Protein AF-0000000077099854 (afdb_homodimer)

Foldseek 3Di:
DDAQAPLLLVLVVVLLVDQFADALVNSCVLSVHDSVVSVVSLVVNQVVCVVVQKHWDADPPRHTHIGGPPVVVVVCSSQVDDHLNRDPLSLLLVLLLQQLVADPVRFDFLVVSCVVNVHDSVSSVVSVVVSQCVQQPDPFHKHWDDDVRTIHIDGDPVSSLVSNLVSLQDPSDPCSLPQCSCCVPQHPCQLVLLLVLLVVLCVVLQKDFDSVLSSSLSSSVSSVVVCVVVPNADDPQDLVPDDPPDPLLSSLVSSQVSCCVRVVDHHDPNRSSVSSLSVLLGQIHGPDDLPPPDVDVVLVLLLVLLQVLQVCCCVQQVFHLVPPPQLSSVSSSLLSSVLSCCVVPVDDDAPCLLVCCQQPVVLLLSLLVSQVVVCVRRVDGDASRSSSVNSVSSVVSVVVVLVVVQPLVAEEEEEEQDDPVLSVLQQVVCCVVCVVRYHYDDHDYLPPVVVVVVVVGQEYEYCDDVVSNVVDPHHYDHAHSNQDPVNVVVVVVVVVVVSVVVRFPADPDFLLVQADFQLEAAQDEDADPLVVLVVSVVSCVVVQQFDPCFSVQQVVVCVRPWQDNALQEGETGGSDATTPHWHWHWHAHNDWYDTPPDTHGIYTYTHDHSNCSNHVVVVSVLSSVVRPCNPLVVLLSPDPGSVSNSVSRDRD/DDAQAPLLLVLVVVLLVDQFADALVNSCVLSVHDSVVSVVSLVVVQVVCVVVQKHWDADPPRHTHIGGPPVVVVVCSSPVDDHLNRDPLSLLLVLLLQQLVADPVRFDFLVVSCVVNVHDSVSSVVSVVVSQCVQQPDPFHKHWDDDVRTIHIDGDPVSSLVSNLVSQQDPSDPCSLPQCSCCVPQHPCQLVLLLVLLVVLCVVLQKDFDSVLSSSLSSSVSSVVVCVVVPNADDPQDLVPDDPPHPLLSSLVSSQVSCCVRVVDHHDPNRSSVSSLSSLLGQIHGPDPLPPPPVPVVLVLLLVLLQVLQVCCCVQQVFHLVPPPVLSSVSSSLLSSVLSCCVVPVDDDAPCLLVCCQQPVVLLLSLLVSQVVVCVRRVDGDASRSSSVNSVSSVVSVVVVLVVVQCLPAEEEEEEQDDPVLQVLQQVVCCVVCVVRYHYDDHDYLPPVVVVVVVVGQEYEYCDDVVSNVVDPHHYQHAHSNQDPVNVVVVVVVSVVVSVVVRFPADPDFLLVQADFQLEAAQDEDADPLVVLVVSVVSCVVVQQFDPCFSVQQVVVCVRPWQDNALQEGETGGSDATTPHWHWRWHAHNDWYDTPPDTHGIYTYTHDHSNCSNHVVVVSVLSSVVRPCNPLVVLLSPDPGSVSNSVSRDRD

Organism: Anaerostipes caccae (strain DSM 14662 / CCUG 47493 / JCM 13470 / NCIMB 13811 / L1-92) (NCBI:txid411490)

InterPro domains:
  IPR002178 PTS EIIA type-2 domain [PF00359] (514-645)
  IPR002178 PTS EIIA type-2 domain [PS51094] (513-652)
  IPR002178 PTS EIIA type-2 domain [cd00211] (515-649)
  IPR011608 PRD domain [PF00874] (308-397)
  IPR011608 PRD domain [PS51372] (297-404)
  IPR013196 Helix-turn-helix, type 11 [PF08279] (7-65)
  IPR016152 Phosphotransferase/anion transporter [G3DSA:3.40.930.10] (511-649)
  IPR016152 Phosphotransferase/anion transporter [SSF55804] (510-649)
  IPR036388 Winged helix-like DNA-binding domain superfamily [G3DSA:1.10.10.10] (4-68)
  IPR036390 Winged helix DNA-binding domain superfamily [SSF46785] (6-68)
  IPR036634 PRD domain superfamily [SSF63520] (305-398)
  IPR050661 BglG family transcriptional antiterminators [PTHR30185] (6-649)

Solvent-accessible surface area (backbone atoms only — not comparable to full-atom values): 70140 Å² total; per-residue (Å²): 128,85,67,68,45,37,62,48,40,49,51,48,48,51,33,64,72,40,93,53,66,40,42,50,62,57,53,10,60,74,68,72,49,51,50,68,53,47,52,52,39,51,54,51,46,31,62,58,25,55,79,58,54,28,37,63,46,80,39,98,87,54,18,38,25,68,43,52,89,39,61,66,59,49,51,48,55,68,66,70,48,82,74,55,58,52,42,73,66,42,36,47,40,52,49,48,46,54,40,68,70,11,27,85,92,53,48,38,45,54,67,57,51,31,62,73,68,68,47,54,70,68,56,48,51,52,47,52,49,52,49,41,51,59,34,47,68,40,95,71,42,38,44,74,47,72,61,91,56,34,34,23,35,49,63,53,64,70,52,51,54,50,51,47,45,58,57,69,59,43,82,86,41,85,61,56,81,39,58,76,75,50,23,84,78,72,33,85,59,47,51,56,51,42,39,50,31,48,53,52,37,28,59,74,66,46,40,41,59,39,32,52,56,48,50,51,49,34,50,47,49,51,51,49,51,56,38,43,76,73,65,65,60,68,78,85,58,76,62,80,85,60,61,84,88,33,69,36,45,55,49,31,51,45,33,47,52,38,40,24,71,75,67,72,44,83,74,53,70,30,46,42,46,52,44,18,54,54,47,60,52,48,74,76,45,53,76,66,73,77,69,67,63,71,82,39,83,65,49,54,56,41,49,48,54,52,52,50,40,39,48,48,41,26,71,45,38,60,43,78,58,77,81,41,61,67,44,53,56,49,48,36,52,47,51,55,35,47,55,57,31,42,75,75,47,70,79,73,84,45,95,55,39,67,56,40,42,35,75,34,40,52,43,39,55,59,31,54,62,40,44,62,56,42,25,73,75,70,72,46,79,68,49,49,42,59,34,39,51,48,14,24,42,51,43,29,46,50,46,51,50,55,48,68,66,50,30,74,75,35,34,34,35,35,33,35,57,50,57,67,40,48,39,46,25,34,44,44,47,47,38,61,74,39,41,89,52,27,38,74,42,71,70,33,30,70,78,45,51,69,64,50,60,70,64,61,43,60,32,37,38,23,60,48,56,68,72,77,49,60,87,53,89,49,55,72,43,69,36,57,71,77,57,49,69,69,40,49,50,51,51,48,53,50,52,52,52,53,52,45,56,74,59,38,57,70,64,93,60,62,76,76,69,32,50,46,75,90,39,50,38,56,64,37,86,58,79,41,59,68,55,45,47,43,57,57,36,49,54,36,36,72,69,60,31,28,44,92,56,41,43,60,34,24,50,49,26,42,67,55,41,58,43,53,48,46,79,27,28,27,46,51,36,42,68,56,68,51,23,72,37,62,36,40,31,40,36,30,38,70,53,72,29,68,32,80,97,41,48,29,29,41,34,42,36,46,32,44,19,64,88,48,39,31,33,49,56,61,60,42,49,54,50,45,59,46,45,79,28,65,70,57,48,57,55,49,70,68,32,78,45,61,68,54,32,58,68,64,45,73,84,125,130,86,68,67,44,37,61,48,41,48,51,47,48,51,35,64,73,41,93,52,67,41,42,51,62,56,52,9,60,74,66,70,48,51,53,66,54,47,52,52,40,49,54,51,46,31,62,59,26,55,79,57,55,30,37,64,47,79,40,99,88,55,18,38,27,68,42,52,91,41,60,66,60,48,52,49,55,69,66,68,49,81,72,54,60,52,42,73,65,42,36,48,39,52,49,47,48,56,41,67,70,10,27,87,91,52,49,40,46,54,66,57,49,30,63,75,66,69,46,55,68,68,56,49,51,52,47,51,50,52,48,40,52,58,34,49,69,40,97,71,42,38,42,74,47,72,62,92,56,33,35,23,36,50,64,54,66,68,52,51,55,50,52,47,46,58,58,68,59,44,79,87,42,84,60,57,81,39,60,73,74,49,22,84,77,73,36,85,60,47,51,56,53,42,38,51,31,48,52,50,36,28,59,75,67,45,41,42,60,40,33,52,57,47,50,51,50,34,49,48,49,50,50,50,52,54,37,43,76,72,64,65,59,69,80,85,59,78,65,78,85,58,62,83,89,32,69,35,45,54,48,31,51,45,34,46,52,39,41,25,71,75,67,71,44,83,74,53,69,30,46,43,47,52,44,18,55,55,48,60,52,48,73,79,45,51,79,66,74,77,66,66,63,69,82,40,84,67,50,52,56,42,49,48,54,52,50,50,40,38,48,47,40,26,71,44,37,61,43,79,58,77,82,41,60,68,44,54,54,50,48,37,53,48,50,55,35,47,55,58,32,41,75,74,46,70,78,73,84,46,94,55,38,67,56,39,41,36,77,36,40,51,43,38,57,57,32,53,62,40,44,64,58,43,25,74,74,70,71,47,80,69,50,49,42,58,34,39,49,49,14,24,42,50,43,29,46,50,44,53,51,54,49,67,64,50,32,72,76,36,35,34,35,34,32,34,58,50,56,66,40,49,38,47,26,35,46,44,47,47,39,60,74,38,43,89,52,27,38,74,42,71,69,32,30,69,77,43,53,69,63,49,58,71,63,61,44,61,33,36,40,23,58,48,55,70,73,77,48,62,88,52,89,48,56,73,43,70,36,57,71,77,57,48,70,70,39,49,50,51,52,49,52,51,52,52,52,52,52,46,56,74,57,38,57,72,64,92,59,62,76,75,70,31,50,47,75,89,40,48,37,57,63,37,86,58,78,41,59,66,55,44,47,45,57,58,36,50,52,36,37,75,71,59,32,28,43,92,56,40,42,59,35,22,51,49,25,44,68,54,41,59,45,56,48,44,81,28,28,27,45,53,35,44,68,56,67,51,23,72,38,62,36,39,30,39,38,29,39,70,52,73,28,68,33,79,97,41,47,27,30,42,34,42,35,46,32,43,20,65,88,48,39,31,32,48,56,62,60,42,50,54,50,44,58,46,47,78,28,65,70,59,48,55,55,48,69,66,34,78,44,60,68,55,33,57,69,64,46,74,85,125

pLDDT: mean 83.5, std 12.72, range [32.69, 98.25]

Nearest PDB structures (foldseek):
  1h99-assembly1_A-2  TM=3.894E-01  e=3.315E-04  Bacillus subtilis
  6twr-assembly1_B  TM=6.423E-01  e=1.923E-02  Bacillus subtilis
  3w6j-assembly2_E  TM=3.391E-01  e=1.476E-03  Geobacillus stearothermophilus
  3w6j-assembly1_C  TM=3.525E-01  e=4.525E-03  Geobacillus stearothermophilus
  3w6k-assembly2_E  TM=6.939E-01  e=2.749E-01  Geobacillus stearothermophilus

Radius of gyration: 37.87 Å; Cα contacts (8 Å, |Δi|>4): 1847; chains: 2; bounding box: 78×125×85 Å

Sequence (1304 aa):
MIGLPTRQKKILKKLMSLDGWVKGKELAEEMAVTPRTIRADIAAINVWLKTVGCYIESSRQEGYRLRGERQGELESLLWDGMDVPLTPQERMRALGIRLLQADEEKPEDVDELEEEMFVSRTTLESGIFKIKAMLESRTTPMYVKRNGRKIWTYGEEETRRFLLKELMVDRTDPDYLMIENYDDYFGADIPEKMMNCVLNALADNEISMTAEDILHLVIYLSIKLTRVHMGYEYKNKTKDILTSEDINWTLAETISGKVREEFSTELNEEELVDLAVQLSLFRLIGSEAEVRPAPIPEQSHYEFVVNELLNDIKNKFHLDLTDDQELKAGLVTHIRYTLKRIRMEPESTNPVLMLLKTEYPFVFDMSLFLYERFYDVFGVRLNENELGYVATYLGSAVERMERKKSPKDFTIAVVTGMNYGTSRLLTTRLKAIYGDICNIEGPFSIYAVNEIEKLKPTFLITTESKQVLKNFQVPKIQISPLLNEKDQREINKWLLQMRKELMYDQLPRSIKDYFHRELFFYNLKAETPEKVIRTMSEHLIRLDFAGEDFAEKTLMREQVASTIFGNKIAMPHPIEACAKRTVISVGILNQPILWGSGQAQLIFMLAVKKEDMKYLNSFFDLTVRLVDDEGLVRKLLGSENLAQFKDRLPILMIGLPTRQKKILKKLMSLDGWVKGKELAEEMAVTPRTIRADIAAINVWLKTVGCYIESSRQEGYRLRGERQGELESLLWDGMDVPLTPQERMRALGIRLLQADEEKPEDVDELEEEMFVSRTTLESGIFKIKAMLESRTTPMYVKRNGRKIWTYGEEETRRFLLKELMVDRTDPDYLMIENYDDYFGADIPEKMMNCVLNALADNEISMTAEDILHLVIYLSIKLTRVHMGYEYKNKTKDILTSEDINWTLAETISGKVREEFSTELNEEELVDLAVQLSLFRLIGSEAEVRPAPIPEQSHYEFVVNELLNDIKNKFHLDLTDDQELKAGLVTHIRYTLKRIRMEPESTNPVLMLLKTEYPFVFDMSLFLYERFYDVFGVRLNENELGYVATYLGSAVERMERKKSPKDFTIAVVTGMNYGTSRLLTTRLKAIYGDICNIEGPFSIYAVNEIEKLKPTFLITTESKQVLKNFQVPKIQISPLLNEKDQREINKWLLQMRKELMYDQLPRSIKDYFHRELFFYNLKAETPEKVIRTMSEHLIRLDFAGEDFAEKTLMREQVASTIFGNKIAMPHPIEACAKRTVISVGILNQPILWGSGQAQLIFMLAVKKEDMKYLNSFFDLTVRLVDDEGLVRKLLGSENLAQFKDRLPIL

Structure (mmCIF, N/CA/C/O backbone):
data_AF-0000000077099854-model_v1
#
loop_
_entity.id
_entity.type
_entity.pdbx_description
1 polymer 'HTH domain protein'
#
loop_
_atom_site.group_PDB
_atom_site.id
_atom_site.type_symbol
_atom_site.label_atom_id
_atom_site.label_alt_id
_atom_site.label_comp_id
_atom_site.label_asym_id
_atom_site.label_entity_id
_atom_site.label_seq_id
_atom_site.pdbx_PDB_ins_code
_atom_site.Cartn_x
_atom_site.Cartn_y
_atom_site.Cartn_z
_atom_site.occupancy
_atom_site.B_iso_or_equiv
_atom_site.auth_seq_id
_atom_site.auth_comp_id
_atom_site.auth_asym_id
_atom_site.auth_atom_id
_atom_site.pdbx_PDB_model_num
ATOM 1 N N . MET A 1 1 ? -34.094 -25.797 -22.516 1 32.94 1 MET A N 1
ATOM 2 C CA . MET A 1 1 ? -33.469 -24.5 -22.719 1 32.94 1 MET A CA 1
ATOM 3 C C . MET A 1 1 ? -32.031 -24.672 -23.141 1 32.94 1 MET A C 1
ATOM 5 O O . MET A 1 1 ? -31.297 -25.5 -22.594 1 32.94 1 MET A O 1
ATOM 9 N N . ILE A 1 2 ? -31.641 -24.266 -24.25 1 44.28 2 ILE A N 1
ATOM 10 C CA . ILE A 1 2 ? -30.359 -24.531 -24.906 1 44.28 2 ILE A CA 1
ATOM 11 C C . ILE A 1 2 ? -29.219 -23.984 -24.031 1 44.28 2 ILE A C 1
ATOM 13 O O . ILE A 1 2 ? -29.266 -22.844 -23.578 1 44.28 2 ILE A O 1
ATOM 17 N N . GLY A 1 3 ? -28.453 -24.781 -23.453 1 52.94 3 GLY A N 1
ATOM 18 C CA . GLY A 1 3 ? -27.328 -24.531 -22.562 1 52.94 3 GLY A CA 1
ATOM 19 C C . GLY A 1 3 ? -26.328 -23.531 -23.125 1 52.94 3 GLY A C 1
ATOM 20 O O . GLY A 1 3 ? -26.281 -23.312 -24.344 1 52.94 3 GLY A O 1
ATOM 21 N N . LEU A 1 4 ? -25.812 -22.609 -22.375 1 61.88 4 LEU A N 1
ATOM 22 C CA . LEU A 1 4 ? -24.828 -21.609 -22.797 1 61.88 4 LEU A CA 1
ATOM 23 C C . LEU A 1 4 ? -23.531 -22.297 -23.219 1 61.88 4 LEU A C 1
ATOM 25 O O . LEU A 1 4 ? -23.062 -23.219 -22.562 1 61.88 4 LEU A O 1
ATOM 29 N N . PRO A 1 5 ? -23.109 -21.953 -24.5 1 58.78 5 PRO A N 1
ATOM 30 C CA . PRO A 1 5 ? -21.797 -22.469 -24.922 1 58.78 5 PRO A CA 1
ATOM 31 C C . PRO A 1 5 ? -20.703 -22.203 -23.875 1 58.78 5 PRO A C 1
ATOM 33 O O . PRO A 1 5 ? -20.828 -21.297 -23.062 1 58.78 5 PRO A O 1
ATOM 36 N N . THR A 1 6 ? -19.766 -23.031 -23.906 1 61.41 6 THR A N 1
ATOM 37 C CA . THR A 1 6 ? -18.719 -23.047 -22.891 1 61.41 6 THR A CA 1
ATOM 38 C C . THR A 1 6 ? -18.078 -21.672 -22.75 1 61.41 6 THR A C 1
ATOM 40 O O . THR A 1 6 ? -17.844 -21.203 -21.625 1 61.41 6 THR A O 1
ATOM 43 N N . ARG A 1 7 ? -17.781 -21.062 -23.969 1 66.25 7 ARG A N 1
ATOM 44 C CA . ARG A 1 7 ? -17.172 -19.75 -23.891 1 66.25 7 ARG A CA 1
ATOM 45 C C . ARG A 1 7 ? -18.078 -18.75 -23.172 1 66.25 7 ARG A C 1
ATOM 47 O O . ARG A 1 7 ? -17.625 -17.969 -22.328 1 66.25 7 ARG A O 1
ATOM 54 N N . GLN A 1 8 ? -19.281 -18.906 -23.578 1 73.06 8 GLN A N 1
ATOM 55 C CA . GLN A 1 8 ? -20.25 -18.016 -22.984 1 73.06 8 GLN A CA 1
ATOM 56 C C . GLN A 1 8 ? -20.391 -18.266 -21.484 1 73.06 8 GLN A C 1
ATOM 58 O O . GLN A 1 8 ? -20.516 -17.328 -20.688 1 73.06 8 GLN A O 1
ATOM 63 N N . LYS A 1 9 ? -20.188 -19.484 -21.203 1 71.44 9 LYS A N 1
ATOM 64 C CA . LYS A 1 9 ? -20.234 -19.828 -19.797 1 71.44 9 LYS A CA 1
ATOM 65 C C . LYS A 1 9 ? -19.016 -19.281 -19.062 1 71.44 9 LYS A C 1
ATOM 67 O O . LYS A 1 9 ? -19.141 -18.766 -17.938 1 71.44 9 LYS A O 1
ATOM 72 N N . LYS A 1 10 ? -17.938 -19.453 -19.75 1 72.38 10 LYS A N 1
ATOM 73 C CA . LYS A 1 10 ? -16.703 -18.938 -19.156 1 72.38 10 LYS A CA 1
ATOM 74 C C . LYS A 1 10 ? -16.781 -17.422 -18.969 1 72.38 10 LYS A C 1
ATOM 76 O O . LYS A 1 10 ? -16.328 -16.906 -17.938 1 72.38 10 LYS A O 1
ATOM 81 N N . ILE A 1 11 ? -17.328 -16.781 -19.969 1 77.56 11 ILE A N 1
ATOM 82 C CA . ILE A 1 11 ? -17.5 -15.336 -19.891 1 77.56 11 ILE A CA 1
ATOM 83 C C . ILE A 1 11 ? -18.406 -14.992 -18.719 1 77.56 11 ILE A C 1
ATOM 85 O O . ILE A 1 11 ? -18.078 -14.117 -17.906 1 77.56 11 ILE A O 1
ATOM 89 N N . LEU A 1 12 ? -19.391 -15.789 -18.672 1 76.06 12 LEU A N 1
ATOM 90 C CA . LEU A 1 12 ? -20.359 -15.539 -17.609 1 76.06 12 LEU A CA 1
ATOM 91 C C . LEU A 1 12 ? -19.766 -15.82 -16.25 1 76.06 12 LEU A C 1
ATOM 93 O O . LEU A 1 12 ? -19.969 -15.055 -15.297 1 76.06 12 LEU A O 1
ATOM 97 N N . LYS A 1 13 ? -19.047 -16.875 -16.219 1 72.12 13 LYS A N 1
ATOM 98 C CA . LYS A 1 13 ? -18.406 -17.219 -14.953 1 72.12 13 LYS A CA 1
ATOM 99 C C . LYS A 1 13 ? -17.391 -16.141 -14.547 1 72.12 13 LYS A C 1
ATOM 101 O O . LYS A 1 13 ? -17.297 -15.781 -13.375 1 72.12 13 LYS A O 1
ATOM 106 N N . LYS A 1 14 ? -16.703 -15.727 -15.547 1 75.06 14 LYS A N 1
ATOM 107 C CA . LYS A 1 14 ? -15.727 -14.664 -15.305 1 75.06 14 LYS A CA 1
ATOM 108 C C . LYS A 1 14 ? -16.422 -13.391 -14.812 1 75.06 14 LYS A C 1
ATOM 110 O O . LYS A 1 14 ? -15.945 -12.75 -13.867 1 75.06 14 LYS A O 1
ATOM 115 N N . LEU A 1 15 ? -17.516 -13.133 -15.438 1 78.06 15 LEU A N 1
ATOM 116 C CA . LEU A 1 15 ? -18.234 -11.922 -15.062 1 78.06 15 LEU A CA 1
ATOM 117 C C . LEU A 1 15 ? -18.875 -12.07 -13.68 1 78.06 15 LEU A C 1
ATOM 119 O O . LEU A 1 15 ? -19 -11.094 -12.945 1 78.06 15 LEU A O 1
ATOM 123 N N . MET A 1 16 ? -19.109 -13.281 -13.336 1 70.81 16 MET A N 1
ATOM 124 C CA . MET A 1 16 ? -19.719 -13.562 -12.039 1 70.81 16 MET A CA 1
ATOM 125 C C . MET A 1 16 ? -18.688 -13.469 -10.914 1 70.81 16 MET A C 1
ATOM 127 O O . MET A 1 16 ? -19.016 -13.078 -9.797 1 70.81 16 MET A O 1
ATOM 131 N N . SER A 1 17 ? -17.547 -13.977 -11.289 1 63.47 17 SER A N 1
ATOM 132 C CA . SER A 1 17 ? -16.469 -14.023 -10.297 1 63.47 17 SER A CA 1
ATOM 133 C C . SER A 1 17 ? -15.945 -12.625 -9.992 1 63.47 17 SER A C 1
ATOM 135 O O . SER A 1 17 ? -15.398 -12.383 -8.914 1 63.47 17 SER A O 1
ATOM 137 N N . LEU A 1 18 ? -16.141 -11.766 -10.922 1 60.81 18 LEU A N 1
ATOM 138 C CA . LEU A 1 18 ? -15.617 -10.414 -10.758 1 60.81 18 LEU A CA 1
ATOM 139 C C . LEU A 1 18 ? -16.734 -9.43 -10.453 1 60.81 18 LEU A C 1
ATOM 141 O O . LEU A 1 18 ? -17.781 -9.43 -11.109 1 60.81 18 LEU A O 1
ATOM 145 N N . ASP A 1 19 ? -16.844 -9.047 -9.203 1 59.31 19 ASP A N 1
ATOM 146 C CA . ASP A 1 19 ? -17.844 -8.047 -8.844 1 59.31 19 ASP A CA 1
ATOM 147 C C . ASP A 1 19 ? -17.484 -6.68 -9.438 1 59.31 19 ASP A C 1
ATOM 149 O O . ASP A 1 19 ? -16.672 -5.941 -8.875 1 59.31 19 ASP A O 1
ATOM 153 N N . GLY A 1 20 ? -17.844 -6.43 -10.844 1 65.62 20 GLY A N 1
ATOM 154 C CA . GLY A 1 20 ? -17.578 -5.137 -11.453 1 65.62 20 GLY A CA 1
ATOM 155 C C . GLY A 1 20 ? -17.5 -5.195 -12.961 1 65.62 20 GLY A C 1
ATOM 156 O O . GLY A 1 20 ? -17.891 -6.191 -13.57 1 65.62 20 GLY A O 1
ATOM 157 N N . TRP A 1 21 ? -17.078 -4.043 -13.57 1 74.06 21 TRP A N 1
ATOM 158 C CA . TRP A 1 21 ? -16.953 -3.916 -15.016 1 74.06 21 TRP A CA 1
ATOM 159 C C . TRP A 1 21 ? -15.688 -4.617 -15.508 1 74.06 21 TRP A C 1
ATOM 161 O O . TRP A 1 21 ? -14.633 -4.539 -14.875 1 74.06 21 TRP A O 1
ATOM 171 N N . VAL A 1 22 ? -15.82 -5.426 -16.516 1 77.62 22 VAL A N 1
ATOM 172 C CA . VAL A 1 22 ? -14.695 -6.059 -17.188 1 77.62 22 VAL A CA 1
ATOM 173 C C . VAL A 1 22 ? -14.57 -5.516 -18.609 1 77.62 22 VAL A C 1
ATOM 175 O O . VAL A 1 22 ? -15.531 -5.566 -19.375 1 77.62 22 VAL A O 1
ATOM 178 N N . LYS A 1 23 ? -13.445 -4.996 -18.922 1 75.56 23 LYS A N 1
ATOM 179 C CA . LYS A 1 23 ? -13.258 -4.438 -20.266 1 75.56 23 LYS A CA 1
ATOM 180 C C . LYS A 1 23 ? -13.383 -5.516 -21.344 1 75.56 23 LYS A C 1
ATOM 182 O O . LYS A 1 23 ? -12.883 -6.629 -21.156 1 75.56 23 LYS A O 1
ATOM 187 N N . GLY A 1 24 ? -14.008 -5.164 -22.391 1 77.06 24 GLY A N 1
ATOM 188 C CA . GLY A 1 24 ? -14.203 -6.078 -23.5 1 77.06 24 GLY A CA 1
ATOM 189 C C . GLY A 1 24 ? -12.906 -6.621 -24.062 1 77.06 24 GLY A C 1
ATOM 190 O O . GLY A 1 24 ? -12.805 -7.812 -24.375 1 77.06 24 GLY A O 1
ATOM 191 N N . LYS A 1 25 ? -11.938 -5.77 -23.984 1 75.38 25 LYS A N 1
ATOM 192 C CA . LYS A 1 25 ? -10.641 -6.191 -24.5 1 75.38 25 LYS A CA 1
ATOM 193 C C . LYS A 1 25 ? -9.984 -7.211 -23.562 1 75.38 25 LYS A C 1
ATOM 195 O O . LYS A 1 25 ? -9.352 -8.164 -24.031 1 75.38 25 LYS A O 1
ATOM 200 N N . GLU A 1 26 ? -10.234 -7.027 -22.406 1 75.06 26 GLU A N 1
ATOM 201 C CA . GLU A 1 26 ? -9.703 -7.957 -21.406 1 75.06 26 GLU A CA 1
ATOM 202 C C . GLU A 1 26 ? -10.367 -9.328 -21.531 1 75.06 26 GLU A C 1
ATOM 204 O O . GLU A 1 26 ? -9.695 -10.359 -21.469 1 75.06 26 GLU A O 1
ATOM 209 N N . LEU A 1 27 ? -11.641 -9.32 -21.703 1 77.56 27 LEU A N 1
ATOM 210 C CA . LEU A 1 27 ? -12.391 -10.555 -21.906 1 77.56 27 LEU A CA 1
ATOM 211 C C . LEU A 1 27 ? -11.953 -11.25 -23.188 1 77.56 27 LEU A C 1
ATOM 213 O O . LEU A 1 27 ? -11.805 -12.477 -23.219 1 77.56 27 LEU A O 1
ATOM 217 N N . ALA A 1 28 ? -11.695 -10.43 -24.156 1 75.56 28 ALA A N 1
ATOM 218 C CA . ALA A 1 28 ? -11.273 -10.961 -25.438 1 75.56 28 ALA A CA 1
ATOM 219 C C . ALA A 1 28 ? -9.906 -11.633 -25.344 1 75.56 28 ALA A C 1
ATOM 221 O O . ALA A 1 28 ? -9.703 -12.719 -25.906 1 75.56 28 ALA A O 1
ATOM 222 N N . GLU A 1 29 ? -9.062 -11.016 -24.625 1 69.44 29 GLU A N 1
ATOM 223 C CA . GLU A 1 29 ? -7.723 -11.555 -24.453 1 69.44 29 GLU A CA 1
ATOM 224 C C . GLU A 1 29 ? -7.75 -12.852 -23.641 1 69.44 29 GLU A C 1
ATOM 226 O O . GLU A 1 29 ? -7.082 -13.828 -24 1 69.44 29 GLU A O 1
ATOM 231 N N . GLU A 1 30 ? -8.594 -12.82 -22.703 1 68.69 30 GLU A N 1
ATOM 232 C CA . GLU A 1 30 ? -8.664 -13.977 -21.812 1 68.69 30 GLU A CA 1
ATOM 233 C C . GLU A 1 30 ? -9.305 -15.172 -22.516 1 68.69 30 GLU A C 1
ATOM 235 O O . GLU A 1 30 ? -8.914 -16.312 -22.297 1 68.69 30 GLU A O 1
ATOM 240 N N . MET A 1 31 ? -10.289 -14.883 -23.375 1 67 31 MET A N 1
ATOM 241 C CA . MET A 1 31 ? -11.023 -15.922 -24.078 1 67 31 MET A CA 1
ATOM 242 C C . MET A 1 31 ? -10.359 -16.234 -25.422 1 67 31 MET A C 1
ATOM 244 O O . MET A 1 31 ? -10.828 -17.109 -26.172 1 67 31 MET A O 1
ATOM 248 N N . ALA A 1 32 ? -9.211 -15.5 -25.609 1 60.66 32 ALA A N 1
ATOM 249 C CA . ALA A 1 32 ? -8.453 -15.648 -26.844 1 60.66 32 ALA A CA 1
ATOM 250 C C . ALA A 1 32 ? -9.359 -15.469 -28.062 1 60.66 32 ALA A C 1
ATOM 252 O O . ALA A 1 32 ? -9.297 -16.25 -29.016 1 60.66 32 ALA A O 1
ATOM 253 N N . VAL A 1 33 ? -10.305 -14.5 -28.078 1 69.19 33 VAL A N 1
ATOM 254 C CA . VAL A 1 33 ? -11.172 -14.156 -29.203 1 69.19 33 VAL A CA 1
ATOM 255 C C . VAL A 1 33 ? -11.133 -12.641 -29.438 1 69.19 33 VAL A C 1
ATOM 257 O O . VAL A 1 33 ? -10.477 -11.914 -28.703 1 69.19 33 VAL A O 1
ATOM 260 N N . THR A 1 34 ? -11.664 -12.18 -30.516 1 69.81 34 THR A N 1
ATOM 261 C CA . THR A 1 34 ? -11.719 -10.758 -30.828 1 69.81 34 THR A CA 1
ATOM 262 C C . THR A 1 34 ? -12.789 -10.055 -29.984 1 69.81 34 THR A C 1
ATOM 264 O O . THR A 1 34 ? -13.758 -10.688 -29.562 1 69.81 34 THR A O 1
ATOM 267 N N . PRO A 1 35 ? -12.641 -8.773 -29.812 1 76.12 35 PRO A N 1
ATOM 268 C CA . PRO A 1 35 ? -13.672 -8.031 -29.094 1 76.12 35 PRO A CA 1
ATOM 269 C C . PRO A 1 35 ? -15.039 -8.102 -29.766 1 76.12 35 PRO A C 1
ATOM 271 O O . PRO A 1 35 ? -16.062 -8.031 -29.094 1 76.12 35 PRO A O 1
ATOM 274 N N . ARG A 1 36 ? -15.047 -8.258 -31.031 1 75.5 36 ARG A N 1
ATOM 275 C CA . ARG A 1 36 ? -16.297 -8.406 -31.766 1 75.5 36 ARG A CA 1
ATOM 276 C C . ARG A 1 36 ? -17.016 -9.688 -31.375 1 75.5 36 ARG A C 1
ATOM 278 O O . ARG A 1 36 ? -18.25 -9.695 -31.203 1 75.5 36 ARG A O 1
ATOM 285 N N . THR A 1 37 ? -16.312 -10.641 -31.203 1 75.25 37 THR A N 1
ATOM 286 C CA . THR A 1 37 ? -16.859 -11.93 -30.797 1 75.25 37 THR A CA 1
ATOM 287 C C . THR A 1 37 ? -17.391 -11.859 -29.359 1 75.25 37 THR A C 1
ATOM 289 O O . THR A 1 37 ? -18.438 -12.445 -29.062 1 75.25 37 THR A O 1
ATOM 292 N N . ILE A 1 38 ? -16.703 -11.133 -28.609 1 80.25 38 ILE A N 1
ATOM 293 C CA . ILE A 1 38 ? -17.156 -10.969 -27.234 1 80.25 38 ILE A CA 1
ATOM 294 C C . ILE A 1 38 ? -18.516 -10.258 -27.219 1 80.25 38 ILE A C 1
ATOM 296 O O . ILE A 1 38 ? -19.406 -10.648 -26.469 1 80.25 38 ILE A O 1
ATOM 300 N N . ARG A 1 39 ? -18.656 -9.305 -28.094 1 79.88 39 ARG A N 1
ATOM 301 C CA . ARG A 1 39 ? -19.906 -8.57 -28.172 1 79.88 39 ARG A CA 1
ATOM 302 C C . ARG A 1 39 ? -21.047 -9.484 -28.609 1 79.88 39 ARG A C 1
ATOM 304 O O . ARG A 1 39 ? -22.156 -9.414 -28.062 1 79.88 39 ARG A O 1
ATOM 311 N N . ALA A 1 40 ? -20.703 -10.305 -29.516 1 77.69 40 ALA A N 1
ATOM 312 C CA . ALA A 1 40 ? -21.703 -11.258 -30 1 77.69 40 ALA A CA 1
ATOM 313 C C . ALA A 1 40 ? -22.078 -12.266 -28.922 1 77.69 40 ALA A C 1
ATOM 315 O O . ALA A 1 40 ? -23.25 -12.602 -28.75 1 77.69 40 ALA A O 1
ATOM 316 N N . ASP A 1 41 ? -21.078 -12.664 -28.219 1 79.06 41 ASP A N 1
ATOM 317 C CA . ASP A 1 41 ? -21.297 -13.617 -27.141 1 79.06 41 ASP A CA 1
ATOM 318 C C . ASP A 1 41 ? -22.125 -12.992 -26.016 1 79.06 41 ASP A C 1
ATOM 320 O O . ASP A 1 41 ? -23.047 -13.625 -25.5 1 79.06 41 ASP A O 1
ATOM 324 N N . ILE A 1 42 ? -21.797 -11.836 -25.734 1 81.5 42 ILE A N 1
ATOM 325 C CA . ILE A 1 42 ? -22.5 -11.148 -24.656 1 81.5 42 ILE A CA 1
ATOM 326 C C . ILE A 1 42 ? -23.969 -10.969 -25.031 1 81.5 42 ILE A C 1
ATOM 328 O O . ILE A 1 42 ? -24.859 -11.156 -24.203 1 81.5 42 ILE A O 1
ATOM 332 N N . ALA A 1 43 ? -24.172 -10.664 -26.297 1 79.5 43 ALA A N 1
ATOM 333 C CA . ALA A 1 43 ? -25.531 -10.547 -26.781 1 79.5 43 ALA A CA 1
ATOM 334 C C . ALA A 1 43 ? -26.266 -11.883 -26.672 1 79.5 43 ALA A C 1
ATOM 336 O O . ALA A 1 43 ? -27.422 -11.93 -26.234 1 79.5 43 ALA A O 1
ATOM 337 N N . ALA A 1 44 ? -25.562 -12.898 -26.984 1 76.81 44 ALA A N 1
ATOM 338 C CA . ALA A 1 44 ? -26.141 -14.234 -26.906 1 76.81 44 ALA A CA 1
ATOM 339 C C . ALA A 1 44 ? -26.406 -14.641 -25.453 1 76.81 44 ALA A C 1
ATOM 341 O O . ALA A 1 44 ? -27.438 -15.219 -25.141 1 76.81 44 ALA A O 1
ATOM 342 N N . ILE A 1 45 ? -25.484 -14.359 -24.609 1 78.62 45 ILE A N 1
ATOM 343 C CA . ILE A 1 45 ? -25.609 -14.664 -23.188 1 78.62 45 ILE A CA 1
ATOM 344 C C . ILE A 1 45 ? -26.812 -13.914 -22.609 1 78.62 45 ILE A C 1
ATOM 346 O O . ILE A 1 45 ? -27.578 -14.469 -21.828 1 78.62 45 ILE A O 1
ATOM 350 N N . ASN A 1 46 ? -26.984 -12.727 -23.078 1 80.12 46 ASN A N 1
ATOM 351 C CA . ASN A 1 46 ? -28.062 -11.898 -22.578 1 80.12 46 ASN A CA 1
ATOM 352 C C . ASN A 1 46 ? -29.438 -12.461 -22.953 1 80.12 46 ASN A C 1
ATOM 354 O O . ASN A 1 46 ? -30.391 -12.352 -22.203 1 80.12 46 ASN A O 1
ATOM 358 N N . VAL A 1 47 ? -29.438 -13.055 -24.141 1 74.31 47 VAL A N 1
ATOM 359 C CA . VAL A 1 47 ? -30.672 -13.711 -24.547 1 74.31 47 VAL A CA 1
ATOM 360 C C . VAL A 1 47 ? -30.969 -14.875 -23.609 1 74.31 47 VAL A C 1
ATOM 362 O O . VAL A 1 47 ? -32.125 -15.062 -23.203 1 74.31 47 VAL A O 1
ATOM 365 N N . TRP A 1 48 ? -29.891 -15.508 -23.266 1 73.12 48 TRP A N 1
ATOM 366 C CA . TRP A 1 48 ? -30.031 -16.641 -22.375 1 73.12 48 TRP A CA 1
ATOM 367 C C . TRP A 1 48 ? -30.344 -16.188 -20.953 1 73.12 48 TRP A C 1
ATOM 369 O O . TRP A 1 48 ? -31.156 -16.797 -20.25 1 73.12 48 TRP A O 1
ATOM 379 N N . LEU A 1 49 ? -29.812 -15.156 -20.531 1 74.44 49 LEU A N 1
ATOM 380 C CA . LEU A 1 49 ? -29.938 -14.625 -19.188 1 74.44 49 LEU A CA 1
ATOM 381 C C . LEU A 1 49 ? -31.328 -14.039 -18.953 1 74.44 49 LEU A C 1
ATOM 383 O O . LEU A 1 49 ? -31.766 -13.906 -17.812 1 74.44 49 LEU A O 1
ATOM 387 N N . LYS A 1 50 ? -32 -13.727 -19.969 1 71.94 50 LYS A N 1
ATOM 388 C CA . LYS A 1 50 ? -33.344 -13.188 -19.859 1 71.94 50 LYS A CA 1
ATOM 389 C C . LYS A 1 50 ? -34.25 -14.148 -19.109 1 71.94 50 LYS A C 1
ATOM 391 O O . LYS A 1 50 ? -35.188 -13.727 -18.406 1 71.94 50 LYS A O 1
ATOM 396 N N . THR A 1 51 ? -33.906 -15.383 -19.172 1 65.62 51 THR A N 1
ATOM 397 C CA . THR A 1 51 ? -34.75 -16.406 -18.562 1 65.62 51 THR A CA 1
ATOM 398 C C . THR A 1 51 ? -34.562 -16.406 -17.047 1 65.62 51 THR A C 1
ATOM 400 O O . THR A 1 51 ? -35.469 -16.844 -16.297 1 65.62 51 THR A O 1
ATOM 403 N N . VAL A 1 52 ? -33.531 -15.938 -16.594 1 65.31 52 VAL A N 1
ATOM 404 C CA . VAL A 1 52 ? -33.25 -15.984 -15.156 1 65.31 52 VAL A CA 1
ATOM 405 C C . VAL A 1 52 ? -33.281 -14.57 -14.586 1 65.31 52 VAL A C 1
ATOM 407 O O . VAL A 1 52 ? -33 -14.375 -13.398 1 65.31 52 VAL A O 1
ATOM 410 N N . GLY A 1 53 ? -33.688 -13.688 -15.336 1 67.75 53 GLY A N 1
ATOM 411 C CA . GLY A 1 53 ? -33.844 -12.312 -14.875 1 67.75 53 GLY A CA 1
ATOM 412 C C . GLY A 1 53 ? -32.5 -11.625 -14.641 1 67.75 53 GLY A C 1
ATOM 413 O O . GLY A 1 53 ? -32.375 -10.797 -13.742 1 67.75 53 GLY A O 1
ATOM 414 N N . CYS A 1 54 ? -31.422 -12.141 -15.195 1 75.56 54 CYS A N 1
ATOM 415 C CA . CYS A 1 54 ? -30.125 -11.5 -15.148 1 75.56 54 CYS A CA 1
ATOM 416 C C . CYS A 1 54 ? -29.734 -10.945 -16.516 1 75.56 54 CYS A C 1
ATOM 418 O O . CYS A 1 54 ? -30.328 -11.305 -17.531 1 75.56 54 CYS A O 1
ATOM 420 N N . TYR A 1 55 ? -28.953 -9.961 -16.562 1 81.5 55 TYR A N 1
ATOM 421 C CA . TYR A 1 55 ? -28.453 -9.453 -17.828 1 81.5 55 TYR A CA 1
ATOM 422 C C . TYR A 1 55 ? -27.047 -8.891 -17.672 1 81.5 55 TYR A C 1
ATOM 424 O O . TYR A 1 55 ? -26.641 -8.477 -16.578 1 81.5 55 TYR A O 1
ATOM 432 N N . ILE A 1 56 ? -26.281 -9.008 -18.75 1 81.62 56 ILE A N 1
ATOM 433 C CA . ILE A 1 56 ? -24.953 -8.398 -18.797 1 81.62 56 ILE A CA 1
ATOM 434 C C . ILE A 1 56 ? -25.062 -6.969 -19.328 1 81.62 56 ILE A C 1
ATOM 436 O O . ILE A 1 56 ? -25.5 -6.75 -20.453 1 81.62 56 ILE A O 1
ATOM 440 N N . GLU A 1 57 ? -24.812 -6.039 -18.5 1 80.75 57 GLU A N 1
ATOM 441 C CA . GLU A 1 57 ? -24.797 -4.629 -18.875 1 80.75 57 GLU A CA 1
ATOM 442 C C . GLU A 1 57 ? -23.531 -4.293 -19.656 1 80.75 57 GLU A C 1
ATOM 444 O O . GLU A 1 57 ? -22.438 -4.73 -19.297 1 80.75 57 GLU A O 1
ATOM 449 N N . SER A 1 58 ? -23.766 -3.652 -20.844 1 80.06 58 SER A N 1
ATOM 450 C CA . SER A 1 58 ? -22.641 -3.268 -21.703 1 80.06 58 SER A CA 1
ATOM 451 C C . SER A 1 58 ? -22.438 -1.757 -21.688 1 80.06 58 SER A C 1
ATOM 453 O O . SER A 1 58 ? -23.391 -0.995 -21.844 1 80.06 58 SER A O 1
ATOM 455 N N . SER A 1 59 ? -21.266 -1.256 -21.25 1 76.19 59 SER A N 1
ATOM 456 C CA . SER A 1 59 ? -20.844 0.141 -21.312 1 76.19 59 SER A CA 1
ATOM 457 C C . SER A 1 59 ? -19.625 0.315 -22.219 1 76.19 59 SER A C 1
ATOM 459 O O . SER A 1 59 ? -18.656 -0.434 -22.109 1 76.19 59 SER A O 1
ATOM 461 N N . ARG A 1 60 ? -19.688 1.205 -23.219 1 69.06 60 ARG A N 1
ATOM 462 C CA . ARG A 1 60 ? -18.594 1.46 -24.141 1 69.06 60 ARG A CA 1
ATOM 463 C C . ARG A 1 60 ? -17.328 1.857 -23.391 1 69.06 60 ARG A C 1
ATOM 465 O O . ARG A 1 60 ? -16.219 1.522 -23.797 1 69.06 60 ARG A O 1
ATOM 472 N N . GLN A 1 61 ? -17.453 2.512 -22.219 1 65.88 61 GLN A N 1
ATOM 473 C CA . GLN A 1 61 ? -16.312 3.051 -21.484 1 65.88 61 GLN A CA 1
ATOM 474 C C . GLN A 1 61 ? -15.844 2.074 -20.422 1 65.88 61 GLN A C 1
ATOM 476 O O . GLN A 1 61 ? -14.641 1.884 -20.234 1 65.88 61 GLN A O 1
ATOM 481 N N . GLU A 1 62 ? -16.781 1.312 -19.875 1 72.81 62 GLU A N 1
ATOM 482 C CA . GLU A 1 62 ? -16.438 0.55 -18.672 1 72.81 62 GLU A CA 1
ATOM 483 C C . GLU A 1 62 ? -16.297 -0.937 -19 1 72.81 62 GLU A C 1
ATOM 485 O O . GLU A 1 62 ? -15.609 -1.667 -18.281 1 72.81 62 GLU A O 1
ATOM 490 N N . GLY A 1 63 ? -16.938 -1.447 -19.953 1 79.81 63 GLY A N 1
ATOM 491 C CA . GLY A 1 63 ? -16.906 -2.85 -20.344 1 79.81 63 GLY A CA 1
ATOM 492 C C . GLY A 1 63 ? -18.203 -3.574 -20.031 1 79.81 63 GLY A C 1
ATOM 493 O O . GLY A 1 63 ? -19.297 -3.07 -20.328 1 79.81 63 GLY A O 1
ATOM 494 N N . TYR A 1 64 ? -18.062 -4.832 -19.578 1 84.69 64 TYR A N 1
ATOM 495 C CA . TYR A 1 64 ? -19.234 -5.68 -19.344 1 84.69 64 TYR A CA 1
ATOM 496 C C . TYR A 1 64 ? -19.375 -6.004 -17.859 1 84.69 64 TYR A C 1
ATOM 498 O O . TYR A 1 64 ? -18.391 -6.156 -17.141 1 84.69 64 TYR A O 1
ATOM 506 N N . ARG A 1 65 ? -20.594 -5.957 -17.453 1 82 65 ARG A N 1
ATOM 507 C CA . ARG A 1 65 ? -20.875 -6.328 -16.062 1 82 65 ARG A CA 1
ATOM 508 C C . ARG A 1 65 ? -22.188 -7.102 -15.969 1 82 65 ARG A C 1
ATOM 510 O O . ARG A 1 65 ? -23.172 -6.762 -16.641 1 82 65 ARG A O 1
ATOM 517 N N . LEU A 1 66 ? -22.156 -8.148 -15.055 1 79 66 LEU A N 1
ATOM 518 C CA . LEU A 1 66 ? -23.359 -8.953 -14.859 1 79 66 LEU A CA 1
ATOM 519 C C . LEU A 1 66 ? -24.281 -8.305 -13.828 1 79 66 LEU A C 1
ATOM 521 O O . LEU A 1 66 ? -23.828 -7.91 -12.75 1 79 66 LEU A O 1
ATOM 525 N N . ARG A 1 67 ? -25.469 -8.039 -14.289 1 73.69 67 ARG A N 1
ATOM 526 C CA . ARG A 1 67 ? -26.484 -7.477 -13.406 1 73.69 67 ARG A CA 1
ATOM 527 C C . ARG A 1 67 ? -27.703 -8.375 -13.328 1 73.69 67 ARG A C 1
ATOM 529 O O . ARG A 1 67 ? -28 -9.117 -14.273 1 73.69 67 ARG A O 1
ATOM 536 N N . GLY A 1 68 ? -28.359 -8.469 -12.156 1 65.12 68 GLY A N 1
ATOM 537 C CA . GLY A 1 68 ? -29.609 -9.203 -12.008 1 65.12 68 GLY A CA 1
ATOM 538 C C . GLY A 1 68 ? -29.922 -9.578 -10.57 1 65.12 68 GLY A C 1
ATOM 539 O O . GLY A 1 68 ? -29.031 -9.602 -9.727 1 65.12 68 GLY A O 1
ATOM 540 N N . GLU A 1 69 ? -31.141 -9.625 -10.133 1 58.28 69 GLU A N 1
ATOM 541 C CA . GLU A 1 69 ? -31.672 -9.914 -8.805 1 58.28 69 GLU A CA 1
ATOM 542 C C . GLU A 1 69 ? -31.391 -11.352 -8.391 1 58.28 69 GLU A C 1
ATOM 544 O O . GLU A 1 69 ? -31.312 -11.664 -7.203 1 58.28 69 GLU A O 1
ATOM 549 N N . ARG A 1 70 ? -31.172 -12.383 -9.305 1 55.31 70 ARG A N 1
ATOM 550 C CA . ARG A 1 70 ? -31.141 -13.805 -8.977 1 55.31 70 ARG A CA 1
ATOM 551 C C . ARG A 1 70 ? -29.797 -14.422 -9.344 1 55.31 70 ARG A C 1
ATOM 553 O O . ARG A 1 70 ? -29.734 -15.445 -10.031 1 55.31 70 ARG A O 1
ATOM 560 N N . GLN A 1 71 ? -28.766 -13.75 -8.945 1 59.06 71 GLN A N 1
ATOM 561 C CA . GLN A 1 71 ? -27.438 -14.227 -9.297 1 59.06 71 GLN A CA 1
ATOM 562 C C . GLN A 1 71 ? -27.156 -15.594 -8.68 1 59.06 71 GLN A C 1
ATOM 564 O O . GLN A 1 71 ? -26.391 -16.391 -9.234 1 59.06 71 GLN A O 1
ATOM 569 N N . GLY A 1 72 ? -27.859 -15.836 -7.734 1 58.53 72 GLY A N 1
ATOM 570 C CA . GLY A 1 72 ? -27.766 -17.141 -7.109 1 58.53 72 GLY A CA 1
ATOM 571 C C . GLY A 1 72 ? -28.297 -18.266 -7.98 1 58.53 72 GLY A C 1
ATOM 572 O O . GLY A 1 72 ? -27.672 -19.328 -8.078 1 58.53 72 GLY A O 1
ATOM 573 N N . GLU A 1 73 ? -29.391 -18.094 -8.531 1 59.72 73 GLU A N 1
ATOM 574 C CA . GLU A 1 73 ? -29.969 -19.094 -9.422 1 59.72 73 GLU A CA 1
ATOM 575 C C . GLU A 1 73 ? -29.094 -19.312 -10.656 1 59.72 73 GLU A C 1
ATOM 577 O O . GLU A 1 73 ? -29 -20.422 -11.172 1 59.72 73 GLU A O 1
ATOM 582 N N . LEU A 1 74 ? -28.484 -18.297 -11.023 1 61.81 74 LEU A N 1
ATOM 583 C CA . LEU A 1 74 ? -27.578 -18.375 -12.164 1 61.81 74 LEU A CA 1
ATOM 584 C C . LEU A 1 74 ? -26.375 -19.266 -11.852 1 61.81 74 LEU A C 1
ATOM 586 O O . LEU A 1 74 ? -25.938 -20.047 -12.703 1 61.81 74 LEU A O 1
ATOM 590 N N . GLU A 1 75 ? -25.984 -19.156 -10.758 1 59.25 75 GLU A N 1
ATOM 591 C CA . GLU A 1 75 ? -24.875 -20 -10.32 1 59.25 75 GLU A CA 1
ATOM 592 C C . GLU A 1 75 ? -25.234 -21.484 -10.383 1 59.25 75 GLU A C 1
ATOM 594 O O . GLU A 1 75 ? -24.438 -22.297 -10.836 1 59.25 75 GLU A O 1
ATOM 599 N N . SER A 1 76 ? -26.438 -21.797 -9.984 1 56.56 76 SER A N 1
ATOM 600 C CA . SER A 1 76 ? -26.922 -23.172 -10.023 1 56.56 76 SER A CA 1
ATOM 601 C C . SER A 1 76 ? -27.094 -23.641 -11.461 1 56.56 76 SER A C 1
ATOM 603 O O . SER A 1 76 ? -26.766 -24.797 -11.781 1 56.56 76 SER A O 1
ATOM 605 N N . LEU A 1 77 ? -27.625 -22.875 -12.203 1 55.78 77 LEU A N 1
ATOM 606 C CA . LEU A 1 77 ? -27.875 -23.234 -13.594 1 55.78 77 LEU A CA 1
ATOM 607 C C . LEU A 1 77 ? -26.562 -23.406 -14.359 1 55.78 77 LEU A C 1
ATOM 609 O O . LEU A 1 77 ? -26.469 -24.266 -15.242 1 55.78 77 LEU A O 1
ATOM 613 N N . LEU A 1 78 ? -25.672 -22.547 -14.047 1 56.5 78 LEU A N 1
ATOM 614 C CA . LEU A 1 78 ? -24.375 -22.594 -14.727 1 56.5 78 LEU A CA 1
ATOM 615 C C . LEU A 1 78 ? -23.578 -23.828 -14.297 1 56.5 78 LEU A C 1
ATOM 617 O O . LEU A 1 78 ? -22.828 -24.391 -15.086 1 56.5 78 LEU A O 1
ATOM 621 N N . TRP A 1 79 ? -23.781 -24.172 -13.125 1 50.22 79 TRP A N 1
ATOM 622 C CA . TRP A 1 79 ? -22.984 -25.266 -12.578 1 50.22 79 TRP A CA 1
ATOM 623 C C . TRP A 1 79 ? -23.703 -26.609 -12.758 1 50.22 79 TRP A C 1
ATOM 625 O O . TRP A 1 79 ? -23.062 -27.656 -12.859 1 50.22 79 TRP A O 1
ATOM 635 N N . ASP A 1 80 ? -24.984 -26.703 -12.672 1 44.12 80 ASP A N 1
ATOM 636 C CA . ASP A 1 80 ? -25.75 -27.953 -12.742 1 44.12 80 ASP A CA 1
ATOM 637 C C . ASP A 1 80 ? -25.891 -28.438 -14.188 1 44.12 80 ASP A C 1
ATOM 639 O O . ASP A 1 80 ? -26.297 -29.562 -14.43 1 44.12 80 ASP A O 1
ATOM 643 N N . GLY A 1 81 ? -25.812 -27.625 -15.172 1 42.69 81 GLY A N 1
ATOM 644 C CA . GLY A 1 81 ? -26.281 -28.109 -16.469 1 42.69 81 GLY A CA 1
ATOM 645 C C . GLY A 1 81 ? -25.188 -28.812 -17.266 1 42.69 81 GLY A C 1
ATOM 646 O O . GLY A 1 81 ? -24.016 -28.703 -16.938 1 42.69 81 GLY A O 1
ATOM 647 N N . MET A 1 82 ? -25.562 -29.844 -18.125 1 41.38 82 MET A N 1
ATOM 648 C CA . MET A 1 82 ? -24.781 -30.609 -19.109 1 41.38 82 MET A CA 1
ATOM 649 C C . MET A 1 82 ? -23.922 -29.672 -19.953 1 41.38 82 MET A C 1
ATOM 651 O O . MET A 1 82 ? -24.438 -28.812 -20.656 1 41.38 82 MET A O 1
ATOM 655 N N . ASP A 1 83 ? -22.797 -29.391 -19.547 1 44 83 ASP A N 1
ATOM 656 C CA . ASP A 1 83 ? -21.828 -28.547 -20.234 1 44 83 ASP A CA 1
ATOM 657 C C . ASP A 1 83 ? -21.516 -29.062 -21.625 1 44 83 ASP A C 1
ATOM 659 O O . ASP A 1 83 ? -21.078 -30.203 -21.797 1 44 83 ASP A O 1
ATOM 663 N N . VAL A 1 84 ? -22.234 -28.859 -22.641 1 44.19 84 VAL A N 1
ATOM 664 C CA . VAL A 1 84 ? -21.828 -29.109 -24.031 1 44.19 84 VAL A CA 1
ATOM 665 C C . VAL A 1 84 ? -20.484 -28.453 -24.297 1 44.19 84 VAL A C 1
ATOM 667 O O . VAL A 1 84 ? -20.312 -27.25 -24.047 1 44.19 84 VAL A O 1
ATOM 670 N N . PRO A 1 85 ? -19.469 -29.344 -24.406 1 50.97 85 PRO A N 1
ATOM 671 C CA . PRO A 1 85 ? -18.141 -28.797 -24.719 1 50.97 85 PRO A CA 1
ATOM 672 C C . PRO A 1 85 ? -18.172 -27.75 -25.828 1 50.97 85 PRO A C 1
ATOM 674 O O . PRO A 1 85 ? -18.703 -28.016 -26.906 1 50.97 85 PRO A O 1
ATOM 677 N N . LEU A 1 86 ? -18.094 -26.453 -25.656 1 49.88 86 LEU A N 1
ATOM 678 C CA . LEU A 1 86 ? -18.391 -25.406 -26.625 1 49.88 86 LEU A CA 1
ATOM 679 C C . LEU A 1 86 ? -17.125 -24.984 -27.375 1 49.88 86 LEU A C 1
ATOM 681 O O . LEU A 1 86 ? -17.172 -24.656 -28.562 1 49.88 86 LEU A O 1
ATOM 685 N N . THR A 1 87 ? -15.852 -25.156 -26.734 1 57.59 87 THR A N 1
ATOM 686 C CA . THR A 1 87 ? -14.664 -24.734 -27.469 1 57.59 87 THR A CA 1
ATOM 687 C C . THR A 1 87 ? -14.086 -25.922 -28.25 1 57.59 87 THR A C 1
ATOM 689 O O . THR A 1 87 ? -14.312 -27.078 -27.891 1 57.59 87 THR A O 1
ATOM 692 N N . PRO A 1 88 ? -13.617 -25.578 -29.375 1 62.31 88 PRO A N 1
ATOM 693 C CA . PRO A 1 88 ? -12.977 -26.656 -30.125 1 62.31 88 PRO A CA 1
ATOM 694 C C . PRO A 1 88 ? -12.047 -27.5 -29.266 1 62.31 88 PRO A C 1
ATOM 696 O O . PRO A 1 88 ? -12 -28.719 -29.438 1 62.31 88 PRO A O 1
ATOM 699 N N . GLN A 1 89 ? -11.492 -26.859 -28.328 1 67.38 89 GLN A N 1
ATOM 700 C CA . GLN A 1 89 ? -10.562 -27.594 -27.469 1 67.38 89 GLN A CA 1
ATOM 701 C C . GLN A 1 89 ? -11.32 -28.516 -26.516 1 67.38 89 GLN A C 1
ATOM 703 O O . GLN A 1 89 ? -10.906 -29.656 -26.297 1 67.38 89 GLN A O 1
ATOM 708 N N . GLU A 1 90 ? -12.375 -28.016 -26.062 1 70.94 90 GLU A N 1
ATOM 709 C CA . GLU A 1 90 ? -13.188 -28.812 -25.156 1 70.94 90 GLU A CA 1
ATOM 710 C C . GLU A 1 90 ? -13.828 -30 -25.875 1 70.94 90 GLU A C 1
ATOM 712 O O . GLU A 1 90 ? -13.906 -31.094 -25.328 1 70.94 90 GLU A O 1
ATOM 717 N N . ARG A 1 91 ? -14.234 -29.672 -27.062 1 72.44 91 ARG A N 1
ATOM 718 C CA . ARG A 1 91 ? -14.836 -30.734 -27.875 1 72.44 91 ARG A CA 1
ATOM 719 C C . ARG A 1 91 ? -13.82 -31.828 -28.172 1 72.44 91 ARG A C 1
ATOM 721 O O . ARG A 1 91 ? -14.148 -33.031 -28.109 1 72.44 91 ARG A O 1
ATOM 728 N N . MET A 1 92 ? -12.703 -31.344 -28.531 1 77.88 92 MET A N 1
ATOM 729 C CA . MET A 1 92 ? -11.641 -32.312 -28.812 1 77.88 92 MET A CA 1
ATOM 730 C C . MET A 1 92 ? -11.336 -33.156 -27.578 1 77.88 92 MET A C 1
ATOM 732 O O . MET A 1 92 ? -11.117 -34.344 -27.703 1 77.88 92 MET A O 1
ATOM 736 N N . ARG A 1 93 ? -11.336 -32.531 -26.516 1 80.12 93 ARG A N 1
ATOM 737 C CA . ARG A 1 93 ? -11.07 -33.219 -25.266 1 80.12 93 ARG A CA 1
ATOM 738 C C . ARG A 1 93 ? -12.172 -34.25 -24.969 1 80.12 93 ARG A C 1
ATOM 740 O O . ARG A 1 93 ? -11.883 -35.406 -24.625 1 80.12 93 ARG A O 1
ATOM 747 N N . ALA A 1 94 ? -13.398 -33.812 -25.109 1 81.81 94 ALA A N 1
ATOM 748 C CA . ALA A 1 94 ? -14.539 -34.719 -24.875 1 81.81 94 ALA A CA 1
ATOM 749 C C . ALA A 1 94 ? -14.516 -35.906 -25.828 1 81.81 94 ALA A C 1
ATOM 751 O O . ALA A 1 94 ? -14.781 -37.031 -25.422 1 81.81 94 ALA A O 1
ATOM 752 N N . LEU A 1 95 ? -14.227 -35.562 -27.016 1 85.5 95 LEU A N 1
ATOM 753 C CA . LEU A 1 95 ? -14.133 -36.625 -28.031 1 85.5 95 LEU A CA 1
ATOM 754 C C . LEU A 1 95 ? -13.023 -37.594 -27.688 1 85.5 95 LEU A C 1
ATOM 756 O O . LEU A 1 95 ? -13.203 -38.812 -27.812 1 85.5 95 LEU A O 1
ATOM 760 N N . GLY A 1 96 ? -11.883 -37.062 -27.297 1 86.94 96 GLY A N 1
ATOM 761 C CA . GLY A 1 96 ? -10.766 -37.906 -26.906 1 86.94 96 GLY A CA 1
ATOM 762 C C . GLY A 1 96 ? -11.109 -38.844 -25.75 1 86.94 96 GLY A C 1
ATOM 763 O O . GLY A 1 96 ? -10.766 -40.031 -25.797 1 86.94 96 GLY A O 1
ATOM 764 N N . ILE A 1 97 ? -11.797 -38.344 -24.812 1 88 97 ILE A N 1
ATOM 765 C CA . ILE A 1 97 ? -12.188 -39.156 -23.656 1 88 97 ILE A CA 1
ATOM 766 C C . ILE A 1 97 ? -13.148 -40.25 -24.062 1 88 97 ILE A C 1
ATOM 768 O O . ILE A 1 97 ? -12.984 -41.406 -23.672 1 88 97 ILE A O 1
ATOM 772 N N . ARG A 1 98 ? -14.086 -39.938 -24.875 1 87 98 ARG A N 1
ATOM 773 C CA . ARG A 1 98 ? -15.086 -40.906 -25.328 1 87 98 ARG A CA 1
ATOM 774 C C . ARG A 1 98 ? -14.43 -42.031 -26.156 1 87 98 ARG A C 1
ATOM 776 O O . ARG A 1 98 ? -14.805 -43.188 -26.031 1 87 98 ARG A O 1
ATOM 783 N N . LEU A 1 99 ? -13.539 -41.562 -26.938 1 88.38 99 LEU A N 1
ATOM 784 C CA . LEU A 1 99 ? -12.859 -42.562 -27.781 1 88.38 99 LEU A CA 1
ATOM 785 C C . LEU A 1 99 ? -11.992 -43.5 -26.938 1 88.38 99 LEU A C 1
ATOM 787 O O . LEU A 1 99 ? -11.953 -44.688 -27.172 1 88.38 99 LEU A O 1
ATOM 791 N N . LEU A 1 100 ? -11.352 -42.906 -25.969 1 89.81 100 LEU A N 1
ATOM 792 C CA . LEU A 1 100 ? -10.453 -43.688 -25.125 1 89.81 100 LEU A CA 1
ATOM 793 C C . LEU A 1 100 ? -11.234 -44.656 -24.234 1 89.81 100 LEU A C 1
ATOM 795 O O . LEU A 1 100 ? -10.711 -45.688 -23.781 1 89.81 100 LEU A O 1
ATOM 799 N N . GLN A 1 101 ? -12.43 -44.281 -23.984 1 87.31 101 GLN A N 1
ATOM 800 C CA . GLN A 1 101 ? -13.273 -45.125 -23.156 1 87.31 101 GLN A CA 1
ATOM 801 C C . GLN A 1 101 ? -13.875 -46.281 -23.984 1 87.31 101 GLN A C 1
ATOM 803 O O . GLN A 1 101 ? -14.344 -47.281 -23.438 1 87.31 101 GLN A O 1
ATOM 808 N N . ALA A 1 102 ? -13.828 -46.094 -25.297 1 88.25 102 ALA A N 1
ATOM 809 C CA . ALA A 1 102 ? -14.406 -47.094 -26.203 1 88.25 102 ALA A CA 1
ATOM 810 C C . ALA A 1 102 ? -13.406 -48.219 -26.516 1 88.25 102 ALA A C 1
ATOM 812 O O . ALA A 1 102 ? -12.25 -47.938 -26.828 1 88.25 102 ALA A O 1
ATOM 813 N N . ASP A 1 103 ? -13.836 -49.438 -26.281 1 86.38 103 ASP A N 1
ATOM 814 C CA . ASP A 1 103 ? -13.016 -50.594 -26.641 1 86.38 103 ASP A CA 1
ATOM 815 C C . ASP A 1 103 ? -13.742 -51.469 -27.641 1 86.38 103 ASP A C 1
ATOM 817 O O . ASP A 1 103 ? -14.828 -51.125 -28.125 1 86.38 103 ASP A O 1
ATOM 821 N N . GLU A 1 104 ? -13.07 -52.562 -27.984 1 84.38 104 GLU A N 1
ATOM 822 C CA . GLU A 1 104 ? -13.609 -53.438 -29.016 1 84.38 104 GLU A CA 1
ATOM 823 C C . GLU A 1 104 ? -14.945 -54.062 -28.578 1 84.38 104 GLU A C 1
ATOM 825 O O . GLU A 1 104 ? -15.82 -54.281 -29.422 1 84.38 104 GLU A O 1
ATOM 830 N N . GLU A 1 105 ? -15.102 -54.281 -27.297 1 83.75 105 GLU A N 1
ATOM 831 C CA . GLU A 1 105 ? -16.328 -54.875 -26.781 1 83.75 105 GLU A CA 1
ATOM 832 C C . GLU A 1 105 ? -17.469 -53.844 -26.734 1 83.75 105 GLU A C 1
ATOM 834 O O . GLU A 1 105 ? -18.625 -54.188 -26.922 1 83.75 105 GLU A O 1
ATOM 839 N N . LYS A 1 106 ? -17.047 -52.594 -26.516 1 87.88 106 LYS A N 1
ATOM 840 C CA . LYS A 1 106 ? -18.031 -51.531 -26.469 1 87.88 106 LYS A CA 1
ATOM 841 C C . LYS A 1 106 ? -17.578 -50.344 -27.312 1 87.88 106 LYS A C 1
ATOM 843 O O . LYS A 1 106 ? -17.219 -49.281 -26.781 1 87.88 106 LYS A O 1
ATOM 848 N N . PRO A 1 107 ? -17.703 -50.469 -28.609 1 91.38 107 PRO A N 1
ATOM 849 C CA . PRO A 1 107 ? -17.281 -49.375 -29.484 1 91.38 107 PRO A CA 1
ATOM 850 C C . PRO A 1 107 ? -18.25 -48.188 -29.484 1 91.38 107 PRO A C 1
ATOM 852 O O . PRO A 1 107 ? -19.375 -48.312 -29.031 1 91.38 107 PRO A O 1
ATOM 855 N N . GLU A 1 108 ? -17.75 -47.125 -29.859 1 90.38 108 GLU A N 1
ATOM 856 C CA . GLU A 1 108 ? -18.578 -45.938 -30.031 1 90.38 108 GLU A CA 1
ATOM 857 C C . GLU A 1 108 ? -19.141 -45.844 -31.453 1 90.38 108 GLU A C 1
ATOM 859 O O . GLU A 1 108 ? -18.484 -46.25 -32.406 1 90.38 108 GLU A O 1
ATOM 864 N N . ASP A 1 109 ? -20.375 -45.375 -31.484 1 91.5 109 ASP A N 1
ATOM 865 C CA . ASP A 1 109 ? -21.016 -45.188 -32.781 1 91.5 109 ASP A CA 1
ATOM 866 C C . ASP A 1 109 ? -20.828 -43.75 -33.281 1 91.5 109 ASP A C 1
ATOM 868 O O . ASP A 1 109 ? -21.141 -42.781 -32.562 1 91.5 109 ASP A O 1
ATOM 872 N N . VAL A 1 110 ? -20.344 -43.656 -34.438 1 89.75 110 VAL A N 1
ATOM 873 C CA . VAL A 1 110 ? -20 -42.344 -35 1 89.75 110 VAL A CA 1
ATOM 874 C C . VAL A 1 110 ? -21.25 -41.5 -35.125 1 89.75 110 VAL A C 1
ATOM 876 O O . VAL A 1 110 ? -21.203 -40.281 -34.938 1 89.75 110 VAL A O 1
ATOM 879 N N . ASP A 1 111 ? -22.375 -42.031 -35.438 1 85.69 111 ASP A N 1
ATOM 880 C CA . ASP A 1 111 ? -23.625 -41.312 -35.562 1 85.69 111 ASP A CA 1
ATOM 881 C C . ASP A 1 111 ? -24.094 -40.781 -34.219 1 85.69 111 ASP A C 1
ATOM 883 O O . ASP A 1 111 ? -24.609 -39.656 -34.094 1 85.69 111 ASP A O 1
ATOM 887 N N . GLU A 1 112 ? -23.906 -41.625 -33.281 1 86.12 112 GLU A N 1
ATOM 888 C CA . GLU A 1 112 ? -24.297 -41.219 -31.938 1 86.12 112 GLU A CA 1
ATOM 889 C C . GLU A 1 112 ? -23.406 -40.062 -31.438 1 86.12 112 GLU A C 1
ATOM 891 O O . GLU A 1 112 ? -23.891 -39.156 -30.75 1 86.12 112 GLU A O 1
ATOM 896 N N . LEU A 1 113 ? -22.141 -40.219 -31.703 1 86.38 113 LEU A N 1
ATOM 897 C CA . LEU A 1 113 ? -21.203 -39.188 -31.312 1 86.38 113 LEU A CA 1
ATOM 898 C C . LEU A 1 113 ? -21.578 -37.844 -31.984 1 86.38 113 LEU A C 1
ATOM 900 O O . LEU A 1 113 ? -21.484 -36.781 -31.344 1 86.38 113 LEU A O 1
ATOM 904 N N . GLU A 1 114 ? -21.906 -37.906 -33.219 1 81.12 114 GLU A N 1
ATOM 905 C CA . GLU A 1 114 ? -22.312 -36.719 -33.969 1 81.12 114 GLU A CA 1
ATOM 906 C C . GLU A 1 114 ? -23.516 -36.031 -33.312 1 81.12 114 GLU A C 1
ATOM 908 O O . GLU A 1 114 ? -23.547 -34.812 -33.188 1 81.12 114 GLU A O 1
ATOM 913 N N . GLU A 1 115 ? -24.453 -36.781 -32.969 1 75.81 115 GLU A N 1
ATOM 914 C CA . GLU A 1 115 ? -25.672 -36.281 -32.375 1 75.81 115 GLU A CA 1
ATOM 915 C C . GLU A 1 115 ? -25.406 -35.688 -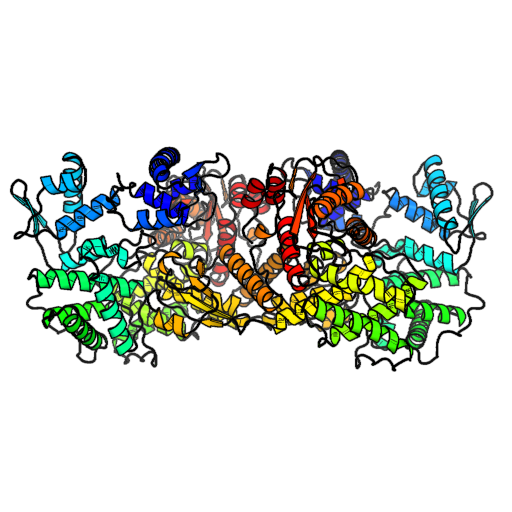30.984 1 75.81 115 GLU A C 1
ATOM 917 O O . GLU A 1 115 ? -25.906 -34.625 -30.641 1 75.81 115 GLU A O 1
ATOM 922 N N . GLU A 1 116 ? -24.656 -36.406 -30.234 1 75.62 116 GLU A N 1
ATOM 923 C CA . GLU A 1 116 ? -24.406 -36 -28.844 1 75.62 116 GLU A CA 1
ATOM 924 C C . GLU A 1 116 ? -23.547 -34.75 -28.766 1 75.62 116 GLU A C 1
ATOM 926 O O . GLU A 1 116 ? -23.719 -33.938 -27.875 1 75.62 116 GLU A O 1
ATOM 931 N N . MET A 1 117 ? -22.594 -34.719 -29.672 1 76.62 117 MET A N 1
ATOM 932 C CA . MET A 1 117 ? -21.656 -33.594 -29.641 1 76.62 117 MET A CA 1
ATOM 933 C C . MET A 1 117 ? -22.188 -32.406 -30.469 1 76.62 117 MET A C 1
ATOM 935 O O . MET A 1 117 ? -21.625 -31.312 -30.422 1 76.62 117 MET A O 1
ATOM 939 N N . PHE A 1 118 ? -23.219 -32.656 -31.25 1 70.44 118 PHE A N 1
ATOM 940 C CA . PHE A 1 118 ? -23.875 -31.625 -32.031 1 70.44 118 PHE A CA 1
ATOM 941 C C . PHE A 1 118 ? -22.906 -31 -33.031 1 70.44 118 PHE A C 1
ATOM 943 O O . PHE A 1 118 ? -22.781 -29.781 -33.094 1 70.44 118 PHE A O 1
ATOM 950 N N . VAL A 1 119 ? -22.172 -31.812 -33.656 1 75.31 119 VAL A N 1
ATOM 951 C CA . VAL A 1 119 ? -21.234 -31.344 -34.688 1 75.31 119 VAL A CA 1
ATOM 952 C C . VAL A 1 119 ? -21.5 -32.062 -36 1 75.31 119 VAL A C 1
ATOM 954 O O . VAL A 1 119 ? -22.156 -33.125 -36.031 1 75.31 119 VAL A O 1
ATOM 957 N N . SER A 1 120 ? -21.094 -31.406 -37.094 1 75.94 120 SER A N 1
ATOM 958 C CA . SER A 1 120 ? -21.219 -32.031 -38.438 1 75.94 120 SER A CA 1
ATOM 959 C C . SER A 1 120 ? -20.297 -33.219 -38.562 1 75.94 120 SER A C 1
ATOM 961 O O . SER A 1 120 ? -19.328 -33.375 -37.812 1 75.94 120 SER A O 1
ATOM 963 N N . ARG A 1 121 ? -20.625 -34.062 -39.469 1 82.75 121 ARG A N 1
ATOM 964 C CA . ARG A 1 121 ? -19.828 -35.25 -39.719 1 82.75 121 ARG A CA 1
ATOM 965 C C . ARG A 1 121 ? -18.406 -34.875 -40.125 1 82.75 121 ARG A C 1
ATOM 967 O O . ARG A 1 121 ? -17.438 -35.531 -39.719 1 82.75 121 ARG A O 1
ATOM 974 N N . THR A 1 122 ? -18.297 -33.812 -40.812 1 80.38 122 THR A N 1
ATOM 975 C CA . THR A 1 122 ? -16.984 -33.344 -41.281 1 80.38 122 THR A CA 1
ATOM 976 C C . THR A 1 122 ? -16.125 -32.906 -40.094 1 80.38 122 THR A C 1
ATOM 978 O O . THR A 1 122 ? -14.945 -33.25 -40.031 1 80.38 122 THR A O 1
ATOM 981 N N . THR A 1 123 ? -16.75 -32.25 -39.188 1 79.56 123 THR A N 1
ATOM 982 C CA . THR A 1 123 ? -16.047 -31.766 -38 1 79.56 123 THR A CA 1
ATOM 983 C C . THR A 1 123 ? -15.656 -32.938 -37.094 1 79.56 123 THR A C 1
ATOM 985 O O . THR A 1 123 ? -14.555 -32.938 -36.562 1 79.56 123 THR A O 1
ATOM 988 N N . LEU A 1 124 ? -16.562 -33.781 -37.031 1 85.94 124 LEU A N 1
ATOM 989 C CA . LEU A 1 124 ? -16.312 -34.938 -36.188 1 85.94 124 LEU A CA 1
ATOM 990 C C . LEU A 1 124 ? -15.148 -35.781 -36.75 1 85.94 124 LEU A C 1
ATOM 992 O O . LEU A 1 124 ? -14.258 -36.188 -36 1 85.94 124 LEU A O 1
ATOM 996 N N . GLU A 1 125 ? -15.203 -35.938 -38.062 1 87.12 125 GLU A N 1
ATOM 997 C CA . GLU A 1 125 ? -14.156 -36.75 -38.688 1 87.12 125 GLU A CA 1
ATOM 998 C C . GLU A 1 125 ? -12.797 -36.031 -38.594 1 87.12 125 GLU A C 1
ATOM 1000 O O . GLU A 1 125 ? -11.773 -36.688 -38.438 1 87.12 125 GLU A O 1
ATOM 1005 N N . SER A 1 126 ? -12.828 -34.844 -38.719 1 84 126 SER A N 1
ATOM 1006 C CA . SER A 1 126 ? -11.602 -34.062 -38.562 1 84 126 SER A CA 1
ATOM 1007 C C . SER A 1 126 ? -11.055 -34.188 -37.156 1 84 126 SER A C 1
ATOM 1009 O O . SER A 1 126 ? -9.844 -34.281 -36.938 1 84 126 SER A O 1
ATOM 1011 N N . GLY A 1 127 ? -11.945 -34.156 -36.156 1 84.5 127 GLY A N 1
ATOM 1012 C CA . GLY A 1 127 ? -11.562 -34.312 -34.781 1 84.5 127 GLY A CA 1
ATOM 1013 C C . GLY A 1 127 ? -10.977 -35.688 -34.5 1 84.5 127 GLY A C 1
ATOM 1014 O O . GLY A 1 127 ? -9.953 -35.812 -33.812 1 84.5 127 GLY A O 1
ATOM 1015 N N . ILE A 1 128 ? -11.617 -36.688 -35.094 1 87.69 128 ILE A N 1
ATOM 1016 C CA . ILE A 1 128 ? -11.156 -38.062 -34.906 1 87.69 128 ILE A CA 1
ATOM 1017 C C . ILE A 1 128 ? -9.766 -38.219 -35.5 1 87.69 128 ILE A C 1
ATOM 1019 O O . ILE A 1 128 ? -8.906 -38.875 -34.938 1 87.69 128 ILE A O 1
ATOM 1023 N N . PHE A 1 129 ? -9.602 -37.531 -36.594 1 86.94 129 PHE A N 1
ATOM 1024 C CA . PHE A 1 129 ? -8.312 -37.594 -37.25 1 86.94 129 PHE A CA 1
ATOM 1025 C C . PHE A 1 129 ? -7.219 -36.969 -36.406 1 86.94 129 PHE A C 1
ATOM 1027 O O . PHE A 1 129 ? -6.121 -37.531 -36.281 1 86.94 129 PHE A O 1
ATOM 1034 N N . LYS A 1 130 ? -7.531 -35.938 -35.812 1 85 130 LYS A N 1
ATOM 1035 C CA . LYS A 1 130 ? -6.57 -35.219 -34.969 1 85 130 LYS A CA 1
ATOM 1036 C C . LYS A 1 130 ? -6.242 -36.031 -33.719 1 85 130 LYS A C 1
ATOM 1038 O O . LYS A 1 130 ? -5.078 -36.125 -33.312 1 85 130 LYS A O 1
ATOM 1043 N N . ILE A 1 131 ? -7.215 -36.594 -33.188 1 85.62 131 ILE A N 1
ATOM 1044 C CA . ILE A 1 131 ? -7.027 -37.406 -31.969 1 85.62 131 ILE A CA 1
ATOM 1045 C C . ILE A 1 131 ? -6.219 -38.656 -32.312 1 85.62 131 ILE A C 1
ATOM 1047 O O . ILE A 1 131 ? -5.355 -39.062 -31.531 1 85.62 131 ILE A O 1
ATOM 1051 N N . LYS A 1 132 ? -6.535 -39.156 -33.438 1 87.62 132 LYS A N 1
ATOM 1052 C CA . LYS A 1 132 ? -5.785 -40.344 -33.875 1 87.62 132 LYS A CA 1
ATOM 1053 C C . LYS A 1 132 ? -4.297 -40 -34.031 1 87.62 132 LYS A C 1
ATOM 1055 O O . LYS A 1 132 ? -3.451 -40.781 -33.531 1 87.62 132 LYS A O 1
ATOM 1060 N N . ALA A 1 133 ? -4.059 -38.938 -34.562 1 84.25 133 ALA A N 1
ATOM 1061 C CA . ALA A 1 133 ? -2.676 -38.5 -34.75 1 84.25 133 ALA A CA 1
ATOM 1062 C C . ALA A 1 133 ? -1.986 -38.312 -33.406 1 84.25 133 ALA A C 1
ATOM 1064 O O . ALA A 1 133 ? -0.829 -38.688 -33.219 1 84.25 133 ALA A O 1
ATOM 1065 N N . MET A 1 134 ? -2.658 -37.781 -32.531 1 80.62 134 MET A N 1
ATOM 1066 C CA . MET A 1 134 ? -2.117 -37.5 -31.203 1 80.62 134 MET A CA 1
ATOM 1067 C C . MET A 1 134 ? -1.854 -38.812 -30.438 1 80.62 134 MET A C 1
ATOM 1069 O O . MET A 1 134 ? -0.838 -38.938 -29.75 1 80.62 134 MET A O 1
ATOM 1073 N N . LEU A 1 135 ? -2.68 -39.75 -30.562 1 84.12 135 LEU A N 1
ATOM 1074 C CA . LEU A 1 135 ? -2.584 -41 -29.828 1 84.12 135 LEU A CA 1
ATOM 1075 C C . LEU A 1 135 ? -1.492 -41.906 -30.406 1 84.12 135 LEU A C 1
ATOM 1077 O O . LEU A 1 135 ? -0.763 -42.562 -29.656 1 84.12 135 LEU A O 1
ATOM 1081 N N . GLU A 1 136 ? -1.346 -41.75 -31.656 1 83.81 136 GLU A N 1
ATOM 1082 C CA . GLU A 1 136 ? -0.428 -42.656 -32.312 1 83.81 136 GLU A CA 1
ATOM 1083 C C . GLU A 1 136 ? 0.998 -42.125 -32.312 1 83.81 136 GLU A C 1
ATOM 1085 O O . GLU A 1 136 ? 1.956 -42.875 -32.5 1 83.81 136 GLU A O 1
ATOM 1090 N N . SER A 1 137 ? 1.133 -40.875 -32.094 1 78.31 137 SER A N 1
ATOM 1091 C CA . SER A 1 137 ? 2.445 -40.25 -32.125 1 78.31 137 SER A CA 1
ATOM 1092 C C . SER A 1 137 ? 3.166 -40.406 -30.797 1 78.31 137 SER A C 1
ATOM 1094 O O . SER A 1 137 ? 4.352 -40.062 -30.688 1 78.31 137 SER A O 1
ATOM 1096 N N . ARG A 1 138 ? 2.582 -41 -29.875 1 76.62 138 ARG A N 1
ATOM 1097 C CA . ARG A 1 138 ? 3.174 -41.125 -28.547 1 76.62 138 ARG A CA 1
ATOM 1098 C C . ARG A 1 138 ? 4.184 -42.281 -28.516 1 76.62 138 ARG A C 1
ATOM 1100 O O . ARG A 1 138 ? 4.223 -43.094 -29.422 1 76.62 138 ARG A O 1
ATOM 1107 N N . THR A 1 139 ? 5.102 -42.281 -27.547 1 72.75 139 THR A N 1
ATOM 1108 C CA . THR A 1 139 ? 6.082 -43.344 -27.375 1 72.75 139 THR A CA 1
ATOM 1109 C C . THR A 1 139 ? 5.395 -44.719 -27.25 1 72.75 139 THR A C 1
ATOM 1111 O O . THR A 1 139 ? 5.82 -45.688 -27.859 1 72.75 139 THR A O 1
ATOM 1114 N N . THR A 1 140 ? 4.359 -44.781 -26.344 1 80.31 140 THR A N 1
ATOM 1115 C CA . THR A 1 140 ? 3.473 -45.938 -26.297 1 80.31 140 THR A CA 1
ATOM 1116 C C . THR A 1 140 ? 2.135 -45.594 -26.969 1 80.31 140 THR A C 1
ATOM 1118 O O . THR A 1 140 ? 1.242 -45.031 -26.328 1 80.31 140 THR A O 1
ATOM 1121 N N . PRO A 1 141 ? 2.037 -45.969 -28.141 1 83.19 141 PRO A N 1
ATOM 1122 C CA . PRO A 1 141 ? 0.916 -45.469 -28.953 1 83.19 141 PRO A CA 1
ATOM 1123 C C . PRO A 1 141 ? -0.404 -46.156 -28.594 1 83.19 141 PRO A C 1
ATOM 1125 O O . PRO A 1 141 ? -0.404 -47.281 -28.078 1 83.19 141 PRO A O 1
ATOM 1128 N N . MET A 1 142 ? -1.502 -45.5 -28.781 1 88.62 142 MET A N 1
ATOM 1129 C CA . MET A 1 142 ? -2.873 -46 -28.859 1 88.62 142 MET A CA 1
ATOM 1130 C C . MET A 1 142 ? -3.402 -45.906 -30.297 1 88.62 142 MET A C 1
ATOM 1132 O O . MET A 1 142 ? -3.152 -44.938 -31 1 88.62 142 MET A O 1
ATOM 1136 N N . TYR A 1 143 ? -4.066 -46.906 -30.688 1 91.75 143 TYR A N 1
ATOM 1137 C CA . TYR A 1 143 ? -4.535 -46.969 -32.062 1 91.75 143 TYR A CA 1
ATOM 1138 C C . TYR A 1 143 ? -6.055 -46.844 -32.125 1 91.75 143 TYR A C 1
ATOM 1140 O O . TYR A 1 143 ? -6.758 -47.375 -31.266 1 91.75 143 TYR A O 1
ATOM 1148 N N . VAL A 1 144 ? -6.488 -46.156 -33.094 1 91.56 144 VAL A N 1
ATOM 1149 C CA . VAL A 1 144 ? -7.922 -46.031 -33.344 1 91.56 144 VAL A CA 1
ATOM 1150 C C . VAL A 1 144 ? -8.344 -46.969 -34.469 1 91.56 144 VAL A C 1
ATOM 1152 O O . VAL A 1 144 ? -7.789 -46.938 -35.562 1 91.56 144 VAL A O 1
ATOM 1155 N N . LYS A 1 145 ? -9.273 -47.812 -34.188 1 91.62 145 LYS A N 1
ATOM 1156 C CA . LYS A 1 145 ? -9.805 -48.75 -35.156 1 91.62 145 LYS A CA 1
ATOM 1157 C C . LYS A 1 145 ? -11.266 -48.438 -35.469 1 91.62 145 LYS A C 1
ATOM 1159 O O . LYS A 1 145 ? -11.992 -47.938 -34.625 1 91.62 145 LYS A O 1
ATOM 1164 N N . ARG A 1 146 ? -11.547 -48.688 -36.688 1 90.56 146 ARG A N 1
ATOM 1165 C CA . ARG A 1 146 ? -12.898 -48.406 -37.125 1 90.56 146 ARG A CA 1
ATOM 1166 C C . ARG A 1 146 ? -13.445 -49.531 -38 1 90.56 146 ARG A C 1
ATOM 1168 O O . ARG A 1 146 ? -12.727 -50.094 -38.844 1 90.56 146 ARG A O 1
ATOM 1175 N N . ASN A 1 147 ? -14.617 -50.031 -37.781 1 91.5 147 ASN A N 1
ATOM 1176 C CA . ASN A 1 147 ? -15.391 -50.938 -38.594 1 91.5 147 ASN A CA 1
ATOM 1177 C C . ASN A 1 147 ? -16.766 -50.375 -38.938 1 91.5 147 ASN A C 1
ATOM 1179 O O . ASN A 1 147 ? -17.688 -50.469 -38.125 1 91.5 147 ASN A O 1
ATOM 1183 N N . GLY A 1 148 ? -16.875 -49.781 -40.125 1 87.62 148 GLY A N 1
ATOM 1184 C CA . GLY A 1 148 ? -18.125 -49.125 -40.5 1 87.62 148 GLY A CA 1
ATOM 1185 C C . GLY A 1 148 ? -18.422 -47.875 -39.688 1 87.62 148 GLY A C 1
ATOM 1186 O O . GLY A 1 148 ? -17.641 -46.938 -39.656 1 87.62 148 GLY A O 1
ATOM 1187 N N . ARG A 1 149 ? -19.422 -48.031 -38.844 1 89.62 149 ARG A N 1
ATOM 1188 C CA . ARG A 1 149 ? -19.828 -46.875 -38.031 1 89.62 149 ARG A CA 1
ATOM 1189 C C . ARG A 1 149 ? -19.328 -47 -36.625 1 89.62 149 ARG A C 1
ATOM 1191 O O . ARG A 1 149 ? -19.5 -46.094 -35.812 1 89.62 149 ARG A O 1
ATOM 1198 N N . LYS A 1 150 ? -18.672 -48.094 -36.344 1 93.06 150 LYS A N 1
ATOM 1199 C CA . LYS A 1 150 ? -18.188 -48.344 -35 1 93.06 150 LYS A CA 1
ATOM 1200 C C . LYS A 1 150 ? -16.703 -48 -34.875 1 93.06 150 LYS A C 1
ATOM 1202 O O . LYS A 1 150 ? -15.898 -48.375 -35.75 1 93.06 150 LYS A O 1
ATOM 1207 N N . ILE A 1 151 ? -16.375 -47.219 -33.938 1 93.31 151 ILE A N 1
ATOM 1208 C CA . ILE A 1 151 ? -15.008 -46.781 -33.719 1 93.31 151 ILE A CA 1
ATOM 1209 C C . ILE A 1 151 ? -14.57 -47.094 -32.281 1 93.31 151 ILE A C 1
ATOM 1211 O O . ILE A 1 151 ? -15.359 -46.969 -31.344 1 93.31 151 ILE A O 1
ATOM 1215 N N . TRP A 1 152 ? -13.391 -47.625 -32.062 1 92.31 152 TRP A N 1
ATOM 1216 C CA . TRP A 1 152 ? -12.859 -47.906 -30.734 1 92.31 152 TRP A CA 1
ATOM 1217 C C . TRP A 1 152 ? -11.336 -47.75 -30.719 1 92.31 152 TRP A C 1
ATOM 1219 O O . TRP A 1 152 ? -10.719 -47.562 -31.766 1 92.31 152 TRP A O 1
ATOM 1229 N N . THR A 1 153 ? -10.75 -47.75 -29.547 1 92.69 153 THR A N 1
ATOM 1230 C CA . THR A 1 153 ? -9.305 -47.625 -29.406 1 92.69 153 THR A CA 1
ATOM 1231 C C . THR A 1 153 ? -8.695 -48.938 -28.859 1 92.69 153 THR A C 1
ATOM 1233 O O . THR A 1 153 ? -9.383 -49.719 -28.219 1 92.69 153 THR A O 1
ATOM 1236 N N . TYR A 1 154 ? -7.535 -49.188 -29.328 1 91.19 154 TYR A N 1
ATOM 1237 C CA . TYR A 1 154 ? -6.805 -50.344 -28.859 1 91.19 154 TYR A CA 1
ATOM 1238 C C . TYR A 1 154 ? -5.359 -50 -28.531 1 91.19 154 TYR A C 1
ATOM 1240 O O . TYR A 1 154 ? -4.758 -49.156 -29.188 1 91.19 154 TYR A O 1
ATOM 1248 N N . GLY A 1 155 ? -4.82 -50.531 -27.438 1 88.75 155 GLY A N 1
ATOM 1249 C CA . GLY A 1 155 ? -3.465 -50.281 -26.969 1 88.75 155 GLY A CA 1
ATOM 1250 C C . GLY A 1 155 ? -3.223 -50.75 -25.547 1 88.75 155 GLY A C 1
ATOM 1251 O O . GLY A 1 155 ? -4.023 -51.5 -25 1 88.75 155 GLY A O 1
ATOM 1252 N N . GLU A 1 156 ? -2.084 -50.344 -25 1 87.88 156 GLU A N 1
ATOM 1253 C CA . GLU A 1 156 ? -1.745 -50.75 -23.641 1 87.88 156 GLU A CA 1
ATOM 1254 C C . GLU A 1 156 ? -2.66 -50.062 -22.625 1 87.88 156 GLU A C 1
ATOM 1256 O O . GLU A 1 156 ? -2.975 -48.875 -22.75 1 87.88 156 GLU A O 1
ATOM 1261 N N . GLU A 1 157 ? -3.109 -50.844 -21.703 1 89.31 157 GLU A N 1
ATOM 1262 C CA . GLU A 1 157 ? -4.027 -50.312 -20.688 1 89.31 157 GLU A CA 1
ATOM 1263 C C . GLU A 1 157 ? -3.391 -49.188 -19.891 1 89.31 157 GLU A C 1
ATOM 1265 O O . GLU A 1 157 ? -4.066 -48.219 -19.516 1 89.31 157 GLU A O 1
ATOM 1270 N N . GLU A 1 158 ? -2.115 -49.312 -19.625 1 86.44 158 GLU A N 1
ATOM 1271 C CA . GLU A 1 158 ? -1.41 -48.281 -18.875 1 86.44 158 GLU A CA 1
ATOM 1272 C C . GLU A 1 158 ? -1.453 -46.938 -19.609 1 86.44 158 GLU A C 1
ATOM 1274 O O . GLU A 1 158 ? -1.647 -45.906 -18.984 1 86.44 158 GLU A O 1
ATOM 1279 N N . THR A 1 159 ? -1.236 -46.969 -20.875 1 86.5 159 THR A N 1
ATOM 1280 C CA . THR A 1 159 ? -1.271 -45.781 -21.688 1 86.5 159 THR A CA 1
ATOM 1281 C C . THR A 1 159 ? -2.68 -45.188 -21.734 1 86.5 159 THR A C 1
ATOM 1283 O O . THR A 1 159 ? -2.854 -43.969 -21.672 1 86.5 159 THR A O 1
ATOM 1286 N N . ARG A 1 160 ? -3.648 -46.094 -21.859 1 89.69 160 ARG A N 1
ATOM 1287 C CA . ARG A 1 160 ? -5.043 -45.656 -21.875 1 89.69 160 ARG A CA 1
ATOM 1288 C C . ARG A 1 160 ? -5.398 -44.906 -20.594 1 89.69 160 ARG A C 1
ATOM 1290 O O . ARG A 1 160 ? -5.957 -43.812 -20.656 1 89.69 160 ARG A O 1
ATOM 1297 N N . ARG A 1 161 ? -5.043 -45.438 -19.453 1 89.62 161 ARG A N 1
ATOM 1298 C CA . ARG A 1 161 ? -5.355 -44.812 -18.172 1 89.62 161 ARG A CA 1
ATOM 1299 C C . ARG A 1 161 ? -4.648 -43.469 -18.016 1 89.62 161 ARG A C 1
ATOM 1301 O O . ARG A 1 161 ? -5.227 -42.531 -17.5 1 89.62 161 ARG A O 1
ATOM 1308 N N . PHE A 1 162 ? -3.498 -43.469 -18.469 1 85.19 162 PHE A N 1
ATOM 1309 C CA . PHE A 1 162 ? -2.707 -42.25 -18.391 1 85.19 162 PHE A CA 1
ATOM 1310 C C . PHE A 1 162 ? -3.346 -41.125 -19.219 1 85.19 162 PHE A C 1
ATOM 1312 O O . PHE A 1 162 ? -3.488 -40 -18.75 1 85.19 162 PHE A O 1
ATOM 1319 N N . LEU A 1 163 ? -3.662 -41.438 -20.422 1 86.06 163 LEU A N 1
ATOM 1320 C CA . LEU A 1 163 ? -4.219 -40.438 -21.344 1 86.06 163 LEU A CA 1
ATOM 1321 C C . LEU A 1 163 ? -5.582 -39.969 -20.859 1 86.06 163 LEU A C 1
ATOM 1323 O O . LEU A 1 163 ? -5.914 -38.781 -21 1 86.06 163 LEU A O 1
ATOM 1327 N N . LEU A 1 164 ? -6.352 -40.875 -20.328 1 89.38 164 LEU A N 1
ATOM 1328 C CA . LEU A 1 164 ? -7.645 -40.5 -19.766 1 89.38 164 LEU A CA 1
ATOM 1329 C C . LEU A 1 164 ? -7.473 -39.469 -18.641 1 89.38 164 LEU A C 1
ATOM 1331 O O . LEU A 1 164 ? -8.195 -38.5 -18.578 1 89.38 164 LEU A O 1
ATOM 1335 N N . LYS A 1 165 ? -6.59 -39.75 -17.781 1 88.19 165 LYS A N 1
ATOM 1336 C CA . LYS A 1 165 ? -6.328 -38.844 -16.672 1 88.19 165 LYS A CA 1
ATOM 1337 C C . LYS A 1 165 ? -5.906 -37.469 -17.172 1 88.19 165 LYS A C 1
ATOM 1339 O O . LYS A 1 165 ? -6.402 -36.438 -16.703 1 88.19 165 LYS A O 1
ATOM 1344 N N . GLU A 1 166 ? -5.043 -37.406 -18.125 1 80.62 166 GLU A N 1
ATOM 1345 C CA . GLU A 1 166 ? -4.52 -36.156 -18.672 1 80.62 166 GLU A CA 1
ATOM 1346 C C . GLU A 1 166 ? -5.621 -35.344 -19.328 1 80.62 166 GLU A C 1
ATOM 1348 O O . GLU A 1 166 ? -5.59 -34.094 -19.312 1 80.62 166 GLU A O 1
ATOM 1353 N N . LEU A 1 167 ? -6.473 -36 -19.969 1 83.88 167 LEU A N 1
ATOM 1354 C CA . LEU A 1 167 ? -7.543 -35.312 -20.688 1 83.88 167 LEU A CA 1
ATOM 1355 C C . LEU A 1 167 ? -8.633 -34.844 -19.734 1 83.88 167 LEU A C 1
ATOM 1357 O O . LEU A 1 167 ? -9.242 -33.812 -19.953 1 83.88 167 LEU A O 1
ATOM 1361 N N . MET A 1 168 ? -8.836 -35.594 -18.719 1 86.19 168 MET A N 1
ATOM 1362 C CA . MET A 1 168 ? -9.914 -35.25 -17.781 1 86.19 168 MET A CA 1
ATOM 1363 C C . MET A 1 168 ? -9.539 -34.062 -16.922 1 86.19 168 MET A C 1
ATOM 1365 O O . MET A 1 168 ? -10.383 -33.219 -16.625 1 86.19 168 MET A O 1
ATOM 1369 N N . VAL A 1 169 ? -8.273 -34.094 -16.516 1 84.19 169 VAL A N 1
ATOM 1370 C CA . VAL A 1 169 ? -7.82 -33 -15.641 1 84.19 169 VAL A CA 1
ATOM 1371 C C . VAL A 1 169 ? -7.363 -31.812 -16.484 1 84.19 169 VAL A C 1
ATOM 1373 O O . VAL A 1 169 ? -6.234 -31.797 -16.969 1 84.19 169 VAL A O 1
ATOM 1376 N N . ASP A 1 170 ? -8.227 -30.828 -16.609 1 74.75 170 ASP A N 1
ATOM 1377 C CA . ASP A 1 170 ? -7.922 -29.625 -17.375 1 74.75 170 ASP A CA 1
ATOM 1378 C C . ASP A 1 170 ? -7.469 -28.5 -16.438 1 74.75 170 ASP A C 1
ATOM 1380 O O . ASP A 1 170 ? -8.297 -27.766 -15.883 1 74.75 170 ASP A O 1
ATOM 1384 N N . ARG A 1 171 ? -6.262 -28.219 -16.391 1 70.12 171 ARG A N 1
ATOM 1385 C CA . ARG A 1 171 ? -5.688 -27.219 -15.492 1 70.12 171 ARG A CA 1
ATOM 1386 C C . ARG A 1 171 ? -6.039 -25.812 -15.945 1 70.12 171 ARG A C 1
ATOM 1388 O O . ARG A 1 171 ? -5.879 -24.844 -15.188 1 70.12 171 ARG A O 1
ATOM 1395 N N . THR A 1 172 ? -6.48 -25.719 -17.203 1 65 172 THR A N 1
ATOM 1396 C CA . THR A 1 172 ? -6.832 -24.391 -17.703 1 65 172 THR A CA 1
ATOM 1397 C C . THR A 1 172 ? -8.18 -23.938 -17.141 1 65 172 THR A C 1
ATOM 1399 O O . THR A 1 172 ? -8.508 -22.75 -17.188 1 65 172 THR A O 1
ATOM 1402 N N . ASP A 1 173 ? -8.852 -24.922 -16.594 1 67.31 173 ASP A N 1
ATOM 1403 C CA . ASP A 1 173 ? -10.109 -24.625 -15.914 1 67.31 173 ASP A CA 1
ATOM 1404 C C . ASP A 1 173 ? -9.859 -24.062 -14.516 1 67.31 173 ASP A C 1
ATOM 1406 O O . ASP A 1 173 ? -9.203 -24.703 -13.695 1 67.31 173 ASP A O 1
ATOM 1410 N N . PRO A 1 174 ? -10.398 -22.875 -14.25 1 66.06 174 PRO A N 1
ATOM 1411 C CA . PRO A 1 174 ? -10.18 -22.297 -12.922 1 66.06 174 PRO A CA 1
ATOM 1412 C C . PRO A 1 174 ? -10.773 -23.141 -11.797 1 66.06 174 PRO A C 1
ATOM 1414 O O . PRO A 1 174 ? -10.328 -23.047 -10.656 1 66.06 174 PRO A O 1
ATOM 1417 N N . ASP A 1 175 ? -11.727 -23.969 -12.156 1 71.88 175 ASP A N 1
ATOM 1418 C CA . ASP A 1 175 ? -12.391 -24.75 -11.133 1 71.88 175 ASP A CA 1
ATOM 1419 C C . ASP A 1 175 ? -12.016 -26.234 -11.242 1 71.88 175 ASP A C 1
ATOM 1421 O O . ASP A 1 175 ? -12.797 -27.109 -10.875 1 71.88 175 ASP A O 1
ATOM 1425 N N . TYR A 1 176 ? -10.883 -26.469 -11.781 1 77.31 176 TYR A N 1
ATOM 1426 C CA . TYR A 1 176 ? -10.523 -27.859 -12.055 1 77.31 176 TYR A CA 1
ATOM 1427 C C . TYR A 1 176 ? -10.32 -28.641 -10.75 1 77.31 176 TYR A C 1
ATOM 1429 O O . TYR A 1 176 ? -10.367 -29.859 -10.742 1 77.31 176 TYR A O 1
ATOM 1437 N N . LEU A 1 177 ? -10.258 -27.922 -9.68 1 81.06 177 LEU A N 1
ATOM 1438 C CA . LEU A 1 177 ? -10.031 -28.594 -8.406 1 81.06 177 LEU A CA 1
ATOM 1439 C C . LEU A 1 177 ? -11.344 -29.016 -7.762 1 81.06 177 LEU A C 1
ATOM 1441 O O . LEU A 1 177 ? -11.352 -29.766 -6.781 1 81.06 177 LEU A O 1
ATOM 1445 N N . MET A 1 178 ? -12.406 -28.594 -8.359 1 81 178 MET A N 1
ATOM 1446 C CA . MET A 1 178 ? -13.719 -29 -7.855 1 81 178 MET A CA 1
ATOM 1447 C C . MET A 1 178 ? -14.039 -30.438 -8.25 1 81 178 MET A C 1
ATOM 1449 O O . MET A 1 178 ? -14.258 -30.719 -9.422 1 81 178 MET A O 1
ATOM 1453 N N . ILE A 1 179 ? -14.211 -31.203 -7.324 1 83.94 179 ILE A N 1
ATOM 1454 C CA . ILE A 1 179 ? -14.359 -32.625 -7.551 1 83.94 179 ILE A CA 1
ATOM 1455 C C . ILE A 1 179 ? -15.672 -32.906 -8.289 1 83.94 179 ILE A C 1
ATOM 1457 O O . ILE A 1 179 ? -15.766 -33.844 -9.07 1 83.94 179 ILE A O 1
ATOM 1461 N N . GLU A 1 180 ? -16.609 -32.031 -8.039 1 79.25 180 GLU A N 1
ATOM 1462 C CA . GLU A 1 180 ? -17.922 -32.188 -8.641 1 79.25 180 GLU A CA 1
ATOM 1463 C C . GLU A 1 180 ? -17.859 -32.062 -10.164 1 79.25 180 GLU A C 1
ATOM 1465 O O . GLU A 1 180 ? -18.703 -32.625 -10.867 1 79.25 180 GLU A O 1
ATOM 1470 N N . ASN A 1 181 ? -16.828 -31.438 -10.656 1 78.69 181 ASN A N 1
ATOM 1471 C CA . ASN A 1 181 ? -16.656 -31.25 -12.086 1 78.69 181 ASN A CA 1
ATOM 1472 C C . ASN A 1 181 ? -16.391 -32.562 -12.812 1 78.69 181 ASN A C 1
ATOM 1474 O O . ASN A 1 181 ? -16.531 -32.656 -14.031 1 78.69 181 ASN A O 1
ATOM 1478 N N . TYR A 1 182 ? -16.062 -33.594 -12.039 1 86.69 182 TYR A N 1
ATOM 1479 C CA . TYR A 1 182 ? -15.648 -34.844 -12.656 1 86.69 182 TYR A CA 1
ATOM 1480 C C . TYR A 1 182 ? -16.734 -35.875 -12.562 1 86.69 182 TYR A C 1
ATOM 1482 O O . TYR A 1 182 ? -16.562 -37.031 -12.992 1 86.69 182 TYR A O 1
ATOM 1490 N N . ASP A 1 183 ? -17.875 -35.531 -12.078 1 82.94 183 ASP A N 1
ATOM 1491 C CA . ASP A 1 183 ? -19.016 -36.438 -11.922 1 82.94 183 ASP A CA 1
ATOM 1492 C C . ASP A 1 183 ? -19.484 -36.969 -13.273 1 82.94 183 ASP A C 1
ATOM 1494 O O . ASP A 1 183 ? -19.891 -38.125 -13.391 1 82.94 183 ASP A O 1
ATOM 1498 N N . ASP A 1 184 ? -19.359 -36.156 -14.211 1 77.19 184 ASP A N 1
ATOM 1499 C CA . ASP A 1 184 ? -19.875 -36.469 -15.539 1 77.19 184 ASP A CA 1
ATOM 1500 C C . ASP A 1 184 ? -19.062 -37.625 -16.156 1 77.19 184 ASP A C 1
ATOM 1502 O O . ASP A 1 184 ? -19.562 -38.344 -17.031 1 77.19 184 ASP A O 1
ATOM 1506 N N . TYR A 1 185 ? -17.906 -37.75 -15.719 1 82.25 185 TYR A N 1
ATOM 1507 C CA . TYR A 1 185 ? -17.047 -38.781 -16.312 1 82.25 185 TYR A CA 1
ATOM 1508 C C . TYR A 1 185 ? -17.25 -40.125 -15.648 1 82.25 185 TYR A C 1
ATOM 1510 O O . TYR A 1 185 ? -17.047 -41.188 -16.266 1 82.25 185 TYR A O 1
ATOM 1518 N N . PHE A 1 186 ? -17.516 -40.188 -14.422 1 86.06 186 PHE A N 1
ATOM 1519 C CA . PHE A 1 186 ? -17.484 -41.438 -13.68 1 86.06 186 PHE A CA 1
ATOM 1520 C C . PHE A 1 186 ? -18.875 -41.75 -13.102 1 86.06 186 PHE A C 1
ATOM 1522 O O . PHE A 1 186 ? -19.156 -42.906 -12.75 1 86.06 186 PHE A O 1
ATOM 1529 N N . GLY A 1 187 ? -19.75 -40.906 -13.055 1 77.81 187 GLY A N 1
ATOM 1530 C CA . GLY A 1 187 ? -21.016 -41.031 -12.367 1 77.81 187 GLY A CA 1
ATOM 1531 C C . GLY A 1 187 ? -21.109 -40.188 -11.102 1 77.81 187 GLY A C 1
ATOM 1532 O O . GLY A 1 187 ? -20.094 -39.844 -10.516 1 77.81 187 GLY A O 1
ATOM 1533 N N . ALA A 1 188 ? -22.344 -40.094 -10.734 1 77 188 ALA A N 1
ATOM 1534 C CA . ALA A 1 188 ? -22.594 -39.219 -9.586 1 77 188 ALA A CA 1
ATOM 1535 C C . ALA A 1 188 ? -22.031 -39.844 -8.305 1 77 188 ALA A C 1
ATOM 1537 O O . ALA A 1 188 ? -22.094 -41.062 -8.109 1 77 188 ALA A O 1
ATOM 1538 N N . ASP A 1 189 ? -21.141 -39.188 -7.465 1 84.38 189 ASP A N 1
ATOM 1539 C CA . ASP A 1 189 ? -20.719 -39.469 -6.094 1 84.38 189 ASP A CA 1
ATOM 1540 C C . ASP A 1 189 ? -19.391 -40.219 -6.074 1 84.38 189 ASP A C 1
ATOM 1542 O O . ASP A 1 189 ? -18.766 -40.375 -5.02 1 84.38 189 ASP A O 1
ATOM 1546 N N . ILE A 1 190 ? -19 -40.812 -7.352 1 90.94 190 ILE A N 1
ATOM 1547 C CA . ILE A 1 190 ? -17.797 -41.656 -7.34 1 90.94 190 ILE A CA 1
ATOM 1548 C C . ILE A 1 190 ? -16.578 -40.781 -6.988 1 90.94 190 ILE A C 1
ATOM 1550 O O . ILE A 1 190 ? -15.82 -41.125 -6.078 1 90.94 190 ILE A O 1
ATOM 1554 N N . PRO A 1 191 ? -16.438 -39.719 -7.703 1 92.25 191 PRO A N 1
ATOM 1555 C CA . PRO A 1 191 ? -15.266 -38.906 -7.371 1 92.25 191 PRO A CA 1
ATOM 1556 C C . PRO A 1 191 ? -15.273 -38.438 -5.922 1 92.25 191 PRO A C 1
ATOM 1558 O O . PRO A 1 191 ? -14.227 -38.406 -5.262 1 92.25 191 PRO A O 1
ATOM 1561 N N . GLU A 1 192 ? -16.406 -38.062 -5.461 1 90.44 192 GLU A N 1
ATOM 1562 C CA . GLU A 1 192 ? -16.516 -37.594 -4.09 1 90.44 192 GLU A CA 1
ATOM 1563 C C . GLU A 1 192 ? -16.203 -38.688 -3.088 1 90.44 192 GLU A C 1
ATOM 1565 O O . GLU A 1 192 ? -15.477 -38.469 -2.109 1 90.44 192 GLU A O 1
ATOM 1570 N N . LYS A 1 193 ? -16.766 -39.844 -3.312 1 94.12 193 LYS A N 1
ATOM 1571 C CA . LYS A 1 193 ? -16.516 -41 -2.449 1 94.12 193 LYS A CA 1
ATOM 1572 C C . LYS A 1 193 ? -15.039 -41.375 -2.488 1 94.12 193 LYS A C 1
ATOM 1574 O O . LYS A 1 193 ? -14.453 -41.719 -1.456 1 94.12 193 LYS A O 1
ATOM 1579 N N . MET A 1 194 ? -14.508 -41.375 -3.668 1 95.19 194 MET A N 1
ATOM 1580 C CA . MET A 1 194 ? -13.094 -41.688 -3.824 1 95.19 194 MET A CA 1
ATOM 1581 C C . MET A 1 194 ? -12.219 -40.688 -3.076 1 95.19 194 MET A C 1
ATOM 1583 O O . MET A 1 194 ? -11.219 -41.094 -2.465 1 95.19 194 MET A O 1
ATOM 1587 N N . MET A 1 195 ? -12.609 -39.5 -3.17 1 93.06 195 MET A N 1
ATOM 1588 C CA . MET A 1 195 ? -11.898 -38.438 -2.451 1 93.06 195 MET A CA 1
ATOM 1589 C C . MET A 1 195 ? -11.883 -38.719 -0.951 1 93.06 195 MET A C 1
ATOM 1591 O O . MET A 1 195 ? -10.844 -38.594 -0.303 1 93.06 195 MET A O 1
ATOM 1595 N N . ASN A 1 196 ? -12.961 -39.062 -0.482 1 91.81 196 ASN A N 1
ATOM 1596 C CA . ASN A 1 196 ? -13.062 -39.375 0.939 1 91.81 196 ASN A CA 1
ATOM 1597 C C . ASN A 1 196 ? -12.172 -40.562 1.314 1 91.81 196 ASN A C 1
ATOM 1599 O O . ASN A 1 196 ? -11.555 -40.562 2.381 1 91.81 196 ASN A O 1
ATOM 1603 N N . CYS A 1 197 ? -12.109 -41.531 0.421 1 95 197 CYS A N 1
ATOM 1604 C CA . CYS A 1 197 ? -11.234 -42.688 0.653 1 95 197 CYS A CA 1
ATOM 1605 C C . CYS A 1 197 ? -9.781 -42.25 0.745 1 95 197 CYS A C 1
ATOM 1607 O O . CYS A 1 197 ? -9.062 -42.656 1.658 1 95 197 CYS A O 1
ATOM 1609 N N . VAL A 1 198 ? -9.398 -41.375 -0.162 1 94.69 198 VAL A N 1
ATOM 1610 C CA . VAL A 1 198 ? -8.016 -40.906 -0.242 1 94.69 198 VAL A CA 1
ATOM 1611 C C . VAL A 1 198 ? -7.688 -40.062 0.979 1 94.69 198 VAL A C 1
ATOM 1613 O O . VAL A 1 198 ? -6.656 -40.25 1.627 1 94.69 198 VAL A O 1
ATOM 1616 N N . LEU A 1 199 ? -8.57 -39.156 1.307 1 91.75 199 LEU A N 1
ATOM 1617 C CA . LEU A 1 199 ? -8.328 -38.25 2.42 1 91.75 199 LEU A CA 1
ATOM 1618 C C . LEU A 1 199 ? -8.227 -39 3.736 1 91.75 199 LEU A C 1
ATOM 1620 O O . LEU A 1 199 ? -7.371 -38.688 4.57 1 91.75 199 LEU A O 1
ATOM 1624 N N . ASN A 1 200 ? -9.086 -39.938 3.924 1 92.94 200 ASN A N 1
ATOM 1625 C CA . ASN A 1 200 ? -9.055 -40.75 5.137 1 92.94 200 ASN A CA 1
ATOM 1626 C C . ASN A 1 200 ? -7.781 -41.562 5.219 1 92.94 200 ASN A C 1
ATOM 1628 O O . ASN A 1 200 ? -7.211 -41.75 6.297 1 92.94 200 ASN A O 1
ATOM 1632 N N . ALA A 1 201 ? -7.387 -42.125 4.109 1 94.25 201 ALA A N 1
ATOM 1633 C CA . ALA A 1 201 ? -6.156 -42.906 4.074 1 94.25 201 ALA A CA 1
ATOM 1634 C C . ALA A 1 201 ? -4.945 -42.031 4.41 1 94.25 201 ALA A C 1
ATOM 1636 O O . ALA A 1 201 ? -4.039 -42.469 5.121 1 94.25 201 ALA A O 1
ATOM 1637 N N . LEU A 1 202 ? -4.91 -40.812 3.879 1 90.94 202 LEU A N 1
ATOM 1638 C CA . LEU A 1 202 ? -3.828 -39.906 4.168 1 90.94 202 LEU A CA 1
ATOM 1639 C C . LEU A 1 202 ? -3.809 -39.531 5.648 1 90.94 202 LEU A C 1
ATOM 1641 O O . LEU A 1 202 ? -2.742 -39.469 6.27 1 90.94 202 LEU A O 1
ATOM 1645 N N . ALA A 1 203 ? -4.961 -39.281 6.16 1 87.88 203 ALA A N 1
ATOM 1646 C CA . ALA A 1 203 ? -5.074 -38.906 7.574 1 87.88 203 ALA A CA 1
ATOM 1647 C C . ALA A 1 203 ? -4.594 -40.062 8.461 1 87.88 203 ALA A C 1
ATOM 1649 O O . ALA A 1 203 ? -3.883 -39.844 9.445 1 87.88 203 ALA A O 1
ATOM 1650 N N . ASP A 1 204 ? -4.957 -41.25 8.086 1 90.69 204 ASP A N 1
ATOM 1651 C CA . ASP A 1 204 ? -4.594 -42.438 8.852 1 90.69 204 ASP A CA 1
ATOM 1652 C C . ASP A 1 204 ? -3.078 -42.625 8.883 1 90.69 204 ASP A C 1
ATOM 1654 O O . ASP A 1 204 ? -2.533 -43.156 9.859 1 90.69 204 ASP A O 1
ATOM 1658 N N . ASN A 1 205 ? -2.447 -42.219 7.848 1 89.56 205 ASN A N 1
ATOM 1659 C CA . ASN A 1 205 ? -1.006 -42.406 7.746 1 89.56 205 ASN A CA 1
ATOM 1660 C C . ASN A 1 205 ? -0.242 -41.125 8.039 1 89.56 205 ASN A C 1
ATOM 1662 O O . ASN A 1 205 ? 0.974 -41.062 7.848 1 89.56 205 ASN A O 1
ATOM 1666 N N . GLU A 1 206 ? -0.949 -40.031 8.414 1 86.69 206 GLU A N 1
ATOM 1667 C CA . GLU A 1 206 ? -0.378 -38.75 8.758 1 86.69 206 GLU A CA 1
ATOM 1668 C C . GLU A 1 206 ? 0.471 -38.188 7.617 1 86.69 206 GLU A C 1
ATOM 1670 O O . GLU A 1 206 ? 1.614 -37.781 7.832 1 86.69 206 GLU A O 1
ATOM 1675 N N . ILE A 1 207 ? -0.022 -38.375 6.461 1 85.75 207 ILE A N 1
ATOM 1676 C CA . ILE A 1 207 ? 0.626 -37.875 5.25 1 85.75 207 ILE A CA 1
ATOM 1677 C C . ILE A 1 207 ? -0.171 -36.719 4.684 1 85.75 207 ILE A C 1
ATOM 1679 O O . ILE A 1 207 ? -1.4 -36.688 4.785 1 85.75 207 ILE A O 1
ATOM 1683 N N . SER A 1 208 ? 0.551 -35.75 4.23 1 82.25 208 SER A N 1
ATOM 1684 C CA . SER A 1 208 ? -0.099 -34.625 3.562 1 82.25 208 SER A CA 1
ATOM 1685 C C . SER A 1 208 ? 0.327 -34.531 2.102 1 82.25 208 SER A C 1
ATOM 1687 O O . SER A 1 208 ? 1.438 -34.938 1.746 1 82.25 208 SER A O 1
ATOM 1689 N N . MET A 1 209 ? -0.643 -34.156 1.273 1 85.38 209 MET A N 1
ATOM 1690 C CA . MET A 1 209 ? -0.399 -33.938 -0.149 1 85.38 209 MET A CA 1
ATOM 1691 C C . MET A 1 209 ? -0.994 -32.594 -0.602 1 85.38 209 MET A C 1
ATOM 1693 O O . MET A 1 209 ? -1.851 -32.031 0.08 1 85.38 209 MET A O 1
ATOM 1697 N N . THR A 1 210 ? -0.501 -32.188 -1.709 1 81.94 210 THR A N 1
ATOM 1698 C CA . THR A 1 210 ? -1.09 -30.984 -2.277 1 81.94 210 THR A CA 1
ATOM 1699 C C . THR A 1 210 ? -2.473 -31.266 -2.854 1 81.94 210 THR A C 1
ATOM 1701 O O . THR A 1 210 ? -2.797 -32.438 -3.15 1 81.94 210 THR A O 1
ATOM 1704 N N . ALA A 1 211 ? -3.215 -30.266 -3.023 1 85 211 ALA A N 1
ATOM 1705 C CA . ALA A 1 211 ? -4.551 -30.422 -3.59 1 85 211 ALA A CA 1
ATOM 1706 C C . ALA A 1 211 ? -4.484 -31.016 -4.992 1 85 211 ALA A C 1
ATOM 1708 O O . ALA A 1 211 ? -5.297 -31.875 -5.352 1 85 211 ALA A O 1
ATOM 1709 N N . GLU A 1 212 ? -3.539 -30.594 -5.684 1 82.5 212 GLU A N 1
ATOM 1710 C CA . GLU A 1 212 ? -3.391 -31.094 -7.047 1 82.5 212 GLU A CA 1
ATOM 1711 C C . GLU A 1 212 ? -3.049 -32.562 -7.055 1 82.5 212 GLU A C 1
ATOM 1713 O O . GLU A 1 212 ? -3.57 -33.344 -7.875 1 82.5 212 GLU A O 1
ATOM 1718 N N . ASP A 1 213 ? -2.176 -32.906 -6.203 1 86.12 213 ASP A N 1
ATOM 1719 C CA . ASP A 1 213 ? -1.789 -34.312 -6.125 1 86.12 213 ASP A CA 1
ATOM 1720 C C . ASP A 1 213 ? -2.967 -35.188 -5.691 1 86.12 213 ASP A C 1
ATOM 1722 O O . ASP A 1 213 ? -3.143 -36.281 -6.195 1 86.12 213 ASP A O 1
ATOM 1726 N N . ILE A 1 214 ? -3.68 -34.656 -4.797 1 90.38 214 ILE A N 1
ATOM 1727 C CA . ILE A 1 214 ? -4.848 -35.406 -4.32 1 90.38 214 ILE A CA 1
ATOM 1728 C C . ILE A 1 214 ? -5.84 -35.594 -5.469 1 90.38 214 ILE A C 1
ATOM 1730 O O . ILE A 1 214 ? -6.359 -36.688 -5.672 1 90.38 214 ILE A O 1
ATOM 1734 N N . LEU A 1 215 ? -6.07 -34.531 -6.121 1 89.94 215 LEU A N 1
ATOM 1735 C CA . LEU A 1 215 ? -6.992 -34.625 -7.25 1 89.94 215 LEU A CA 1
ATOM 1736 C C . LEU A 1 215 ? -6.508 -35.625 -8.273 1 89.94 215 LEU A C 1
ATOM 1738 O O . LEU A 1 215 ? -7.293 -36.469 -8.742 1 89.94 215 LEU A O 1
ATOM 1742 N N . HIS A 1 216 ? -5.254 -35.562 -8.609 1 88.12 216 HIS A N 1
ATOM 1743 C CA . HIS A 1 216 ? -4.688 -36.5 -9.57 1 88.12 216 HIS A CA 1
ATOM 1744 C C . HIS A 1 216 ? -4.859 -37.938 -9.094 1 88.12 216 HIS A C 1
ATOM 1746 O O . HIS A 1 216 ? -5.188 -38.812 -9.891 1 88.12 216 HIS A O 1
ATOM 1752 N N . LEU A 1 217 ? -4.617 -38.094 -7.875 1 92.19 217 LEU A N 1
ATOM 1753 C CA . LEU A 1 217 ? -4.746 -39.438 -7.312 1 92.19 217 LEU A CA 1
ATOM 1754 C C . LEU A 1 217 ? -6.195 -39.906 -7.352 1 92.19 217 LEU A C 1
ATOM 1756 O O . LEU A 1 217 ? -6.469 -41.062 -7.68 1 92.19 217 LEU A O 1
ATOM 1760 N N . VAL A 1 218 ? -7.109 -39.062 -7.039 1 94.56 218 VAL A N 1
ATOM 1761 C CA . VAL A 1 218 ? -8.531 -39.375 -7.023 1 94.56 218 VAL A CA 1
ATOM 1762 C C . VAL A 1 218 ? -9 -39.75 -8.43 1 94.56 218 VAL A C 1
ATOM 1764 O O . VAL A 1 218 ? -9.719 -40.719 -8.609 1 94.56 218 VAL A O 1
ATOM 1767 N N . ILE A 1 219 ? -8.562 -38.938 -9.375 1 93.38 219 ILE A N 1
ATOM 1768 C CA . ILE A 1 219 ? -8.953 -39.219 -10.758 1 93.38 219 ILE A CA 1
ATOM 1769 C C . ILE A 1 219 ? -8.32 -40.5 -11.242 1 93.38 219 ILE A C 1
ATOM 1771 O O . ILE A 1 219 ? -8.969 -41.312 -11.906 1 93.38 219 ILE A O 1
ATOM 1775 N N . TYR A 1 220 ? -7.086 -40.688 -10.898 1 93.31 220 TYR A N 1
ATOM 1776 C CA . TYR A 1 220 ? -6.387 -41.938 -11.234 1 93.31 220 TYR A CA 1
ATOM 1777 C C . TYR A 1 220 ? -7.121 -43.125 -10.68 1 93.31 220 TYR A C 1
ATOM 1779 O O . TYR A 1 220 ? -7.355 -44.125 -11.398 1 93.31 220 TYR A O 1
ATOM 1787 N N . LEU A 1 221 ? -7.488 -43.062 -9.492 1 95.44 221 LEU A N 1
ATOM 1788 C CA . LEU A 1 221 ? -8.156 -44.188 -8.82 1 95.44 221 LEU A CA 1
ATOM 1789 C C . LEU A 1 221 ? -9.562 -44.375 -9.383 1 95.44 221 LEU A C 1
ATOM 1791 O O . LEU A 1 221 ? -10.039 -45.5 -9.469 1 95.44 221 LEU A O 1
ATOM 1795 N N . SER A 1 222 ? -10.234 -43.281 -9.695 1 94.81 222 SER A N 1
ATOM 1796 C CA . SER A 1 222 ? -11.555 -43.406 -10.297 1 94.81 222 SER A CA 1
ATOM 1797 C C . SER A 1 222 ? -11.5 -44.094 -11.648 1 94.81 222 SER A C 1
ATOM 1799 O O . SER A 1 222 ? -12.359 -44.906 -11.961 1 94.81 222 SER A O 1
ATOM 1801 N N . ILE A 1 223 ? -10.508 -43.719 -12.43 1 93.56 223 ILE A N 1
ATOM 1802 C CA . ILE A 1 223 ? -10.305 -44.375 -13.711 1 93.56 223 ILE A CA 1
ATOM 1803 C C . ILE A 1 223 ? -9.992 -45.844 -13.484 1 93.56 223 ILE A C 1
ATOM 1805 O O . ILE A 1 223 ? -10.57 -46.719 -14.148 1 93.56 223 ILE A O 1
ATOM 1809 N N . LYS A 1 224 ? -9.055 -46.125 -12.578 1 93.5 224 LYS A N 1
ATOM 1810 C CA . LYS A 1 224 ? -8.68 -47.469 -12.234 1 93.5 224 LYS A CA 1
ATOM 1811 C C . LYS A 1 224 ? -9.906 -48.312 -11.836 1 93.5 224 LYS A C 1
ATOM 1813 O O . LYS A 1 224 ? -10.086 -49.438 -12.312 1 93.5 224 LYS A O 1
ATOM 1818 N N . LEU A 1 225 ? -10.742 -47.781 -10.969 1 93.56 225 LEU A N 1
ATOM 1819 C CA . LEU A 1 225 ? -11.945 -48.469 -10.492 1 93.56 225 LEU A CA 1
ATOM 1820 C C . LEU A 1 225 ? -12.875 -48.781 -11.656 1 93.56 225 LEU A C 1
ATOM 1822 O O . LEU A 1 225 ? -13.375 -49.906 -11.758 1 93.56 225 LEU A O 1
ATOM 1826 N N . THR A 1 226 ? -13.094 -47.781 -12.508 1 90.19 226 THR A N 1
ATOM 1827 C CA . THR A 1 226 ? -13.984 -47.969 -13.648 1 90.19 226 THR A CA 1
ATOM 1828 C C . THR A 1 226 ? -13.438 -49.031 -14.594 1 90.19 226 THR A C 1
ATOM 1830 O O . THR A 1 226 ? -14.195 -49.875 -15.07 1 90.19 226 THR A O 1
ATOM 1833 N N . ARG A 1 227 ? -12.148 -49.062 -14.844 1 90.06 227 ARG A N 1
ATOM 1834 C CA . ARG A 1 227 ? -11.516 -50 -15.758 1 90.06 227 ARG A CA 1
ATOM 1835 C C . ARG A 1 227 ? -11.523 -51.406 -15.18 1 90.06 227 ARG A C 1
ATOM 1837 O O . ARG A 1 227 ? -11.75 -52.406 -15.906 1 90.06 227 ARG A O 1
ATOM 1844 N N . VAL A 1 228 ? -11.273 -51.531 -13.938 1 91.38 228 VAL A N 1
ATOM 1845 C CA . VAL A 1 228 ? -11.312 -52.844 -13.273 1 91.38 228 VAL A CA 1
ATOM 1846 C C . VAL A 1 228 ? -12.727 -53.406 -13.352 1 91.38 228 VAL A C 1
ATOM 1848 O O . VAL A 1 228 ? -12.906 -54.625 -13.602 1 91.38 228 VAL A O 1
ATOM 1851 N N . HIS A 1 229 ? -13.75 -52.562 -13.164 1 88.88 229 HIS A N 1
ATOM 1852 C CA . HIS A 1 229 ? -15.141 -53 -13.234 1 88.88 229 HIS A CA 1
ATOM 1853 C C . HIS A 1 229 ? -15.508 -53.438 -14.641 1 88.88 229 HIS A C 1
ATOM 1855 O O . HIS A 1 229 ? -16.375 -54.312 -14.812 1 88.88 229 HIS A O 1
ATOM 1861 N N . MET A 1 230 ? -14.773 -52.906 -15.609 1 86.62 230 MET A N 1
ATOM 1862 C CA . MET A 1 230 ? -15.008 -53.281 -17 1 86.62 230 MET A CA 1
ATOM 1863 C C . MET A 1 230 ? -14.211 -54.531 -17.359 1 86.62 230 MET A C 1
ATOM 1865 O O . MET A 1 230 ? -14.336 -55.031 -18.484 1 86.62 230 MET A O 1
ATOM 1869 N N . GLY A 1 231 ? -13.32 -54.969 -16.453 1 86.56 231 GLY A N 1
ATOM 1870 C CA . GLY A 1 231 ? -12.602 -56.219 -16.641 1 86.56 231 GLY A CA 1
ATOM 1871 C C . GLY A 1 231 ? -11.18 -56 -17.125 1 86.56 231 GLY A C 1
ATOM 1872 O O . GLY A 1 231 ? -10.5 -56.969 -17.484 1 86.56 231 GLY A O 1
ATOM 1873 N N . TYR A 1 232 ? -10.68 -54.812 -17.141 1 87.75 232 TYR A N 1
ATOM 1874 C CA . TYR A 1 232 ? -9.336 -54.531 -17.641 1 87.75 232 TYR A CA 1
ATOM 1875 C C . TYR A 1 232 ? -8.336 -54.438 -16.484 1 87.75 232 TYR A C 1
ATOM 1877 O O . TYR A 1 232 ? -7.637 -53.438 -16.344 1 87.75 232 TYR A O 1
ATOM 1885 N N . GLU A 1 233 ? -8.148 -55.406 -15.703 1 89 233 GLU A N 1
ATOM 1886 C CA . GLU A 1 233 ? -7.203 -55.469 -14.594 1 89 233 GLU A CA 1
ATOM 1887 C C . GLU A 1 233 ? -5.793 -55.781 -15.086 1 89 233 GLU A C 1
ATOM 1889 O O . GLU A 1 233 ? -5.621 -56.469 -16.078 1 89 233 GLU A O 1
ATOM 1894 N N . TYR A 1 234 ? -4.848 -55.156 -14.508 1 87.81 234 TYR A N 1
ATOM 1895 C CA . TYR A 1 234 ? -3.459 -55.438 -14.844 1 87.81 234 TYR A CA 1
ATOM 1896 C C . TYR A 1 234 ? -3.121 -56.906 -14.516 1 87.81 234 TYR A C 1
ATOM 1898 O O . TYR A 1 234 ? -3.562 -57.438 -13.5 1 87.81 234 TYR A O 1
ATOM 1906 N N . LYS A 1 235 ? -2.41 -57.406 -15.68 1 79.5 235 LYS A N 1
ATOM 1907 C CA . LYS A 1 235 ? -1.939 -58.781 -15.5 1 79.5 235 LYS A CA 1
ATOM 1908 C C . LYS A 1 235 ? -0.42 -58.844 -15.609 1 79.5 235 LYS A C 1
ATOM 1910 O O . LYS A 1 235 ? 0.181 -58.188 -16.453 1 79.5 235 LYS A O 1
ATOM 1915 N N . ASN A 1 236 ? 0.445 -59.094 -14.664 1 67.25 236 ASN A N 1
ATOM 1916 C CA . ASN A 1 236 ? 1.865 -59.438 -14.734 1 67.25 236 ASN A CA 1
ATOM 1917 C C . ASN A 1 236 ? 2.736 -58.25 -14.328 1 67.25 236 ASN A C 1
ATOM 1919 O O . ASN A 1 236 ? 3.795 -58.031 -14.914 1 67.25 236 ASN A O 1
ATOM 1923 N N . LYS A 1 237 ? 2.162 -57.406 -13.555 1 73.5 237 LYS A N 1
ATOM 1924 C CA . LYS A 1 237 ? 3.031 -56.344 -13.031 1 73.5 237 LYS A CA 1
ATOM 1925 C C . LYS A 1 237 ? 3.814 -56.844 -11.812 1 73.5 237 LYS A C 1
ATOM 1927 O O . LYS A 1 237 ? 3.26 -57.531 -10.945 1 73.5 237 LYS A O 1
ATOM 1932 N N . THR A 1 238 ? 5.258 -57 -11.938 1 65.81 238 THR A N 1
ATOM 1933 C CA . THR A 1 238 ? 6.098 -57.531 -10.867 1 65.81 238 THR A CA 1
ATOM 1934 C C . THR A 1 238 ? 6.465 -56.438 -9.883 1 65.81 238 THR A C 1
ATOM 1936 O O . THR A 1 238 ? 6.57 -55.25 -10.258 1 65.81 238 THR A O 1
ATOM 1939 N N . LYS A 1 239 ? 6.449 -56.75 -8.492 1 63.56 239 LYS A N 1
ATOM 1940 C CA . LYS A 1 239 ? 6.754 -55.938 -7.332 1 63.56 239 LYS A CA 1
ATOM 1941 C C . LYS A 1 239 ? 8.227 -55.531 -7.312 1 63.56 239 LYS A C 1
ATOM 1943 O O . LYS A 1 239 ? 8.695 -54.938 -6.344 1 63.56 239 LYS A O 1
ATOM 1948 N N . ASP A 1 240 ? 8.945 -55.719 -8.281 1 55.53 240 ASP A N 1
ATOM 1949 C CA . ASP A 1 240 ? 10.398 -55.625 -8.125 1 55.53 240 ASP A CA 1
ATOM 1950 C C . ASP A 1 240 ? 10.812 -54.281 -7.59 1 55.53 240 ASP A C 1
ATOM 1952 O O . ASP A 1 240 ? 11.82 -54.156 -6.887 1 55.53 240 ASP A O 1
ATOM 1956 N N . ILE A 1 241 ? 10.188 -53.281 -7.902 1 54.97 241 ILE A N 1
ATOM 1957 C CA . ILE A 1 241 ? 10.805 -51.969 -7.664 1 54.97 241 ILE A CA 1
ATOM 1958 C C . ILE A 1 241 ? 10.414 -51.469 -6.277 1 54.97 241 ILE A C 1
ATOM 1960 O O . ILE A 1 241 ? 11.008 -50.531 -5.77 1 54.97 241 ILE A O 1
ATOM 1964 N N . LEU A 1 242 ? 9.539 -52.125 -5.535 1 57.41 242 LEU A N 1
ATOM 1965 C CA . LEU A 1 242 ? 9.086 -51.469 -4.316 1 57.41 242 LEU A CA 1
ATOM 1966 C C . LEU A 1 242 ? 9.383 -52.344 -3.092 1 57.41 242 LEU A C 1
ATOM 1968 O O . LEU A 1 242 ? 9.172 -53.531 -3.115 1 57.41 242 LEU A O 1
ATOM 1972 N N . THR A 1 243 ? 10.32 -51.969 -2.262 1 51.12 243 THR A N 1
ATOM 1973 C CA . THR A 1 243 ? 10.516 -52.656 -0.997 1 51.12 243 THR A CA 1
ATOM 1974 C C . THR A 1 243 ? 9.32 -52.469 -0.075 1 51.12 243 THR A C 1
ATOM 1976 O O . THR A 1 243 ? 8.625 -51.438 -0.163 1 51.12 243 THR A O 1
ATOM 1979 N N . SER A 1 244 ? 8.789 -53.469 0.655 1 48.44 244 SER A N 1
ATOM 1980 C CA . SER A 1 244 ? 7.648 -53.531 1.562 1 48.44 244 SER A CA 1
ATOM 1981 C C . SER A 1 244 ? 7.688 -52.375 2.561 1 48.44 244 SER A C 1
ATOM 1983 O O . SER A 1 244 ? 6.648 -51.969 3.07 1 48.44 244 SER A O 1
ATOM 1985 N N . GLU A 1 245 ? 8.805 -51.844 2.93 1 56.12 245 GLU A N 1
ATOM 1986 C CA . GLU A 1 245 ? 8.938 -50.812 3.941 1 56.12 245 GLU A CA 1
ATOM 1987 C C . GLU A 1 245 ? 8.789 -49.406 3.324 1 56.12 245 GLU A C 1
ATOM 1989 O O . GLU A 1 245 ? 9.008 -48.406 3.998 1 56.12 245 GLU A O 1
ATOM 1994 N N . ASP A 1 246 ? 8.125 -49.469 2.18 1 74.12 246 ASP A N 1
ATOM 1995 C CA . ASP A 1 246 ? 7.98 -48.219 1.422 1 74.12 246 ASP A CA 1
ATOM 1996 C C . ASP A 1 246 ? 6.672 -47.531 1.764 1 74.12 246 ASP A C 1
ATOM 1998 O O . ASP A 1 246 ? 5.617 -48.156 1.823 1 74.12 246 ASP A O 1
ATOM 2002 N N . ILE A 1 247 ? 6.695 -46.375 2.291 1 81.19 247 ILE A N 1
ATOM 2003 C CA . ILE A 1 247 ? 5.547 -45.562 2.664 1 81.19 247 ILE A CA 1
ATOM 2004 C C . ILE A 1 247 ? 4.508 -45.594 1.544 1 81.19 247 ILE A C 1
ATOM 2006 O O . ILE A 1 247 ? 3.305 -45.594 1.807 1 81.19 247 ILE A O 1
ATOM 2010 N N . ASN A 1 248 ? 4.922 -45.844 0.34 1 86.75 248 ASN A N 1
ATOM 2011 C CA . ASN A 1 248 ? 4.008 -45.875 -0.797 1 86.75 248 ASN A CA 1
ATOM 2012 C C . ASN A 1 248 ? 3.174 -47.125 -0.812 1 86.75 248 ASN A C 1
ATOM 2014 O O . ASN A 1 248 ? 1.99 -47.094 -1.155 1 86.75 248 ASN A O 1
ATOM 2018 N N . TRP A 1 249 ? 3.859 -48.219 -0.403 1 86.81 249 TRP A N 1
ATOM 2019 C CA . TRP A 1 249 ? 3.137 -49.5 -0.365 1 86.81 249 TRP A CA 1
ATOM 2020 C C . TRP A 1 249 ? 2.086 -49.5 0.74 1 86.81 249 TRP A C 1
ATOM 2022 O O . TRP A 1 249 ? 0.949 -49.906 0.525 1 86.81 249 TRP A O 1
ATOM 2032 N N . THR A 1 250 ? 2.543 -48.969 1.918 1 89.31 250 THR A N 1
ATOM 2033 C CA . THR A 1 250 ? 1.627 -48.906 3.051 1 89.31 250 THR A CA 1
ATOM 2034 C C . THR A 1 250 ? 0.416 -48.031 2.709 1 89.31 250 THR A C 1
ATOM 2036 O O . THR A 1 250 ? -0.719 -48.406 3.025 1 89.31 250 THR A O 1
ATOM 2039 N N . LEU A 1 251 ? 0.656 -46.969 2.102 1 91.94 251 LEU A N 1
ATOM 2040 C CA . LEU A 1 251 ? -0.426 -46.094 1.72 1 91.94 251 LEU A CA 1
ATOM 2041 C C . LEU A 1 251 ? -1.321 -46.719 0.665 1 91.94 251 LEU A C 1
ATOM 2043 O O . LEU A 1 251 ? -2.543 -46.562 0.702 1 91.94 251 LEU A O 1
ATOM 2047 N N . ALA A 1 252 ? -0.72 -47.438 -0.29 1 93 252 ALA A N 1
ATOM 2048 C CA . ALA A 1 252 ? -1.483 -48.125 -1.327 1 93 252 ALA A CA 1
ATOM 2049 C C . ALA A 1 252 ? -2.424 -49.156 -0.718 1 93 252 ALA A C 1
ATOM 2051 O O . ALA A 1 252 ? -3.578 -49.281 -1.139 1 93 252 ALA A O 1
ATOM 2052 N N . GLU A 1 253 ? -1.903 -49.844 0.251 1 93.31 253 GLU A N 1
ATOM 2053 C CA . GLU A 1 253 ? -2.715 -50.844 0.929 1 93.31 253 GLU A CA 1
ATOM 2054 C C . GLU A 1 253 ? -3.881 -50.188 1.674 1 93.31 253 GLU A C 1
ATOM 2056 O O . GLU A 1 253 ? -5 -50.719 1.649 1 93.31 253 GLU A O 1
ATOM 2061 N N . THR A 1 254 ? -3.545 -49.125 2.344 1 95.38 254 THR A N 1
ATOM 2062 C CA . THR A 1 254 ? -4.578 -48.438 3.1 1 95.38 254 THR A CA 1
ATOM 2063 C C . THR A 1 254 ? -5.672 -47.906 2.168 1 95.38 254 THR A C 1
ATOM 2065 O O . THR A 1 254 ? -6.859 -48.062 2.459 1 95.38 254 THR A O 1
ATOM 2068 N N . ILE A 1 255 ? -5.309 -47.344 1.065 1 96.06 255 ILE A N 1
ATOM 2069 C CA . ILE A 1 255 ? -6.266 -46.812 0.101 1 96.06 255 ILE A CA 1
ATOM 2070 C C . ILE A 1 255 ? -7.105 -47.938 -0.474 1 96.06 255 ILE A C 1
ATOM 2072 O O . ILE A 1 255 ? -8.328 -47.812 -0.597 1 96.06 255 ILE A O 1
ATOM 2076 N N . SER A 1 256 ? -6.426 -49.031 -0.83 1 95.56 256 SER A N 1
ATOM 2077 C CA . SER A 1 256 ? -7.113 -50.188 -1.384 1 95.56 256 SER A CA 1
ATOM 2078 C C . SER A 1 256 ? -8.156 -50.719 -0.411 1 95.56 256 SER A C 1
ATOM 2080 O O . SER A 1 256 ? -9.242 -51.156 -0.824 1 95.56 256 SER A O 1
ATOM 2082 N N . GLY A 1 257 ? -7.762 -50.75 0.862 1 95.56 257 GLY A N 1
ATOM 2083 C CA . GLY A 1 257 ? -8.711 -51.188 1.879 1 95.56 257 GLY A CA 1
ATOM 2084 C C . GLY A 1 257 ? -9.945 -50.312 1.945 1 95.56 257 GLY A C 1
ATOM 2085 O O . GLY A 1 257 ? -11.07 -50.812 2.049 1 95.56 257 GLY A O 1
ATOM 2086 N N . LYS A 1 258 ? -9.781 -49.031 1.867 1 96.31 258 LYS A N 1
ATOM 2087 C CA . LYS A 1 258 ? -10.898 -48.094 1.914 1 96.31 258 LYS A CA 1
ATOM 2088 C C . LYS A 1 258 ? -11.758 -48.219 0.658 1 96.31 258 LYS A C 1
ATOM 2090 O O . LYS A 1 258 ? -12.977 -48.062 0.722 1 96.31 258 LYS A O 1
ATOM 2095 N N . VAL A 1 259 ? -11.117 -48.375 -0.433 1 95.38 259 VAL A N 1
ATOM 2096 C CA . VAL A 1 259 ? -11.82 -48.531 -1.699 1 95.38 259 VAL A CA 1
ATOM 2097 C C . VAL A 1 259 ? -12.672 -49.781 -1.663 1 95.38 259 VAL A C 1
ATOM 2099 O O . VAL A 1 259 ? -13.797 -49.812 -2.166 1 95.38 259 VAL A O 1
ATOM 2102 N N . ARG A 1 260 ? -12.102 -50.812 -1.092 1 95.25 260 ARG A N 1
ATOM 2103 C CA . ARG A 1 260 ? -12.836 -52.062 -0.951 1 95.25 260 ARG A CA 1
ATOM 2104 C C . ARG A 1 260 ? -14.102 -51.875 -0.12 1 95.25 260 ARG A C 1
ATOM 2106 O O . ARG A 1 260 ? -15.172 -52.375 -0.48 1 95.25 260 ARG A O 1
ATOM 2113 N N . GLU A 1 261 ? -14 -51.188 0.905 1 95.19 261 GLU A N 1
ATOM 2114 C CA . GLU A 1 261 ? -15.117 -50.938 1.811 1 95.19 261 GLU A CA 1
ATOM 2115 C C . GLU A 1 261 ? -16.172 -50.062 1.154 1 95.19 261 GLU A C 1
ATOM 2117 O O . GLU A 1 261 ? -17.375 -50.344 1.273 1 95.19 261 GLU A O 1
ATOM 2122 N N . GLU A 1 262 ? -15.758 -49.031 0.468 1 94.75 262 GLU A N 1
ATOM 2123 C CA . GLU A 1 262 ? -16.672 -48.031 -0.06 1 94.75 262 GLU A CA 1
ATOM 2124 C C . GLU A 1 262 ? -17.312 -48.5 -1.364 1 94.75 262 GLU A C 1
ATOM 2126 O O . GLU A 1 262 ? -18.5 -48.25 -1.613 1 94.75 262 GLU A O 1
ATOM 2131 N N . PHE A 1 263 ? -16.531 -49.188 -2.197 1 94.31 263 PHE A N 1
ATOM 2132 C CA . PHE A 1 263 ? -17.016 -49.5 -3.537 1 94.31 263 PHE A CA 1
ATOM 2133 C C . PHE A 1 263 ? -17.172 -51 -3.709 1 94.31 263 PHE A C 1
ATOM 2135 O O . PHE A 1 263 ? -17.578 -51.469 -4.777 1 94.31 263 PHE A O 1
ATOM 2142 N N . SER A 1 264 ? -16.828 -51.812 -2.75 1 92.19 264 SER A N 1
ATOM 2143 C CA . SER A 1 264 ? -16.922 -53.281 -2.785 1 92.19 264 SER A CA 1
ATOM 2144 C C . SER A 1 264 ? -16.094 -53.844 -3.918 1 92.19 264 SER A C 1
ATOM 2146 O O . SER A 1 264 ? -16.531 -54.75 -4.629 1 92.19 264 SER A O 1
ATOM 2148 N N . THR A 1 265 ? -15.023 -53.188 -4.152 1 92.12 265 THR A N 1
ATOM 2149 C CA . THR A 1 265 ? -14.109 -53.656 -5.191 1 92.12 265 THR A CA 1
ATOM 2150 C C . THR A 1 265 ? -12.742 -54 -4.602 1 92.12 265 THR A C 1
ATOM 2152 O O . THR A 1 265 ? -12.141 -53.188 -3.898 1 92.12 265 THR A O 1
ATOM 2155 N N . GLU A 1 266 ? -12.266 -55.188 -4.898 1 91.5 266 GLU A N 1
ATOM 2156 C CA . GLU A 1 266 ? -10.945 -55.625 -4.441 1 91.5 266 GLU A CA 1
ATOM 2157 C C . GLU A 1 266 ? -9.906 -55.469 -5.547 1 91.5 266 GLU A C 1
ATOM 2159 O O . GLU A 1 266 ? -10.078 -56 -6.641 1 91.5 266 GLU A O 1
ATOM 2164 N N . LEU A 1 267 ? -8.867 -54.75 -5.301 1 91.62 267 LEU A N 1
ATOM 2165 C CA . LEU A 1 267 ? -7.766 -54.594 -6.246 1 91.62 267 LEU A CA 1
ATOM 2166 C C . LEU A 1 267 ? -6.773 -55.75 -6.117 1 91.62 267 LEU A C 1
ATOM 2168 O O . LEU A 1 267 ? -6.391 -56.125 -5.004 1 91.62 267 LEU A O 1
ATOM 2172 N N . ASN A 1 268 ? -6.461 -56.375 -7.215 1 90.75 268 ASN A N 1
ATOM 2173 C CA . ASN A 1 268 ? -5.48 -57.438 -7.172 1 90.75 268 ASN A CA 1
ATOM 2174 C C . ASN A 1 268 ? -4.074 -56.906 -6.906 1 90.75 268 ASN A C 1
ATOM 2176 O O . ASN A 1 268 ? -3.871 -55.719 -6.812 1 90.75 268 ASN A O 1
ATOM 2180 N N . GLU A 1 269 ? -3.1 -57.719 -6.742 1 88.62 269 GLU A N 1
ATOM 2181 C CA . GLU A 1 269 ? -1.743 -57.344 -6.355 1 88.62 269 GLU A CA 1
ATOM 2182 C C . GLU A 1 269 ? -1.088 -56.469 -7.422 1 88.62 269 GLU A C 1
ATOM 2184 O O . GLU A 1 269 ? -0.327 -55.531 -7.102 1 88.62 269 GLU A O 1
ATOM 2189 N N . GLU A 1 270 ? -1.362 -56.781 -8.648 1 90.38 270 GLU A N 1
ATOM 2190 C CA . GLU A 1 270 ? -0.789 -56 -9.742 1 90.38 270 GLU A CA 1
ATOM 2191 C C . GLU A 1 270 ? -1.307 -54.562 -9.734 1 90.38 270 GLU A C 1
ATOM 2193 O O . GLU A 1 270 ? -0.553 -53.625 -10 1 90.38 270 GLU A O 1
ATOM 2198 N N . GLU A 1 271 ? -2.578 -54.469 -9.445 1 92.69 271 GLU A N 1
ATOM 2199 C CA . GLU A 1 271 ? -3.172 -53.156 -9.344 1 92.69 271 GLU A CA 1
ATOM 2200 C C . GLU A 1 271 ? -2.584 -52.375 -8.164 1 92.69 271 GLU A C 1
ATOM 2202 O O . GLU A 1 271 ? -2.434 -51.156 -8.227 1 92.69 271 GLU A O 1
ATOM 2207 N N . LEU A 1 272 ? -2.297 -53.062 -7.09 1 91.25 272 LEU A N 1
ATOM 2208 C CA . LEU A 1 272 ? -1.697 -52.438 -5.918 1 91.25 272 LEU A CA 1
ATOM 2209 C C . LEU A 1 272 ? -0.283 -51.938 -6.223 1 91.25 272 LEU A C 1
ATOM 2211 O O . LEU A 1 272 ? 0.131 -50.875 -5.75 1 91.25 272 LEU A O 1
ATOM 2215 N N . VAL A 1 273 ? 0.434 -52.781 -6.957 1 89.25 273 VAL A N 1
ATOM 2216 C CA . VAL A 1 273 ? 1.779 -52.375 -7.367 1 89.25 273 VAL A CA 1
ATOM 2217 C C . VAL A 1 273 ? 1.717 -51.125 -8.211 1 89.25 273 VAL A C 1
ATOM 2219 O O . VAL A 1 273 ? 2.516 -50.188 -8.023 1 89.25 273 VAL A O 1
ATOM 2222 N N . ASP A 1 274 ? 0.779 -51.094 -9.094 1 90 274 ASP A N 1
ATOM 2223 C CA . ASP A 1 274 ? 0.608 -49.906 -9.953 1 90 274 ASP A CA 1
ATOM 2224 C C . ASP A 1 274 ? 0.279 -48.688 -9.125 1 90 274 ASP A C 1
ATOM 2226 O O . ASP A 1 274 ? 0.77 -47.594 -9.422 1 90 274 ASP A O 1
ATOM 2230 N N . LEU A 1 275 ? -0.565 -48.875 -8.141 1 91.56 275 LEU A N 1
ATOM 2231 C CA . LEU A 1 275 ? -0.927 -47.781 -7.266 1 91.56 275 LEU A CA 1
ATOM 2232 C C . LEU A 1 275 ? 0.283 -47.281 -6.473 1 91.56 275 LEU A C 1
ATOM 2234 O O . LEU A 1 275 ? 0.489 -46.094 -6.32 1 91.56 275 LEU A O 1
ATOM 2238 N N . ALA A 1 276 ? 1.038 -48.125 -5.957 1 88.94 276 ALA A N 1
ATOM 2239 C CA . ALA A 1 276 ? 2.234 -47.781 -5.199 1 88.94 276 ALA A CA 1
ATOM 2240 C C . ALA A 1 276 ? 3.227 -47 -6.066 1 88.94 276 ALA A C 1
ATOM 2242 O O . ALA A 1 276 ? 3.881 -46.094 -5.598 1 88.94 276 ALA A O 1
ATOM 2243 N N . VAL A 1 277 ? 3.34 -47.469 -7.262 1 83.5 277 VAL A N 1
ATOM 2244 C CA . VAL A 1 277 ? 4.215 -46.781 -8.203 1 83.5 277 VAL A CA 1
ATOM 2245 C C . VAL A 1 277 ? 3.695 -45.375 -8.445 1 83.5 277 VAL A C 1
ATOM 2247 O O . VAL A 1 277 ? 4.473 -44.406 -8.461 1 83.5 277 VAL A O 1
ATOM 2250 N N . GLN A 1 278 ? 2.439 -45.219 -8.641 1 85.38 278 GLN A N 1
ATOM 2251 C CA . GLN A 1 278 ? 1.847 -43.906 -8.844 1 85.38 278 GLN A CA 1
ATOM 2252 C C . GLN A 1 278 ? 2.076 -43 -7.637 1 85.38 278 GLN A C 1
ATOM 2254 O O . GLN A 1 278 ? 2.352 -41.812 -7.785 1 85.38 278 GLN A O 1
ATOM 2259 N N . LEU A 1 279 ? 1.902 -43.562 -6.508 1 88.06 279 LEU A N 1
ATOM 2260 C CA . LEU A 1 279 ? 2.09 -42.812 -5.273 1 88.06 279 LEU A CA 1
ATOM 2261 C C . LEU A 1 279 ? 3.531 -42.344 -5.141 1 88.06 279 LEU A C 1
ATOM 2263 O O . LEU A 1 279 ? 3.789 -41.281 -4.559 1 88.06 279 LEU A O 1
ATOM 2267 N N . SER A 1 280 ? 4.438 -43.094 -5.66 1 80.31 280 SER A N 1
ATOM 2268 C CA . SER A 1 280 ? 5.852 -42.75 -5.582 1 80.31 280 SER A CA 1
ATOM 2269 C C . SER A 1 280 ? 6.16 -41.531 -6.434 1 80.31 280 SER A C 1
ATOM 2271 O O . SER A 1 280 ? 7.199 -40.875 -6.258 1 80.31 280 SER A O 1
ATOM 2273 N N . LEU A 1 281 ? 5.227 -41.188 -7.273 1 77.12 281 LEU A N 1
ATOM 2274 C CA . LEU A 1 281 ? 5.414 -40.031 -8.148 1 77.12 281 LEU A CA 1
ATOM 2275 C C . LEU A 1 281 ? 4.969 -38.75 -7.465 1 77.12 281 LEU A C 1
ATOM 2277 O O . LEU A 1 281 ? 5.281 -37.625 -7.93 1 77.12 281 LEU A O 1
ATOM 2281 N N . PHE A 1 282 ? 4.266 -38.969 -6.395 1 80.69 282 PHE A N 1
ATOM 2282 C CA . PHE A 1 282 ? 3.777 -37.812 -5.664 1 80.69 282 PHE A CA 1
ATOM 2283 C C . PHE A 1 282 ? 4.699 -37.469 -4.496 1 80.69 282 PHE A C 1
ATOM 2285 O O . PHE A 1 282 ? 5.398 -38.344 -3.982 1 80.69 282 PHE A O 1
ATOM 2292 N N . ARG A 1 283 ? 4.633 -36.188 -4.156 1 75.38 283 ARG A N 1
ATOM 2293 C CA . ARG A 1 283 ? 5.344 -35.75 -2.955 1 75.38 283 ARG A CA 1
ATOM 2294 C C . ARG A 1 283 ? 4.496 -36 -1.707 1 75.38 283 ARG A C 1
ATOM 2296 O O . ARG A 1 283 ? 3.467 -35.344 -1.526 1 75.38 283 ARG A O 1
ATOM 2303 N N . LEU A 1 284 ? 4.875 -36.969 -0.923 1 75 284 LEU A N 1
ATOM 2304 C CA . LEU A 1 284 ? 4.18 -37.25 0.331 1 75 284 LEU A CA 1
ATOM 2305 C C . LEU A 1 284 ? 4.824 -36.469 1.484 1 75 284 LEU A C 1
ATOM 2307 O O . LEU A 1 284 ? 6.043 -36.531 1.67 1 75 284 LEU A O 1
ATOM 2311 N N . ILE A 1 285 ? 4.012 -35.438 2.088 1 68.5 285 ILE A N 1
ATOM 2312 C CA . ILE A 1 285 ? 4.52 -34.656 3.199 1 68.5 285 ILE A CA 1
ATOM 2313 C C . ILE A 1 285 ? 4.043 -35.25 4.523 1 68.5 285 ILE A C 1
ATOM 2315 O O . ILE A 1 285 ? 2.844 -35.469 4.719 1 68.5 285 ILE A O 1
ATOM 2319 N N . GLY A 1 286 ? 4.629 -35.75 5.418 1 60 286 GLY A N 1
ATOM 2320 C CA . GLY A 1 286 ? 4.211 -36.344 6.684 1 60 286 GLY A CA 1
ATOM 2321 C C . GLY A 1 286 ? 4.723 -35.594 7.891 1 60 286 GLY A C 1
ATOM 2322 O O . GLY A 1 286 ? 5.578 -34.719 7.762 1 60 286 GLY A O 1
ATOM 2323 N N . SER A 1 287 ? 3.758 -35.344 9.133 1 47.66 287 SER A N 1
ATOM 2324 C CA . SER A 1 287 ? 4.105 -34.75 10.414 1 47.66 287 SER A CA 1
ATOM 2325 C C . SER A 1 287 ? 5.52 -35.125 10.836 1 47.66 287 SER A C 1
ATOM 2327 O O . SER A 1 287 ? 6.035 -34.594 11.82 1 47.66 287 SER A O 1
ATOM 2329 N N . GLU A 1 288 ? 5.656 -36.375 11.227 1 40.19 288 GLU A N 1
ATOM 2330 C CA . GLU A 1 288 ? 6.902 -36.5 11.969 1 40.19 288 GLU A CA 1
ATOM 2331 C C . GLU A 1 288 ? 7.988 -35.594 11.414 1 40.19 288 GLU A C 1
ATOM 2333 O O . GLU A 1 288 ? 7.887 -35.125 10.281 1 40.19 288 GLU A O 1
ATOM 2338 N N . ALA A 1 289 ? 9.359 -35.781 12.117 1 36.53 289 ALA A N 1
ATOM 2339 C CA . ALA A 1 289 ? 10.758 -35.531 11.805 1 36.53 289 ALA A CA 1
ATOM 2340 C C . ALA A 1 289 ? 11.023 -35.719 10.305 1 36.53 289 ALA A C 1
ATOM 2342 O O . ALA A 1 289 ? 10.57 -36.656 9.695 1 36.53 289 ALA A O 1
ATOM 2343 N N . GLU A 1 290 ? 11.023 -34.469 9.445 1 39.56 290 GLU A N 1
ATOM 2344 C CA . GLU A 1 290 ? 11.711 -34.562 8.156 1 39.56 290 GLU A CA 1
ATOM 2345 C C . GLU A 1 290 ? 12.312 -35.969 7.949 1 39.56 290 GLU A C 1
ATOM 2347 O O . GLU A 1 290 ? 13.297 -36.312 8.602 1 39.56 290 GLU A O 1
ATOM 2352 N N . VAL A 1 291 ? 11.609 -36.844 7.863 1 37.56 291 VAL A N 1
ATOM 2353 C CA . VAL A 1 291 ? 12.164 -38.188 7.617 1 37.56 291 VAL A CA 1
ATOM 2354 C C . VAL A 1 291 ? 13.477 -38.062 6.855 1 37.56 291 VAL A C 1
ATOM 2356 O O . VAL A 1 291 ? 13.508 -37.531 5.738 1 37.56 291 VAL A O 1
ATOM 2359 N N . ARG A 1 292 ? 14.461 -37.844 7.691 1 38.84 292 ARG A N 1
ATOM 2360 C CA . ARG A 1 292 ? 15.766 -38.125 7.102 1 38.84 292 ARG A CA 1
ATOM 2361 C C . ARG A 1 292 ? 15.711 -39.344 6.168 1 38.84 292 ARG A C 1
ATOM 2363 O O . ARG A 1 292 ? 15.539 -40.469 6.621 1 38.84 292 ARG A O 1
ATOM 2370 N N . PRO A 1 293 ? 15.219 -39.125 5.145 1 38.19 293 PRO A N 1
ATOM 2371 C CA . PRO A 1 293 ? 15.422 -40.375 4.383 1 38.19 293 PRO A CA 1
ATOM 2372 C C . PRO A 1 293 ? 16.734 -41.062 4.742 1 38.19 293 PRO A C 1
ATOM 2374 O O . PRO A 1 293 ? 17.688 -40.438 5.152 1 38.19 293 PRO A O 1
ATOM 2377 N N . ALA A 1 294 ? 16.656 -42.312 5.047 1 35.19 294 ALA A N 1
ATOM 2378 C CA . ALA A 1 294 ? 17.891 -43.094 5.094 1 35.19 294 ALA A CA 1
ATOM 2379 C C . ALA A 1 294 ? 18.859 -42.656 3.988 1 35.19 294 ALA A C 1
ATOM 2381 O O . ALA A 1 294 ? 18.438 -42.344 2.873 1 35.19 294 ALA A O 1
ATOM 2382 N N . PRO A 1 295 ? 20.016 -42.219 4.398 1 39.75 295 PRO A N 1
ATOM 2383 C CA . PRO A 1 295 ? 21 -41.938 3.348 1 39.75 295 PRO A CA 1
ATOM 2384 C C . PRO A 1 295 ? 20.984 -43 2.25 1 39.75 295 PRO A C 1
ATOM 2386 O O . PRO A 1 295 ? 21.312 -44.156 2.508 1 39.75 295 PRO A O 1
ATOM 2389 N N . ILE A 1 296 ? 20.016 -43.125 1.529 1 44.59 296 ILE A N 1
ATOM 2390 C CA . ILE A 1 296 ? 20.219 -44.031 0.394 1 44.59 296 ILE A CA 1
ATOM 2391 C C . ILE A 1 296 ? 21.391 -43.562 -0.445 1 44.59 296 ILE A C 1
ATOM 2393 O O . ILE A 1 296 ? 21.562 -42.344 -0.665 1 44.59 296 ILE A O 1
ATOM 2397 N N . PRO A 1 297 ? 22.25 -44.469 -0.724 1 48.22 297 PRO A N 1
ATOM 2398 C CA . PRO A 1 297 ? 23.391 -44.125 -1.581 1 48.22 297 PRO A CA 1
ATOM 2399 C C . PRO A 1 297 ? 23.031 -43.062 -2.627 1 48.22 297 PRO A C 1
ATOM 2401 O O . PRO A 1 297 ? 23.875 -42.219 -2.951 1 48.22 297 PRO A O 1
ATOM 2404 N N . GLU A 1 298 ? 21.797 -43.031 -3.09 1 50.62 298 GLU A N 1
ATOM 2405 C CA . GLU A 1 298 ? 21.297 -42.125 -4.117 1 50.62 298 GLU A CA 1
ATOM 2406 C C . GLU A 1 298 ? 21.047 -40.719 -3.547 1 50.62 298 GLU A C 1
ATOM 2408 O O . GLU A 1 298 ? 21.109 -39.719 -4.273 1 50.62 298 GLU A O 1
ATOM 2413 N N . GLN A 1 299 ? 20.781 -40.625 -2.26 1 56.69 299 GLN A N 1
ATOM 2414 C CA . GLN A 1 299 ? 20.578 -39.344 -1.603 1 56.69 299 GLN A CA 1
ATOM 2415 C C . GLN A 1 299 ? 21.828 -38.469 -1.729 1 56.69 299 GLN A C 1
ATOM 2417 O O . GLN A 1 299 ? 21.703 -37.25 -1.829 1 56.69 299 GLN A O 1
ATOM 2422 N N . SER A 1 300 ? 22.844 -39.188 -2.01 1 74.31 300 SER A N 1
ATOM 2423 C CA . SER A 1 300 ? 24.125 -38.531 -2.043 1 74.31 300 SER A CA 1
ATOM 2424 C C . SER A 1 300 ? 24.266 -37.656 -3.299 1 74.31 300 SER A C 1
ATOM 2426 O O . SER A 1 300 ? 24.766 -36.531 -3.24 1 74.31 300 SER A O 1
ATOM 2428 N N . HIS A 1 301 ? 23.531 -38.125 -4.398 1 87.12 301 HIS A N 1
ATOM 2429 C CA . HIS A 1 301 ? 23.641 -37.375 -5.641 1 87.12 301 HIS A CA 1
ATOM 2430 C C . HIS A 1 301 ? 22.734 -36.125 -5.637 1 87.12 301 HIS A C 1
ATOM 2432 O O . HIS A 1 301 ? 23.125 -35.094 -6.137 1 87.12 301 HIS A O 1
ATOM 2438 N N . TYR A 1 302 ? 21.625 -36.375 -4.93 1 89.62 302 TYR A N 1
ATOM 2439 C CA . TYR A 1 302 ? 20.703 -35.25 -4.855 1 89.62 302 TYR A CA 1
ATOM 2440 C C . TYR A 1 302 ? 21.266 -34.125 -4.008 1 89.62 302 TYR A C 1
ATOM 2442 O O . TYR A 1 302 ? 21.203 -32.938 -4.395 1 89.62 302 TYR A O 1
ATOM 2450 N N . GLU A 1 303 ? 21.797 -34.531 -2.863 1 90.81 303 GLU A N 1
ATOM 2451 C CA . GLU A 1 303 ? 22.406 -33.531 -1.973 1 90.81 303 GLU A CA 1
ATOM 2452 C C . GLU A 1 303 ? 23.578 -32.844 -2.643 1 90.81 303 GLU A C 1
ATOM 2454 O O . GLU A 1 303 ? 23.797 -31.641 -2.443 1 90.81 303 GLU A O 1
ATOM 2459 N N . PHE A 1 304 ? 24.297 -33.656 -3.381 1 92.38 304 PHE A N 1
ATOM 2460 C CA . PHE A 1 304 ? 25.438 -33.125 -4.094 1 92.38 304 PHE A CA 1
ATOM 2461 C C . PHE A 1 304 ? 25 -32.031 -5.059 1 92.38 304 PHE A C 1
ATOM 2463 O O . PHE A 1 304 ? 25.594 -30.938 -5.07 1 92.38 304 PHE A O 1
ATOM 2470 N N . VAL A 1 305 ? 23.984 -32.25 -5.824 1 93.25 305 VAL A N 1
ATOM 2471 C CA . VAL A 1 305 ? 23.5 -31.312 -6.836 1 93.25 305 VAL A CA 1
ATOM 2472 C C . VAL A 1 305 ? 22.984 -30.047 -6.156 1 93.25 305 VAL A C 1
ATOM 2474 O O . VAL A 1 305 ? 23.25 -28.938 -6.621 1 93.25 305 VAL A O 1
ATOM 2477 N N . VAL A 1 306 ? 22.281 -30.188 -5.043 1 94.94 306 VAL A N 1
ATOM 2478 C CA . VAL A 1 306 ? 21.719 -29.047 -4.32 1 94.94 306 VAL A CA 1
ATOM 2479 C C . VAL A 1 306 ? 22.844 -28.219 -3.709 1 94.94 306 VAL A C 1
ATOM 2481 O O . VAL A 1 306 ? 22.844 -26.984 -3.812 1 94.94 306 VAL A O 1
ATOM 2484 N N . ASN A 1 307 ? 23.781 -28.859 -3.105 1 94.38 307 ASN A N 1
ATOM 2485 C CA . ASN A 1 307 ? 24.906 -28.156 -2.492 1 94.38 307 ASN A CA 1
ATOM 2486 C C . ASN A 1 307 ? 25.719 -27.391 -3.531 1 94.38 307 ASN A C 1
ATOM 2488 O O . ASN A 1 307 ? 26.188 -26.281 -3.268 1 94.38 307 ASN A O 1
ATOM 2492 N N . GLU A 1 308 ? 25.922 -28.016 -4.645 1 93.88 308 GLU A N 1
ATOM 2493 C CA . GLU A 1 308 ? 26.656 -27.344 -5.711 1 93.88 308 GLU A CA 1
ATOM 2494 C C . GLU A 1 308 ? 25.906 -26.109 -6.203 1 93.88 308 GLU A C 1
ATOM 2496 O O . GLU A 1 308 ? 26.531 -25.094 -6.508 1 93.88 308 GLU A O 1
ATOM 2501 N N . LEU A 1 309 ? 24.609 -26.25 -6.34 1 94.69 309 LEU A N 1
ATOM 2502 C CA . LEU A 1 309 ? 23.797 -25.109 -6.73 1 94.69 309 LEU A CA 1
ATOM 2503 C C . LEU A 1 309 ? 23.953 -23.969 -5.73 1 94.69 309 LEU A C 1
ATOM 2505 O O . LEU A 1 309 ? 24.188 -22.828 -6.121 1 94.69 309 LEU A O 1
ATOM 2509 N N . LEU A 1 310 ? 23.828 -24.281 -4.461 1 96.19 310 LEU A N 1
ATOM 2510 C CA . LEU A 1 310 ? 23.875 -23.266 -3.412 1 96.19 310 LEU A CA 1
ATOM 2511 C C . LEU A 1 310 ? 25.266 -22.641 -3.34 1 96.19 310 LEU A C 1
ATOM 2513 O O . LEU A 1 310 ? 25.406 -21.438 -3.084 1 96.19 310 LEU A O 1
ATOM 2517 N N . ASN A 1 311 ? 26.281 -23.453 -3.588 1 95.25 311 ASN A N 1
ATOM 2518 C CA . ASN A 1 311 ? 27.641 -22.938 -3.625 1 95.25 311 ASN A CA 1
ATOM 2519 C C . ASN A 1 311 ? 27.844 -21.984 -4.805 1 95.25 311 ASN A C 1
ATOM 2521 O O . ASN A 1 311 ? 28.531 -20.969 -4.684 1 95.25 311 ASN A O 1
ATOM 2525 N N . ASP A 1 312 ? 27.328 -22.359 -5.902 1 93.94 312 ASP A N 1
ATOM 2526 C CA . ASP A 1 312 ? 27.406 -21.484 -7.07 1 93.94 312 ASP A CA 1
ATOM 2527 C C . ASP A 1 312 ? 26.75 -20.141 -6.789 1 93.94 312 ASP A C 1
ATOM 2529 O O . ASP A 1 312 ? 27.297 -19.094 -7.133 1 93.94 312 ASP A O 1
ATOM 2533 N N . ILE A 1 313 ? 25.578 -20.188 -6.211 1 94.5 313 ILE A N 1
ATOM 2534 C CA . ILE A 1 313 ? 24.844 -18.969 -5.883 1 94.5 313 ILE A CA 1
ATOM 2535 C C . ILE A 1 313 ? 25.672 -18.109 -4.926 1 94.5 313 ILE A C 1
ATOM 2537 O O . ILE A 1 313 ? 25.781 -16.906 -5.117 1 94.5 313 ILE A O 1
ATOM 2541 N N . LYS A 1 314 ? 26.25 -18.734 -3.953 1 95.06 314 LYS A N 1
ATOM 2542 C CA . LYS A 1 314 ? 27.078 -18.031 -2.969 1 95.06 314 LYS A CA 1
ATOM 2543 C C . LYS A 1 314 ? 28.297 -17.391 -3.621 1 95.06 314 LYS A C 1
ATOM 2545 O O . LYS A 1 314 ? 28.594 -16.219 -3.389 1 95.06 314 LYS A O 1
ATOM 2550 N N . ASN A 1 315 ? 28.938 -18.078 -4.461 1 93.56 315 ASN A N 1
ATOM 2551 C CA . ASN A 1 315 ? 30.203 -17.641 -5.043 1 93.56 315 ASN A CA 1
ATOM 2552 C C . ASN A 1 315 ? 29.969 -16.594 -6.137 1 93.56 315 ASN A C 1
ATOM 2554 O O . ASN A 1 315 ? 30.734 -15.641 -6.25 1 93.56 315 ASN A O 1
ATOM 2558 N N . LYS A 1 316 ? 28.969 -16.812 -6.91 1 92.38 316 LYS A N 1
ATOM 2559 C CA . LYS A 1 316 ? 28.766 -15.945 -8.07 1 92.38 316 LYS A CA 1
ATOM 2560 C C . LYS A 1 316 ? 27.969 -14.703 -7.699 1 92.38 316 LYS A C 1
ATOM 2562 O O . LYS A 1 316 ? 28.25 -13.609 -8.195 1 92.38 316 LYS A O 1
ATOM 2567 N N . PHE A 1 317 ? 26.984 -14.875 -6.859 1 92.81 317 PHE A N 1
ATOM 2568 C CA . PHE A 1 317 ? 26.062 -13.773 -6.574 1 92.81 317 PHE A CA 1
ATOM 2569 C C . PHE A 1 317 ? 26.281 -13.242 -5.164 1 92.81 317 PHE A C 1
ATOM 2571 O O . PHE A 1 317 ? 25.656 -12.258 -4.762 1 92.81 317 PHE A O 1
ATOM 2578 N N . HIS A 1 318 ? 27.078 -13.859 -4.316 1 92 318 HIS A N 1
ATOM 2579 C CA . HIS A 1 318 ? 27.359 -13.5 -2.932 1 92 318 HIS A CA 1
ATOM 2580 C C . HIS A 1 318 ? 26.109 -13.578 -2.072 1 92 318 HIS A C 1
ATOM 2582 O O . HIS A 1 318 ? 25.891 -12.734 -1.196 1 92 318 HIS A O 1
ATOM 2588 N N . LEU A 1 319 ? 25.234 -14.398 -2.436 1 92.06 319 LEU A N 1
ATOM 2589 C CA . LEU A 1 319 ? 24.047 -14.695 -1.659 1 92.06 319 LEU A CA 1
ATOM 2590 C C . LEU A 1 319 ? 24.156 -16.062 -0.985 1 92.06 319 LEU A C 1
ATOM 2592 O O . LEU A 1 319 ? 24.062 -17.094 -1.646 1 92.06 319 LEU A O 1
ATOM 2596 N N . ASP A 1 320 ? 24.359 -16.062 0.27 1 93.44 320 ASP A N 1
ATOM 2597 C CA . ASP A 1 320 ? 24.641 -17.297 0.983 1 93.44 320 ASP A CA 1
ATOM 2598 C C . ASP A 1 320 ? 23.359 -17.922 1.521 1 93.44 320 ASP A C 1
ATOM 2600 O O . ASP A 1 320 ? 22.875 -17.547 2.592 1 93.44 320 ASP A O 1
ATOM 2604 N N . LEU A 1 321 ? 22.859 -18.938 0.91 1 94.25 321 LEU A N 1
ATOM 2605 C CA . LEU A 1 321 ? 21.641 -19.641 1.314 1 94.25 321 LEU A CA 1
ATOM 2606 C C . LEU A 1 321 ? 21.984 -21.016 1.888 1 94.25 321 LEU A C 1
ATOM 2608 O O . LEU A 1 321 ? 21.094 -21.844 2.096 1 94.25 321 LEU A O 1
ATOM 2612 N N . THR A 1 322 ? 23.234 -21.25 2.123 1 93.88 322 THR A N 1
ATOM 2613 C CA . THR A 1 322 ? 23.703 -22.578 2.484 1 93.88 322 THR A CA 1
ATOM 2614 C C . THR A 1 322 ? 23.234 -22.953 3.889 1 93.88 322 THR A C 1
ATOM 2616 O O . THR A 1 322 ? 23.156 -24.141 4.227 1 93.88 322 THR A O 1
ATOM 2619 N N . ASP A 1 323 ? 22.844 -22 4.672 1 91.5 323 ASP A N 1
ATOM 2620 C CA . ASP A 1 323 ? 22.453 -22.25 6.055 1 91.5 323 ASP A CA 1
ATOM 2621 C C . ASP A 1 323 ? 20.953 -22.531 6.148 1 91.5 323 ASP A C 1
ATOM 2623 O O . ASP A 1 323 ? 20.438 -22.859 7.223 1 91.5 323 ASP A O 1
ATOM 2627 N N . ASP A 1 324 ? 20.25 -22.438 5.098 1 93.44 324 ASP A N 1
ATOM 2628 C CA . ASP A 1 324 ? 18.812 -22.672 5.105 1 93.44 324 ASP A CA 1
ATOM 2629 C C . ASP A 1 324 ? 18.484 -24.156 4.973 1 93.44 324 ASP A C 1
ATOM 2631 O O . ASP A 1 324 ? 18.359 -24.672 3.863 1 93.44 324 ASP A O 1
ATOM 2635 N N . GLN A 1 325 ? 18.172 -24.828 6 1 91.56 325 GLN A N 1
ATOM 2636 C CA . GLN A 1 325 ? 17.922 -26.266 6.027 1 91.56 325 GLN A CA 1
ATOM 2637 C C . GLN A 1 325 ? 16.609 -26.609 5.344 1 91.56 325 GLN A C 1
ATOM 2639 O O . GLN A 1 325 ? 16.469 -27.672 4.727 1 91.56 325 GLN A O 1
ATOM 2644 N N . GLU A 1 326 ? 15.703 -25.781 5.52 1 89.56 326 GLU A N 1
ATOM 2645 C CA . GLU A 1 326 ? 14.422 -26 4.863 1 89.56 326 GLU A CA 1
ATOM 2646 C C . GLU A 1 326 ? 14.57 -26 3.346 1 89.56 326 GLU A C 1
ATOM 2648 O O . GLU A 1 326 ? 13.945 -26.812 2.66 1 89.56 326 GLU A O 1
ATOM 2653 N N . LEU A 1 327 ? 15.375 -25.094 2.867 1 94.25 327 LEU A N 1
ATOM 2654 C CA . LEU A 1 327 ? 15.641 -25.047 1.435 1 94.25 327 LEU A CA 1
ATOM 2655 C C . LEU A 1 327 ? 16.312 -26.328 0.956 1 94.25 327 LEU A C 1
ATOM 2657 O O . LEU A 1 327 ? 15.891 -26.922 -0.036 1 94.25 327 LEU A O 1
ATOM 2661 N N . LYS A 1 328 ? 17.344 -26.734 1.638 1 93.44 328 LYS A N 1
ATOM 2662 C CA . LYS A 1 328 ? 18.109 -27.922 1.247 1 93.44 328 LYS A CA 1
ATOM 2663 C C . LYS A 1 328 ? 17.219 -29.156 1.231 1 93.44 328 LYS A C 1
ATOM 2665 O O . LYS A 1 328 ? 17.188 -29.891 0.241 1 93.44 328 LYS A O 1
ATOM 2670 N N . ALA A 1 329 ? 16.484 -29.344 2.307 1 87.5 329 ALA A N 1
ATOM 2671 C CA . ALA A 1 329 ? 15.594 -30.516 2.408 1 87.5 329 ALA A CA 1
ATOM 2672 C C . ALA A 1 329 ? 14.5 -30.453 1.344 1 87.5 329 ALA A C 1
ATOM 2674 O O . ALA A 1 329 ? 14.18 -31.484 0.728 1 87.5 329 ALA A O 1
ATOM 2675 N N . GLY A 1 330 ? 13.984 -29.297 1.137 1 87.69 330 GLY A N 1
ATOM 2676 C CA . GLY A 1 330 ? 12.93 -29.125 0.151 1 87.69 330 GLY A CA 1
ATOM 2677 C C . GLY A 1 330 ? 13.391 -29.391 -1.269 1 87.69 330 GLY A C 1
ATOM 2678 O O . GLY A 1 330 ? 12.703 -30.094 -2.025 1 87.69 330 GLY A O 1
ATOM 2679 N N . LEU A 1 331 ? 14.531 -28.922 -1.625 1 91.94 331 LEU A N 1
ATOM 2680 C CA . LEU A 1 331 ? 15.055 -29.094 -2.977 1 91.94 331 LEU A CA 1
ATOM 2681 C C . LEU A 1 331 ? 15.445 -30.547 -3.232 1 91.94 331 LEU A C 1
ATOM 2683 O O . LEU A 1 331 ? 15.234 -31.062 -4.328 1 91.94 331 LEU A O 1
ATOM 2687 N N . VAL A 1 332 ? 16.094 -31.109 -2.234 1 89.38 332 VAL A N 1
ATOM 2688 C CA . VAL A 1 332 ? 16.484 -32.5 -2.379 1 89.38 332 VAL A CA 1
ATOM 2689 C C . VAL A 1 332 ? 15.266 -33.375 -2.658 1 89.38 332 VAL A C 1
ATOM 2691 O O . VAL A 1 332 ? 15.273 -34.188 -3.574 1 89.38 332 VAL A O 1
ATOM 2694 N N . THR A 1 333 ? 14.258 -33.125 -1.888 1 84.12 333 THR A N 1
ATOM 2695 C CA . THR A 1 333 ? 13.016 -33.875 -2.061 1 84.12 333 THR A CA 1
ATOM 2696 C C . THR A 1 333 ? 12.383 -33.594 -3.414 1 84.12 333 THR A C 1
ATOM 2698 O O . THR A 1 333 ? 11.922 -34.5 -4.109 1 84.12 333 THR A O 1
ATOM 2701 N N . HIS A 1 334 ? 12.367 -32.375 -3.787 1 87.69 334 HIS A N 1
ATOM 2702 C CA . HIS A 1 334 ? 11.773 -31.953 -5.055 1 87.69 334 HIS A CA 1
ATOM 2703 C C . HIS A 1 334 ? 12.508 -32.594 -6.234 1 87.69 334 HIS A C 1
ATOM 2705 O O . HIS A 1 334 ? 11.867 -33.062 -7.176 1 87.69 334 HIS A O 1
ATOM 2711 N N . ILE A 1 335 ? 13.812 -32.562 -6.191 1 88.62 335 ILE A N 1
ATOM 2712 C CA . ILE A 1 335 ? 14.617 -33.094 -7.281 1 88.62 335 ILE A CA 1
ATOM 2713 C C . ILE A 1 335 ? 14.391 -34.625 -7.406 1 88.62 335 ILE A C 1
ATOM 2715 O O . ILE A 1 335 ? 14.289 -35.156 -8.516 1 88.62 335 ILE A O 1
ATOM 2719 N N . ARG A 1 336 ? 14.281 -35.219 -6.27 1 82.75 336 ARG A N 1
ATOM 2720 C CA . ARG A 1 336 ? 14.023 -36.656 -6.262 1 82.75 336 ARG A CA 1
ATOM 2721 C C . ARG A 1 336 ? 12.711 -36.969 -6.969 1 82.75 336 ARG A C 1
ATOM 2723 O O . ARG A 1 336 ? 12.664 -37.844 -7.836 1 82.75 336 ARG A O 1
ATOM 2730 N N . TYR A 1 337 ? 11.742 -36.25 -6.664 1 78.81 337 TYR A N 1
ATOM 2731 C CA . TYR A 1 337 ? 10.422 -36.469 -7.242 1 78.81 337 TYR A CA 1
ATOM 2732 C C . TYR A 1 337 ? 10.383 -36.062 -8.703 1 78.81 337 TYR A C 1
ATOM 2734 O O . TYR A 1 337 ? 9.758 -36.719 -9.531 1 78.81 337 TYR A O 1
ATOM 2742 N N . THR A 1 338 ? 11.023 -35 -9.031 1 84.94 338 THR A N 1
ATOM 2743 C CA . THR A 1 338 ? 11.055 -34.5 -10.398 1 84.94 338 THR A CA 1
ATOM 2744 C C . THR A 1 338 ? 11.734 -35.5 -11.328 1 84.94 338 THR A C 1
ATOM 2746 O O . THR A 1 338 ? 11.273 -35.719 -12.453 1 84.94 338 THR A O 1
ATOM 2749 N N . LEU A 1 339 ? 12.82 -36.062 -10.82 1 83.88 339 LEU A N 1
ATOM 2750 C CA . LEU A 1 339 ? 13.555 -37 -11.633 1 83.88 339 LEU A CA 1
ATOM 2751 C C . LEU A 1 339 ? 12.688 -38.219 -11.961 1 83.88 339 LEU A C 1
ATOM 2753 O O . LEU A 1 339 ? 12.656 -38.688 -13.102 1 83.88 339 LEU A O 1
ATOM 2757 N N . LYS A 1 340 ? 12.008 -38.688 -10.961 1 76.38 340 LYS A N 1
ATOM 2758 C CA . LYS A 1 340 ? 11.125 -39.812 -11.164 1 76.38 340 LYS A CA 1
ATOM 2759 C C . LYS A 1 340 ? 9.984 -39.469 -12.117 1 76.38 340 LYS A C 1
ATOM 2761 O O . LYS A 1 340 ? 9.617 -40.281 -12.977 1 76.38 340 LYS A O 1
ATOM 2766 N N . ARG A 1 341 ? 9.516 -38.375 -11.969 1 77 341 ARG A N 1
ATOM 2767 C CA . ARG A 1 341 ? 8.391 -37.906 -12.773 1 77 341 ARG A CA 1
ATOM 2768 C C . ARG A 1 341 ? 8.805 -37.719 -14.227 1 77 341 ARG A C 1
ATOM 2770 O O . ARG A 1 341 ? 8.086 -38.125 -15.148 1 77 341 ARG A O 1
ATOM 2777 N N . ILE A 1 342 ? 9.914 -37.031 -14.477 1 81.5 342 ILE A N 1
ATOM 2778 C CA . ILE A 1 342 ? 10.367 -36.719 -15.82 1 81.5 342 ILE A CA 1
ATOM 2779 C C . ILE A 1 342 ? 10.602 -38 -16.609 1 81.5 342 ILE A C 1
ATOM 2781 O O . ILE A 1 342 ? 10.336 -38.031 -17.812 1 81.5 342 ILE A O 1
ATOM 2785 N N . ARG A 1 343 ? 11 -38.969 -15.906 1 73.38 343 ARG A N 1
ATOM 2786 C CA . ARG A 1 343 ? 11.258 -40.25 -16.562 1 73.38 343 ARG A CA 1
ATOM 2787 C C . ARG A 1 343 ? 9.961 -40.906 -17.016 1 73.38 343 ARG A C 1
ATOM 2789 O O . ARG A 1 343 ? 9.93 -41.594 -18.047 1 73.38 343 ARG A O 1
ATOM 2796 N N . MET A 1 344 ? 8.945 -40.562 -16.297 1 66.62 344 MET A N 1
ATOM 2797 C CA . MET A 1 344 ? 7.652 -41.156 -16.609 1 66.62 344 MET A CA 1
ATOM 2798 C C . MET A 1 344 ? 6.82 -40.25 -17.484 1 66.62 344 MET A C 1
ATOM 2800 O O . MET A 1 344 ? 6.105 -40.688 -18.375 1 66.62 344 MET A O 1
ATOM 2804 N N . GLU A 1 345 ? 6.855 -38.938 -17.047 1 66.5 345 GLU A N 1
ATOM 2805 C CA . GLU A 1 345 ? 6.086 -37.938 -17.75 1 66.5 345 GLU A CA 1
ATOM 2806 C C . GLU A 1 345 ? 6.957 -36.719 -18.078 1 66.5 345 GLU A C 1
ATOM 2808 O O . GLU A 1 345 ? 7.035 -35.781 -17.281 1 66.5 345 GLU A O 1
ATOM 2813 N N . PRO A 1 346 ? 7.43 -36.688 -19.25 1 62.09 346 PRO A N 1
ATOM 2814 C CA . PRO A 1 346 ? 8.414 -35.656 -19.547 1 62.09 346 PRO A CA 1
ATOM 2815 C C . PRO A 1 346 ? 7.797 -34.25 -19.656 1 62.09 346 PRO A C 1
ATOM 2817 O O . PRO A 1 346 ? 8.469 -33.25 -19.391 1 62.09 346 PRO A O 1
ATOM 2820 N N . GLU A 1 347 ? 6.52 -34.156 -20.031 1 67.44 347 GLU A N 1
ATOM 2821 C CA . GLU A 1 347 ? 5.949 -32.844 -20.234 1 67.44 347 GLU A CA 1
ATOM 2822 C C . GLU A 1 347 ? 5.32 -32.312 -18.953 1 67.44 347 GLU A C 1
ATOM 2824 O O . GLU A 1 347 ? 4.719 -33.062 -18.188 1 67.44 347 GLU A O 1
ATOM 2829 N N . SER A 1 348 ? 5.832 -31.141 -18.562 1 73 348 SER A N 1
ATOM 2830 C CA . SER A 1 348 ? 5.262 -30.5 -17.391 1 73 348 SER A CA 1
ATOM 2831 C C . SER A 1 348 ? 4.859 -29.047 -17.688 1 73 348 SER A C 1
ATOM 2833 O O . SER A 1 348 ? 5.398 -28.438 -18.609 1 73 348 SER A O 1
ATOM 2835 N N . THR A 1 349 ? 3.789 -28.625 -17.062 1 76.38 349 THR A N 1
ATOM 2836 C CA . THR A 1 349 ? 3.371 -27.234 -17.141 1 76.38 349 THR A CA 1
ATOM 2837 C C . THR A 1 349 ? 3.441 -26.562 -15.773 1 76.38 349 THR A C 1
ATOM 2839 O O . THR A 1 349 ? 3.303 -27.234 -14.75 1 76.38 349 THR A O 1
ATOM 2842 N N . ASN A 1 350 ? 3.896 -25.297 -15.82 1 82.38 350 ASN A N 1
ATOM 2843 C CA . ASN A 1 350 ? 3.986 -24.484 -14.609 1 82.38 350 ASN A CA 1
ATOM 2844 C C . ASN A 1 350 ? 3.119 -23.234 -14.719 1 82.38 350 ASN A C 1
ATOM 2846 O O . ASN A 1 350 ? 3.506 -22.25 -15.359 1 82.38 350 ASN A O 1
ATOM 2850 N N . PRO A 1 351 ? 2.051 -23.25 -14.016 1 78.31 351 PRO A N 1
ATOM 2851 C CA . PRO A 1 351 ? 1.09 -22.141 -14.148 1 78.31 351 PRO A CA 1
ATOM 2852 C C . PRO A 1 351 ? 1.634 -20.812 -13.625 1 78.31 351 PRO A C 1
ATOM 2854 O O . PRO A 1 351 ? 1.143 -19.75 -14.016 1 78.31 351 PRO A O 1
ATOM 2857 N N . VAL A 1 352 ? 2.699 -20.828 -12.812 1 86.12 352 VAL A N 1
ATOM 2858 C CA . VAL A 1 352 ? 3.16 -19.578 -12.203 1 86.12 352 VAL A CA 1
ATOM 2859 C C . VAL A 1 352 ? 4.5 -19.172 -12.812 1 86.12 352 VAL A C 1
ATOM 2861 O O . VAL A 1 352 ? 5.164 -18.266 -12.312 1 86.12 352 VAL A O 1
ATOM 2864 N N . LEU A 1 353 ? 4.848 -19.781 -13.852 1 88.12 353 LEU A N 1
ATOM 2865 C CA . LEU A 1 353 ? 6.156 -19.547 -14.461 1 88.12 353 LEU A CA 1
ATOM 2866 C C . LEU A 1 353 ? 6.312 -18.078 -14.844 1 88.12 353 LEU A C 1
ATOM 2868 O O . LEU A 1 353 ? 7.301 -17.438 -14.484 1 88.12 353 LEU A O 1
ATOM 2872 N N . MET A 1 354 ? 5.336 -17.547 -15.539 1 84.44 354 MET A N 1
ATOM 2873 C CA . MET A 1 354 ? 5.43 -16.172 -16.016 1 84.44 354 MET A CA 1
ATOM 2874 C C . MET A 1 354 ? 5.457 -15.195 -14.844 1 84.44 354 MET A C 1
ATOM 2876 O O . MET A 1 354 ? 6.16 -14.188 -14.891 1 84.44 354 MET A O 1
ATOM 2880 N N . LEU A 1 355 ? 4.723 -15.508 -13.867 1 85.44 355 LEU A N 1
ATOM 2881 C CA . LEU A 1 355 ? 4.699 -14.656 -12.688 1 85.44 355 LEU A CA 1
ATOM 2882 C C . LEU A 1 355 ? 6.051 -14.664 -11.984 1 85.44 355 LEU A C 1
ATOM 2884 O O . LEU A 1 355 ? 6.516 -13.625 -11.508 1 85.44 355 LEU A O 1
ATOM 2888 N N . LEU A 1 356 ? 6.645 -15.789 -11.914 1 89.75 356 LEU A N 1
ATOM 2889 C CA . LEU A 1 356 ? 7.961 -15.922 -11.297 1 89.75 356 LEU A CA 1
ATOM 2890 C C . LEU A 1 356 ? 9.008 -15.117 -12.07 1 89.75 356 LEU A C 1
ATOM 2892 O O . LEU A 1 356 ? 9.836 -14.438 -11.469 1 89.75 356 LEU A O 1
ATOM 2896 N N . LYS A 1 357 ? 8.883 -15.164 -13.336 1 89.31 357 LYS A N 1
ATOM 2897 C CA . LYS A 1 357 ? 9.852 -14.477 -14.188 1 89.31 357 LYS A CA 1
ATOM 2898 C C . LYS A 1 357 ? 9.688 -12.961 -14.086 1 89.31 357 LYS A C 1
ATOM 2900 O O . LYS A 1 357 ? 10.664 -12.219 -14.203 1 89.31 357 LYS A O 1
ATOM 2905 N N . THR A 1 358 ? 8.547 -12.57 -13.805 1 86.12 358 THR A N 1
ATOM 2906 C CA . THR A 1 358 ? 8.266 -11.141 -13.789 1 86.12 358 THR A CA 1
ATOM 2907 C C . THR A 1 358 ? 8.492 -10.555 -12.398 1 86.12 358 THR A C 1
ATOM 2909 O O . THR A 1 358 ? 9.023 -9.453 -12.258 1 86.12 358 THR A O 1
ATOM 2912 N N . GLU A 1 359 ? 8.188 -11.32 -11.406 1 85.19 359 GLU A N 1
ATOM 2913 C CA . GLU A 1 359 ? 8.242 -10.789 -10.055 1 85.19 359 GLU A CA 1
ATOM 2914 C C . GLU A 1 359 ? 9.555 -11.172 -9.367 1 85.19 359 GLU A C 1
ATOM 2916 O O . GLU A 1 359 ? 10.047 -10.445 -8.5 1 85.19 359 GLU A O 1
ATOM 2921 N N . TYR A 1 360 ? 10.062 -12.328 -9.789 1 89.62 360 TYR A N 1
ATOM 2922 C CA . TYR A 1 360 ? 11.312 -12.82 -9.211 1 89.62 360 TYR A CA 1
ATOM 2923 C C . TYR A 1 360 ? 12.312 -13.172 -10.297 1 89.62 360 TYR A C 1
ATOM 2925 O O . TYR A 1 360 ? 12.859 -14.281 -10.32 1 89.62 360 TYR A O 1
ATOM 2933 N N . PRO A 1 361 ? 12.578 -12.234 -11.117 1 91.69 361 PRO A N 1
ATOM 2934 C CA . PRO A 1 361 ? 13.438 -12.578 -12.258 1 91.69 361 PRO A CA 1
ATOM 2935 C C . PRO A 1 361 ? 14.836 -13.016 -11.82 1 91.69 361 PRO A C 1
ATOM 2937 O O . PRO A 1 361 ? 15.391 -13.953 -12.398 1 91.69 361 PRO A O 1
ATOM 2940 N N . PHE A 1 362 ? 15.383 -12.398 -10.797 1 92.88 362 PHE A N 1
ATOM 2941 C CA . PHE A 1 362 ? 16.703 -12.758 -10.305 1 92.88 362 PHE A CA 1
ATOM 2942 C C . PHE A 1 362 ? 16.703 -14.156 -9.711 1 92.88 362 PHE A C 1
ATOM 2944 O O . PHE A 1 362 ? 17.609 -14.945 -9.953 1 92.88 362 PHE A O 1
ATOM 2951 N N . VAL A 1 363 ? 15.734 -14.461 -8.953 1 93.56 363 VAL A N 1
ATOM 2952 C CA . VAL A 1 363 ? 15.594 -15.766 -8.32 1 93.56 363 VAL A CA 1
ATOM 2953 C C . VAL A 1 363 ? 15.453 -16.844 -9.398 1 93.56 363 VAL A C 1
ATOM 2955 O O . VAL A 1 363 ? 16.031 -17.922 -9.281 1 93.56 363 VAL A O 1
ATOM 2958 N N . PHE A 1 364 ? 14.703 -16.594 -10.398 1 94.38 364 PHE A N 1
ATOM 2959 C CA . PHE A 1 364 ? 14.562 -17.531 -11.5 1 94.38 364 PHE A CA 1
ATOM 2960 C C . PHE A 1 364 ? 15.906 -17.797 -12.172 1 94.38 364 PHE A C 1
ATOM 2962 O O . PHE A 1 364 ? 16.234 -18.938 -12.492 1 94.38 364 PHE A O 1
ATOM 2969 N N . ASP A 1 365 ? 16.578 -16.703 -12.367 1 93.44 365 ASP A N 1
ATOM 2970 C CA . ASP A 1 365 ? 17.875 -16.828 -13.008 1 93.44 365 ASP A CA 1
ATOM 2971 C C . ASP A 1 365 ? 18.812 -17.703 -12.188 1 93.44 365 ASP A C 1
ATOM 2973 O O . ASP A 1 365 ? 19.641 -18.438 -12.742 1 93.44 365 ASP A O 1
ATOM 2977 N N . MET A 1 366 ? 18.75 -17.641 -10.953 1 94.38 366 MET A N 1
ATOM 2978 C CA . MET A 1 366 ? 19.562 -18.484 -10.078 1 94.38 366 MET A CA 1
ATOM 2979 C C . MET A 1 366 ? 19.266 -19.953 -10.328 1 94.38 366 MET A C 1
ATOM 2981 O O . MET A 1 366 ? 20.172 -20.797 -10.258 1 94.38 366 MET A O 1
ATOM 2985 N N . SER A 1 367 ? 18.031 -20.266 -10.594 1 95.06 367 SER A N 1
ATOM 2986 C CA . SER A 1 367 ? 17.625 -21.656 -10.781 1 95.06 367 SER A CA 1
ATOM 2987 C C . SER A 1 367 ? 18.312 -22.266 -12.008 1 95.06 367 SER A C 1
ATOM 2989 O O . SER A 1 367 ? 18.484 -23.484 -12.086 1 95.06 367 SER A O 1
ATOM 2991 N N . LEU A 1 368 ? 18.734 -21.422 -12.969 1 92.81 368 LEU A N 1
ATOM 2992 C CA . LEU A 1 368 ? 19.344 -21.891 -14.203 1 92.81 368 LEU A CA 1
ATOM 2993 C C . LEU A 1 368 ? 20.688 -22.562 -13.922 1 92.81 368 LEU A C 1
ATOM 2995 O O . LEU A 1 368 ? 21.172 -23.344 -14.734 1 92.81 368 LEU A O 1
ATOM 2999 N N . PHE A 1 369 ? 21.25 -22.266 -12.875 1 91.19 369 PHE A N 1
ATOM 3000 C CA . PHE A 1 369 ? 22.562 -22.828 -12.539 1 91.19 369 PHE A CA 1
ATOM 3001 C C . PHE A 1 369 ? 22.438 -24.312 -12.234 1 91.19 369 PHE A C 1
ATOM 3003 O O . PHE A 1 369 ? 23.453 -25.031 -12.203 1 91.19 369 PHE A O 1
ATOM 3010 N N . LEU A 1 370 ? 21.219 -24.719 -12.07 1 90.56 370 LEU A N 1
ATOM 3011 C CA . LEU A 1 370 ? 20.984 -26.141 -11.852 1 90.56 370 LEU A CA 1
ATOM 3012 C C . LEU A 1 370 ? 20.969 -26.906 -13.172 1 90.56 370 LEU A C 1
ATOM 3014 O O . LEU A 1 370 ? 21.156 -28.125 -13.195 1 90.56 370 LEU A O 1
ATOM 3018 N N . TYR A 1 371 ? 20.75 -26.25 -14.242 1 89.62 371 TYR A N 1
ATOM 3019 C CA . TYR A 1 371 ? 20.453 -26.859 -15.547 1 89.62 371 TYR A CA 1
ATOM 3020 C C . TYR A 1 371 ? 21.594 -27.781 -15.977 1 89.62 371 TYR A C 1
ATOM 3022 O O . TYR A 1 371 ? 21.359 -28.969 -16.234 1 89.62 371 TYR A O 1
ATOM 3030 N N . GLU A 1 372 ? 22.797 -27.25 -15.984 1 85.81 372 GLU A N 1
ATOM 3031 C CA . GLU A 1 372 ? 23.922 -28.031 -16.484 1 85.81 372 GLU A CA 1
ATOM 3032 C C . GLU A 1 372 ? 24.297 -29.141 -15.516 1 85.81 372 GLU A C 1
ATOM 3034 O O . GLU A 1 372 ? 24.531 -30.281 -15.922 1 85.81 372 GLU A O 1
ATOM 3039 N N . ARG A 1 373 ? 24.328 -28.797 -14.281 1 87.44 373 ARG A N 1
ATOM 3040 C CA . ARG A 1 373 ? 24.703 -29.766 -13.273 1 87.44 373 ARG A CA 1
ATOM 3041 C C . ARG A 1 373 ? 23.703 -30.906 -13.195 1 87.44 373 ARG A C 1
ATOM 3043 O O . ARG A 1 373 ? 24.062 -32.062 -12.977 1 87.44 373 ARG A O 1
ATOM 3050 N N . PHE A 1 374 ? 22.5 -30.641 -13.328 1 90.81 374 PHE A N 1
ATOM 3051 C CA . PHE A 1 374 ? 21.438 -31.656 -13.305 1 90.81 374 PHE A CA 1
ATOM 3052 C C . PHE A 1 374 ? 21.609 -32.656 -14.438 1 90.81 374 PHE A C 1
ATOM 3054 O O . PHE A 1 374 ? 21.469 -33.875 -14.234 1 90.81 374 PHE A O 1
ATOM 3061 N N . TYR A 1 375 ? 21.938 -32.156 -15.609 1 89.81 375 TYR A N 1
ATOM 3062 C CA . TYR A 1 375 ? 22.172 -33.031 -16.766 1 89.81 375 TYR A CA 1
ATOM 3063 C C . TYR A 1 375 ? 23.422 -33.875 -16.562 1 89.81 375 TYR A C 1
ATOM 3065 O O . TYR A 1 375 ? 23.438 -35.062 -16.891 1 89.81 375 TYR A O 1
ATOM 3073 N N . ASP A 1 376 ? 24.422 -33.312 -16.031 1 90.12 376 ASP A N 1
ATOM 3074 C CA . ASP A 1 376 ? 25.703 -34 -15.844 1 90.12 376 ASP A CA 1
ATOM 3075 C C . ASP A 1 376 ? 25.547 -35.188 -14.875 1 90.12 376 ASP A C 1
ATOM 3077 O O . ASP A 1 376 ? 26.141 -36.25 -15.078 1 90.12 376 ASP A O 1
ATOM 3081 N N . VAL A 1 377 ? 24.781 -34.938 -13.875 1 90.62 377 VAL A N 1
ATOM 3082 C CA . VAL A 1 377 ? 24.688 -35.938 -12.805 1 90.62 377 VAL A CA 1
ATOM 3083 C C . VAL A 1 377 ? 23.594 -36.938 -13.125 1 90.62 377 VAL A C 1
ATOM 3085 O O . VAL A 1 377 ? 23.766 -38.156 -12.891 1 90.62 377 VAL A O 1
ATOM 3088 N N . PHE A 1 378 ? 22.484 -36.5 -13.719 1 90 378 PHE A N 1
ATOM 3089 C CA . PHE A 1 378 ? 21.328 -37.406 -13.836 1 90 378 PHE A CA 1
ATOM 3090 C C . PHE A 1 378 ? 21.047 -37.75 -15.297 1 90 378 PHE A C 1
ATOM 3092 O O . PHE A 1 378 ? 20.266 -38.656 -15.586 1 90 378 PHE A O 1
ATOM 3099 N N . GLY A 1 379 ? 21.594 -37 -16.25 1 88.5 379 GLY A N 1
ATOM 3100 C CA . GLY A 1 379 ? 21.422 -37.281 -17.672 1 88.5 379 GLY A CA 1
ATOM 3101 C C . GLY A 1 379 ? 20.078 -36.812 -18.203 1 88.5 379 GLY A C 1
ATOM 3102 O O . GLY A 1 379 ? 19.641 -37.281 -19.266 1 88.5 379 GLY A O 1
ATOM 3103 N N . VAL A 1 380 ? 19.406 -36.031 -17.484 1 87.88 380 VAL A N 1
ATOM 3104 C CA . VAL A 1 380 ? 18.109 -35.5 -17.891 1 87.88 380 VAL A CA 1
ATOM 3105 C C . VAL A 1 380 ? 18.172 -33.969 -17.953 1 87.88 380 VAL A C 1
ATOM 3107 O O . VAL A 1 380 ? 18.797 -33.344 -17.109 1 87.88 380 VAL A O 1
ATOM 3110 N N . ARG A 1 381 ? 17.547 -33.438 -18.969 1 87.31 381 ARG A N 1
ATOM 3111 C CA . ARG A 1 381 ? 17.5 -31.984 -19.125 1 87.31 381 ARG A CA 1
ATOM 3112 C C . ARG A 1 381 ? 16.234 -31.406 -18.516 1 87.31 381 ARG A C 1
ATOM 3114 O O . ARG A 1 381 ? 15.141 -31.938 -18.719 1 87.31 381 ARG A O 1
ATOM 3121 N N . LEU A 1 382 ? 16.453 -30.406 -17.766 1 89.44 382 LEU A N 1
ATOM 3122 C CA . LEU A 1 382 ? 15.32 -29.703 -17.203 1 89.44 382 LEU A CA 1
ATOM 3123 C C . LEU A 1 382 ? 14.781 -28.672 -18.188 1 89.44 382 LEU A C 1
ATOM 3125 O O . LEU A 1 382 ? 15.547 -28.031 -18.891 1 89.44 382 LEU A O 1
ATOM 3129 N N . ASN A 1 383 ? 13.492 -28.562 -18.25 1 89.44 383 ASN A N 1
ATOM 3130 C CA . ASN A 1 383 ? 12.898 -27.5 -19.047 1 89.44 383 ASN A CA 1
ATOM 3131 C C . ASN A 1 383 ? 12.562 -26.281 -18.172 1 89.44 383 ASN A C 1
ATOM 3133 O O . ASN A 1 383 ? 12.82 -26.281 -16.969 1 89.44 383 ASN A O 1
ATOM 3137 N N . GLU A 1 384 ? 12.086 -25.25 -18.75 1 91.31 384 GLU A N 1
ATOM 3138 C CA . GLU A 1 384 ? 11.852 -23.969 -18.062 1 91.31 384 GLU A CA 1
ATOM 3139 C C . GLU A 1 384 ? 10.82 -24.125 -16.953 1 91.31 384 GLU A C 1
ATOM 3141 O O . GLU A 1 384 ? 10.906 -23.453 -15.922 1 91.31 384 GLU A O 1
ATOM 3146 N N . ASN A 1 385 ? 9.844 -24.938 -17.141 1 90.25 385 ASN A N 1
ATOM 3147 C CA . ASN A 1 385 ? 8.812 -25.172 -16.125 1 90.25 385 ASN A CA 1
ATOM 3148 C C . ASN A 1 385 ? 9.391 -25.781 -14.852 1 90.25 385 ASN A C 1
ATOM 3150 O O . ASN A 1 385 ? 9.07 -25.328 -13.75 1 90.25 385 ASN A O 1
ATOM 3154 N N . GLU A 1 386 ? 10.273 -26.75 -15.07 1 91.25 386 GLU A N 1
ATOM 3155 C CA . GLU A 1 386 ? 10.922 -27.391 -13.93 1 91.25 386 GLU A CA 1
ATOM 3156 C C . GLU A 1 386 ? 11.812 -26.406 -13.18 1 91.25 386 GLU A C 1
ATOM 3158 O O . GLU A 1 386 ? 11.867 -26.422 -11.945 1 91.25 386 GLU A O 1
ATOM 3163 N N . LEU A 1 387 ? 12.5 -25.609 -13.938 1 93.69 387 LEU A N 1
ATOM 3164 C CA . LEU A 1 387 ? 13.344 -24.594 -13.32 1 93.69 387 LEU A CA 1
ATOM 3165 C C . LEU A 1 387 ? 12.508 -23.594 -12.531 1 93.69 387 LEU A C 1
ATOM 3167 O O . LEU A 1 387 ? 12.953 -23.078 -11.5 1 93.69 387 LEU A O 1
ATOM 3171 N N . GLY A 1 388 ? 11.344 -23.297 -13.031 1 93.5 388 GLY A N 1
ATOM 3172 C CA . GLY A 1 388 ? 10.422 -22.438 -12.305 1 93.5 388 GLY A CA 1
ATOM 3173 C C . GLY A 1 388 ? 10.062 -22.984 -10.938 1 93.5 388 GLY A C 1
ATOM 3174 O O . GLY A 1 388 ? 9.984 -22.219 -9.961 1 93.5 388 GLY A O 1
ATOM 3175 N N . TYR A 1 389 ? 9.898 -24.281 -10.852 1 92.31 389 TYR A N 1
ATOM 3176 C CA . TYR A 1 389 ? 9.578 -24.875 -9.562 1 92.31 389 TYR A CA 1
ATOM 3177 C C . TYR A 1 389 ? 10.766 -24.781 -8.609 1 92.31 389 TYR A C 1
ATOM 3179 O O . TYR A 1 389 ? 10.586 -24.562 -7.406 1 92.31 389 TYR A O 1
ATOM 3187 N N . VAL A 1 390 ? 11.93 -24.922 -9.125 1 94.25 390 VAL A N 1
ATOM 3188 C CA . VAL A 1 390 ? 13.133 -24.75 -8.328 1 94.25 390 VAL A CA 1
ATOM 3189 C C . VAL A 1 390 ? 13.211 -23.312 -7.805 1 94.25 390 VAL A C 1
ATOM 3191 O O . VAL A 1 390 ? 13.57 -23.078 -6.648 1 94.25 390 VAL A O 1
ATOM 3194 N N . ALA A 1 391 ? 12.844 -22.406 -8.68 1 95.5 391 ALA A N 1
ATOM 3195 C CA . ALA A 1 391 ? 12.875 -20.984 -8.328 1 95.5 391 ALA A CA 1
ATOM 3196 C C . ALA A 1 391 ? 11.961 -20.688 -7.145 1 95.5 391 ALA A C 1
ATOM 3198 O O . ALA A 1 391 ? 12.25 -19.797 -6.34 1 95.5 391 ALA A O 1
ATOM 3199 N N . THR A 1 392 ? 10.898 -21.391 -7.004 1 94.62 392 THR A N 1
ATOM 3200 C CA . THR A 1 392 ? 9.969 -21.156 -5.898 1 94.62 392 THR A CA 1
ATOM 3201 C C . THR A 1 392 ? 10.633 -21.484 -4.562 1 94.62 392 THR A C 1
ATOM 3203 O O . THR A 1 392 ? 10.414 -20.781 -3.568 1 94.62 392 THR A O 1
ATOM 3206 N N . TYR A 1 393 ? 11.445 -22.547 -4.512 1 94.56 393 TYR A N 1
ATOM 3207 C CA . TYR A 1 393 ? 12.164 -22.906 -3.295 1 94.56 393 TYR A CA 1
ATOM 3208 C C . TYR A 1 393 ? 13.219 -21.844 -2.967 1 94.56 393 TYR A C 1
ATOM 3210 O O . TYR A 1 393 ? 13.375 -21.453 -1.807 1 94.56 393 TYR A O 1
ATOM 3218 N N . LEU A 1 394 ? 13.875 -21.438 -4.02 1 95.81 394 LEU A N 1
ATOM 3219 C CA . LEU A 1 394 ? 14.875 -20.391 -3.838 1 95.81 394 LEU A CA 1
ATOM 3220 C C . LEU A 1 394 ? 14.234 -19.094 -3.377 1 95.81 394 LEU A C 1
ATOM 3222 O O . LEU A 1 394 ? 14.766 -18.406 -2.506 1 95.81 394 LEU A O 1
ATOM 3226 N N . GLY A 1 395 ? 13.109 -18.797 -4 1 93.81 395 GLY A N 1
ATOM 3227 C CA . GLY A 1 395 ? 12.367 -17.609 -3.604 1 93.81 395 GLY A CA 1
ATOM 3228 C C . GLY A 1 395 ? 11.969 -17.625 -2.141 1 93.81 395 GLY A C 1
ATOM 3229 O O . GLY A 1 395 ? 12.094 -16.609 -1.448 1 93.81 395 GLY A O 1
ATOM 3230 N N . SER A 1 396 ? 11.531 -18.75 -1.647 1 93.31 396 SER A N 1
ATOM 3231 C CA . SER A 1 396 ? 11.164 -18.891 -0.243 1 93.31 396 SER A CA 1
ATOM 3232 C C . SER A 1 396 ? 12.359 -18.656 0.67 1 93.31 396 SER A C 1
ATOM 3234 O O . SER A 1 396 ? 12.234 -18.016 1.719 1 93.31 396 SER A O 1
ATOM 3236 N N . ALA A 1 397 ? 13.461 -19.172 0.247 1 93.94 397 ALA A N 1
ATOM 3237 C CA . ALA A 1 397 ? 14.68 -19.016 1.036 1 93.94 397 ALA A CA 1
ATOM 3238 C C . ALA A 1 397 ? 15.117 -17.562 1.094 1 93.94 397 ALA A C 1
ATOM 3240 O O . ALA A 1 397 ? 15.547 -17.078 2.141 1 93.94 397 ALA A O 1
ATOM 3241 N N . VAL A 1 398 ? 15 -16.922 -0.014 1 91.5 398 VAL A N 1
ATOM 3242 C CA . VAL A 1 398 ? 15.359 -15.5 -0.088 1 91.5 398 VAL A CA 1
ATOM 3243 C C . VAL A 1 398 ? 14.422 -14.688 0.804 1 91.5 398 VAL A C 1
ATOM 3245 O O . VAL A 1 398 ? 14.867 -13.781 1.511 1 91.5 398 VAL A O 1
ATOM 3248 N N . GLU A 1 399 ? 13.172 -15 0.747 1 86.75 399 GLU A N 1
ATOM 3249 C CA . GLU A 1 399 ? 12.203 -14.312 1.591 1 86.75 399 GLU A CA 1
ATOM 3250 C C . GLU A 1 399 ? 12.516 -14.508 3.07 1 86.75 399 GLU A C 1
ATOM 3252 O O . GLU A 1 399 ? 12.406 -13.57 3.865 1 86.75 399 GLU A O 1
ATOM 3257 N N . ARG A 1 400 ? 12.883 -15.75 3.424 1 86.94 400 ARG A N 1
ATOM 3258 C CA . ARG A 1 400 ? 13.234 -16.047 4.809 1 86.94 400 ARG A CA 1
ATOM 3259 C C . ARG A 1 400 ? 14.484 -15.281 5.23 1 86.94 400 ARG A C 1
ATOM 3261 O O . ARG A 1 400 ? 14.57 -14.789 6.355 1 86.94 400 ARG A O 1
ATOM 3268 N N . MET A 1 401 ? 15.398 -15.203 4.301 1 86.62 401 MET A N 1
ATOM 3269 C CA . MET A 1 401 ? 16.625 -14.477 4.582 1 86.62 401 MET A CA 1
ATOM 3270 C C . MET A 1 401 ? 16.344 -12.992 4.777 1 86.62 401 MET A C 1
ATOM 3272 O O . MET A 1 401 ? 16.922 -12.359 5.664 1 86.62 401 MET A O 1
ATOM 3276 N N . GLU A 1 402 ? 15.461 -12.477 3.973 1 78.62 402 GLU A N 1
ATOM 3277 C CA . GLU A 1 402 ? 15.086 -11.07 4.07 1 78.62 402 GLU A CA 1
ATOM 3278 C C . GLU A 1 402 ? 14.438 -10.766 5.418 1 78.62 402 GLU A C 1
ATOM 3280 O O . GLU A 1 402 ? 14.656 -9.695 5.992 1 78.62 402 GLU A O 1
ATOM 3285 N N . ARG A 1 403 ? 13.633 -11.633 5.832 1 74.44 403 ARG A N 1
ATOM 3286 C CA . ARG A 1 403 ? 12.945 -11.453 7.105 1 74.44 403 ARG A CA 1
ATOM 3287 C C . ARG A 1 403 ? 13.938 -11.484 8.266 1 74.44 403 ARG A C 1
ATOM 3289 O O . ARG A 1 403 ? 13.773 -10.75 9.242 1 74.44 403 ARG A O 1
ATOM 3296 N N . LYS A 1 404 ? 14.812 -12.406 8.148 1 73.69 404 LYS A N 1
ATOM 3297 C CA . LYS A 1 404 ? 15.797 -12.547 9.219 1 73.69 404 LYS A CA 1
ATOM 3298 C C . LYS A 1 404 ? 16.672 -11.305 9.32 1 73.69 404 LYS A C 1
ATOM 3300 O O . LYS A 1 404 ? 17.078 -10.906 10.414 1 73.69 404 LYS A O 1
ATOM 3305 N N . LYS A 1 405 ? 17 -10.891 8.141 1 65.75 405 LYS A N 1
ATOM 3306 C CA . LYS A 1 405 ? 17.844 -9.695 8.18 1 65.75 405 LYS A CA 1
ATOM 3307 C C . LYS A 1 405 ? 17.047 -8.461 8.547 1 65.75 405 LYS A C 1
ATOM 3309 O O . LYS A 1 405 ? 17.578 -7.352 8.609 1 65.75 405 LYS A O 1
ATOM 3314 N N . SER A 1 406 ? 15.758 -8.766 9.117 1 57.59 406 SER A N 1
ATOM 3315 C CA . SER A 1 406 ? 14.82 -7.723 9.516 1 57.59 406 SER A CA 1
ATOM 3316 C C . SER A 1 406 ? 15.484 -6.699 10.43 1 57.59 406 SER A C 1
ATOM 3318 O O . SER A 1 406 ? 16.328 -7.055 11.25 1 57.59 406 SER A O 1
ATOM 3320 N N . PRO A 1 407 ? 15.305 -5.43 10.117 1 54.75 407 PRO A N 1
ATOM 3321 C CA . PRO A 1 407 ? 15.773 -4.059 10.336 1 54.75 407 PRO A CA 1
ATOM 3322 C C . PRO A 1 407 ? 15.633 -3.611 11.789 1 54.75 407 PRO A C 1
ATOM 3324 O O . PRO A 1 407 ? 15.664 -2.412 12.07 1 54.75 407 PRO A O 1
ATOM 3327 N N . LYS A 1 408 ? 15.18 -4.523 12.773 1 60.12 408 LYS A N 1
ATOM 3328 C CA . LYS A 1 408 ? 15.297 -3.701 13.977 1 60.12 408 LYS A CA 1
ATOM 3329 C C . LYS A 1 408 ? 16.641 -2.979 14.016 1 60.12 408 LYS A C 1
ATOM 3331 O O . LYS A 1 408 ? 16.891 -2.162 14.906 1 60.12 408 LYS A O 1
ATOM 3336 N N . ASP A 1 409 ? 17.25 -3.16 12.812 1 67.5 409 ASP A N 1
ATOM 3337 C CA . ASP A 1 409 ? 18.578 -2.545 12.711 1 67.5 409 ASP A CA 1
ATOM 3338 C C . ASP A 1 409 ? 18.484 -1.148 12.102 1 67.5 409 ASP A C 1
ATOM 3340 O O . ASP A 1 409 ? 19.469 -0.397 12.109 1 67.5 409 ASP A O 1
ATOM 3344 N N . PHE A 1 410 ? 17.266 -0.941 11.633 1 78.38 410 PHE A N 1
ATOM 3345 C CA . PHE A 1 410 ? 17.109 0.387 11.055 1 78.38 410 PHE A CA 1
ATOM 3346 C C . PHE A 1 410 ? 16.484 1.349 12.062 1 78.38 410 PHE A C 1
ATOM 3348 O O . PHE A 1 410 ? 15.43 1.069 12.625 1 78.38 410 PHE A O 1
ATOM 3355 N N . THR A 1 411 ? 17.266 2.348 12.359 1 89.06 411 THR A N 1
ATOM 3356 C CA . THR A 1 411 ? 16.719 3.404 13.203 1 89.06 411 THR A CA 1
ATOM 3357 C C . THR A 1 411 ? 16.234 4.578 12.359 1 89.06 411 THR A C 1
ATOM 3359 O O . THR A 1 411 ? 17 5.129 11.555 1 89.06 411 THR A O 1
ATOM 3362 N N . ILE A 1 412 ? 15.031 4.832 12.531 1 90.69 412 ILE A N 1
ATOM 3363 C CA . ILE A 1 412 ? 14.43 5.945 11.797 1 90.69 412 ILE A CA 1
ATOM 3364 C C . ILE A 1 412 ? 14.133 7.094 12.766 1 90.69 412 ILE A C 1
ATOM 3366 O O . ILE A 1 412 ? 13.523 6.887 13.812 1 90.69 412 ILE A O 1
ATOM 3370 N N . ALA A 1 413 ? 14.578 8.258 12.406 1 93.62 413 ALA A N 1
ATOM 3371 C CA . ALA A 1 413 ? 14.297 9.438 13.219 1 93.62 413 ALA A CA 1
ATOM 3372 C C . ALA A 1 413 ? 13.195 10.281 12.602 1 93.62 413 ALA A C 1
ATOM 3374 O O . ALA A 1 413 ? 13.242 10.609 11.414 1 93.62 413 ALA A O 1
ATOM 3375 N N . VAL A 1 414 ? 12.18 10.594 13.391 1 94.06 414 VAL A N 1
ATOM 3376 C CA . VAL A 1 414 ? 11.086 11.445 12.945 1 94.06 414 VAL A CA 1
ATOM 3377 C C . VAL A 1 414 ? 11.367 12.898 13.336 1 94.06 414 VAL A C 1
ATOM 3379 O O . VAL A 1 414 ? 11.477 13.211 14.523 1 94.06 414 VAL A O 1
ATOM 3382 N N . VAL A 1 415 ? 11.531 13.75 12.344 1 91.56 415 VAL A N 1
ATOM 3383 C CA . VAL A 1 415 ? 11.836 15.164 12.562 1 91.56 415 VAL A CA 1
ATOM 3384 C C . VAL A 1 415 ? 10.688 16.031 12.047 1 91.56 415 VAL A C 1
ATOM 3386 O O . VAL A 1 415 ? 10.344 15.961 10.867 1 91.56 415 VAL A O 1
ATOM 3389 N N . THR A 1 416 ? 10.086 16.75 12.914 1 88.06 416 THR A N 1
ATOM 3390 C CA . THR A 1 416 ? 8.938 17.547 12.5 1 88.06 416 THR A CA 1
ATOM 3391 C C . THR A 1 416 ? 8.953 18.922 13.164 1 88.06 416 THR A C 1
ATOM 3393 O O . THR A 1 416 ? 9.539 19.094 14.234 1 88.06 416 THR A O 1
ATOM 3396 N N . GLY A 1 417 ? 8.406 19.859 12.445 1 84.44 417 GLY A N 1
ATOM 3397 C CA . GLY A 1 417 ? 8.227 21.188 12.992 1 84.44 417 GLY A CA 1
ATOM 3398 C C . GLY A 1 417 ? 6.801 21.469 13.438 1 84.44 417 GLY A C 1
ATOM 3399 O O . GLY A 1 417 ? 6.465 22.594 13.797 1 84.44 417 GLY A O 1
ATOM 3400 N N . MET A 1 418 ? 6.027 20.422 13.602 1 83.06 418 MET A N 1
ATOM 3401 C CA . MET A 1 418 ? 4.609 20.578 13.914 1 83.06 418 MET A CA 1
ATOM 3402 C C . MET A 1 418 ? 4.395 20.703 15.414 1 83.06 418 MET A C 1
ATOM 3404 O O . MET A 1 418 ? 5.336 20.562 16.203 1 83.06 418 MET A O 1
ATOM 3408 N N . ASN A 1 419 ? 3.164 21.047 15.781 1 82.62 419 ASN A N 1
ATOM 3409 C CA . ASN A 1 419 ? 2.82 21.141 17.203 1 82.62 419 ASN A CA 1
ATOM 3410 C C . ASN A 1 419 ? 2.926 19.797 17.891 1 82.62 419 ASN A C 1
ATOM 3412 O O . ASN A 1 419 ? 2.941 18.75 17.25 1 82.62 419 ASN A O 1
ATOM 3416 N N . TYR A 1 420 ? 2.984 19.859 19.141 1 82.81 420 TYR A N 1
ATOM 3417 C CA . TYR A 1 420 ? 3.248 18.672 19.953 1 82.81 420 TYR A CA 1
ATOM 3418 C C . TYR A 1 420 ? 2.213 17.578 19.688 1 82.81 420 TYR A C 1
ATOM 3420 O O . TYR A 1 420 ? 2.566 16.422 19.453 1 82.81 420 TYR A O 1
ATOM 3428 N N . GLY A 1 421 ? 0.967 17.953 19.734 1 85.38 421 GLY A N 1
ATOM 3429 C CA . GLY A 1 421 ? -0.097 16.984 19.531 1 85.38 421 GLY A CA 1
ATOM 3430 C C . GLY A 1 421 ? -0.024 16.281 18.188 1 85.38 421 GLY A C 1
ATOM 3431 O O . GLY A 1 421 ? -0.151 15.055 18.125 1 85.38 421 GLY A O 1
ATOM 3432 N N . THR A 1 422 ? 0.198 17 17.172 1 88.81 422 THR A N 1
ATOM 3433 C CA . THR A 1 422 ? 0.267 16.469 15.828 1 88.81 422 THR A CA 1
ATOM 3434 C C . THR A 1 422 ? 1.508 15.594 15.656 1 88.81 422 THR A C 1
ATOM 3436 O O . THR A 1 422 ? 1.452 14.547 15.008 1 88.81 422 THR A O 1
ATOM 3439 N N . SER A 1 423 ? 2.523 16.047 16.219 1 89.31 423 SER A N 1
ATOM 3440 C CA . SER A 1 423 ? 3.766 15.289 16.141 1 89.31 423 SER A CA 1
ATOM 3441 C C . SER A 1 423 ? 3.631 13.93 16.812 1 89.31 423 SER A C 1
ATOM 3443 O O . SER A 1 423 ? 4.145 12.93 16.328 1 89.31 423 SER A O 1
ATOM 3445 N N . ARG A 1 424 ? 2.998 13.992 17.875 1 88.19 424 ARG A N 1
ATOM 3446 C CA . ARG A 1 424 ? 2.807 12.742 18.609 1 88.19 424 ARG A CA 1
ATOM 3447 C C . ARG A 1 424 ? 1.882 11.797 17.859 1 88.19 424 ARG A C 1
ATOM 3449 O O . ARG A 1 424 ? 2.088 10.578 17.859 1 88.19 424 ARG A O 1
ATOM 3456 N N . LEU A 1 425 ? 0.857 12.375 17.312 1 91 425 LEU A N 1
ATOM 3457 C CA . LEU A 1 425 ? -0.045 11.57 16.5 1 91 425 LEU A CA 1
ATOM 3458 C C . LEU A 1 425 ? 0.704 10.914 15.344 1 91 425 LEU A C 1
ATOM 3460 O O . LEU A 1 425 ? 0.554 9.711 15.102 1 91 425 LEU A O 1
ATOM 3464 N N . LEU A 1 426 ? 1.502 11.664 14.703 1 92.44 426 LEU A N 1
ATOM 3465 C CA . LEU A 1 426 ? 2.295 11.164 13.586 1 92.44 426 LEU A CA 1
ATOM 3466 C C . LEU A 1 426 ? 3.227 10.047 14.039 1 92.44 426 LEU A C 1
ATOM 3468 O O . LEU A 1 426 ? 3.285 8.984 13.414 1 92.44 426 LEU A O 1
ATOM 3472 N N . THR A 1 427 ? 3.908 10.281 15.109 1 92 427 THR A N 1
ATOM 3473 C CA . THR A 1 427 ? 4.887 9.312 15.602 1 92 427 THR A CA 1
ATOM 3474 C C . THR A 1 427 ? 4.195 8.039 16.078 1 92 427 THR A C 1
ATOM 3476 O O . THR A 1 427 ? 4.695 6.938 15.844 1 92 427 THR A O 1
ATOM 3479 N N . THR A 1 428 ? 3.092 8.25 16.719 1 89.94 428 THR A N 1
ATOM 3480 C CA . THR A 1 428 ? 2.338 7.09 17.172 1 89.94 428 THR A CA 1
ATOM 3481 C C . THR A 1 428 ? 1.838 6.262 16 1 89.94 428 THR A C 1
ATOM 3483 O O . THR A 1 428 ? 1.874 5.027 16.047 1 89.94 428 THR A O 1
ATOM 3486 N N . ARG A 1 429 ? 1.393 6.902 15.07 1 89.12 429 ARG A N 1
ATOM 3487 C CA . ARG A 1 429 ? 0.926 6.215 13.867 1 89.12 429 ARG A CA 1
ATOM 3488 C C . ARG A 1 429 ? 2.07 5.48 13.18 1 89.12 429 ARG A C 1
ATOM 3490 O O . ARG A 1 429 ? 1.906 4.344 12.734 1 89.12 429 ARG A O 1
ATOM 3497 N N . LEU A 1 430 ? 3.18 6.102 13.094 1 90.88 430 LEU A N 1
ATOM 3498 C CA . LEU A 1 430 ? 4.363 5.48 12.508 1 90.88 430 LEU A CA 1
ATOM 3499 C C . LEU A 1 430 ? 4.77 4.238 13.289 1 90.88 430 LEU A C 1
ATOM 3501 O O . LEU A 1 430 ? 5.109 3.209 12.703 1 90.88 430 LEU A O 1
ATOM 3505 N N . LYS A 1 431 ? 4.676 4.375 14.562 1 87.62 431 LYS A N 1
ATOM 3506 C CA . LYS A 1 431 ? 5.039 3.24 15.406 1 87.62 431 LYS A CA 1
ATOM 3507 C C . LYS A 1 431 ? 4.02 2.113 15.281 1 87.62 431 LYS A C 1
ATOM 3509 O O . LYS A 1 431 ? 4.375 0.935 15.344 1 87.62 431 LYS A O 1
ATOM 3514 N N . ALA A 1 432 ? 2.834 2.482 15.102 1 80.06 432 ALA A N 1
ATOM 3515 C CA . ALA A 1 432 ? 1.781 1.482 14.938 1 80.06 432 ALA A CA 1
ATOM 3516 C C . ALA A 1 432 ? 1.975 0.685 13.656 1 80.06 432 ALA A C 1
ATOM 3518 O O . ALA A 1 432 ? 1.735 -0.525 13.625 1 80.06 432 ALA A O 1
ATOM 3519 N N . ILE A 1 433 ? 2.416 1.34 12.641 1 79.94 433 ILE A N 1
ATOM 3520 C CA . ILE A 1 433 ? 2.52 0.702 11.328 1 79.94 433 ILE A CA 1
ATOM 3521 C C . ILE A 1 433 ? 3.891 0.046 11.18 1 79.94 433 ILE A C 1
ATOM 3523 O O . ILE A 1 433 ? 3.998 -1.078 10.688 1 79.94 433 ILE A O 1
ATOM 3527 N N . TYR A 1 434 ? 4.977 0.674 11.656 1 82.12 434 TYR A N 1
ATOM 3528 C CA . TYR A 1 434 ? 6.328 0.24 11.312 1 82.12 434 TYR A CA 1
ATOM 3529 C C . TYR A 1 434 ? 7.102 -0.166 12.555 1 82.12 434 TYR A C 1
ATOM 3531 O O . TYR A 1 434 ? 8.25 -0.614 12.461 1 82.12 434 TYR A O 1
ATOM 3539 N N . GLY A 1 435 ? 6.551 -0.018 13.727 1 78.75 435 GLY A N 1
ATOM 3540 C CA . GLY A 1 435 ? 7.25 -0.246 14.977 1 78.75 435 GLY A CA 1
ATOM 3541 C C . GLY A 1 435 ? 7.805 -1.652 15.102 1 78.75 435 GLY A C 1
ATOM 3542 O O . GLY A 1 435 ? 8.805 -1.871 15.789 1 78.75 435 GLY A O 1
ATOM 3543 N N . ASP A 1 436 ? 7.164 -2.557 14.453 1 73.81 436 ASP A N 1
ATOM 3544 C CA . ASP A 1 436 ? 7.613 -3.943 14.539 1 73.81 436 ASP A CA 1
ATOM 3545 C C . ASP A 1 436 ? 8.703 -4.23 13.508 1 73.81 436 ASP A C 1
ATOM 3547 O O . ASP A 1 436 ? 9.406 -5.242 13.602 1 73.81 436 ASP A O 1
ATOM 3551 N N . ILE A 1 437 ? 8.852 -3.383 12.562 1 73.69 437 ILE A N 1
ATOM 3552 C CA . ILE A 1 437 ? 9.773 -3.613 11.461 1 73.69 437 ILE A CA 1
ATOM 3553 C C . ILE A 1 437 ? 11.047 -2.803 11.672 1 73.69 437 ILE A C 1
ATOM 3555 O O . ILE A 1 437 ? 12.133 -3.227 11.273 1 73.69 437 ILE A O 1
ATOM 3559 N N . CYS A 1 438 ? 10.898 -1.636 12.266 1 81.44 438 CYS A N 1
ATOM 3560 C CA . CYS A 1 438 ? 12.047 -0.761 12.484 1 81.44 438 CYS A CA 1
ATOM 3561 C C . CYS A 1 438 ? 11.914 -0.005 13.797 1 81.44 438 CYS A C 1
ATOM 3563 O O . CYS A 1 438 ? 10.844 -0.02 14.422 1 81.44 438 CYS A O 1
ATOM 3565 N N . ASN A 1 439 ? 13.047 0.547 14.195 1 88.38 439 ASN A N 1
ATOM 3566 C CA . ASN A 1 439 ? 13.055 1.386 15.391 1 88.38 439 ASN A CA 1
ATOM 3567 C C . ASN A 1 439 ? 12.734 2.84 15.062 1 88.38 439 ASN A C 1
ATOM 3569 O O . ASN A 1 439 ? 13.508 3.51 14.375 1 88.38 439 ASN A O 1
ATOM 3573 N N . ILE A 1 440 ? 11.633 3.223 15.531 1 90.75 440 ILE A N 1
ATOM 3574 C CA . ILE A 1 440 ? 11.211 4.594 15.273 1 90.75 440 ILE A CA 1
ATOM 3575 C C . ILE A 1 440 ? 11.492 5.461 16.5 1 90.75 440 ILE A C 1
ATOM 3577 O O . ILE A 1 440 ? 11 5.176 17.594 1 90.75 440 ILE A O 1
ATOM 3581 N N . GLU A 1 441 ? 12.281 6.504 16.281 1 92 441 GLU A N 1
ATOM 3582 C CA . GLU A 1 441 ? 12.617 7.422 17.375 1 92 441 GLU A CA 1
ATOM 3583 C C . GLU A 1 441 ? 12.117 8.836 17.062 1 92 441 GLU A C 1
ATOM 3585 O O . GLU A 1 441 ? 12.141 9.273 15.922 1 92 441 GLU A O 1
ATOM 3590 N N . GLY A 1 442 ? 11.805 9.484 18.094 1 88.19 442 GLY A N 1
ATOM 3591 C CA . GLY A 1 442 ? 11.273 10.836 18 1 88.19 442 GLY A CA 1
ATOM 3592 C C . GLY A 1 442 ? 9.922 11 18.672 1 88.19 442 GLY A C 1
ATOM 3593 O O . GLY A 1 442 ? 9.516 10.156 19.469 1 88.19 442 GLY A O 1
ATOM 3594 N N . PRO A 1 443 ? 9.266 12.086 18.344 1 89.25 443 PRO A N 1
ATOM 3595 C CA . PRO A 1 443 ? 9.555 13.156 17.391 1 89.25 443 PRO A CA 1
ATOM 3596 C C . PRO A 1 443 ? 10.656 14.094 17.875 1 89.25 443 PRO A C 1
ATOM 3598 O O . PRO A 1 443 ? 10.742 14.391 19.062 1 89.25 443 PRO A O 1
ATOM 3601 N N . PHE A 1 444 ? 11.5 14.516 16.938 1 89.06 444 PHE A N 1
ATOM 3602 C CA . PHE A 1 444 ? 12.547 15.492 17.188 1 89.06 444 PHE A CA 1
ATOM 3603 C C . PHE A 1 444 ? 12.211 16.828 16.531 1 89.06 444 PHE A C 1
ATOM 3605 O O . PHE A 1 444 ? 11.625 16.859 15.453 1 89.06 444 PHE A O 1
ATOM 3612 N N . SER A 1 445 ? 12.578 17.844 17.25 1 86.81 445 SER A N 1
ATOM 3613 C CA . SER A 1 445 ? 12.523 19.156 16.625 1 86.81 445 SER A CA 1
ATOM 3614 C C . SER A 1 445 ? 13.547 19.281 15.508 1 86.81 445 SER A C 1
ATOM 3616 O O . SER A 1 445 ? 14.602 18.625 15.547 1 86.81 445 SER A O 1
ATOM 3618 N N . ILE A 1 446 ? 13.273 20.094 14.57 1 85.25 446 ILE A N 1
ATOM 3619 C CA . ILE A 1 446 ? 14.203 20.312 13.469 1 85.25 446 ILE A CA 1
ATOM 3620 C C . ILE A 1 446 ? 15.492 20.922 14 1 85.25 446 ILE A C 1
ATOM 3622 O O . ILE A 1 446 ? 16.547 20.828 13.359 1 85.25 446 ILE A O 1
ATOM 3626 N N . TYR A 1 447 ? 15.375 21.5 15.188 1 86 447 TYR A N 1
ATOM 3627 C CA . TYR A 1 447 ? 16.531 22.188 15.75 1 86 447 TYR A CA 1
ATOM 3628 C C . TYR A 1 447 ? 17.344 21.25 16.641 1 86 447 TYR A C 1
ATOM 3630 O O . TYR A 1 447 ? 18.422 21.625 17.094 1 86 447 TYR A O 1
ATOM 3638 N N . ALA A 1 448 ? 16.828 20.062 16.891 1 83.38 448 ALA A N 1
ATOM 3639 C CA . ALA A 1 448 ? 17.516 19.109 17.75 1 83.38 448 ALA A CA 1
ATOM 3640 C C . ALA A 1 448 ? 18.578 18.328 16.969 1 83.38 448 ALA A C 1
ATOM 3642 O O . ALA A 1 448 ? 18.578 17.094 16.969 1 83.38 448 ALA A O 1
ATOM 3643 N N . VAL A 1 449 ? 19.5 19.016 16.422 1 83.25 449 VAL A N 1
ATOM 3644 C CA . VAL A 1 449 ? 20.484 18.453 15.492 1 83.25 449 VAL A CA 1
ATOM 3645 C C . VAL A 1 449 ? 21.406 17.5 16.234 1 83.25 449 VAL A C 1
ATOM 3647 O O . VAL A 1 449 ? 21.672 16.391 15.773 1 83.25 449 VAL A O 1
ATOM 3650 N N . ASN A 1 450 ? 21.828 17.906 17.406 1 82.56 450 ASN A N 1
ATOM 3651 C CA . ASN A 1 450 ? 22.766 17.109 18.172 1 82.56 450 ASN A CA 1
ATOM 3652 C C . ASN A 1 450 ? 22.141 15.781 18.609 1 82.56 450 ASN A C 1
ATOM 3654 O O . ASN A 1 450 ? 22.797 14.734 18.562 1 82.56 450 ASN A O 1
ATOM 3658 N N . GLU A 1 451 ? 20.953 15.836 19.031 1 84.88 451 GLU A N 1
ATOM 3659 C CA . GLU A 1 451 ? 20.25 14.633 19.453 1 84.88 451 GLU A CA 1
ATOM 3660 C C . GLU A 1 451 ? 20.047 13.664 18.297 1 84.88 451 GLU A C 1
ATOM 3662 O O . GLU A 1 451 ? 20.188 12.445 18.469 1 84.88 451 GLU A O 1
ATOM 3667 N N . ILE A 1 452 ? 19.797 14.148 17.172 1 88.62 452 ILE A N 1
ATOM 3668 C CA . ILE A 1 452 ? 19.531 13.336 15.984 1 88.62 452 ILE A CA 1
ATOM 3669 C C . ILE A 1 452 ? 20.828 12.688 15.5 1 88.62 452 ILE A C 1
ATOM 3671 O O . ILE A 1 452 ? 20.844 11.516 15.117 1 88.62 452 ILE A O 1
ATOM 3675 N N . GLU A 1 453 ? 21.859 13.516 15.547 1 87.75 453 GLU A N 1
ATOM 3676 C CA . GLU A 1 453 ? 23.156 13 15.094 1 87.75 453 GLU A CA 1
ATOM 3677 C C . GLU A 1 453 ? 23.641 11.875 16 1 87.75 453 GLU A C 1
ATOM 3679 O O . GLU A 1 453 ? 24.25 10.906 15.531 1 87.75 453 GLU A O 1
ATOM 3684 N N . LYS A 1 454 ? 23.359 12.062 17.281 1 88.25 454 LYS A N 1
ATOM 3685 C CA . LYS A 1 454 ? 23.781 11.047 18.234 1 88.25 454 LYS A CA 1
ATOM 3686 C C . LYS A 1 454 ? 23.062 9.719 17.984 1 88.25 454 LYS A C 1
ATOM 3688 O O . LYS A 1 454 ? 23.609 8.648 18.234 1 88.25 454 LYS A O 1
ATOM 3693 N N . LEU A 1 455 ? 21.922 9.75 17.516 1 88.69 455 LEU A N 1
ATOM 3694 C CA . LEU A 1 455 ? 21.109 8.562 17.25 1 88.69 455 LEU A CA 1
ATOM 3695 C C . LEU A 1 455 ? 21.641 7.797 16.047 1 88.69 455 LEU A C 1
ATOM 3697 O O . LEU A 1 455 ? 21.438 6.586 15.938 1 88.69 455 LEU A O 1
ATOM 3701 N N . LYS A 1 456 ? 22.359 8.453 15.164 1 88.44 456 LYS A N 1
ATOM 3702 C CA . LYS A 1 456 ? 22.859 7.871 13.914 1 88.44 456 LYS A CA 1
ATOM 3703 C C . LYS A 1 456 ? 21.75 7.152 13.164 1 88.44 456 LYS A C 1
ATOM 3705 O O . LYS A 1 456 ? 21.859 5.957 12.875 1 88.44 456 LYS A O 1
ATOM 3710 N N . PRO A 1 457 ? 20.734 7.883 12.805 1 90.88 457 PRO A N 1
ATOM 3711 C CA . PRO A 1 457 ? 19.609 7.246 12.109 1 90.88 457 PRO A CA 1
ATOM 3712 C C . PRO A 1 457 ? 19.969 6.793 10.703 1 90.88 457 PRO A C 1
ATOM 3714 O O . PRO A 1 457 ? 20.859 7.371 10.07 1 90.88 457 PRO A O 1
ATOM 3717 N N . THR A 1 458 ? 19.328 5.762 10.266 1 86.62 458 THR A N 1
ATOM 3718 C CA . THR A 1 458 ? 19.5 5.277 8.898 1 86.62 458 THR A CA 1
ATOM 3719 C C . THR A 1 458 ? 18.828 6.219 7.902 1 86.62 458 THR A C 1
ATOM 3721 O O . THR A 1 458 ? 19.359 6.457 6.812 1 86.62 458 THR A O 1
ATOM 3724 N N . PHE A 1 459 ? 17.734 6.613 8.18 1 87.31 459 PHE A N 1
ATOM 3725 C CA . PHE A 1 459 ? 17.125 7.668 7.391 1 87.31 459 PHE A CA 1
ATOM 3726 C C . PHE A 1 459 ? 16.203 8.523 8.25 1 87.31 459 PHE A C 1
ATOM 3728 O O . PHE A 1 459 ? 15.875 8.156 9.383 1 87.31 459 PHE A O 1
ATOM 3735 N N . LEU A 1 460 ? 15.82 9.695 7.723 1 92.12 460 LEU A N 1
ATOM 3736 C CA . LEU A 1 460 ? 14.984 10.672 8.414 1 92.12 460 LEU A CA 1
ATOM 3737 C C . LEU A 1 460 ? 13.617 10.773 7.754 1 92.12 460 LEU A C 1
ATOM 3739 O O . LEU A 1 460 ? 13.508 10.742 6.527 1 92.12 460 LEU A O 1
ATOM 3743 N N . ILE A 1 461 ? 12.617 10.797 8.586 1 92.56 461 ILE A N 1
ATOM 3744 C CA . ILE A 1 461 ? 11.273 11.133 8.125 1 92.56 461 ILE A CA 1
ATOM 3745 C C . ILE A 1 461 ? 10.891 12.523 8.617 1 92.56 461 ILE A C 1
ATOM 3747 O O . ILE A 1 461 ? 11.008 12.828 9.805 1 92.56 461 ILE A O 1
ATOM 3751 N N . THR A 1 462 ? 10.477 13.359 7.691 1 91.06 462 THR A N 1
ATOM 3752 C CA . THR A 1 462 ? 10.195 14.727 8.094 1 91.06 462 THR A CA 1
ATOM 3753 C C . THR A 1 462 ? 8.93 15.242 7.41 1 91.06 462 THR A C 1
ATOM 3755 O O . THR A 1 462 ? 8.555 14.758 6.344 1 91.06 462 THR A O 1
ATOM 3758 N N . THR A 1 463 ? 8.258 16.109 8.078 1 87.94 463 THR A N 1
ATOM 3759 C CA . THR A 1 463 ? 7.105 16.781 7.48 1 87.94 463 THR A CA 1
ATOM 3760 C C . THR A 1 463 ? 7.527 18.094 6.82 1 87.94 463 THR A C 1
ATOM 3762 O O . THR A 1 463 ? 6.723 18.75 6.16 1 87.94 463 THR A O 1
ATOM 3765 N N . GLU A 1 464 ? 8.781 18.438 6.996 1 83.06 464 GLU A N 1
ATOM 3766 C CA . GLU A 1 464 ? 9.289 19.703 6.492 1 83.06 464 GLU A CA 1
ATOM 3767 C C . GLU A 1 464 ? 10.023 19.531 5.168 1 83.06 464 GLU A C 1
ATOM 3769 O O . GLU A 1 464 ? 10.273 18.391 4.738 1 83.06 464 GLU A O 1
ATOM 3774 N N . SER A 1 465 ? 10.289 20.688 4.582 1 78 465 SER A N 1
ATOM 3775 C CA . SER A 1 465 ? 11.047 20.625 3.336 1 78 465 SER A CA 1
ATOM 3776 C C . SER A 1 465 ? 12.453 20.078 3.562 1 78 465 SER A C 1
ATOM 3778 O O . SER A 1 465 ? 13.023 20.266 4.641 1 78 465 SER A O 1
ATOM 3780 N N . LYS A 1 466 ? 12.945 19.469 2.584 1 72.25 466 LYS A N 1
ATOM 3781 C CA . LYS A 1 466 ? 14.266 18.844 2.668 1 72.25 466 LYS A CA 1
ATOM 3782 C C . LYS A 1 466 ? 15.352 19.891 2.879 1 72.25 466 LYS A C 1
ATOM 3784 O O . LYS A 1 466 ? 16.406 19.594 3.455 1 72.25 466 LYS A O 1
ATOM 3789 N N . GLN A 1 467 ? 15.055 21.031 2.6 1 67.25 467 GLN A N 1
ATOM 3790 C CA . GLN A 1 467 ? 16.047 22.094 2.707 1 67.25 467 GLN A CA 1
ATOM 3791 C C . GLN A 1 467 ? 16.297 22.469 4.164 1 67.25 467 GLN A C 1
ATOM 3793 O O . GLN A 1 467 ? 17.406 22.875 4.52 1 67.25 467 GLN A O 1
ATOM 3798 N N . VAL A 1 468 ? 15.273 22.234 4.918 1 71.25 468 VAL A N 1
ATOM 3799 C CA . VAL A 1 468 ? 15.383 22.578 6.332 1 71.25 468 VAL A CA 1
ATOM 3800 C C . VAL A 1 468 ? 16.375 21.625 7.016 1 71.25 468 VAL A C 1
ATOM 3802 O O . VAL A 1 468 ? 17.016 22 7.996 1 71.25 468 VAL A O 1
ATOM 3805 N N . LEU A 1 469 ? 16.484 20.5 6.402 1 77 469 LEU A N 1
ATOM 3806 C CA . LEU A 1 469 ? 17.359 19.484 6.992 1 77 469 LEU A CA 1
ATOM 3807 C C . LEU A 1 469 ? 18.594 19.266 6.137 1 77 469 LEU A C 1
ATOM 3809 O O . LEU A 1 469 ? 19.156 18.172 6.113 1 77 469 LEU A O 1
ATOM 3813 N N . LYS A 1 470 ? 19.031 20.188 5.441 1 74.94 470 LYS A N 1
ATOM 3814 C CA . LYS A 1 470 ? 20.141 20.078 4.5 1 74.94 470 LYS A CA 1
ATOM 3815 C C . LYS A 1 470 ? 21.406 19.625 5.203 1 74.94 470 LYS A C 1
ATOM 3817 O O . LYS A 1 470 ? 22.266 18.984 4.598 1 74.94 470 LYS A O 1
ATOM 3822 N N . ASN A 1 471 ? 21.484 19.828 6.469 1 74.69 471 ASN A N 1
ATOM 3823 C CA . ASN A 1 471 ? 22.703 19.547 7.207 1 74.69 471 ASN A CA 1
ATOM 3824 C C . ASN A 1 471 ? 22.844 18.062 7.523 1 74.69 471 ASN A C 1
ATOM 3826 O O . ASN A 1 471 ? 23.906 17.609 7.945 1 74.69 471 ASN A O 1
ATOM 3830 N N . PHE A 1 472 ? 21.828 17.328 7.285 1 82 472 PHE A N 1
ATOM 3831 C CA . PHE A 1 472 ? 21.891 15.898 7.559 1 82 472 PHE A CA 1
ATOM 3832 C C . PHE A 1 472 ? 22.25 15.125 6.301 1 82 472 PHE A C 1
ATOM 3834 O O . PHE A 1 472 ? 21.656 15.344 5.238 1 82 472 PHE A O 1
ATOM 3841 N N . GLN A 1 473 ? 23.234 14.242 6.367 1 80.56 473 GLN A N 1
ATOM 3842 C CA . GLN A 1 473 ? 23.719 13.5 5.215 1 80.56 473 GLN A CA 1
ATOM 3843 C C . GLN A 1 473 ? 22.938 12.195 5.035 1 80.56 473 GLN A C 1
ATOM 3845 O O . GLN A 1 473 ? 23.156 11.469 4.059 1 80.56 473 GLN A O 1
ATOM 3850 N N . VAL A 1 474 ? 22.094 11.977 5.848 1 85.31 474 VAL A N 1
ATOM 3851 C CA . VAL A 1 474 ? 21.297 10.758 5.762 1 85.31 474 VAL A CA 1
ATOM 3852 C C . VAL A 1 474 ? 20.109 10.984 4.836 1 85.31 474 VAL A C 1
ATOM 3854 O O . VAL A 1 474 ? 19.641 12.117 4.68 1 85.31 474 VAL A O 1
ATOM 3857 N N . PRO A 1 475 ? 19.672 9.867 4.168 1 85.44 475 PRO A N 1
ATOM 3858 C CA . PRO A 1 475 ? 18.5 10.016 3.303 1 85.44 475 PRO A CA 1
ATOM 3859 C C . PRO A 1 475 ? 17.266 10.531 4.051 1 85.44 475 PRO A C 1
ATOM 3861 O O . PRO A 1 475 ? 17.047 10.164 5.207 1 85.44 475 PRO A O 1
ATOM 3864 N N . LYS A 1 476 ? 16.578 11.383 3.375 1 89.44 476 LYS A N 1
ATOM 3865 C CA . LYS A 1 476 ? 15.406 12.016 3.98 1 89.44 476 LYS A CA 1
ATOM 3866 C C . LYS A 1 476 ? 14.148 11.742 3.164 1 89.44 476 LYS A C 1
ATOM 3868 O O . LYS A 1 476 ? 14.188 11.75 1.933 1 89.44 476 LYS A O 1
ATOM 3873 N N . ILE A 1 477 ? 13.062 11.422 3.9 1 88.81 477 ILE A N 1
ATOM 3874 C CA . ILE A 1 477 ? 11.766 11.234 3.268 1 88.81 477 ILE A CA 1
ATOM 3875 C C . ILE A 1 477 ? 10.781 12.289 3.791 1 88.81 477 ILE A C 1
ATOM 3877 O O . ILE A 1 477 ? 10.594 12.414 5 1 88.81 477 ILE A O 1
ATOM 3881 N N . GLN A 1 478 ? 10.273 13.039 2.932 1 89.19 478 GLN A N 1
ATOM 3882 C CA . GLN A 1 478 ? 9.258 14.016 3.312 1 89.19 478 GLN A CA 1
ATOM 3883 C C . GLN A 1 478 ? 7.863 13.406 3.248 1 89.19 478 GLN A C 1
ATOM 3885 O O . GLN A 1 478 ? 7.496 12.781 2.248 1 89.19 478 GLN A O 1
ATOM 3890 N N . ILE A 1 479 ? 7.117 13.562 4.328 1 90.12 479 ILE A N 1
ATOM 3891 C CA . ILE A 1 479 ? 5.777 12.992 4.375 1 90.12 479 ILE A CA 1
ATOM 3892 C C . ILE A 1 479 ? 4.773 14.047 4.82 1 90.12 479 ILE A C 1
ATOM 3894 O O . ILE A 1 479 ? 5.16 15.117 5.309 1 90.12 479 ILE A O 1
ATOM 3898 N N . SER A 1 480 ? 3.518 13.695 4.645 1 87.19 480 SER A N 1
ATOM 3899 C CA . SER A 1 480 ? 2.438 14.539 5.148 1 87.19 480 SER A CA 1
ATOM 3900 C C . SER A 1 480 ? 2.23 14.336 6.645 1 87.19 480 SER A C 1
ATOM 3902 O O . SER A 1 480 ? 2.625 13.312 7.199 1 87.19 480 SER A O 1
ATOM 3904 N N . PRO A 1 481 ? 1.65 15.258 7.293 1 86.94 481 PRO A N 1
ATOM 3905 C CA . PRO A 1 481 ? 1.517 15.227 8.75 1 86.94 481 PRO A CA 1
ATOM 3906 C C . PRO A 1 481 ? 0.733 14.016 9.25 1 86.94 481 PRO A C 1
ATOM 3908 O O . PRO A 1 481 ? 0.933 13.578 10.383 1 86.94 481 PRO A O 1
ATOM 3911 N N . LEU A 1 482 ? -0.134 13.5 8.508 1 86.75 482 LEU A N 1
ATOM 3912 C CA . LEU A 1 482 ? -0.974 12.43 9.031 1 86.75 482 LEU A CA 1
ATOM 3913 C C . LEU A 1 482 ? -0.689 11.117 8.305 1 86.75 482 LEU A C 1
ATOM 3915 O O . LEU A 1 482 ? -1.405 10.133 8.484 1 86.75 482 LEU A O 1
ATOM 3919 N N . LEU A 1 483 ? 0.369 11.102 7.609 1 87.75 483 LEU A N 1
ATOM 3920 C CA . LEU A 1 483 ? 0.86 9.875 7 1 87.75 483 LEU A CA 1
ATOM 3921 C C . LEU A 1 483 ? -0.213 9.234 6.125 1 87.75 483 LEU A C 1
ATOM 3923 O O . LEU A 1 483 ? -0.732 8.164 6.453 1 87.75 483 LEU A O 1
ATOM 3927 N N . ASN A 1 484 ? -0.428 9.75 5.023 1 80.75 484 ASN A N 1
ATOM 3928 C CA . ASN A 1 484 ? -1.444 9.219 4.125 1 80.75 484 ASN A CA 1
ATOM 3929 C C . ASN A 1 484 ? -0.93 8 3.357 1 80.75 484 ASN A C 1
ATOM 3931 O O . ASN A 1 484 ? 0.187 7.539 3.596 1 80.75 484 ASN A O 1
ATOM 3935 N N . GLU A 1 485 ? -1.659 7.41 2.477 1 74.06 485 GLU A N 1
ATOM 3936 C CA . GLU A 1 485 ? -1.314 6.18 1.77 1 74.06 485 GLU A CA 1
ATOM 3937 C C . GLU A 1 485 ? -0.11 6.391 0.856 1 74.06 485 GLU A C 1
ATOM 3939 O O . GLU A 1 485 ? 0.725 5.496 0.707 1 74.06 485 GLU A O 1
ATOM 3944 N N . LYS A 1 486 ? -0.158 7.488 0.26 1 78.25 486 LYS A N 1
ATOM 3945 C CA . LYS A 1 486 ? 0.973 7.801 -0.609 1 78.25 486 LYS A CA 1
ATOM 3946 C C . LYS A 1 486 ? 2.281 7.824 0.177 1 78.25 486 LYS A C 1
ATOM 3948 O O . LYS A 1 486 ? 3.301 7.316 -0.291 1 78.25 486 LYS A O 1
ATOM 3953 N N . ASP A 1 487 ? 2.211 8.469 1.363 1 88.19 487 ASP A N 1
ATOM 3954 C CA . ASP A 1 487 ? 3.383 8.523 2.232 1 88.19 487 ASP A CA 1
ATOM 3955 C C . ASP A 1 487 ? 3.838 7.117 2.625 1 88.19 487 ASP A C 1
ATOM 3957 O O . ASP A 1 487 ? 5.035 6.824 2.625 1 88.19 487 ASP A O 1
ATOM 3961 N N . GLN A 1 488 ? 2.916 6.32 2.908 1 85 488 GLN A N 1
ATOM 3962 C CA . GLN A 1 488 ? 3.229 4.957 3.324 1 85 488 GLN A CA 1
ATOM 3963 C C . GLN A 1 488 ? 3.893 4.176 2.193 1 85 488 GLN A C 1
ATOM 3965 O O . GLN A 1 488 ? 4.824 3.404 2.43 1 85 488 GLN A O 1
ATOM 3970 N N . ARG A 1 489 ? 3.451 4.344 1.062 1 79.62 489 ARG A N 1
ATOM 3971 C CA . ARG A 1 489 ? 4.043 3.684 -0.099 1 79.62 489 ARG A CA 1
ATOM 3972 C C . ARG A 1 489 ? 5.5 4.09 -0.275 1 79.62 489 ARG A C 1
ATOM 3974 O O . ARG A 1 489 ? 6.352 3.254 -0.588 1 79.62 489 ARG A O 1
ATOM 3981 N N . GLU A 1 490 ? 5.699 5.328 -0.101 1 82 490 GLU A N 1
ATOM 3982 C CA . GLU A 1 490 ? 7.062 5.836 -0.231 1 82 490 GLU A CA 1
ATOM 3983 C C . GLU A 1 490 ? 7.973 5.254 0.844 1 82 490 GLU A C 1
ATOM 3985 O O . GLU A 1 490 ? 9.109 4.875 0.561 1 82 490 GLU A O 1
ATOM 3990 N N . ILE A 1 491 ? 7.492 5.273 2.014 1 86.75 491 ILE A N 1
ATOM 3991 C CA . ILE A 1 491 ? 8.273 4.727 3.115 1 86.75 491 ILE A CA 1
ATOM 3992 C C . ILE 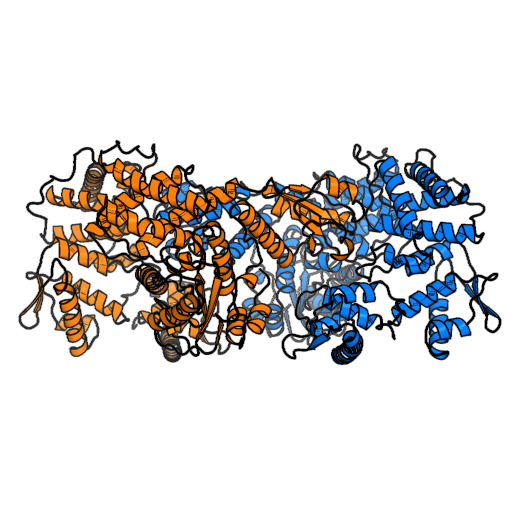A 1 491 ? 8.555 3.246 2.863 1 86.75 491 ILE A C 1
ATOM 3994 O O . ILE A 1 491 ? 9.68 2.777 3.061 1 86.75 491 ILE A O 1
ATOM 3998 N N . ASN A 1 492 ? 7.539 2.529 2.422 1 80.56 492 ASN A N 1
ATOM 3999 C CA . ASN A 1 492 ? 7.691 1.107 2.137 1 80.56 492 ASN A CA 1
ATOM 4000 C C . ASN A 1 492 ? 8.727 0.863 1.04 1 80.56 492 ASN A C 1
ATOM 4002 O O . ASN A 1 492 ? 9.5 -0.093 1.111 1 80.56 492 ASN A O 1
ATOM 4006 N N . LYS A 1 493 ? 8.633 1.626 0.022 1 76.69 493 LYS A N 1
ATOM 4007 C CA . LYS A 1 493 ? 9.617 1.531 -1.058 1 76.69 493 LYS A CA 1
ATOM 4008 C C . LYS A 1 493 ? 11.039 1.705 -0.527 1 76.69 493 LYS A C 1
ATOM 4010 O O . LYS A 1 493 ? 11.945 0.968 -0.916 1 76.69 493 LYS A O 1
ATOM 4015 N N . TRP A 1 494 ? 11.188 2.68 0.327 1 79.75 494 TRP A N 1
ATOM 4016 C CA . TRP A 1 494 ? 12.5 2.945 0.908 1 79.75 494 TRP A CA 1
ATOM 4017 C C . TRP A 1 494 ? 12.945 1.785 1.79 1 79.75 494 TRP A C 1
ATOM 4019 O O . TRP A 1 494 ? 14.117 1.408 1.779 1 79.75 494 TRP A O 1
ATOM 4029 N N . LEU A 1 495 ? 12.094 1.298 2.562 1 78.81 495 LEU A N 1
ATOM 4030 C CA . LEU A 1 495 ? 12.406 0.177 3.439 1 78.81 495 LEU A CA 1
ATOM 4031 C C . LEU A 1 495 ? 12.812 -1.051 2.629 1 78.81 495 LEU A C 1
ATOM 4033 O O . LEU A 1 495 ? 13.742 -1.766 3 1 78.81 495 LEU A O 1
ATOM 4037 N N . LEU A 1 496 ? 12.07 -1.273 1.569 1 74.69 496 LEU A N 1
ATOM 4038 C CA . LEU A 1 496 ? 12.391 -2.389 0.688 1 74.69 496 LEU A CA 1
ATOM 4039 C C . LEU A 1 496 ? 13.773 -2.219 0.078 1 74.69 496 LEU A C 1
ATOM 4041 O O . LEU A 1 496 ? 14.539 -3.18 -0.012 1 74.69 496 LEU A O 1
ATOM 4045 N N . GLN A 1 497 ? 14.039 -1.073 -0.372 1 75.81 497 GLN A N 1
ATOM 4046 C CA . GLN A 1 497 ? 15.336 -0.78 -0.972 1 75.81 497 GLN A CA 1
ATOM 4047 C C . GLN A 1 497 ? 16.469 -0.983 0.034 1 75.81 497 GLN A C 1
ATOM 4049 O O . GLN A 1 497 ? 17.516 -1.52 -0.309 1 75.81 497 GLN A O 1
ATOM 4054 N N . MET A 1 498 ? 16.266 -0.557 1.22 1 76.56 498 MET A N 1
ATOM 4055 C CA . MET A 1 498 ? 17.281 -0.701 2.26 1 76.56 498 MET A CA 1
ATOM 4056 C C . MET A 1 498 ? 17.531 -2.172 2.574 1 76.56 498 MET A C 1
ATOM 4058 O O . MET A 1 498 ? 18.672 -2.574 2.814 1 76.56 498 MET A O 1
ATOM 4062 N N . ARG A 1 499 ? 16.516 -2.895 2.598 1 75.5 499 ARG A N 1
ATOM 4063 C CA . ARG A 1 499 ? 16.656 -4.324 2.854 1 75.5 499 ARG A CA 1
ATOM 4064 C C . ARG A 1 499 ? 17.438 -5.004 1.734 1 75.5 499 ARG A C 1
ATOM 4066 O O . ARG A 1 499 ? 18.266 -5.887 1.992 1 75.5 499 ARG A O 1
ATOM 4073 N N . LYS A 1 500 ? 17.125 -4.609 0.574 1 76.31 500 LYS A N 1
ATOM 4074 C CA . LYS A 1 500 ? 17.828 -5.16 -0.578 1 76.31 500 LYS A CA 1
ATOM 4075 C C . LYS A 1 500 ? 19.312 -4.824 -0.526 1 76.31 500 LYS A C 1
ATOM 4077 O O . LYS A 1 500 ? 20.156 -5.637 -0.915 1 76.31 500 LYS A O 1
ATOM 4082 N N . GLU A 1 501 ? 19.594 -3.643 -0.022 1 77.5 501 GLU A N 1
ATOM 4083 C CA . GLU A 1 501 ? 20.984 -3.195 0.041 1 77.5 501 GLU A CA 1
ATOM 4084 C C . GLU A 1 501 ? 21.781 -4.004 1.066 1 77.5 501 GLU A C 1
ATOM 4086 O O . GLU A 1 501 ? 23 -4.125 0.956 1 77.5 501 GLU A O 1
ATOM 4091 N N . LEU A 1 502 ? 21.141 -4.473 1.989 1 77.19 502 LEU A N 1
ATOM 4092 C CA . LEU A 1 502 ? 21.797 -5.297 2.992 1 77.19 502 LEU A CA 1
ATOM 4093 C C . LEU A 1 502 ? 22.031 -6.711 2.467 1 77.19 502 LEU A C 1
ATOM 4095 O O . LEU A 1 502 ? 22.922 -7.414 2.934 1 77.19 502 LEU A O 1
ATOM 4099 N N . MET A 1 503 ? 21.234 -7.074 1.463 1 80.88 503 MET A N 1
ATOM 4100 C CA . MET A 1 503 ? 21.25 -8.461 0.995 1 80.88 503 MET A CA 1
ATOM 4101 C C . MET A 1 503 ? 22.141 -8.609 -0.235 1 80.88 503 MET A C 1
ATOM 4103 O O . MET A 1 503 ? 22.812 -9.633 -0.407 1 80.88 503 MET A O 1
ATOM 4107 N N . TYR A 1 504 ? 22.078 -7.637 -1.064 1 86.5 504 TYR A N 1
ATOM 4108 C CA . TYR A 1 504 ? 22.75 -7.738 -2.359 1 86.5 504 TYR A CA 1
ATOM 4109 C C . TYR A 1 504 ? 23.859 -6.711 -2.48 1 86.5 504 TYR A C 1
ATOM 4111 O O . TYR A 1 504 ? 23.781 -5.625 -1.899 1 86.5 504 TYR A O 1
ATOM 4119 N N . ASP A 1 505 ? 24.891 -7.098 -3.178 1 88.19 505 ASP A N 1
ATOM 4120 C CA . ASP A 1 505 ? 25.922 -6.121 -3.523 1 88.19 505 ASP A CA 1
ATOM 4121 C C . ASP A 1 505 ? 25.344 -5.02 -4.414 1 88.19 505 ASP A C 1
ATOM 4123 O O . ASP A 1 505 ? 24.531 -5.285 -5.297 1 88.19 505 ASP A O 1
ATOM 4127 N N . GLN A 1 506 ? 25.75 -3.84 -4.086 1 84.94 506 GLN A N 1
ATOM 4128 C CA . GLN A 1 506 ? 25.25 -2.713 -4.859 1 84.94 506 GLN A CA 1
ATOM 4129 C C . GLN A 1 506 ? 26.172 -2.381 -6.023 1 84.94 506 GLN A C 1
ATOM 4131 O O . GLN A 1 506 ? 27.391 -2.555 -5.922 1 84.94 506 GLN A O 1
ATOM 4136 N N . LEU A 1 507 ? 25.516 -1.955 -7.078 1 87.94 507 LEU A N 1
ATOM 4137 C CA . LEU A 1 507 ? 26.312 -1.469 -8.203 1 87.94 507 LEU A CA 1
ATOM 4138 C C . LEU A 1 507 ? 27.234 -0.341 -7.77 1 87.94 507 LEU A C 1
ATOM 4140 O O . LEU A 1 507 ? 26.828 0.552 -7.023 1 87.94 507 LEU A O 1
ATOM 4144 N N . PRO A 1 508 ? 28.406 -0.373 -8.18 1 87 508 PRO A N 1
ATOM 4145 C CA . PRO A 1 508 ? 29.344 0.706 -7.824 1 87 508 PRO A CA 1
ATOM 4146 C C . PRO A 1 508 ? 28.906 2.059 -8.391 1 87 508 PRO A C 1
ATOM 4148 O O . PRO A 1 508 ? 29.266 3.102 -7.836 1 87 508 PRO A O 1
ATOM 4151 N N . ARG A 1 509 ? 28.328 2.027 -9.539 1 87 509 ARG A N 1
ATOM 4152 C CA . ARG A 1 509 ? 27.812 3.236 -10.18 1 87 509 ARG A CA 1
ATOM 4153 C C . ARG A 1 509 ? 26.312 3.16 -10.383 1 87 509 ARG A C 1
ATOM 4155 O O . ARG A 1 509 ? 25.688 2.135 -10.086 1 87 509 ARG A O 1
ATOM 4162 N N . SER A 1 510 ? 25.688 4.301 -10.875 1 85.88 510 SER A N 1
ATOM 4163 C CA . SER A 1 510 ? 24.281 4.289 -11.234 1 85.88 510 SER A CA 1
ATOM 4164 C C . SER A 1 510 ? 24.016 3.375 -12.43 1 85.88 510 SER A C 1
ATOM 4166 O O . SER A 1 510 ? 24.891 3.203 -13.289 1 85.88 510 SER A O 1
ATOM 4168 N N . ILE A 1 511 ? 22.922 2.811 -12.469 1 88.44 511 ILE A N 1
ATOM 4169 C CA . ILE A 1 511 ? 22.531 1.904 -13.547 1 88.44 511 ILE A CA 1
ATOM 4170 C C . ILE A 1 511 ? 22.641 2.625 -14.883 1 88.44 511 ILE A C 1
ATOM 4172 O O . ILE A 1 511 ? 22.969 2.01 -15.906 1 88.44 511 ILE A O 1
ATOM 4176 N N . LYS A 1 512 ? 22.453 3.965 -14.891 1 88.81 512 LYS A N 1
ATOM 4177 C CA . LYS A 1 512 ? 22.484 4.762 -16.109 1 88.81 512 LYS A CA 1
ATOM 4178 C C . LYS A 1 512 ? 23.891 4.797 -16.719 1 88.81 512 LYS A C 1
ATOM 4180 O O . LYS A 1 512 ? 24.062 5.023 -17.906 1 88.81 512 LYS A O 1
ATOM 4185 N N . ASP A 1 513 ? 24.844 4.543 -15.883 1 91.38 513 ASP A N 1
ATOM 4186 C CA . ASP A 1 513 ? 26.234 4.586 -16.312 1 91.38 513 ASP A CA 1
ATOM 4187 C C . ASP A 1 513 ? 26.625 3.316 -17.062 1 91.38 513 ASP A C 1
ATOM 4189 O O . ASP A 1 513 ? 27.672 3.262 -17.719 1 91.38 513 ASP A O 1
ATOM 4193 N N . TYR A 1 514 ? 25.812 2.357 -17.109 1 94.38 514 TYR A N 1
ATOM 4194 C CA . TYR A 1 514 ? 26.125 1.085 -17.75 1 94.38 514 TYR A CA 1
ATOM 4195 C C . TYR A 1 514 ? 25.578 1.028 -19.172 1 94.38 514 TYR A C 1
ATOM 4197 O O . TYR A 1 514 ? 25.781 0.05 -19.891 1 94.38 514 TYR A O 1
ATOM 4205 N N . PHE A 1 515 ? 24.922 2.08 -19.5 1 95.06 515 PHE A N 1
ATOM 4206 C CA . PHE A 1 515 ? 24.516 2.211 -20.891 1 95.06 515 PHE A CA 1
ATOM 4207 C C . PHE A 1 515 ? 25.625 2.807 -21.75 1 95.06 515 PHE A C 1
ATOM 4209 O O . PHE A 1 515 ? 26.453 3.58 -21.25 1 95.06 515 PHE A O 1
ATOM 4216 N N . HIS A 1 516 ? 25.703 2.441 -22.984 1 93.88 516 HIS A N 1
ATOM 4217 C CA . HIS A 1 516 ? 26.734 2.922 -23.906 1 93.88 516 HIS A CA 1
ATOM 4218 C C . HIS A 1 516 ? 26.109 3.439 -25.203 1 93.88 516 HIS A C 1
ATOM 4220 O O . HIS A 1 516 ? 25.234 2.785 -25.781 1 93.88 516 HIS A O 1
ATOM 4226 N N . ARG A 1 517 ? 26.578 4.508 -25.672 1 93.69 517 ARG A N 1
ATOM 4227 C CA . ARG A 1 517 ? 26 5.207 -26.812 1 93.69 517 ARG A CA 1
ATOM 4228 C C . ARG A 1 517 ? 26.016 4.332 -28.062 1 93.69 517 ARG A C 1
ATOM 4230 O O . ARG A 1 517 ? 25.047 4.305 -28.812 1 93.69 517 ARG A O 1
ATOM 4237 N N . GLU A 1 518 ? 27.062 3.633 -28.266 1 95.31 518 GLU A N 1
ATOM 4238 C CA . GLU A 1 518 ? 27.219 2.82 -29.469 1 95.31 518 GLU A CA 1
ATOM 4239 C C . GLU A 1 518 ? 26.406 1.539 -29.391 1 95.31 518 GLU A C 1
ATOM 4241 O O . GLU A 1 518 ? 26.281 0.811 -30.375 1 95.31 518 GLU A O 1
ATOM 4246 N N . LEU A 1 519 ? 25.859 1.308 -28.25 1 97.25 519 LEU A N 1
ATOM 4247 C CA . LEU A 1 519 ? 25.094 0.088 -28.047 1 97.25 519 LEU A CA 1
ATOM 4248 C C . LEU A 1 519 ? 23.594 0.404 -27.906 1 97.25 519 LEU A C 1
ATOM 4250 O O . LEU A 1 519 ? 22.859 -0.352 -27.281 1 97.25 519 LEU A O 1
ATOM 4254 N N . PHE A 1 520 ? 23.25 1.507 -28.406 1 97.5 520 PHE A N 1
ATOM 4255 C CA . PHE A 1 520 ? 21.844 1.908 -28.453 1 97.5 520 PHE A CA 1
ATOM 4256 C C . PHE A 1 520 ? 21.297 1.798 -29.875 1 97.5 520 PHE A C 1
ATOM 4258 O O . PHE A 1 520 ? 21.781 2.471 -30.781 1 97.5 520 PHE A O 1
ATOM 4265 N N . PHE A 1 521 ? 20.312 0.992 -30.047 1 97.31 521 PHE A N 1
ATOM 4266 C CA . PHE A 1 521 ? 19.75 0.741 -31.359 1 97.31 521 PHE A CA 1
ATOM 4267 C C . PHE A 1 521 ? 18.297 1.227 -31.438 1 97.31 521 PHE A C 1
ATOM 4269 O O . PHE A 1 521 ? 17.406 0.655 -30.797 1 97.31 521 PHE A O 1
ATOM 4276 N N . TYR A 1 522 ? 18.094 2.184 -32.188 1 96.25 522 TYR A N 1
ATOM 4277 C CA . TYR A 1 522 ? 16.75 2.699 -32.406 1 96.25 522 TYR A CA 1
ATOM 4278 C C . TYR A 1 522 ? 16.172 2.189 -33.719 1 96.25 522 TYR A C 1
ATOM 4280 O O . TYR A 1 522 ? 16.875 2.096 -34.719 1 96.25 522 TYR A O 1
ATOM 4288 N N . ASN A 1 523 ? 14.914 1.844 -33.75 1 95.56 523 ASN A N 1
ATOM 4289 C CA . ASN A 1 523 ? 14.195 1.37 -34.938 1 95.56 523 ASN A CA 1
ATOM 4290 C C . ASN A 1 523 ? 14.891 0.168 -35.562 1 95.56 523 ASN A C 1
ATOM 4292 O O . ASN A 1 523 ? 15.141 0.154 -36.781 1 95.56 523 ASN A O 1
ATOM 4296 N N . LEU A 1 524 ? 15.32 -0.704 -34.656 1 95.5 524 LEU A N 1
ATOM 4297 C CA . LEU A 1 524 ? 16 -1.908 -35.125 1 95.5 524 LEU A CA 1
ATOM 4298 C C . LEU A 1 524 ? 15.055 -2.811 -35.906 1 95.5 524 LEU A C 1
ATOM 4300 O O . LEU A 1 524 ? 13.969 -3.15 -35.406 1 95.5 524 LEU A O 1
ATOM 4304 N N . LYS A 1 525 ? 15.453 -3.15 -37.062 1 94.94 525 LYS A N 1
ATOM 4305 C CA . LYS A 1 525 ? 14.633 -4.008 -37.906 1 94.94 525 LYS A CA 1
ATOM 4306 C C . LYS A 1 525 ? 15.07 -5.465 -37.812 1 94.94 525 LYS A C 1
ATOM 4308 O O . LYS A 1 525 ? 16.141 -5.84 -38.281 1 94.94 525 LYS A O 1
ATOM 4313 N N . ALA A 1 526 ? 14.367 -6.258 -37.125 1 93.62 526 ALA A N 1
ATOM 4314 C CA . ALA A 1 526 ? 14.562 -7.695 -36.969 1 93.62 526 ALA A CA 1
ATOM 4315 C C . ALA A 1 526 ? 13.242 -8.406 -36.688 1 93.62 526 ALA A C 1
ATOM 4317 O O . ALA A 1 526 ? 12.383 -7.883 -35.969 1 93.62 526 ALA A O 1
ATOM 4318 N N . GLU A 1 527 ? 13.094 -9.602 -37.25 1 93.19 527 GLU A N 1
ATOM 4319 C CA . GLU A 1 527 ? 11.789 -10.266 -37.188 1 93.19 527 GLU A CA 1
ATOM 4320 C C . GLU A 1 527 ? 11.797 -11.414 -36.188 1 93.19 527 GLU A C 1
ATOM 4322 O O . GLU A 1 527 ? 10.75 -11.961 -35.844 1 93.19 527 GLU A O 1
ATOM 4327 N N . THR A 1 528 ? 13 -11.805 -35.781 1 95.56 528 THR A N 1
ATOM 4328 C CA . THR A 1 528 ? 13.094 -12.906 -34.844 1 95.56 528 THR A CA 1
ATOM 4329 C C . THR A 1 528 ? 14.047 -12.562 -33.688 1 95.56 528 THR A C 1
ATOM 4331 O O . THR A 1 528 ? 14.969 -11.758 -33.875 1 95.56 528 THR A O 1
ATOM 4334 N N . PRO A 1 529 ? 13.828 -13.195 -32.594 1 96.56 529 PRO A N 1
ATOM 4335 C CA . PRO A 1 529 ? 14.742 -12.977 -31.453 1 96.56 529 PRO A CA 1
ATOM 4336 C C . PRO A 1 529 ? 16.188 -13.312 -31.797 1 96.56 529 PRO A C 1
ATOM 4338 O O . PRO A 1 529 ? 17.109 -12.617 -31.359 1 96.56 529 PRO A O 1
ATOM 4341 N N . GLU A 1 530 ? 16.406 -14.375 -32.594 1 97.06 530 GLU A N 1
ATOM 4342 C CA . GLU A 1 530 ? 17.75 -14.789 -32.969 1 97.06 530 GLU A CA 1
ATOM 4343 C C . GLU A 1 530 ? 18.469 -13.68 -33.75 1 97.06 530 GLU A C 1
ATOM 4345 O O . GLU A 1 530 ? 19.641 -13.383 -33.469 1 97.06 530 GLU A O 1
ATOM 4350 N N . LYS A 1 531 ? 17.781 -13.078 -34.656 1 97.25 531 LYS A N 1
ATOM 4351 C CA . LYS A 1 531 ? 18.359 -12 -35.438 1 97.25 531 LYS A CA 1
ATOM 4352 C C . LYS A 1 531 ? 18.703 -10.797 -34.562 1 97.25 531 LYS A C 1
ATOM 4354 O O . LYS A 1 531 ? 19.719 -10.141 -34.781 1 97.25 531 LYS A O 1
ATOM 4359 N N . VAL A 1 532 ? 17.797 -10.469 -33.656 1 97.88 532 VAL A N 1
ATOM 4360 C CA . VAL A 1 532 ? 18.016 -9.352 -32.75 1 97.88 532 VAL A CA 1
ATOM 4361 C C . VAL A 1 532 ? 19.266 -9.609 -31.906 1 97.88 532 VAL A C 1
ATOM 4363 O O . VAL A 1 532 ? 20.141 -8.75 -31.828 1 97.88 532 VAL A O 1
ATOM 4366 N N . ILE A 1 533 ? 19.375 -10.812 -31.312 1 98.25 533 ILE A N 1
ATOM 4367 C CA . ILE A 1 533 ? 20.469 -11.188 -30.438 1 98.25 533 ILE A CA 1
ATOM 4368 C C . ILE A 1 533 ? 21.797 -11.148 -31.203 1 98.25 533 ILE A C 1
ATOM 4370 O O . ILE A 1 533 ? 22.781 -10.609 -30.703 1 98.25 533 ILE A O 1
ATOM 4374 N N . ARG A 1 534 ? 21.828 -11.641 -32.406 1 97.56 534 ARG A N 1
ATOM 4375 C CA . ARG A 1 534 ? 23.047 -11.672 -33.219 1 97.56 534 ARG A CA 1
ATOM 4376 C C . ARG A 1 534 ? 23.484 -10.266 -33.594 1 97.56 534 ARG A C 1
ATOM 4378 O O . ARG A 1 534 ? 24.656 -9.922 -33.5 1 97.56 534 ARG A O 1
ATOM 4385 N N . THR A 1 535 ? 22.531 -9.438 -34.031 1 97.12 535 THR A N 1
ATOM 4386 C CA . THR A 1 535 ? 22.828 -8.07 -34.438 1 97.12 535 THR A CA 1
ATOM 4387 C C . THR A 1 535 ? 23.406 -7.27 -33.281 1 97.12 535 THR A C 1
ATOM 4389 O O . THR A 1 535 ? 24.438 -6.613 -33.438 1 97.12 535 THR A O 1
ATOM 4392 N N . MET A 1 536 ? 22.781 -7.328 -32.188 1 97.56 536 MET A N 1
ATOM 4393 C CA . MET A 1 536 ? 23.219 -6.562 -31.016 1 97.56 536 MET A CA 1
ATOM 4394 C C . MET A 1 536 ? 24.531 -7.105 -30.469 1 97.56 536 MET A C 1
ATOM 4396 O O . MET A 1 536 ? 25.406 -6.34 -30.031 1 97.56 536 MET A O 1
ATOM 4400 N N . SER A 1 537 ? 24.703 -8.422 -30.531 1 97.69 537 SER A N 1
ATOM 4401 C CA . SER A 1 537 ? 25.938 -9.055 -30.062 1 97.69 537 SER A CA 1
ATOM 4402 C C . SER A 1 537 ? 27.125 -8.656 -30.938 1 97.69 537 SER A C 1
ATOM 4404 O O . SER A 1 537 ? 28.25 -8.516 -30.438 1 97.69 537 SER A O 1
ATOM 4406 N N . GLU A 1 538 ? 26.906 -8.547 -32.188 1 96.75 538 GLU A N 1
ATOM 4407 C CA . GLU A 1 538 ? 27.969 -8.164 -33.125 1 96.75 538 GLU A CA 1
ATOM 4408 C C . GLU A 1 538 ? 28.609 -6.84 -32.719 1 96.75 538 GLU A C 1
ATOM 4410 O O . GLU A 1 538 ? 29.812 -6.676 -32.812 1 96.75 538 GLU A O 1
ATOM 4415 N N . HIS A 1 539 ? 27.812 -5.941 -32.281 1 96.25 539 HIS A N 1
ATOM 4416 C CA . HIS A 1 539 ? 28.312 -4.637 -31.875 1 96.25 539 HIS A CA 1
ATOM 4417 C C . HIS A 1 539 ? 29.109 -4.734 -30.578 1 96.25 539 HIS A C 1
ATOM 4419 O O . HIS A 1 539 ? 30.125 -4.043 -30.406 1 96.25 539 HIS A O 1
ATOM 4425 N N . LEU A 1 540 ? 28.703 -5.574 -29.688 1 97.06 540 LEU A N 1
ATOM 4426 C CA . LEU A 1 540 ? 29.422 -5.805 -28.438 1 97.06 540 LEU A CA 1
ATOM 4427 C C . LEU A 1 540 ? 30.812 -6.375 -28.719 1 97.06 540 LEU A C 1
ATOM 4429 O O . LEU A 1 540 ? 31.797 -5.953 -28.109 1 97.06 540 LEU A O 1
ATOM 4433 N N . ILE A 1 541 ? 30.844 -7.309 -29.672 1 96.5 541 ILE A N 1
ATOM 4434 C CA . ILE A 1 541 ? 32.062 -7.988 -30.031 1 96.5 541 ILE A CA 1
ATOM 4435 C C . ILE A 1 541 ? 33.031 -7.016 -30.734 1 96.5 541 ILE A C 1
ATOM 4437 O O . ILE A 1 541 ? 34.219 -6.98 -30.453 1 96.5 541 ILE A O 1
ATOM 4441 N N . ARG A 1 542 ? 32.438 -6.215 -31.578 1 95.94 542 ARG A N 1
ATOM 4442 C CA . ARG A 1 542 ? 33.219 -5.234 -32.344 1 95.94 542 ARG A CA 1
ATOM 4443 C C . ARG A 1 542 ? 33.906 -4.234 -31.391 1 95.94 542 ARG A C 1
ATOM 4445 O O . ARG A 1 542 ? 35.031 -3.814 -31.641 1 95.94 542 ARG A O 1
ATOM 4452 N N . LEU A 1 543 ? 33.188 -3.926 -30.312 1 96.38 543 LEU A N 1
ATOM 4453 C CA . LEU A 1 543 ? 33.719 -2.951 -29.359 1 96.38 543 LEU A CA 1
ATOM 4454 C C . LEU A 1 543 ? 34.594 -3.629 -28.312 1 96.38 543 LEU A C 1
ATOM 4456 O O . LEU A 1 543 ? 35.094 -2.977 -27.391 1 96.38 543 LEU A O 1
ATOM 4460 N N . ASP A 1 544 ? 34.719 -4.961 -28.438 1 96.56 544 ASP A N 1
ATOM 4461 C CA . ASP A 1 544 ? 35.531 -5.793 -27.547 1 96.56 544 ASP A CA 1
ATOM 4462 C C . ASP A 1 544 ? 34.969 -5.797 -26.125 1 96.56 544 ASP A C 1
ATOM 4464 O O . ASP A 1 544 ? 35.719 -5.816 -25.156 1 96.56 544 ASP A O 1
ATOM 4468 N N . PHE A 1 545 ? 33.688 -5.652 -26.047 1 97.25 545 PHE A N 1
ATOM 4469 C CA . PHE A 1 545 ? 33.031 -5.699 -24.75 1 97.25 545 PHE A CA 1
ATOM 4470 C C . PHE A 1 545 ? 32.625 -7.129 -24.391 1 97.25 545 PHE A C 1
ATOM 4472 O O . PHE A 1 545 ? 32.312 -7.418 -23.25 1 97.25 545 PHE A O 1
ATOM 4479 N N . ALA A 1 546 ? 32.656 -8.023 -25.375 1 96.62 546 ALA A N 1
ATOM 4480 C CA . ALA A 1 546 ? 32.312 -9.414 -25.141 1 96.62 546 ALA A CA 1
ATOM 4481 C C . ALA A 1 546 ? 33.125 -10.344 -26.031 1 96.62 546 ALA A C 1
ATOM 4483 O O . ALA A 1 546 ? 33.719 -9.898 -27.016 1 96.62 546 ALA A O 1
ATOM 4484 N N . GLY A 1 547 ? 33.156 -11.617 -25.672 1 94.31 547 GLY A N 1
ATOM 4485 C CA . GLY A 1 547 ? 33.844 -12.617 -26.469 1 94.31 547 GLY A CA 1
ATOM 4486 C C . GLY A 1 547 ? 33.062 -13.039 -27.703 1 94.31 547 GLY A C 1
ATOM 4487 O O . GLY A 1 547 ? 31.891 -12.688 -27.844 1 94.31 547 GLY A O 1
ATOM 4488 N N . GLU A 1 548 ? 33.688 -13.797 -28.562 1 94.25 548 GLU A N 1
ATOM 4489 C CA . GLU A 1 548 ? 33.125 -14.227 -29.828 1 94.25 548 GLU A CA 1
ATOM 4490 C C . GLU A 1 548 ? 31.953 -15.195 -29.594 1 94.25 548 GLU A C 1
ATOM 4492 O O . GLU A 1 548 ? 31.078 -15.344 -30.453 1 94.25 548 GLU A O 1
ATOM 4497 N N . ASP A 1 549 ? 31.906 -15.727 -28.453 1 95.25 549 ASP A N 1
ATOM 4498 C CA . ASP A 1 549 ? 30.891 -16.734 -28.172 1 95.25 549 ASP A CA 1
ATOM 4499 C C . ASP A 1 549 ? 29.672 -16.109 -27.5 1 95.25 549 ASP A C 1
ATOM 4501 O O . ASP A 1 549 ? 28.766 -16.812 -27.062 1 95.25 549 ASP A O 1
ATOM 4505 N N . PHE A 1 550 ? 29.625 -14.836 -27.406 1 97.38 550 PHE A N 1
ATOM 4506 C CA . PHE A 1 550 ? 28.562 -14.148 -26.688 1 97.38 550 PHE A CA 1
ATOM 4507 C C . PHE A 1 550 ? 27.203 -14.461 -27.297 1 97.38 550 PHE A C 1
ATOM 4509 O O . PHE A 1 550 ? 26.25 -14.773 -26.578 1 97.38 550 PHE A O 1
ATOM 4516 N N . ALA A 1 551 ? 27.094 -14.344 -28.594 1 97.44 551 ALA A N 1
ATOM 4517 C CA . ALA A 1 551 ? 25.828 -14.578 -29.281 1 97.44 551 ALA A CA 1
ATOM 4518 C C . ALA A 1 551 ? 25.344 -16.016 -29.062 1 97.44 551 ALA A C 1
ATOM 4520 O O . ALA A 1 551 ? 24.172 -16.25 -28.766 1 97.44 551 ALA A O 1
ATOM 4521 N N . GLU A 1 552 ? 26.203 -16.938 -29.172 1 96.69 552 GLU A N 1
ATOM 4522 C CA . GLU A 1 552 ? 25.859 -18.344 -29.031 1 96.69 552 GLU A CA 1
ATOM 4523 C C . GLU A 1 552 ? 25.422 -18.672 -27.609 1 96.69 552 GLU A C 1
ATOM 4525 O O . GLU A 1 552 ? 24.453 -19.422 -27.406 1 96.69 552 GLU A O 1
ATOM 4530 N N . LYS A 1 553 ? 26.109 -18.172 -26.688 1 95.81 553 LYS A N 1
ATOM 4531 C CA . LYS A 1 553 ? 25.766 -18.406 -25.281 1 95.81 553 LYS A CA 1
ATOM 4532 C C . LYS A 1 553 ? 24.422 -17.766 -24.922 1 95.81 553 LYS A C 1
ATOM 4534 O O . LYS A 1 553 ? 23.672 -18.297 -24.109 1 95.81 553 LYS A O 1
ATOM 4539 N N . THR A 1 554 ? 24.203 -16.609 -25.531 1 97.31 554 THR A N 1
ATOM 4540 C CA . THR A 1 554 ? 22.938 -15.922 -25.312 1 97.31 554 THR A CA 1
ATOM 4541 C C . THR A 1 554 ? 21.781 -16.703 -25.938 1 97.31 554 THR A C 1
ATOM 4543 O O . THR A 1 554 ? 20.719 -16.828 -25.344 1 97.31 554 THR A O 1
ATOM 4546 N N . LEU A 1 555 ? 22.016 -17.219 -27.078 1 97 555 LEU A N 1
ATOM 4547 C CA . LEU A 1 555 ? 21 -18.031 -27.75 1 97 555 LEU A CA 1
ATOM 4548 C C . LEU A 1 555 ? 20.734 -19.312 -26.984 1 97 555 LEU A C 1
ATOM 4550 O O . LEU A 1 555 ? 19.609 -19.797 -26.922 1 97 555 LEU A O 1
ATOM 4554 N N . MET A 1 556 ? 21.766 -19.828 -26.422 1 93.44 556 MET A N 1
ATOM 4555 C CA . MET A 1 556 ? 21.609 -21.016 -25.594 1 93.44 556 MET A CA 1
ATOM 4556 C C . MET A 1 556 ? 20.719 -20.734 -24.391 1 93.44 556 MET A C 1
ATOM 4558 O O . MET A 1 556 ? 19.844 -21.531 -24.047 1 93.44 556 MET A O 1
ATOM 4562 N N . ARG A 1 557 ? 21 -19.594 -23.75 1 93.88 557 ARG A N 1
ATOM 4563 C CA . ARG A 1 557 ? 20.172 -19.156 -22.625 1 93.88 557 ARG A CA 1
ATOM 4564 C C . ARG A 1 557 ? 18.703 -19.031 -23.062 1 93.88 557 ARG A C 1
ATOM 4566 O O . ARG A 1 557 ? 17.797 -19.453 -22.344 1 93.88 557 ARG A O 1
ATOM 4573 N N . GLU A 1 558 ? 18.453 -18.531 -24.203 1 94.06 558 GLU A N 1
ATOM 4574 C CA . GLU A 1 558 ? 17.109 -18.312 -24.734 1 94.06 558 GLU A CA 1
ATOM 4575 C C . GLU A 1 558 ? 16.422 -19.656 -25.031 1 94.06 558 GLU A C 1
ATOM 4577 O O . GLU A 1 558 ? 15.195 -19.75 -24.938 1 94.06 558 GLU A O 1
ATOM 4582 N N . GLN A 1 559 ? 17.203 -20.578 -25.328 1 91.06 559 GLN A N 1
ATOM 4583 C CA . GLN A 1 559 ? 16.672 -21.906 -25.625 1 91.06 559 GLN A CA 1
ATOM 4584 C C . GLN A 1 559 ? 16.25 -22.625 -24.344 1 91.06 559 GLN A C 1
ATOM 4586 O O . GLN A 1 559 ? 15.25 -23.344 -24.328 1 91.06 559 GLN A O 1
ATOM 4591 N N . VAL A 1 560 ? 17.062 -22.453 -23.391 1 91.25 560 VAL A N 1
ATOM 4592 C CA . VAL A 1 560 ? 16.766 -23.094 -22.109 1 91.25 560 VAL A CA 1
ATOM 4593 C C . VAL A 1 560 ? 15.531 -22.438 -21.484 1 91.25 560 VAL A C 1
ATOM 4595 O O . VAL A 1 560 ? 14.602 -23.141 -21.078 1 91.25 560 VAL A O 1
ATOM 4598 N N . ALA A 1 561 ? 15.57 -21.172 -21.453 1 92.56 561 ALA A N 1
ATOM 4599 C CA . ALA A 1 561 ? 14.453 -20.391 -20.922 1 92.56 561 ALA A CA 1
ATOM 4600 C C . ALA A 1 561 ? 14.398 -19 -21.578 1 92.56 561 ALA A C 1
ATOM 4602 O O . ALA A 1 561 ? 15.383 -18.25 -21.531 1 92.56 561 ALA A O 1
ATOM 4603 N N . SER A 1 562 ? 13.273 -18.688 -22.031 1 93.31 562 SER A N 1
ATOM 4604 C CA . SER A 1 562 ? 13.102 -17.406 -22.719 1 93.31 562 SER A CA 1
ATOM 4605 C C . SER A 1 562 ? 13.312 -16.234 -21.75 1 93.31 562 SER A C 1
ATOM 4607 O O . SER A 1 562 ? 13.023 -16.344 -20.562 1 93.31 562 SER A O 1
ATOM 4609 N N . THR A 1 563 ? 13.773 -15.086 -22.234 1 93.75 563 THR A N 1
ATOM 4610 C CA . THR A 1 563 ? 14.07 -13.922 -21.406 1 93.75 563 THR A CA 1
ATOM 4611 C C . THR A 1 563 ? 13.008 -12.844 -21.594 1 93.75 563 THR A C 1
ATOM 4613 O O . THR A 1 563 ? 13.289 -11.656 -21.422 1 93.75 563 THR A O 1
ATOM 4616 N N . ILE A 1 564 ? 11.859 -13.328 -21.953 1 92.31 564 ILE A N 1
ATOM 4617 C CA . ILE A 1 564 ? 10.727 -12.414 -22.062 1 92.31 564 ILE A CA 1
ATOM 4618 C C . ILE A 1 564 ? 10.172 -12.109 -20.672 1 92.31 564 ILE A C 1
ATOM 4620 O O . ILE A 1 564 ? 10.102 -13 -19.828 1 92.31 564 ILE A O 1
ATOM 4624 N N . PHE A 1 565 ? 9.797 -10.82 -20.266 1 87.56 565 PHE A N 1
ATOM 4625 C CA . PHE A 1 565 ? 9.336 -10.453 -18.938 1 87.56 565 PHE A CA 1
ATOM 4626 C C . PHE A 1 565 ? 7.926 -9.867 -19 1 87.56 565 PHE A C 1
ATOM 4628 O O . PHE A 1 565 ? 7.289 -9.656 -17.969 1 87.56 565 PHE A O 1
ATOM 4635 N N . GLY A 1 566 ? 7.402 -9.586 -20.094 1 84.12 566 GLY A N 1
ATOM 4636 C CA . GLY A 1 566 ? 6.105 -8.945 -20.234 1 84.12 566 GLY A CA 1
ATOM 4637 C C . GLY A 1 566 ? 6.203 -7.48 -20.609 1 84.12 566 GLY A C 1
ATOM 4638 O O . GLY A 1 566 ? 7.301 -6.922 -20.672 1 84.12 566 GLY A O 1
ATOM 4639 N N . ASN A 1 567 ? 5.156 -6.863 -20.828 1 89.81 567 ASN A N 1
ATOM 4640 C CA . ASN A 1 567 ? 5.094 -5.457 -21.203 1 89.81 567 ASN A CA 1
ATOM 4641 C C . ASN A 1 567 ? 6.059 -5.145 -22.344 1 89.81 567 ASN A C 1
ATOM 4643 O O . ASN A 1 567 ? 6.727 -4.109 -22.328 1 89.81 567 ASN A O 1
ATOM 4647 N N . LYS A 1 568 ? 6.277 -6.113 -23.172 1 93.94 568 LYS A N 1
ATOM 4648 C CA . LYS A 1 568 ? 7.051 -6.004 -24.406 1 93.94 568 LYS A CA 1
ATOM 4649 C C . LYS A 1 568 ? 8.547 -5.883 -24.109 1 93.94 568 LYS A C 1
ATOM 4651 O O . LYS A 1 568 ? 9.289 -5.289 -24.875 1 93.94 568 LYS A O 1
ATOM 4656 N N . ILE A 1 569 ? 8.977 -6.363 -22.984 1 95.06 569 ILE A N 1
ATOM 4657 C CA . ILE A 1 569 ? 10.375 -6.238 -22.594 1 95.06 569 ILE A CA 1
ATOM 4658 C C . ILE A 1 569 ? 11.047 -7.613 -22.625 1 95.06 569 ILE A C 1
ATOM 4660 O O . ILE A 1 569 ? 10.453 -8.609 -22.203 1 95.06 569 ILE A O 1
ATOM 4664 N N . ALA A 1 570 ? 12.203 -7.656 -23.188 1 95.88 570 ALA A N 1
ATOM 4665 C CA . ALA A 1 570 ? 13.062 -8.836 -23.109 1 95.88 570 ALA A CA 1
ATOM 4666 C C . ALA A 1 570 ? 14.469 -8.461 -22.641 1 95.88 570 ALA A C 1
ATOM 4668 O O . ALA A 1 570 ? 14.938 -7.348 -22.891 1 95.88 570 ALA A O 1
ATOM 4669 N N . MET A 1 571 ? 15.102 -9.398 -21.984 1 95.75 571 MET A N 1
ATOM 4670 C CA . MET A 1 571 ? 16.438 -9.125 -21.469 1 95.75 571 MET A CA 1
ATOM 4671 C C . MET A 1 571 ? 17.391 -10.281 -21.766 1 95.75 571 MET A C 1
ATOM 4673 O O . MET A 1 571 ? 17.922 -10.914 -20.844 1 95.75 571 MET A O 1
ATOM 4677 N N . PRO A 1 572 ? 17.703 -10.406 -23.016 1 96.81 572 PRO A N 1
ATOM 4678 C CA . PRO A 1 572 ? 18.609 -11.5 -23.344 1 96.81 572 PRO A CA 1
ATOM 4679 C C . PRO A 1 572 ? 20 -11.305 -22.75 1 96.81 572 PRO A C 1
ATOM 4681 O O . PRO A 1 572 ? 20.516 -10.18 -22.703 1 96.81 572 PRO A O 1
ATOM 4684 N N . HIS A 1 573 ? 20.547 -12.289 -22.172 1 96 573 HIS A N 1
ATOM 4685 C CA . HIS A 1 573 ? 21.891 -12.359 -21.609 1 96 573 HIS A CA 1
ATOM 4686 C C . HIS A 1 573 ? 22.438 -13.781 -21.672 1 96 573 HIS A C 1
ATOM 4688 O O . HIS A 1 573 ? 21.672 -14.742 -21.766 1 96 573 HIS A O 1
ATOM 4694 N N . PRO A 1 574 ? 23.688 -13.945 -21.703 1 94.94 574 PRO A N 1
ATOM 4695 C CA . PRO A 1 574 ? 24.266 -15.281 -21.875 1 94.94 574 PRO A CA 1
ATOM 4696 C C . PRO A 1 574 ? 24.016 -16.188 -20.688 1 94.94 574 PRO A C 1
ATOM 4698 O O . PRO A 1 574 ? 23.828 -15.711 -19.562 1 94.94 574 PRO A O 1
ATOM 4701 N N . ILE A 1 575 ? 24.031 -17.438 -20.906 1 89.62 575 ILE A N 1
ATOM 4702 C CA . ILE A 1 575 ? 23.828 -18.453 -19.859 1 89.62 575 ILE A CA 1
ATOM 4703 C C . ILE A 1 575 ? 25 -18.438 -18.891 1 89.62 575 ILE A C 1
ATOM 4705 O O . ILE A 1 575 ? 24.828 -18.703 -17.703 1 89.62 575 ILE A O 1
ATOM 4709 N N . GLU A 1 576 ? 26.156 -18.156 -19.438 1 89.75 576 GLU A N 1
ATOM 4710 C CA . GLU A 1 576 ? 27.375 -17.969 -18.672 1 89.75 576 GLU A CA 1
ATOM 4711 C C . GLU A 1 576 ? 28.031 -16.641 -19 1 89.75 576 GLU A C 1
ATOM 4713 O O . GLU A 1 576 ? 28.094 -16.234 -20.156 1 89.75 576 GLU A O 1
ATOM 4718 N N . ALA A 1 577 ? 28.531 -16.094 -17.938 1 90.75 577 ALA A N 1
ATOM 4719 C CA . ALA A 1 577 ? 29.156 -14.789 -18.141 1 90.75 577 ALA A CA 1
ATOM 4720 C C . ALA A 1 577 ? 30.344 -14.875 -19.078 1 90.75 577 ALA A C 1
ATOM 4722 O O . ALA A 1 577 ? 31.203 -15.75 -18.906 1 90.75 577 ALA A O 1
ATOM 4723 N N . CYS A 1 578 ? 30.391 -14.023 -20.109 1 91.81 578 CYS A N 1
ATOM 4724 C CA . CYS A 1 578 ? 31.469 -14.023 -21.078 1 91.81 578 CYS A CA 1
ATOM 4725 C C . CYS A 1 578 ? 31.766 -12.617 -21.594 1 91.81 578 CYS A C 1
ATOM 4727 O O . CYS A 1 578 ? 32.25 -12.445 -22.703 1 91.81 578 CYS A O 1
ATOM 4729 N N . ALA A 1 579 ? 31.344 -11.672 -20.828 1 95.44 579 ALA A N 1
ATOM 4730 C CA . ALA A 1 579 ? 31.594 -10.289 -21.219 1 95.44 579 ALA A CA 1
ATOM 4731 C C . ALA A 1 579 ? 32.938 -9.805 -20.656 1 95.44 579 ALA A C 1
ATOM 4733 O O . ALA A 1 579 ? 33.406 -10.32 -19.641 1 95.44 579 ALA A O 1
ATOM 4734 N N . LYS A 1 580 ? 33.531 -8.922 -21.359 1 96.19 580 LYS A N 1
ATOM 4735 C CA . LYS A 1 580 ? 34.781 -8.289 -20.906 1 96.19 580 LYS A CA 1
ATOM 4736 C C . LYS A 1 580 ? 34.5 -7.008 -20.125 1 96.19 580 LYS A C 1
ATOM 4738 O O . LYS A 1 580 ? 35.312 -6.574 -19.328 1 96.19 580 LYS A O 1
ATOM 4743 N N . ARG A 1 581 ? 33.375 -6.461 -20.422 1 95.44 581 ARG A N 1
ATOM 4744 C CA . ARG A 1 581 ? 32.875 -5.266 -19.75 1 95.44 581 ARG A CA 1
ATOM 4745 C C . ARG A 1 581 ? 31.391 -5.371 -19.453 1 95.44 581 ARG A C 1
ATOM 4747 O O . ARG A 1 581 ? 30.625 -5.883 -20.266 1 95.44 581 ARG A O 1
ATOM 4754 N N . THR A 1 582 ? 31.062 -4.895 -18.219 1 96.31 582 THR A N 1
ATOM 4755 C CA . THR A 1 582 ? 29.656 -4.902 -17.859 1 96.31 582 THR A CA 1
ATOM 4756 C C . THR A 1 582 ? 28.922 -3.715 -18.484 1 96.31 582 THR A C 1
ATOM 4758 O O . THR A 1 582 ? 29.234 -2.562 -18.172 1 96.31 582 THR A O 1
ATOM 4761 N N . VAL A 1 583 ? 28.031 -4.031 -19.375 1 96.44 583 VAL A N 1
ATOM 4762 C CA . VAL A 1 583 ? 27.297 -2.99 -20.078 1 96.44 583 VAL A CA 1
ATOM 4763 C C . VAL A 1 583 ? 25.875 -3.482 -20.406 1 96.44 583 VAL A C 1
ATOM 4765 O O . VAL A 1 583 ? 25.625 -4.688 -20.375 1 96.44 583 VAL A O 1
ATOM 4768 N N . ILE A 1 584 ? 24.984 -2.539 -20.625 1 96.31 584 ILE A N 1
ATOM 4769 C CA . ILE A 1 584 ? 23.625 -2.828 -21.078 1 96.31 584 ILE A CA 1
ATOM 4770 C C . ILE A 1 584 ? 23.422 -2.277 -22.484 1 96.31 584 ILE A C 1
ATOM 4772 O O . ILE A 1 584 ? 23.578 -1.078 -22.719 1 96.31 584 ILE A O 1
ATOM 4776 N N . SER A 1 585 ? 23.172 -3.107 -23.422 1 97.06 585 SER A N 1
ATOM 4777 C CA . SER A 1 585 ? 22.797 -2.709 -24.766 1 97.06 585 SER A CA 1
ATOM 4778 C C . SER A 1 585 ? 21.281 -2.574 -24.891 1 97.06 585 SER A C 1
ATOM 4780 O O . SER A 1 585 ? 20.531 -3.422 -24.391 1 97.06 585 SER A O 1
ATOM 4782 N N . VAL A 1 586 ? 20.812 -1.51 -25.516 1 97.38 586 VAL A N 1
ATOM 4783 C CA . VAL A 1 586 ? 19.375 -1.263 -25.625 1 97.38 586 VAL A CA 1
ATOM 4784 C C . VAL A 1 586 ? 18.938 -1.309 -27.094 1 97.38 586 VAL A C 1
ATOM 4786 O O . VAL A 1 586 ? 19.547 -0.65 -27.938 1 97.38 586 VAL A O 1
ATOM 4789 N N . GLY A 1 587 ? 18 -2.113 -27.375 1 97.69 587 GLY A N 1
ATOM 4790 C CA . GLY A 1 587 ? 17.406 -2.162 -28.703 1 97.69 587 GLY A CA 1
ATOM 4791 C C . GLY A 1 587 ? 15.922 -1.859 -28.703 1 97.69 587 GLY A C 1
ATOM 4792 O O . GLY A 1 587 ? 15.156 -2.482 -27.969 1 97.69 587 GLY A O 1
ATOM 4793 N N . ILE A 1 588 ? 15.523 -0.885 -29.484 1 97.81 588 ILE A N 1
ATOM 4794 C CA . ILE A 1 588 ? 14.117 -0.589 -29.703 1 97.81 588 ILE A CA 1
ATOM 4795 C C . ILE A 1 588 ? 13.703 -1.041 -31.109 1 97.81 588 ILE A C 1
ATOM 4797 O O . ILE A 1 588 ? 14.133 -0.452 -32.094 1 97.81 588 ILE A O 1
ATOM 4801 N N . LEU A 1 589 ? 12.891 -2.004 -31.109 1 97.38 589 LEU A N 1
ATOM 4802 C CA . LEU A 1 589 ? 12.469 -2.57 -32.375 1 97.38 589 LEU A CA 1
ATOM 4803 C C . LEU A 1 589 ? 11.422 -1.686 -33.062 1 97.38 589 LEU A C 1
ATOM 4805 O O . LEU A 1 589 ? 10.672 -0.982 -32.375 1 97.38 589 LEU A O 1
ATOM 4809 N N . ASN A 1 590 ? 11.391 -1.714 -34.375 1 95.06 590 ASN A N 1
ATOM 4810 C CA . ASN A 1 590 ? 10.422 -0.917 -35.125 1 95.06 590 ASN A CA 1
ATOM 4811 C C . ASN A 1 590 ? 9 -1.43 -34.906 1 95.06 590 ASN A C 1
ATOM 4813 O O . ASN A 1 590 ? 8.039 -0.676 -35.062 1 95.06 590 ASN A O 1
ATOM 4817 N N . GLN A 1 591 ? 8.883 -2.701 -34.594 1 94 591 GLN A N 1
ATOM 4818 C CA . GLN A 1 591 ? 7.613 -3.344 -34.281 1 94 591 GLN A CA 1
ATOM 4819 C C . GLN A 1 591 ? 7.805 -4.473 -33.25 1 94 591 GLN A C 1
ATOM 4821 O O . GLN A 1 591 ? 8.891 -5.055 -33.156 1 94 591 GLN A O 1
ATOM 4826 N N . PRO A 1 592 ? 6.703 -4.715 -32.531 1 95.38 592 PRO A N 1
ATOM 4827 C CA . PRO A 1 592 ? 6.812 -5.848 -31.625 1 95.38 592 PRO A CA 1
ATOM 4828 C C . PRO A 1 592 ? 6.973 -7.184 -32.344 1 95.38 592 PRO A C 1
ATOM 4830 O O . PRO A 1 592 ? 6.363 -7.402 -33.406 1 95.38 592 PRO A O 1
ATOM 4833 N N . ILE A 1 593 ? 7.785 -8.031 -31.781 1 95.94 593 ILE A N 1
ATOM 4834 C CA . ILE A 1 593 ? 7.973 -9.359 -32.375 1 95.94 593 ILE A CA 1
ATOM 4835 C C . ILE A 1 593 ? 7.641 -10.43 -31.328 1 95.94 593 ILE A C 1
ATOM 4837 O O . ILE A 1 593 ? 7.668 -10.164 -30.109 1 95.94 593 ILE A O 1
ATOM 4841 N N . LEU A 1 594 ? 7.355 -11.609 -31.797 1 94 594 LEU A N 1
ATOM 4842 C CA . LEU A 1 594 ? 7.117 -12.734 -30.906 1 94 594 LEU A CA 1
ATOM 4843 C C . LEU A 1 594 ? 8.406 -13.18 -30.219 1 94 594 LEU A C 1
ATOM 4845 O O . LEU A 1 594 ? 9.43 -13.383 -30.891 1 94 594 LEU A O 1
ATOM 4849 N N . TRP A 1 595 ? 8.445 -13.234 -28.984 1 93.88 595 TRP A N 1
ATOM 4850 C CA . TRP A 1 595 ? 9.57 -13.648 -28.141 1 93.88 595 TRP A CA 1
ATOM 4851 C C . TRP A 1 595 ? 9.109 -14.625 -27.062 1 93.88 595 TRP A C 1
ATOM 4853 O O . TRP A 1 595 ? 8.492 -14.219 -26.078 1 93.88 595 TRP A O 1
ATOM 4863 N N . GLY A 1 596 ? 9.453 -15.852 -27.297 1 87.69 596 GLY A N 1
ATOM 4864 C CA . GLY A 1 596 ? 8.906 -16.844 -26.375 1 87.69 596 GLY A CA 1
ATOM 4865 C C . GLY A 1 596 ? 7.391 -16.859 -26.344 1 87.69 596 GLY A C 1
ATOM 4866 O O . GLY A 1 596 ? 6.75 -17.016 -27.391 1 87.69 596 GLY A O 1
ATOM 4867 N N . SER A 1 597 ? 6.77 -16.656 -25.188 1 82.69 597 SER A N 1
ATOM 4868 C CA . SER A 1 597 ? 5.32 -16.734 -25.016 1 82.69 597 SER A CA 1
ATOM 4869 C C . SER A 1 597 ? 4.672 -15.359 -25.141 1 82.69 597 SER A C 1
ATOM 4871 O O . SER A 1 597 ? 3.453 -15.234 -25.016 1 82.69 597 SER A O 1
ATOM 4873 N N . GLY A 1 598 ? 5.508 -14.375 -25.5 1 87.38 598 GLY A N 1
ATOM 4874 C CA . GLY A 1 598 ? 4.977 -13.023 -25.562 1 87.38 598 GLY A CA 1
ATOM 4875 C C . GLY A 1 598 ? 5.602 -12.195 -26.672 1 87.38 598 GLY A C 1
ATOM 4876 O O . GLY A 1 598 ? 6.25 -12.734 -27.562 1 87.38 598 GLY A O 1
ATOM 4877 N N . GLN A 1 599 ? 5.285 -10.906 -26.531 1 93 599 GLN A N 1
ATOM 4878 C CA . GLN A 1 599 ? 5.836 -9.969 -27.516 1 93 599 GLN A CA 1
ATOM 4879 C C . GLN A 1 599 ? 6.883 -9.062 -26.875 1 93 599 GLN A C 1
ATOM 4881 O O . GLN A 1 599 ? 6.738 -8.664 -25.719 1 93 599 GLN A O 1
ATOM 4886 N N . ALA A 1 600 ? 7.914 -8.766 -27.656 1 96.12 600 ALA A N 1
ATOM 4887 C CA . ALA A 1 600 ? 8.961 -7.871 -27.156 1 96.12 600 ALA A CA 1
ATOM 4888 C C . ALA A 1 600 ? 9.25 -6.758 -28.156 1 96.12 600 ALA A C 1
ATOM 4890 O O . ALA A 1 600 ? 9.211 -6.98 -29.375 1 96.12 600 ALA A O 1
ATOM 4891 N N . GLN A 1 601 ? 9.5 -5.605 -27.688 1 97.19 601 GLN A N 1
ATOM 4892 C CA . GLN A 1 601 ? 9.836 -4.469 -28.547 1 97.19 601 GLN A CA 1
ATOM 4893 C C . GLN A 1 601 ? 10.984 -3.66 -27.938 1 97.19 601 GLN A C 1
ATOM 4895 O O . GLN A 1 601 ? 11.719 -2.98 -28.672 1 97.19 601 GLN A O 1
ATOM 4900 N N . LEU A 1 602 ? 11.055 -3.693 -26.672 1 97.25 602 LEU A N 1
ATOM 4901 C CA . LEU A 1 602 ? 12.156 -3.07 -25.938 1 97.25 602 LEU A CA 1
ATOM 4902 C C . LEU A 1 602 ? 13.117 -4.125 -25.406 1 97.25 602 LEU A C 1
ATOM 4904 O O . LEU A 1 602 ? 12.758 -4.91 -24.531 1 97.25 602 LEU A O 1
ATOM 4908 N N . ILE A 1 603 ? 14.359 -4.098 -25.891 1 97.44 603 ILE A N 1
ATOM 4909 C CA . ILE A 1 603 ? 15.312 -5.148 -25.562 1 97.44 603 ILE A CA 1
ATOM 4910 C C . ILE A 1 603 ? 16.453 -4.57 -24.719 1 97.44 603 ILE A C 1
ATOM 4912 O O . ILE A 1 603 ? 17.094 -3.594 -25.125 1 97.44 603 ILE A O 1
ATOM 4916 N N . PHE A 1 604 ? 16.672 -5.148 -23.578 1 96.75 604 PHE A N 1
ATOM 4917 C CA . PHE A 1 604 ? 17.844 -4.871 -22.75 1 96.75 604 PHE A CA 1
ATOM 4918 C C . PHE A 1 604 ? 18.812 -6.047 -22.781 1 96.75 604 PHE A C 1
ATOM 4920 O O . PHE A 1 604 ? 18.672 -6.992 -22 1 96.75 604 PHE A O 1
ATOM 4927 N N . MET A 1 605 ? 19.766 -5.98 -23.641 1 97.25 605 MET A N 1
ATOM 4928 C CA . MET A 1 605 ? 20.75 -7.055 -23.672 1 97.25 605 MET A CA 1
ATOM 4929 C C . MET A 1 605 ? 21.844 -6.812 -22.641 1 97.25 605 MET A C 1
ATOM 4931 O O . MET A 1 605 ? 22.547 -5.801 -22.703 1 97.25 605 MET A O 1
ATOM 4935 N N . LEU A 1 606 ? 21.969 -7.73 -21.75 1 96.44 606 LEU A N 1
ATOM 4936 C CA . LEU A 1 606 ? 22.891 -7.566 -20.625 1 96.44 606 LEU A CA 1
ATOM 4937 C C . LEU A 1 606 ? 24.203 -8.289 -20.891 1 96.44 606 LEU A C 1
ATOM 4939 O O . LEU A 1 606 ? 24.203 -9.484 -21.203 1 96.44 606 LEU A O 1
ATOM 4943 N N . ALA A 1 607 ? 25.281 -7.594 -20.859 1 96.94 607 ALA A N 1
ATOM 4944 C CA . ALA A 1 607 ? 26.641 -8.141 -20.859 1 96.94 607 ALA A CA 1
ATOM 4945 C C . ALA A 1 607 ? 27.328 -7.887 -19.531 1 96.94 607 ALA A C 1
ATOM 4947 O O . ALA A 1 607 ? 27.719 -6.758 -19.234 1 96.94 607 ALA A O 1
ATOM 4948 N N . VAL A 1 608 ? 27.469 -8.938 -18.766 1 95.06 608 VAL A N 1
ATOM 4949 C CA . VAL A 1 608 ? 28 -8.797 -17.406 1 95.06 608 VAL A CA 1
ATOM 4950 C C . VAL A 1 608 ? 29.312 -9.578 -17.297 1 95.06 608 VAL A C 1
ATOM 4952 O O . VAL A 1 608 ? 29.391 -10.75 -17.672 1 95.06 608 VAL A O 1
ATOM 4955 N N . LYS A 1 609 ? 30.281 -8.93 -16.734 1 94.44 609 LYS A N 1
ATOM 4956 C CA . LYS A 1 609 ? 31.531 -9.609 -16.453 1 94.44 609 LYS A CA 1
ATOM 4957 C C . LYS A 1 609 ? 31.375 -10.617 -15.328 1 94.44 609 LYS A C 1
ATOM 4959 O O . LYS A 1 609 ? 30.531 -10.445 -14.445 1 94.44 609 LYS A O 1
ATOM 4964 N N . LYS A 1 610 ? 32.188 -11.641 -15.367 1 92.62 610 LYS A N 1
ATOM 4965 C CA . LYS A 1 610 ? 32.125 -12.703 -14.367 1 92.62 610 LYS A CA 1
ATOM 4966 C C . LYS A 1 610 ? 32.25 -12.141 -12.953 1 92.62 610 LYS A C 1
ATOM 4968 O O . LYS A 1 610 ? 31.484 -12.547 -12.062 1 92.62 610 LYS A O 1
ATOM 4973 N N . GLU A 1 611 ? 33.031 -11.18 -12.727 1 92.06 611 GLU A N 1
ATOM 4974 C CA . GLU A 1 611 ? 33.281 -10.594 -11.406 1 92.06 611 GLU A CA 1
ATOM 4975 C C . GLU A 1 611 ? 32.094 -9.727 -10.969 1 92.06 611 GLU A C 1
ATOM 4977 O O . GLU A 1 611 ? 31.953 -9.445 -9.773 1 92.06 611 GLU A O 1
ATOM 4982 N N . ASP A 1 612 ? 31.297 -9.359 -11.969 1 93.88 612 ASP A N 1
ATOM 4983 C CA . ASP A 1 612 ? 30.219 -8.43 -11.672 1 93.88 612 ASP A CA 1
ATOM 4984 C C . ASP A 1 612 ? 28.891 -9.172 -11.508 1 93.88 612 ASP A C 1
ATOM 4986 O O . ASP A 1 612 ? 27.844 -8.547 -11.367 1 93.88 612 ASP A O 1
ATOM 4990 N N . MET A 1 613 ? 28.938 -10.445 -11.484 1 92.69 613 MET A N 1
ATOM 4991 C CA . MET A 1 613 ? 27.719 -11.242 -11.359 1 92.69 613 MET A CA 1
ATOM 4992 C C . MET A 1 613 ? 27.031 -10.961 -10.023 1 92.69 613 MET A C 1
ATOM 4994 O O . MET A 1 613 ? 25.812 -11.109 -9.914 1 92.69 613 MET A O 1
ATOM 4998 N N . LYS A 1 614 ? 27.781 -10.531 -9.094 1 92.38 614 LYS A N 1
ATOM 4999 C CA . LYS A 1 614 ? 27.25 -10.195 -7.777 1 92.38 614 LYS A CA 1
ATOM 5000 C C . LYS A 1 614 ? 26.281 -9.023 -7.859 1 92.38 614 LYS A C 1
ATOM 5002 O O . LYS A 1 614 ? 25.469 -8.812 -6.953 1 92.38 614 LYS A O 1
ATOM 5007 N N . TYR A 1 615 ? 26.312 -8.266 -9.008 1 91.88 615 TYR A N 1
ATOM 5008 C CA . TYR A 1 615 ? 25.438 -7.102 -9.172 1 91.88 615 TYR A CA 1
ATOM 5009 C C . TYR A 1 615 ? 24.234 -7.438 -10.031 1 91.88 615 TYR A C 1
ATOM 5011 O O . TYR A 1 615 ? 23.422 -6.562 -10.344 1 91.88 615 TYR A O 1
ATOM 5019 N N . LEU A 1 616 ? 24.078 -8.625 -10.438 1 90.69 616 LEU A N 1
ATOM 5020 C CA . LEU A 1 616 ? 23.078 -9.016 -11.422 1 90.69 616 LEU A CA 1
ATOM 5021 C C . LEU A 1 616 ? 21.688 -8.633 -10.953 1 90.69 616 LEU A C 1
ATOM 5023 O O . LEU A 1 616 ? 20.828 -8.258 -11.766 1 90.69 616 LEU A O 1
ATOM 5027 N N . ASN A 1 617 ? 21.438 -8.781 -9.648 1 89.88 617 ASN A N 1
ATOM 5028 C CA . ASN A 1 617 ? 20.125 -8.461 -9.086 1 89.88 617 ASN A CA 1
ATOM 5029 C C . ASN A 1 617 ? 19.703 -7.035 -9.422 1 89.88 617 ASN A C 1
ATOM 5031 O O . ASN A 1 617 ? 18.516 -6.777 -9.648 1 89.88 617 ASN A O 1
ATOM 5035 N N . SER A 1 618 ? 20.625 -6.082 -9.445 1 88.62 618 SER A N 1
ATOM 5036 C CA . SER A 1 618 ? 20.344 -4.676 -9.711 1 88.62 618 SER A CA 1
ATOM 5037 C C . SER A 1 618 ? 19.766 -4.484 -11.109 1 88.62 618 SER A C 1
ATOM 5039 O O . SER A 1 618 ? 18.906 -3.631 -11.328 1 88.62 618 SER A O 1
ATOM 5041 N N . PHE A 1 619 ? 20.234 -5.242 -12.008 1 88.38 619 PHE A N 1
ATOM 5042 C CA . PHE A 1 619 ? 19.766 -5.145 -13.391 1 88.38 619 PHE A CA 1
ATOM 5043 C C . PHE A 1 619 ? 18.344 -5.668 -13.508 1 88.38 619 PHE A C 1
ATOM 5045 O O . PHE A 1 619 ? 17.516 -5.102 -14.242 1 88.38 619 PHE A O 1
ATOM 5052 N N . PHE A 1 620 ? 18.078 -6.703 -12.766 1 89.31 620 PHE A N 1
ATOM 5053 C CA . PHE A 1 620 ? 16.75 -7.277 -12.797 1 89.31 620 PHE A CA 1
ATOM 5054 C C . PHE A 1 620 ? 15.742 -6.355 -12.109 1 89.31 620 PHE A C 1
ATOM 5056 O O . PHE A 1 620 ? 14.562 -6.344 -12.461 1 89.31 620 PHE A O 1
ATOM 5063 N N . ASP A 1 621 ? 16.203 -5.594 -11.172 1 84.5 621 ASP A N 1
ATOM 5064 C CA . ASP A 1 621 ? 15.344 -4.613 -10.523 1 84.5 621 ASP A CA 1
ATOM 5065 C C . ASP A 1 621 ? 14.766 -3.631 -11.531 1 84.5 621 ASP A C 1
ATOM 5067 O O . ASP A 1 621 ? 13.625 -3.182 -11.391 1 84.5 621 ASP A O 1
ATOM 5071 N N . LEU A 1 622 ? 15.562 -3.277 -12.445 1 82.38 622 LEU A N 1
ATOM 5072 C CA . LEU A 1 622 ? 15.109 -2.391 -13.508 1 82.38 622 LEU A CA 1
ATOM 5073 C C . LEU A 1 622 ? 13.922 -3.002 -14.258 1 82.38 622 LEU A C 1
ATOM 5075 O O . LEU A 1 622 ? 12.938 -2.316 -14.531 1 82.38 622 LEU A O 1
ATOM 5079 N N . THR A 1 623 ? 14 -4.238 -14.57 1 83.62 623 THR A N 1
ATOM 5080 C CA . THR A 1 623 ? 12.953 -4.926 -15.312 1 83.62 623 THR A CA 1
ATOM 5081 C C . THR A 1 623 ? 11.664 -4.992 -14.492 1 83.62 623 THR A C 1
ATOM 5083 O O . THR A 1 623 ? 10.57 -4.824 -15.039 1 83.62 623 THR A O 1
ATOM 5086 N N . VAL A 1 624 ? 11.789 -5.328 -13.25 1 81.12 624 VAL A N 1
ATOM 5087 C CA . VAL A 1 624 ? 10.633 -5.445 -12.367 1 81.12 624 VAL A CA 1
ATOM 5088 C C . VAL A 1 624 ? 9.875 -4.117 -12.336 1 81.12 624 VAL A C 1
ATOM 5090 O O . VAL A 1 624 ? 8.641 -4.102 -12.352 1 81.12 624 VAL A O 1
ATOM 5093 N N . ARG A 1 625 ? 10.57 -3.043 -12.32 1 80.31 625 ARG A N 1
ATOM 5094 C CA . ARG A 1 625 ? 9.969 -1.716 -12.289 1 80.31 625 ARG A CA 1
ATOM 5095 C C . ARG A 1 625 ? 9.266 -1.401 -13.602 1 80.31 625 ARG A C 1
ATOM 5097 O O . ARG A 1 625 ? 8.219 -0.741 -13.609 1 80.31 625 ARG A O 1
ATOM 5104 N N . LEU A 1 626 ? 9.812 -1.823 -14.672 1 86.19 626 LEU A N 1
ATOM 5105 C CA . LEU A 1 626 ? 9.312 -1.479 -16 1 86.19 626 LEU A CA 1
ATOM 5106 C C . LEU A 1 626 ? 8.109 -2.348 -16.375 1 86.19 626 LEU A C 1
ATOM 5108 O O . LEU A 1 626 ? 7.215 -1.9 -17.094 1 86.19 626 LEU A O 1
ATOM 5112 N N . VAL A 1 627 ? 8.055 -3.51 -15.906 1 84.81 627 VAL A N 1
ATOM 5113 C CA . VAL A 1 627 ? 7.023 -4.465 -16.297 1 84.81 627 VAL A CA 1
ATOM 5114 C C . VAL A 1 627 ? 5.656 -3.965 -15.844 1 84.81 627 VAL A C 1
ATOM 5116 O O . VAL A 1 627 ? 4.652 -4.172 -16.531 1 84.81 627 VAL A O 1
ATOM 5119 N N . ASP A 1 628 ? 5.566 -3.256 -14.727 1 74.44 628 ASP A N 1
ATOM 5120 C CA . ASP A 1 628 ? 4.293 -2.836 -14.148 1 74.44 628 ASP A CA 1
ATOM 5121 C C . ASP A 1 628 ? 3.932 -1.419 -14.586 1 74.44 628 ASP A C 1
ATOM 5123 O O . ASP A 1 628 ? 2.875 -0.9 -14.219 1 74.44 628 ASP A O 1
ATOM 5127 N N . ASP A 1 629 ? 4.766 -0.811 -15.438 1 82.62 629 ASP A N 1
ATOM 5128 C CA . ASP A 1 629 ? 4.539 0.579 -15.82 1 82.62 629 ASP A CA 1
ATOM 5129 C C . ASP A 1 629 ? 4.426 0.716 -17.344 1 82.62 629 ASP A C 1
ATOM 5131 O O . ASP A 1 629 ? 5.387 1.105 -18 1 82.62 629 ASP A O 1
ATOM 5135 N N . GLU A 1 630 ? 3.287 0.537 -17.781 1 82.69 630 GLU A N 1
ATOM 5136 C CA . GLU A 1 630 ? 3.047 0.586 -19.219 1 82.69 630 GLU A CA 1
ATOM 5137 C C . GLU A 1 630 ? 3.334 1.977 -19.781 1 82.69 630 GLU A C 1
ATOM 5139 O O . GLU A 1 630 ? 3.85 2.109 -20.891 1 82.69 630 GLU A O 1
ATOM 5144 N N . GLY A 1 631 ? 2.969 3.002 -19.016 1 84.81 631 GLY A N 1
ATOM 5145 C CA . GLY A 1 631 ? 3.215 4.371 -19.438 1 84.81 631 GLY A CA 1
ATOM 5146 C C . GLY A 1 631 ? 4.688 4.684 -19.609 1 84.81 631 GLY A C 1
ATOM 5147 O O . GLY A 1 631 ? 5.086 5.32 -20.594 1 84.81 631 GLY A O 1
ATOM 5148 N N . LEU A 1 632 ? 5.438 4.223 -18.734 1 86.69 632 LEU A N 1
ATOM 5149 C CA . LEU A 1 632 ? 6.879 4.453 -18.781 1 86.69 632 LEU A CA 1
ATOM 5150 C C . LEU A 1 632 ? 7.5 3.738 -19.969 1 86.69 632 LEU A C 1
ATOM 5152 O O . LEU A 1 632 ? 8.367 4.293 -20.656 1 86.69 632 LEU A O 1
ATOM 5156 N N . VAL A 1 633 ? 7.094 2.5 -20.281 1 91.75 633 VAL A N 1
ATOM 5157 C CA . VAL A 1 633 ? 7.645 1.726 -21.391 1 91.75 633 VAL A CA 1
ATOM 5158 C C . VAL A 1 633 ? 7.293 2.396 -22.703 1 91.75 633 VAL A C 1
ATOM 5160 O O . VAL A 1 633 ? 8.125 2.469 -23.625 1 91.75 633 VAL A O 1
ATOM 5163 N N . ARG A 1 634 ? 6.102 2.914 -22.797 1 90.06 634 ARG A N 1
ATOM 5164 C CA . ARG A 1 634 ? 5.688 3.631 -24 1 90.06 634 ARG A CA 1
ATOM 5165 C C . ARG A 1 634 ? 6.566 4.855 -24.234 1 90.06 634 ARG A C 1
ATOM 5167 O O . ARG A 1 634 ? 6.926 5.156 -25.375 1 90.06 634 ARG A O 1
ATOM 5174 N N . LYS A 1 635 ? 6.887 5.523 -23.156 1 91.19 635 LYS A N 1
ATOM 5175 C CA . LYS A 1 635 ? 7.766 6.688 -23.25 1 91.19 635 LYS A CA 1
ATOM 5176 C C . LYS A 1 635 ? 9.164 6.285 -23.703 1 91.19 635 LYS A C 1
ATOM 5178 O O . LYS A 1 635 ? 9.773 6.973 -24.516 1 91.19 635 LYS A O 1
ATOM 5183 N N . LEU A 1 636 ? 9.625 5.234 -23.172 1 94.12 636 LEU A N 1
ATOM 5184 C CA . LEU A 1 636 ? 10.961 4.758 -23.5 1 94.12 636 LEU A CA 1
ATOM 5185 C C . LEU A 1 636 ? 11.039 4.316 -24.953 1 94.12 636 LEU A C 1
ATOM 5187 O O . LEU A 1 636 ? 12.047 4.535 -25.625 1 94.12 636 LEU A O 1
ATOM 5191 N N . LEU A 1 637 ? 9.969 3.695 -25.469 1 94.19 637 LEU A N 1
ATOM 5192 C CA . LEU A 1 637 ? 9.906 3.23 -26.844 1 94.19 637 LEU A CA 1
ATOM 5193 C C . LEU A 1 637 ? 10.008 4.398 -27.812 1 94.19 637 LEU A C 1
ATOM 5195 O O . LEU A 1 637 ? 10.453 4.23 -28.953 1 94.19 637 LEU A O 1
ATOM 5199 N N . GLY A 1 638 ? 9.695 5.551 -27.328 1 92.38 638 GLY A N 1
ATOM 5200 C CA . GLY A 1 638 ? 9.727 6.742 -28.172 1 92.38 638 GLY A CA 1
ATOM 5201 C C . GLY A 1 638 ? 11.07 7.449 -28.141 1 92.38 638 GLY A C 1
ATOM 5202 O O . GLY A 1 638 ? 11.266 8.453 -28.828 1 92.38 638 GLY A O 1
ATOM 5203 N N . SER A 1 639 ? 12 6.867 -27.453 1 93.69 639 SER A N 1
ATOM 5204 C CA . SER A 1 639 ? 13.32 7.48 -27.375 1 93.69 639 SER A CA 1
ATOM 5205 C C . SER A 1 639 ? 14.133 7.219 -28.625 1 93.69 639 SER A C 1
ATOM 5207 O O . SER A 1 639 ? 14.383 6.066 -28.984 1 93.69 639 SER A O 1
ATOM 5209 N N . GLU A 1 640 ? 14.688 8.32 -29.219 1 93.69 640 GLU A N 1
ATOM 5210 C CA . GLU A 1 640 ? 15.398 8.172 -30.484 1 93.69 640 GLU A CA 1
ATOM 5211 C C . GLU A 1 640 ? 16.906 8.047 -30.281 1 93.69 640 GLU A C 1
ATOM 5213 O O . GLU A 1 640 ? 17.641 7.648 -31.188 1 93.69 640 GLU A O 1
ATOM 5218 N N . ASN A 1 641 ? 17.312 8.422 -29.109 1 93.69 641 ASN A N 1
ATOM 5219 C CA . ASN A 1 641 ? 18.719 8.305 -28.75 1 93.69 641 ASN A CA 1
ATOM 5220 C C . ASN A 1 641 ? 18.906 8.008 -27.266 1 93.69 641 ASN A C 1
ATOM 5222 O O . ASN A 1 641 ? 17.953 8.062 -26.5 1 93.69 641 ASN A O 1
ATOM 5226 N N . LEU A 1 642 ? 20.109 7.684 -26.938 1 94.19 642 LEU A N 1
ATOM 5227 C CA . LEU A 1 642 ? 20.422 7.246 -25.578 1 94.19 642 LEU A CA 1
ATOM 5228 C C . LEU A 1 642 ? 20.156 8.367 -24.578 1 94.19 642 LEU A C 1
ATOM 5230 O O . LEU A 1 642 ? 19.734 8.109 -23.453 1 94.19 642 LEU A O 1
ATOM 5234 N N . ALA A 1 643 ? 20.484 9.531 -24.938 1 91.38 643 ALA A N 1
ATOM 5235 C CA . ALA A 1 643 ? 20.281 10.672 -24.031 1 91.38 643 ALA A CA 1
ATOM 5236 C C . ALA A 1 643 ? 18.828 10.82 -23.641 1 91.38 643 ALA A C 1
ATOM 5238 O O . ALA A 1 643 ? 18.5 11 -22.469 1 91.38 643 ALA A O 1
ATOM 5239 N N . GLN A 1 644 ? 18.031 10.719 -24.656 1 91.19 644 GLN A N 1
ATOM 5240 C CA . GLN A 1 644 ? 16.594 10.773 -24.406 1 91.19 644 GLN A CA 1
ATOM 5241 C C . GLN A 1 644 ? 16.141 9.609 -23.531 1 91.19 644 GLN A C 1
ATOM 5243 O O . GLN A 1 644 ? 15.305 9.781 -22.641 1 91.19 644 GLN A O 1
ATOM 5248 N N . PHE A 1 645 ? 16.703 8.547 -23.875 1 94.62 645 PHE A N 1
ATOM 5249 C CA . PHE A 1 645 ? 16.359 7.328 -23.141 1 94.62 645 PHE A CA 1
ATOM 5250 C C . PHE A 1 645 ? 16.719 7.457 -21.672 1 94.62 645 PHE A C 1
ATOM 5252 O O . PHE A 1 645 ? 15.898 7.152 -20.797 1 94.62 645 PHE A O 1
ATOM 5259 N N . LYS A 1 646 ? 17.875 7.883 -21.328 1 91.06 646 LYS A N 1
ATOM 5260 C CA . LYS A 1 646 ? 18.359 8.039 -19.969 1 91.06 646 LYS A CA 1
ATOM 5261 C C . LYS A 1 646 ? 17.516 9.055 -19.188 1 91.06 646 LYS A C 1
ATOM 5263 O O . LYS A 1 646 ? 17.266 8.891 -18 1 91.06 646 LYS A O 1
ATOM 5268 N N . ASP A 1 647 ? 17.094 9.992 -19.859 1 84.81 647 ASP A N 1
ATOM 5269 C CA . ASP A 1 647 ? 16.297 11.039 -19.234 1 84.81 647 ASP A CA 1
ATOM 5270 C C . ASP A 1 647 ? 14.922 10.508 -18.797 1 84.81 647 ASP A C 1
ATOM 5272 O O . ASP A 1 647 ? 14.359 10.977 -17.797 1 84.81 647 ASP A O 1
ATOM 5276 N N . ARG A 1 648 ? 14.492 9.641 -19.609 1 86.19 648 ARG A N 1
ATOM 5277 C CA . ARG A 1 648 ? 13.148 9.117 -19.359 1 86.19 648 ARG A CA 1
ATOM 5278 C C . ARG A 1 648 ? 13.18 7.984 -18.344 1 86.19 648 ARG A C 1
ATOM 5280 O O . ARG A 1 648 ? 12.148 7.637 -17.766 1 86.19 648 ARG A O 1
ATOM 5287 N N . LEU A 1 649 ? 14.234 7.445 -18.234 1 85.94 649 LEU A N 1
ATOM 5288 C CA . LEU A 1 649 ? 14.383 6.344 -17.297 1 85.94 649 LEU A CA 1
ATOM 5289 C C . LEU A 1 649 ? 14.312 6.844 -15.852 1 85.94 649 LEU A C 1
ATOM 5291 O O . LEU A 1 649 ? 14.977 7.82 -15.5 1 85.94 649 LEU A O 1
ATOM 5295 N N . PRO A 1 650 ? 13.312 6.344 -15.117 1 66.06 650 PRO A N 1
ATOM 5296 C CA . PRO A 1 650 ? 13.203 6.828 -13.742 1 66.06 650 PRO A CA 1
ATOM 5297 C C . PRO A 1 650 ? 14.469 6.562 -12.922 1 66.06 650 PRO A C 1
ATOM 5299 O O . PRO A 1 650 ? 15.203 5.617 -13.203 1 66.06 650 PRO A O 1
ATOM 5302 N N . ILE A 1 651 ? 14.852 7.617 -12.234 1 53.75 651 ILE A N 1
ATOM 5303 C CA . ILE A 1 651 ? 15.961 7.406 -11.312 1 53.75 651 ILE A CA 1
ATOM 5304 C C . ILE A 1 651 ? 15.617 6.273 -10.344 1 53.75 651 ILE A C 1
ATOM 5306 O O . ILE A 1 651 ? 14.523 6.242 -9.781 1 53.75 651 ILE A O 1
ATOM 5310 N N . LEU A 1 652 ? 16.25 5.184 -10.531 1 49.12 652 LEU A N 1
ATOM 5311 C CA . LEU A 1 652 ? 16.094 4.098 -9.57 1 49.12 652 LEU A CA 1
ATOM 5312 C C . LEU A 1 652 ? 16.469 4.555 -8.164 1 49.12 652 LEU A C 1
ATOM 5314 O O . LEU A 1 652 ? 17.406 5.34 -7.996 1 49.12 652 LEU A O 1
ATOM 5318 N N . MET B 1 1 ? 20.719 42.188 -11.625 1 32.69 1 MET B N 1
ATOM 5319 C CA . MET B 1 1 ? 19.75 41.281 -12.25 1 32.69 1 MET B CA 1
ATOM 5320 C C . MET B 1 1 ? 18.438 41.281 -11.469 1 32.69 1 MET B C 1
ATOM 5322 O O . MET B 1 1 ? 18.438 41.25 -10.242 1 32.69 1 MET B O 1
ATOM 5326 N N . ILE B 1 2 ? 17.391 41.688 -12.008 1 44 2 ILE B N 1
ATOM 5327 C CA . ILE B 1 2 ? 16.109 41.938 -11.359 1 44 2 ILE B CA 1
ATOM 5328 C C . ILE B 1 2 ? 15.586 40.656 -10.711 1 44 2 ILE B C 1
ATOM 5330 O O . ILE B 1 2 ? 15.555 39.625 -11.352 1 44 2 ILE B O 1
ATOM 5334 N N . GLY B 1 3 ? 15.562 40.562 -9.461 1 52.84 3 GLY B N 1
ATOM 5335 C CA . GLY B 1 3 ? 15.148 39.438 -8.617 1 52.84 3 GLY B CA 1
ATOM 5336 C C . GLY B 1 3 ? 13.766 38.906 -8.969 1 52.84 3 GLY B C 1
ATOM 5337 O O . GLY B 1 3 ? 12.977 39.625 -9.609 1 52.84 3 GLY B O 1
ATOM 5338 N N . LEU B 1 4 ? 13.539 37.656 -9.008 1 61.81 4 LEU B N 1
ATOM 5339 C CA . LEU B 1 4 ? 12.258 37 -9.305 1 61.81 4 LEU B CA 1
ATOM 5340 C C . LEU B 1 4 ? 11.211 37.406 -8.258 1 61.81 4 LEU B C 1
ATOM 5342 O O . LEU B 1 4 ? 11.492 37.406 -7.059 1 61.81 4 LEU B O 1
ATOM 5346 N N . PRO B 1 5 ? 10.055 37.969 -8.781 1 58.72 5 PRO B N 1
ATOM 5347 C CA . PRO B 1 5 ? 8.961 38.219 -7.848 1 58.72 5 PRO B CA 1
ATOM 5348 C C . PRO B 1 5 ? 8.648 37.031 -6.953 1 58.72 5 PRO B C 1
ATOM 5350 O O . PRO B 1 5 ? 8.953 35.875 -7.316 1 58.72 5 PRO B O 1
ATOM 5353 N N . THR B 1 6 ? 8.156 37.344 -5.859 1 61.28 6 THR B N 1
ATOM 5354 C CA . THR B 1 6 ? 7.961 36.344 -4.809 1 61.28 6 THR B CA 1
ATOM 5355 C C . THR B 1 6 ? 7.145 35.156 -5.324 1 61.28 6 THR B C 1
ATOM 5357 O O . THR B 1 6 ? 7.469 34 -5.047 1 61.28 6 THR B O 1
ATOM 5360 N N . ARG B 1 7 ? 6.051 35.531 -6.098 1 66 7 ARG B N 1
ATOM 5361 C CA . ARG B 1 7 ? 5.242 34.438 -6.621 1 66 7 ARG B CA 1
ATOM 5362 C C . ARG B 1 7 ? 6.062 33.531 -7.539 1 66 7 ARG B C 1
ATOM 5364 O O . ARG B 1 7 ? 5.969 32.312 -7.457 1 66 7 ARG B O 1
ATOM 5371 N N . GLN B 1 8 ? 6.777 34.25 -8.297 1 72.75 8 GLN B N 1
ATOM 5372 C CA . GLN B 1 8 ? 7.617 33.5 -9.234 1 72.75 8 GLN B CA 1
ATOM 5373 C C . GLN B 1 8 ? 8.656 32.656 -8.492 1 72.75 8 GLN B C 1
ATOM 5375 O O . GLN B 1 8 ? 8.938 31.531 -8.883 1 72.75 8 GLN B O 1
ATOM 5380 N N . LYS B 1 9 ? 9.023 33.219 -7.43 1 71.19 9 LYS B N 1
ATOM 5381 C CA . LYS B 1 9 ? 9.969 32.469 -6.605 1 71.19 9 LYS B CA 1
ATOM 5382 C C . LYS B 1 9 ? 9.297 31.266 -5.969 1 71.19 9 LYS B C 1
ATOM 5384 O O . LYS B 1 9 ? 9.891 30.172 -5.91 1 71.19 9 LYS B O 1
ATOM 5389 N N . LYS B 1 10 ? 8.133 31.562 -5.52 1 72.12 10 LYS B N 1
ATOM 5390 C CA . LYS B 1 10 ? 7.371 30.469 -4.914 1 72.12 10 LYS B CA 1
ATOM 5391 C C . LYS B 1 10 ? 7.102 29.359 -5.926 1 72.12 10 LYS B C 1
ATOM 5393 O O . LYS B 1 10 ? 7.203 28.172 -5.594 1 72.12 10 LYS B O 1
ATOM 5398 N N . ILE B 1 11 ? 6.742 29.797 -7.113 1 77.38 11 ILE B N 1
ATOM 5399 C CA . ILE B 1 11 ? 6.504 28.828 -8.18 1 77.38 11 ILE B CA 1
ATOM 5400 C C . ILE B 1 11 ? 7.777 28.031 -8.445 1 77.38 11 ILE B C 1
ATOM 5402 O O . ILE B 1 11 ? 7.742 26.797 -8.523 1 77.38 11 ILE B O 1
ATOM 5406 N N . LEU B 1 12 ? 8.781 28.797 -8.453 1 75.81 12 LEU B N 1
ATOM 5407 C CA . LEU B 1 12 ? 10.062 28.156 -8.75 1 75.81 12 LEU B CA 1
ATOM 5408 C C . LEU B 1 12 ? 10.477 27.219 -7.617 1 75.81 12 LEU B C 1
ATOM 5410 O O . LEU B 1 12 ? 10.953 26.109 -7.871 1 75.81 12 LEU B O 1
ATOM 5414 N N . LYS B 1 13 ? 10.266 27.719 -6.457 1 71.94 13 LYS B N 1
ATOM 5415 C CA . LYS B 1 13 ? 10.586 26.875 -5.305 1 71.94 13 LYS B CA 1
ATOM 5416 C C . LYS B 1 13 ? 9.742 25.609 -5.293 1 71.94 13 LYS B C 1
ATOM 5418 O O . LYS B 1 13 ? 10.242 24.516 -4.992 1 71.94 13 LYS B O 1
ATOM 5423 N N . LYS B 1 14 ? 8.516 25.828 -5.609 1 74.88 14 LYS B N 1
ATOM 5424 C CA . LYS B 1 14 ? 7.613 24.688 -5.672 1 74.88 14 LYS B CA 1
ATOM 5425 C C . LYS B 1 14 ? 8.055 23.703 -6.746 1 74.88 14 LYS B C 1
ATOM 5427 O O . LYS B 1 14 ? 8.047 22.484 -6.52 1 74.88 14 LYS B O 1
ATOM 5432 N N . LEU B 1 15 ? 8.453 24.266 -7.828 1 77.94 15 LEU B N 1
ATOM 5433 C CA . LEU B 1 15 ? 8.875 23.406 -8.93 1 77.94 15 LEU B CA 1
ATOM 5434 C C . LEU B 1 15 ? 10.188 22.719 -8.609 1 77.94 15 LEU B C 1
ATOM 5436 O O . LEU B 1 15 ? 10.438 21.594 -9.062 1 77.94 15 LEU B O 1
ATOM 5440 N N . MET B 1 16 ? 10.922 23.344 -7.766 1 70.81 16 MET B N 1
ATOM 5441 C CA . MET B 1 16 ? 12.219 22.781 -7.383 1 70.81 16 MET B CA 1
ATOM 5442 C C . MET B 1 16 ? 12.047 21.656 -6.371 1 70.81 16 MET B C 1
ATOM 5444 O O . MET B 1 16 ? 12.836 20.703 -6.352 1 70.81 16 MET B O 1
ATOM 5448 N N . SER B 1 17 ? 11.102 21.922 -5.508 1 63.28 17 SER B N 1
ATOM 5449 C CA . SER B 1 17 ? 10.875 20.969 -4.434 1 63.28 17 SER B CA 1
ATOM 5450 C C . SER B 1 17 ? 10.242 19.688 -4.961 1 63.28 17 SER B C 1
ATOM 5452 O O . SER B 1 17 ? 10.367 18.625 -4.344 1 63.28 17 SER B O 1
ATOM 5454 N N . LEU B 1 18 ? 9.617 19.812 -6.082 1 60.59 18 LEU B N 1
ATOM 5455 C CA . LEU B 1 18 ? 8.914 18.656 -6.633 1 60.59 1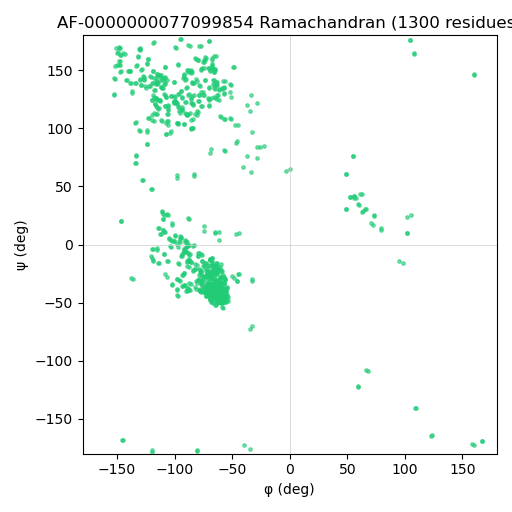8 LEU B CA 1
ATOM 5456 C C . LEU B 1 18 ? 9.664 18.094 -7.836 1 60.59 18 LEU B C 1
ATOM 5458 O O . LEU B 1 18 ? 10.094 18.844 -8.719 1 60.59 18 LEU B O 1
ATOM 5462 N N . ASP B 1 19 ? 10.328 17 -7.633 1 59.16 19 ASP B N 1
ATOM 5463 C CA . ASP B 1 19 ? 11.016 16.359 -8.75 1 59.16 19 ASP B CA 1
ATOM 5464 C C . ASP B 1 19 ? 10.008 15.773 -9.75 1 59.16 19 ASP B C 1
ATOM 5466 O O . ASP B 1 19 ? 9.508 14.664 -9.555 1 59.16 19 ASP B O 1
ATOM 5470 N N . GLY B 1 20 ? 9.359 16.703 -10.695 1 65.75 20 GLY B N 1
ATOM 5471 C CA . GLY B 1 20 ? 8.438 16.203 -11.711 1 65.75 20 GLY B CA 1
ATOM 5472 C C . GLY B 1 20 ? 7.527 17.281 -12.258 1 65.75 20 GLY B C 1
ATOM 5473 O O . GLY B 1 20 ? 7.773 18.469 -12.055 1 65.75 20 GLY B O 1
ATOM 5474 N N . TRP B 1 21 ? 6.535 16.828 -13.094 1 73.94 21 TRP B N 1
ATOM 5475 C CA . TRP B 1 21 ? 5.566 17.734 -13.719 1 73.94 21 TRP B CA 1
ATOM 5476 C C . TRP B 1 21 ? 4.523 18.188 -12.703 1 73.94 21 TRP B C 1
ATOM 5478 O O . TRP B 1 21 ? 4.062 17.406 -11.875 1 73.94 21 TRP B O 1
ATOM 5488 N N . VAL B 1 22 ? 4.281 19.469 -12.648 1 77.5 22 VAL B N 1
ATOM 5489 C CA . VAL B 1 22 ? 3.213 20.047 -11.844 1 77.5 22 VAL B CA 1
ATOM 5490 C C . VAL B 1 22 ? 2.148 20.641 -12.75 1 77.5 22 VAL B C 1
ATOM 5492 O O . VAL B 1 22 ? 2.453 21.484 -13.602 1 77.5 22 VAL B O 1
ATOM 5495 N N . LYS B 1 23 ? 0.948 20.234 -12.602 1 75.44 23 LYS B N 1
ATOM 5496 C CA . LYS B 1 23 ? -0.124 20.75 -13.445 1 75.44 23 LYS B CA 1
ATOM 5497 C C . LYS B 1 23 ? -0.334 22.234 -13.227 1 75.44 23 LYS B C 1
ATOM 5499 O O . LYS B 1 23 ? -0.294 22.719 -12.086 1 75.44 23 LYS B O 1
ATOM 5504 N N . GLY B 1 24 ? -0.559 22.906 -14.273 1 76.94 24 GLY B N 1
ATOM 5505 C CA . GLY B 1 24 ? -0.786 24.344 -14.227 1 76.94 24 GLY B CA 1
ATOM 5506 C C . GLY B 1 24 ? -1.946 24.734 -13.328 1 76.94 24 GLY B C 1
ATOM 5507 O O . GLY B 1 24 ? -1.857 25.703 -12.578 1 76.94 24 GLY B O 1
ATOM 5508 N N . LYS B 1 25 ? -2.887 23.844 -13.336 1 75.25 25 LYS B N 1
ATOM 5509 C CA . LYS B 1 25 ? -4.055 24.125 -12.5 1 75.25 25 LYS B CA 1
ATOM 5510 C C . LYS B 1 25 ? -3.723 23.969 -11.023 1 75.25 25 LYS B C 1
ATOM 5512 O O . LYS B 1 25 ? -4.195 24.734 -10.188 1 75.25 25 LYS B O 1
ATOM 5517 N N . GLU B 1 26 ? -2.92 23.094 -10.797 1 75 26 GLU B N 1
ATOM 5518 C CA . GLU B 1 26 ? -2.486 22.859 -9.422 1 75 26 GLU B CA 1
ATOM 5519 C C . GLU B 1 26 ? -1.646 24.031 -8.914 1 75 26 GLU B C 1
ATOM 5521 O O . GLU B 1 26 ? -1.825 24.469 -7.777 1 75 26 GLU B O 1
ATOM 5526 N N . LEU B 1 27 ? -0.773 24.5 -9.727 1 77.5 27 LEU B N 1
ATOM 5527 C CA . LEU B 1 27 ? 0.04 25.656 -9.383 1 77.5 27 LEU B CA 1
ATOM 5528 C C . LEU B 1 27 ? -0.832 26.891 -9.195 1 77.5 27 LEU B C 1
ATOM 5530 O O . LEU B 1 27 ? -0.606 27.688 -8.273 1 77.5 27 LEU B O 1
ATOM 5534 N N . ALA B 1 28 ? -1.82 26.953 -10.016 1 75.56 28 ALA B N 1
ATOM 5535 C CA . ALA B 1 28 ? -2.729 28.094 -9.953 1 75.56 28 ALA B CA 1
ATOM 5536 C C . ALA B 1 28 ? -3.527 28.094 -8.648 1 75.56 28 ALA B C 1
ATOM 5538 O O . ALA B 1 28 ? -3.684 29.141 -8.008 1 75.56 28 ALA B O 1
ATOM 5539 N N . GLU B 1 29 ? -3.934 26.953 -8.297 1 69.5 29 GLU B N 1
ATOM 5540 C CA . GLU B 1 29 ? -4.703 26.812 -7.062 1 69.5 29 GLU B CA 1
ATOM 5541 C C . GLU B 1 29 ? -3.84 27.109 -5.836 1 69.5 29 GLU B C 1
ATOM 5543 O O . GLU B 1 29 ? -4.273 27.812 -4.922 1 69.5 29 GLU B O 1
ATOM 5548 N N . GLU B 1 30 ? -2.678 26.672 -5.953 1 68.38 30 GLU B N 1
ATOM 5549 C CA . GLU B 1 30 ? -1.773 26.828 -4.816 1 68.38 30 GLU B CA 1
ATOM 5550 C C . GLU B 1 30 ? -1.342 28.297 -4.656 1 68.38 30 GLU B C 1
ATOM 5552 O O . GLU B 1 30 ? -1.172 28.781 -3.535 1 68.38 30 GLU B O 1
ATOM 5557 N N . MET B 1 31 ? -1.153 28.953 -5.789 1 66.56 31 MET B N 1
ATOM 5558 C CA . MET B 1 31 ? -0.702 30.344 -5.793 1 66.56 31 MET B CA 1
ATOM 5559 C C . MET B 1 31 ? -1.888 31.312 -5.754 1 66.56 31 MET B C 1
ATOM 5561 O O . MET B 1 31 ? -1.707 32.531 -5.754 1 66.56 31 MET B O 1
ATOM 5565 N N . ALA B 1 32 ? -3.09 30.625 -5.684 1 60.72 32 ALA B N 1
ATOM 5566 C CA . ALA B 1 32 ? -4.34 31.391 -5.668 1 60.72 32 ALA B CA 1
ATOM 5567 C C . ALA B 1 32 ? -4.395 32.375 -6.836 1 60.72 32 ALA B C 1
ATOM 5569 O O . ALA B 1 32 ? -4.754 33.531 -6.652 1 60.72 32 ALA B O 1
ATOM 5570 N N . VAL B 1 33 ? -3.963 32 -8.07 1 69.38 33 VAL B N 1
ATOM 5571 C CA . VAL B 1 33 ? -4.043 32.812 -9.289 1 69.38 33 VAL B CA 1
ATOM 5572 C C . VAL B 1 33 ? -4.645 31.969 -10.414 1 69.38 33 VAL B C 1
ATOM 5574 O O . VAL B 1 33 ? -4.934 30.781 -10.227 1 69.38 33 VAL B O 1
ATOM 5577 N N . THR B 1 34 ? -5.004 32.562 -11.5 1 69.56 34 THR B N 1
ATOM 5578 C CA . THR B 1 34 ? -5.555 31.844 -12.656 1 69.56 34 THR B CA 1
ATOM 5579 C C . THR B 1 34 ? -4.457 31.094 -13.406 1 69.56 34 THR B C 1
ATOM 5581 O O . THR B 1 34 ? -3.287 31.484 -13.344 1 69.56 34 THR B O 1
ATOM 5584 N N . PRO B 1 35 ? -4.848 30.094 -14.133 1 76.12 35 PRO B N 1
ATOM 5585 C CA . PRO B 1 35 ? -3.854 29.375 -14.938 1 76.12 35 PRO B CA 1
ATOM 5586 C C . PRO B 1 35 ? -3.178 30.281 -15.969 1 76.12 35 PRO B C 1
ATOM 5588 O O . PRO B 1 35 ? -2.023 30.047 -16.344 1 76.12 35 PRO B O 1
ATOM 5591 N N . ARG B 1 36 ? -3.83 31.281 -16.406 1 75.56 36 ARG B N 1
ATOM 5592 C CA . ARG B 1 36 ? -3.248 32.219 -17.359 1 75.56 36 ARG B CA 1
ATOM 5593 C C . ARG B 1 36 ? -2.098 33 -16.703 1 75.56 36 ARG B C 1
ATOM 5595 O O . ARG B 1 36 ? -1.062 33.219 -17.344 1 75.56 36 ARG B O 1
ATOM 5602 N N . THR B 1 37 ? -2.271 33.312 -15.555 1 75.25 37 THR B N 1
ATOM 5603 C CA . THR B 1 37 ? -1.243 34.031 -14.805 1 75.25 37 THR B CA 1
ATOM 5604 C C . THR B 1 37 ? -0.032 33.125 -14.562 1 75.25 37 THR B C 1
ATOM 5606 O O . THR B 1 37 ? 1.109 33.594 -14.625 1 75.25 37 THR B O 1
ATOM 5609 N N . ILE B 1 38 ? -0.344 31.922 -14.344 1 80.12 38 ILE B N 1
ATOM 5610 C CA . ILE B 1 38 ? 0.746 30.969 -14.133 1 80.12 38 ILE B CA 1
ATOM 5611 C C . ILE B 1 38 ? 1.586 30.875 -15.406 1 80.12 38 ILE B C 1
ATOM 5613 O O . ILE B 1 38 ? 2.818 30.844 -15.344 1 80.12 38 ILE B O 1
ATOM 5617 N N . ARG B 1 39 ? 0.919 30.906 -16.516 1 79.75 39 ARG B N 1
ATOM 5618 C CA . ARG B 1 39 ? 1.625 30.828 -17.797 1 79.75 39 ARG B CA 1
ATOM 5619 C C . ARG B 1 39 ? 2.508 32.031 -18.016 1 79.75 39 ARG B C 1
ATOM 5621 O O . ARG B 1 39 ? 3.643 31.922 -18.469 1 79.75 39 ARG B O 1
ATOM 5628 N N . ALA B 1 40 ? 1.97 33.125 -17.641 1 77.62 40 ALA B N 1
ATOM 5629 C CA . ALA B 1 40 ? 2.729 34.375 -17.766 1 77.62 40 ALA B CA 1
ATOM 5630 C C . ALA B 1 40 ? 3.928 34.375 -16.812 1 77.62 40 ALA B C 1
ATOM 5632 O O . ALA B 1 40 ? 5.023 34.781 -17.188 1 77.62 40 ALA B O 1
ATOM 5633 N N . ASP B 1 41 ? 3.678 33.875 -15.648 1 78.88 41 ASP B N 1
ATOM 5634 C CA . ASP B 1 41 ? 4.75 33.812 -14.664 1 78.88 41 ASP B CA 1
ATOM 5635 C C . ASP B 1 41 ? 5.848 32.844 -15.102 1 78.88 41 ASP B C 1
ATOM 5637 O O . ASP B 1 41 ? 7.035 33.156 -14.977 1 78.88 41 ASP B O 1
ATOM 5641 N N . ILE B 1 42 ? 5.422 31.781 -15.586 1 81.31 42 ILE B N 1
ATOM 5642 C CA . ILE B 1 42 ? 6.383 30.766 -16.016 1 81.31 42 ILE B CA 1
ATOM 5643 C C . ILE B 1 42 ? 7.234 31.328 -17.156 1 81.31 42 ILE B C 1
ATOM 5645 O O . ILE B 1 42 ? 8.445 31.109 -17.188 1 81.31 42 ILE B O 1
ATOM 5649 N N . ALA B 1 43 ? 6.57 32.062 -18.016 1 79.25 43 ALA B N 1
ATOM 5650 C CA . ALA B 1 43 ? 7.312 32.688 -19.109 1 79.25 43 ALA B CA 1
ATOM 5651 C C . ALA B 1 43 ? 8.328 33.688 -18.562 1 79.25 43 ALA B C 1
ATOM 5653 O O . ALA B 1 43 ? 9.469 33.75 -19.016 1 79.25 43 ALA B O 1
ATOM 5654 N N . ALA B 1 44 ? 7.891 34.375 -17.562 1 76.38 44 ALA B N 1
ATOM 5655 C CA . ALA B 1 44 ? 8.766 35.375 -16.953 1 76.38 44 ALA B CA 1
ATOM 5656 C C . ALA B 1 44 ? 9.922 34.719 -16.219 1 76.38 44 ALA B C 1
ATOM 5658 O O . ALA B 1 44 ? 11.062 35.156 -16.281 1 76.38 44 ALA B O 1
ATOM 5659 N N . ILE B 1 45 ? 9.625 33.688 -15.508 1 78.44 45 ILE B N 1
ATOM 5660 C CA . ILE B 1 45 ? 10.633 32.938 -14.773 1 78.44 45 ILE B CA 1
ATOM 5661 C C . ILE B 1 45 ? 11.664 32.344 -15.75 1 78.44 45 ILE B C 1
ATOM 5663 O O . ILE B 1 45 ? 12.867 32.375 -15.484 1 78.44 45 ILE B O 1
ATOM 5667 N N . ASN B 1 46 ? 11.18 31.938 -16.875 1 79.94 46 ASN B N 1
ATOM 5668 C CA . ASN B 1 46 ? 12.062 31.344 -17.859 1 79.94 46 ASN B CA 1
ATOM 5669 C C . ASN B 1 46 ? 13.055 32.375 -18.422 1 79.94 46 ASN B C 1
ATOM 5671 O O . ASN B 1 46 ? 14.188 32.031 -18.75 1 79.94 46 ASN B O 1
ATOM 5675 N N . VAL B 1 47 ? 12.531 33.594 -18.516 1 74.06 47 VAL B N 1
ATOM 5676 C CA . VAL B 1 47 ? 13.43 34.656 -18.953 1 74.06 47 VAL B CA 1
ATOM 5677 C C . VAL B 1 47 ? 14.547 34.844 -17.922 1 74.06 47 VAL B C 1
ATOM 5679 O O . VAL B 1 47 ? 15.719 34.969 -18.281 1 74.06 47 VAL B O 1
ATOM 5682 N N . TRP B 1 48 ? 14.102 34.719 -16.719 1 72.81 48 TRP B N 1
ATOM 5683 C CA . TRP B 1 48 ? 15.047 34.875 -15.625 1 72.81 48 TRP B CA 1
ATOM 5684 C C . TRP B 1 48 ? 15.977 33.656 -15.523 1 72.81 48 TRP B C 1
ATOM 5686 O O . TRP B 1 48 ? 17.172 33.812 -15.273 1 72.81 48 TRP B O 1
ATOM 5696 N N . LEU B 1 49 ? 15.516 32.562 -15.758 1 74.19 49 LEU B N 1
ATOM 5697 C CA . LEU B 1 49 ? 16.234 31.281 -15.617 1 74.19 49 LEU B CA 1
ATOM 5698 C C . LEU B 1 49 ? 17.25 31.125 -16.734 1 74.19 49 LEU B C 1
ATOM 5700 O O . LEU B 1 49 ? 18.219 30.359 -16.609 1 74.19 49 LEU B O 1
ATOM 5704 N N . LYS B 1 50 ? 17.094 31.812 -17.781 1 71.62 50 LYS B N 1
ATOM 5705 C CA . LYS B 1 50 ? 18.031 31.734 -18.891 1 71.62 50 LYS B CA 1
ATOM 5706 C C . LYS B 1 50 ? 19.438 32.125 -18.453 1 71.62 50 LYS B C 1
ATOM 5708 O O . LYS B 1 50 ? 20.422 31.594 -18.984 1 71.62 50 LYS B O 1
ATOM 5713 N N . THR B 1 51 ? 19.5 32.875 -17.422 1 65.31 51 THR B N 1
ATOM 5714 C CA . THR B 1 51 ? 20.797 33.344 -16.938 1 65.31 51 THR B CA 1
ATOM 5715 C C . THR B 1 51 ? 21.531 32.25 -16.188 1 65.31 51 THR B C 1
ATOM 5717 O O . THR B 1 51 ? 22.75 32.25 -16.078 1 65.31 51 THR B O 1
ATOM 5720 N N . VAL B 1 52 ? 20.844 31.328 -15.711 1 65.12 52 VAL B N 1
ATOM 5721 C CA . VAL B 1 52 ? 21.484 30.281 -14.906 1 65.12 52 VAL B CA 1
ATOM 5722 C C . VAL B 1 52 ? 21.422 28.953 -15.656 1 65.12 52 VAL B C 1
ATOM 5724 O O . VAL B 1 52 ? 21.828 27.922 -15.125 1 65.12 52 VAL B O 1
ATOM 5727 N N . GLY B 1 53 ? 21.031 29.016 -16.828 1 67.75 53 GLY B N 1
ATOM 5728 C CA . GLY B 1 53 ? 21.016 27.812 -17.656 1 67.75 53 GLY B CA 1
ATOM 5729 C C . GLY B 1 53 ? 19.922 26.828 -17.266 1 67.75 53 GLY B C 1
ATOM 5730 O O . GLY B 1 53 ? 20.109 25.625 -17.375 1 67.75 53 GLY B O 1
ATOM 5731 N N . CYS B 1 54 ? 18.938 27.266 -16.516 1 75.19 54 CYS B N 1
ATOM 5732 C CA . CYS B 1 54 ? 17.781 26.453 -16.172 1 75.19 54 CYS B CA 1
ATOM 5733 C C . CYS B 1 54 ? 16.531 26.938 -16.922 1 75.19 54 CYS B C 1
ATOM 5735 O O . CYS B 1 54 ? 16.516 28.047 -17.438 1 75.19 54 CYS B O 1
ATOM 5737 N N . TYR B 1 55 ? 15.625 26.109 -17.172 1 81.25 55 TYR B N 1
ATOM 5738 C CA . TYR B 1 55 ? 14.359 26.516 -17.766 1 81.25 55 TYR B CA 1
ATOM 5739 C C . TYR B 1 55 ? 13.211 25.656 -17.266 1 81.25 55 TYR B C 1
ATOM 5741 O O . TYR B 1 55 ? 13.422 24.5 -16.859 1 81.25 55 TYR B O 1
ATOM 5749 N N . ILE B 1 56 ? 12.047 26.266 -17.203 1 81.5 56 ILE B N 1
ATOM 5750 C CA . ILE B 1 56 ? 10.828 25.531 -16.875 1 81.5 56 ILE B CA 1
ATOM 5751 C C . ILE B 1 56 ? 10.188 24.984 -18.156 1 81.5 56 ILE B C 1
ATOM 5753 O O . ILE B 1 56 ? 9.82 25.766 -19.047 1 81.5 56 ILE B O 1
ATOM 5757 N N . GLU B 1 57 ? 10.219 23.734 -18.297 1 80.56 57 GLU B N 1
ATOM 5758 C CA . GLU B 1 57 ? 9.57 23.062 -19.438 1 80.56 57 GLU B CA 1
ATOM 5759 C C . GLU B 1 57 ? 8.055 23.047 -19.266 1 80.56 57 GLU B C 1
ATOM 5761 O O . GLU B 1 57 ? 7.547 22.781 -18.172 1 80.56 57 GLU B O 1
ATOM 5766 N N . SER B 1 58 ? 7.363 23.516 -20.344 1 79.88 58 SER B N 1
ATOM 5767 C CA . SER B 1 58 ? 5.902 23.547 -20.328 1 79.88 58 SER B CA 1
ATOM 5768 C C . SER B 1 58 ? 5.312 22.484 -21.25 1 79.88 58 SER B C 1
ATOM 5770 O O . SER B 1 58 ? 5.738 22.359 -22.406 1 79.88 58 SER B O 1
ATOM 5772 N N . SER B 1 59 ? 4.516 21.531 -20.719 1 76.19 59 SER B N 1
ATOM 5773 C CA . SER B 1 59 ? 3.756 20.531 -21.469 1 76.19 59 SER B CA 1
ATOM 5774 C C . SER B 1 59 ? 2.256 20.719 -21.266 1 76.19 59 SER B C 1
ATOM 5776 O O . SER B 1 59 ? 1.789 20.875 -20.141 1 76.19 59 SER B O 1
ATOM 5778 N N . ARG B 1 60 ? 1.465 20.844 -22.359 1 69.25 60 ARG B N 1
ATOM 5779 C CA . ARG B 1 60 ? 0.018 21.016 -22.281 1 69.25 60 ARG B CA 1
ATOM 5780 C C . ARG B 1 60 ? -0.629 19.875 -21.5 1 69.25 60 ARG B C 1
ATOM 5782 O O . ARG B 1 60 ? -1.627 20.078 -20.812 1 69.25 60 ARG B O 1
ATOM 5789 N N . GLN B 1 61 ? -0.032 18.656 -21.531 1 66 61 GLN B N 1
ATOM 5790 C CA . GLN B 1 61 ? -0.638 17.484 -20.938 1 66 61 GLN B CA 1
ATOM 5791 C C . GLN B 1 61 ? -0.104 17.234 -19.531 1 66 61 GLN B C 1
ATOM 5793 O O . GLN B 1 61 ? -0.865 16.906 -18.609 1 66 61 GLN B O 1
ATOM 5798 N N . GLU B 1 62 ? 1.15 17.625 -19.328 1 72.94 62 GLU B N 1
ATOM 5799 C CA . GLU B 1 62 ? 1.788 17.188 -18.078 1 72.94 62 GLU B CA 1
ATOM 5800 C C . GLU B 1 62 ? 1.942 18.359 -17.109 1 72.94 62 GLU B C 1
ATOM 5802 O O . GLU B 1 62 ? 2.049 18.156 -15.898 1 72.94 62 GLU B O 1
ATOM 5807 N N . GLY B 1 63 ? 2.014 19.531 -17.531 1 79.88 63 GLY B N 1
ATOM 5808 C CA . GLY B 1 63 ? 2.182 20.719 -16.703 1 79.88 63 GLY B CA 1
ATOM 5809 C C . GLY B 1 63 ? 3.561 21.344 -16.828 1 79.88 63 GLY B C 1
ATOM 5810 O O . GLY B 1 63 ? 4.07 21.516 -17.938 1 79.88 63 GLY B O 1
ATOM 5811 N N . TYR B 1 64 ? 4.082 21.812 -15.664 1 84.5 64 TYR B N 1
ATOM 5812 C CA . TYR B 1 64 ? 5.355 22.531 -15.656 1 84.5 64 TYR B CA 1
ATOM 5813 C C . TYR B 1 64 ? 6.414 21.75 -14.891 1 84.5 64 TYR B C 1
ATOM 5815 O O . TYR B 1 64 ? 6.105 21.078 -13.898 1 84.5 64 TYR B O 1
ATOM 5823 N N . ARG B 1 65 ? 7.562 21.766 -15.453 1 81.81 65 ARG B N 1
ATOM 5824 C CA . ARG B 1 65 ? 8.68 21.125 -14.773 1 81.81 65 ARG B CA 1
ATOM 5825 C C . ARG B 1 65 ? 9.969 21.938 -14.961 1 81.81 65 ARG B C 1
ATOM 5827 O O . ARG B 1 65 ? 10.234 22.438 -16.047 1 81.81 65 ARG B O 1
ATOM 5834 N N . LEU B 1 66 ? 10.773 21.984 -13.828 1 78.81 66 LEU B N 1
ATOM 5835 C CA . LEU B 1 66 ? 12.039 22.703 -13.891 1 78.81 66 LEU B CA 1
ATOM 5836 C C . LEU B 1 66 ? 13.148 21.812 -14.445 1 78.81 66 LEU B C 1
ATOM 5838 O O . LEU B 1 66 ? 13.305 20.672 -14 1 78.81 66 LEU B O 1
ATOM 5842 N N . ARG B 1 67 ? 13.711 22.281 -15.508 1 73.5 67 ARG B N 1
ATOM 5843 C CA . ARG B 1 67 ? 14.828 21.562 -16.109 1 73.5 67 ARG B CA 1
ATOM 5844 C C . ARG B 1 67 ? 16.078 22.453 -16.172 1 73.5 67 ARG B C 1
ATOM 5846 O O . ARG B 1 67 ? 15.969 23.672 -16.234 1 73.5 67 ARG B O 1
ATOM 5853 N N . GLY B 1 68 ? 17.281 21.875 -15.992 1 64.81 68 GLY B N 1
ATOM 5854 C CA . GLY B 1 68 ? 18.531 22.594 -16.156 1 64.81 68 GLY B CA 1
ATOM 5855 C C . GLY B 1 68 ? 19.703 21.938 -15.461 1 64.81 68 GLY B C 1
ATOM 5856 O O . GLY B 1 68 ? 19.516 21.109 -14.562 1 64.81 68 GLY B O 1
ATOM 5857 N N . GLU B 1 69 ? 20.891 21.984 -15.945 1 58.12 69 GLU B N 1
ATOM 5858 C CA . GLU B 1 69 ? 22.156 21.406 -15.492 1 58.12 69 GLU B CA 1
ATOM 5859 C C . GLU B 1 69 ? 22.594 21.984 -14.156 1 58.12 69 GLU B C 1
ATOM 5861 O O . GLU B 1 69 ? 23.312 21.344 -13.391 1 58.12 69 GLU B O 1
ATOM 5866 N N . ARG B 1 70 ? 22.219 23.25 -13.688 1 54.97 70 ARG B N 1
ATOM 5867 C CA . ARG B 1 70 ? 22.781 23.938 -12.547 1 54.97 70 ARG B CA 1
ATOM 5868 C C . ARG B 1 70 ? 21.719 24.234 -11.492 1 54.97 70 ARG B C 1
ATOM 5870 O O . ARG B 1 70 ? 21.594 25.375 -11.031 1 54.97 70 ARG B O 1
ATOM 5877 N N . GLN B 1 71 ? 20.969 23.234 -11.203 1 58.81 71 GLN B N 1
ATOM 5878 C CA . GLN B 1 71 ? 19.891 23.422 -10.25 1 58.81 71 GLN B CA 1
ATOM 5879 C C . GLN B 1 71 ? 20.438 23.812 -8.875 1 58.81 71 GLN B C 1
ATOM 5881 O O . GLN B 1 71 ? 19.766 24.516 -8.109 1 58.81 71 GLN B O 1
ATOM 5886 N N . GLY B 1 72 ? 21.578 23.5 -8.711 1 58.31 72 GLY B N 1
ATOM 5887 C CA . GLY B 1 72 ? 22.25 23.891 -7.48 1 58.31 72 GLY B CA 1
ATOM 5888 C C . GLY B 1 72 ? 22.469 25.391 -7.379 1 58.31 72 GLY B C 1
ATOM 5889 O O . GLY B 1 72 ? 22.25 25.984 -6.324 1 58.31 72 GLY B O 1
ATOM 5890 N N . GLU B 1 73 ? 22.953 25.969 -8.367 1 59.47 73 GLU B N 1
ATOM 5891 C CA . GLU B 1 73 ? 23.172 27.422 -8.383 1 59.47 73 GLU B CA 1
ATOM 5892 C C . GLU B 1 73 ? 21.844 28.188 -8.25 1 59.47 73 GLU B C 1
ATOM 5894 O O . GLU B 1 73 ? 21.812 29.25 -7.641 1 59.47 73 GLU B O 1
ATOM 5899 N N . LEU B 1 74 ? 20.875 27.609 -8.742 1 61.56 74 LEU B N 1
ATOM 5900 C CA . LEU B 1 74 ? 19.547 28.203 -8.648 1 61.56 74 LEU B CA 1
ATOM 5901 C C . LEU B 1 74 ? 19.062 28.25 -7.199 1 61.56 74 LEU B C 1
ATOM 5903 O O . LEU B 1 74 ? 18.469 29.234 -6.77 1 61.56 74 LEU B O 1
ATOM 5907 N N . GLU B 1 75 ? 19.375 27.312 -6.582 1 59.06 75 GLU B N 1
ATOM 5908 C CA . GLU B 1 75 ? 19.016 27.25 -5.168 1 59.06 75 GLU B CA 1
ATOM 5909 C C . GLU B 1 75 ? 19.688 28.375 -4.383 1 59.06 75 GLU B C 1
ATOM 5911 O O . GLU B 1 75 ? 19.062 29.016 -3.545 1 59.06 75 GLU B O 1
ATOM 5916 N N . SER B 1 76 ? 20.938 28.641 -4.691 1 56.34 76 SER B N 1
ATOM 5917 C CA . SER B 1 76 ? 21.672 29.719 -4.039 1 56.34 76 SER B CA 1
ATOM 5918 C C . SER B 1 76 ? 21.109 31.078 -4.418 1 56.34 76 SER B C 1
ATOM 5920 O O . SER B 1 76 ? 21.016 31.984 -3.576 1 56.34 76 SER B O 1
ATOM 5922 N N . LEU B 1 77 ? 20.859 31.219 -5.578 1 55.47 77 LEU B N 1
ATOM 5923 C CA . LEU B 1 77 ? 20.359 32.5 -6.074 1 55.47 77 LEU B CA 1
ATOM 5924 C C . LEU B 1 77 ? 18.969 32.812 -5.512 1 55.47 77 LEU B C 1
ATOM 5926 O O . LEU B 1 77 ? 18.641 33.969 -5.238 1 55.47 77 LEU B O 1
ATOM 5930 N N . LEU B 1 78 ? 18.203 31.766 -5.453 1 56.12 78 LEU B N 1
ATOM 5931 C CA . LEU B 1 78 ? 16.844 31.922 -4.965 1 56.12 78 LEU B CA 1
ATOM 5932 C C . LEU B 1 78 ? 16.828 32.219 -3.469 1 56.12 78 LEU B C 1
ATOM 5934 O O . LEU B 1 78 ? 15.953 32.938 -2.979 1 56.12 78 LEU B O 1
ATOM 5938 N N . TRP B 1 79 ? 17.766 31.703 -2.828 1 49.97 79 TRP B N 1
ATOM 5939 C CA . TRP B 1 79 ? 17.781 31.844 -1.376 1 49.97 79 TRP B CA 1
ATOM 5940 C C . TRP B 1 79 ? 18.609 33.062 -0.953 1 49.97 79 TRP B C 1
ATOM 5942 O O . TRP B 1 79 ? 18.359 33.625 0.103 1 49.97 79 TRP B O 1
ATOM 5952 N N . ASP B 1 80 ? 19.656 33.406 -1.594 1 43.88 80 ASP B N 1
ATOM 5953 C CA . ASP B 1 80 ? 20.547 34.5 -1.203 1 43.88 80 ASP B CA 1
ATOM 5954 C C . ASP B 1 80 ? 19.953 35.844 -1.564 1 43.88 80 ASP B C 1
ATOM 5956 O O . ASP B 1 80 ? 20.453 36.875 -1.131 1 43.88 80 ASP B O 1
ATOM 5960 N N . GLY B 1 81 ? 19.094 35.969 -2.496 1 42.44 81 GLY B N 1
ATOM 5961 C CA . GLY B 1 81 ? 18.828 37.344 -2.973 1 42.44 81 GLY B CA 1
ATOM 5962 C C . GLY B 1 81 ? 17.75 38.031 -2.189 1 42.44 81 GLY B C 1
ATOM 5963 O O . GLY B 1 81 ? 17 37.406 -1.445 1 42.44 81 GLY B O 1
ATOM 5964 N N . MET B 1 82 ? 17.812 39.406 -2.064 1 41.06 82 MET B N 1
ATOM 5965 C CA . MET B 1 82 ? 16.875 40.375 -1.49 1 41.06 82 MET B CA 1
ATOM 5966 C C . MET B 1 82 ? 15.453 40.125 -1.98 1 41.06 82 MET B C 1
ATOM 5968 O O . MET B 1 82 ? 15.188 40.219 -3.18 1 41.06 82 MET B O 1
ATOM 5972 N N . ASP B 1 83 ? 14.758 39.344 -1.361 1 43.75 83 ASP B N 1
ATOM 5973 C CA . ASP B 1 83 ? 13.375 38.969 -1.646 1 43.75 83 ASP B CA 1
ATOM 5974 C C . ASP B 1 83 ? 12.477 40.219 -1.684 1 43.75 83 ASP B C 1
ATOM 5976 O O . ASP B 1 83 ? 12.383 40.938 -0.698 1 43.75 83 ASP B O 1
ATOM 5980 N N . VAL B 1 84 ? 12.367 41 -2.672 1 43.47 84 VAL B N 1
ATOM 5981 C CA . VAL B 1 84 ? 11.328 42 -2.824 1 43.47 84 VAL B CA 1
ATOM 5982 C C . VAL B 1 84 ? 9.953 41.375 -2.621 1 43.47 84 VAL B C 1
ATOM 5984 O O . VAL B 1 84 ? 9.633 40.375 -3.244 1 43.47 84 VAL B O 1
ATOM 5987 N N . PRO B 1 85 ? 9.367 41.75 -1.466 1 50.5 85 PRO B N 1
ATOM 5988 C CA . PRO B 1 85 ? 8.031 41.219 -1.188 1 50.5 85 PRO B CA 1
ATOM 5989 C C . PRO B 1 85 ? 7.094 41.344 -2.389 1 50.5 85 PRO B C 1
ATOM 5991 O O . PRO B 1 85 ? 6.938 42.406 -2.961 1 50.5 85 PRO B O 1
ATOM 5994 N N . LEU B 1 86 ? 6.762 40.344 -3.189 1 49.72 86 LEU B N 1
ATOM 5995 C CA . LEU B 1 86 ? 6.121 40.438 -4.5 1 49.72 86 LEU B CA 1
ATOM 5996 C C . LEU B 1 86 ? 4.609 40.312 -4.375 1 49.72 86 LEU B C 1
ATOM 5998 O O . LEU B 1 86 ? 3.865 40.938 -5.125 1 49.72 86 LEU B O 1
ATOM 6002 N N . THR B 1 87 ? 4.043 39.594 -3.256 1 57.25 87 THR B N 1
ATOM 6003 C CA . THR B 1 87 ? 2.592 39.531 -3.168 1 57.25 87 THR B CA 1
ATOM 6004 C C . THR B 1 87 ? 2.037 40.688 -2.336 1 57.25 87 THR B C 1
ATOM 6006 O O . THR B 1 87 ? 2.75 41.25 -1.509 1 57.25 87 THR B O 1
ATOM 6009 N N . PRO B 1 88 ? 0.938 41.094 -2.789 1 61.88 88 PRO B N 1
ATOM 6010 C CA . PRO B 1 88 ? 0.32 42.156 -1.983 1 61.88 88 PRO B CA 1
ATOM 6011 C C . PRO B 1 88 ? 0.355 41.844 -0.487 1 61.88 88 PRO B C 1
ATOM 6013 O O . PRO B 1 88 ? 0.574 42.75 0.324 1 61.88 88 PRO B O 1
ATOM 6016 N N . GLN B 1 89 ? 0.292 40.594 -0.218 1 66.88 89 GLN B N 1
ATOM 6017 C CA . GLN B 1 89 ? 0.291 40.25 1.194 1 66.88 89 GLN B CA 1
ATOM 6018 C C . GLN B 1 89 ? 1.684 40.375 1.802 1 66.88 89 GLN B C 1
ATOM 6020 O O . GLN B 1 89 ? 1.829 40.875 2.928 1 66.88 89 GLN B O 1
ATOM 6025 N N . GLU B 1 90 ? 2.611 40.062 1.025 1 70.81 90 GLU B N 1
ATOM 6026 C CA . GLU B 1 90 ? 3.988 40.188 1.495 1 70.81 90 GLU B CA 1
ATOM 6027 C C . GLU B 1 90 ? 4.398 41.625 1.638 1 70.81 90 GLU B C 1
ATOM 6029 O O . GLU B 1 90 ? 5.102 42 2.582 1 70.81 90 GLU B O 1
ATOM 6034 N N . ARG B 1 91 ? 3.932 42.375 0.684 1 72.19 91 ARG B N 1
ATOM 6035 C CA . ARG B 1 91 ? 4.227 43.812 0.729 1 72.19 91 ARG B CA 1
ATOM 6036 C C . ARG B 1 91 ? 3.594 44.438 1.955 1 72.19 91 ARG B C 1
ATOM 6038 O O . ARG B 1 91 ? 4.219 45.281 2.617 1 72.19 91 ARG B O 1
ATOM 6045 N N . MET B 1 92 ? 2.391 44.062 2.111 1 77.62 92 MET B N 1
ATOM 6046 C CA . MET B 1 92 ? 1.694 44.594 3.279 1 77.62 92 MET B CA 1
ATOM 6047 C C . MET B 1 92 ? 2.416 44.219 4.566 1 77.62 92 MET B C 1
ATOM 6049 O O . MET B 1 92 ? 2.529 45.031 5.484 1 77.62 92 MET B O 1
ATOM 6053 N N . ARG B 1 93 ? 2.863 43.031 4.574 1 80.06 93 ARG B N 1
ATOM 6054 C CA . ARG B 1 93 ? 3.588 42.562 5.746 1 80.06 93 ARG B CA 1
ATOM 6055 C C . ARG B 1 93 ? 4.891 43.344 5.941 1 80.06 93 ARG B C 1
ATOM 6057 O O . ARG B 1 93 ? 5.199 43.781 7.051 1 80.06 93 ARG B O 1
ATOM 6064 N N . ALA B 1 94 ? 5.609 43.5 4.867 1 81.62 94 ALA B N 1
ATOM 6065 C CA . ALA B 1 94 ? 6.871 44.25 4.922 1 81.62 94 ALA B CA 1
ATOM 6066 C C . ALA B 1 94 ? 6.641 45.688 5.363 1 81.62 94 ALA B C 1
ATOM 6068 O O . ALA B 1 94 ? 7.41 46.219 6.156 1 81.62 94 ALA B O 1
ATOM 6069 N N . LEU B 1 95 ? 5.641 46.219 4.805 1 85.19 95 LEU B N 1
ATOM 6070 C CA . LEU B 1 95 ? 5.289 47.594 5.164 1 85.19 95 LEU B CA 1
ATOM 6071 C C . LEU B 1 95 ? 4.922 47.688 6.641 1 85.19 95 LEU B C 1
ATOM 6073 O O . LEU B 1 95 ? 5.336 48.625 7.328 1 85.19 95 LEU B O 1
ATOM 6077 N N . GLY B 1 96 ? 4.117 46.75 7.098 1 86.81 96 GLY B N 1
ATOM 6078 C CA . GLY B 1 96 ? 3.742 46.688 8.5 1 86.81 96 GLY B CA 1
ATOM 6079 C C . GLY B 1 96 ? 4.934 46.625 9.438 1 86.81 96 GLY B C 1
ATOM 6080 O O . GLY B 1 96 ? 4.992 47.312 10.445 1 86.81 96 GLY B O 1
ATOM 6081 N N . ILE B 1 97 ? 5.859 45.844 9.078 1 88 97 ILE B N 1
ATOM 6082 C CA . ILE B 1 97 ? 7.055 45.656 9.891 1 88 97 ILE B CA 1
ATOM 6083 C C . ILE B 1 97 ? 7.863 46.938 9.922 1 88 97 ILE B C 1
ATOM 6085 O O . ILE B 1 97 ? 8.305 47.375 10.992 1 88 97 ILE B O 1
ATOM 6089 N N . ARG B 1 98 ? 8.039 47.562 8.828 1 86.88 98 ARG B N 1
ATOM 6090 C CA . ARG B 1 98 ? 8.805 48.812 8.727 1 86.88 98 ARG B CA 1
ATOM 6091 C C . ARG B 1 98 ? 8.148 49.906 9.539 1 86.88 98 ARG B C 1
ATOM 6093 O O . ARG B 1 98 ? 8.844 50.719 10.188 1 86.88 98 ARG B O 1
ATOM 6100 N N . LEU B 1 99 ? 6.891 49.938 9.414 1 88.19 99 LEU B N 1
ATOM 6101 C CA . LEU B 1 99 ? 6.168 50.969 10.141 1 88.19 99 LEU B CA 1
ATOM 6102 C C . LEU B 1 99 ? 6.262 50.75 11.641 1 88.19 99 LEU B C 1
ATOM 6104 O O . LEU B 1 99 ? 6.43 51.688 12.406 1 88.19 99 LEU B O 1
ATOM 6108 N N . LEU B 1 100 ? 6.164 49.5 12.031 1 89.75 100 LEU B N 1
ATOM 6109 C CA . LEU B 1 100 ? 6.191 49.188 13.461 1 89.75 100 LEU B CA 1
ATOM 6110 C C . LEU B 1 100 ? 7.578 49.406 14.039 1 89.75 100 LEU B C 1
ATOM 6112 O O . LEU B 1 100 ? 7.723 49.656 15.25 1 89.75 100 LEU B O 1
ATOM 6116 N N . GLN B 1 101 ? 8.531 49.344 13.195 1 87.31 101 GLN B N 1
ATOM 6117 C CA . GLN B 1 101 ? 9.898 49.562 13.648 1 87.31 101 GLN B CA 1
ATOM 6118 C C . GLN B 1 101 ? 10.203 51.062 13.742 1 87.31 101 GLN B C 1
ATOM 6120 O O . GLN B 1 101 ? 11.164 51.469 14.406 1 87.31 101 GLN B O 1
ATOM 6125 N N . ALA B 1 102 ? 9.359 51.844 13.086 1 88 102 ALA B N 1
ATOM 6126 C CA . ALA B 1 102 ? 9.562 53.312 13.062 1 88 102 ALA B CA 1
ATOM 6127 C C . ALA B 1 102 ? 8.938 53.969 14.281 1 88 102 ALA B C 1
ATOM 6129 O O . ALA B 1 102 ? 7.789 53.688 14.633 1 88 102 ALA B O 1
ATOM 6130 N N . ASP B 1 103 ? 9.742 54.719 14.984 1 86.19 103 ASP B N 1
ATOM 6131 C CA . ASP B 1 103 ? 9.242 55.5 16.109 1 86.19 103 ASP B CA 1
ATOM 6132 C C . ASP B 1 103 ? 9.469 57 15.891 1 86.19 103 ASP B C 1
ATOM 6134 O O . ASP B 1 103 ? 9.93 57.406 14.82 1 86.19 103 ASP B O 1
ATOM 6138 N N . GLU B 1 104 ? 9.102 57.75 16.906 1 84.12 104 GLU B N 1
ATOM 6139 C CA . GLU B 1 104 ? 9.164 59.188 16.766 1 84.12 104 GLU B CA 1
ATOM 6140 C C . GLU B 1 104 ? 10.602 59.688 16.594 1 84.12 104 GLU B C 1
ATOM 6142 O O . GLU B 1 104 ? 10.859 60.656 15.891 1 84.12 104 GLU B O 1
ATOM 6147 N N . GLU B 1 105 ? 11.516 58.969 17.172 1 83.62 105 GLU B N 1
ATOM 6148 C CA . GLU B 1 105 ? 12.93 59.344 17.094 1 83.62 105 GLU B CA 1
ATOM 6149 C C . GLU B 1 105 ? 13.523 58.938 15.742 1 83.62 105 GLU B C 1
ATOM 6151 O O . GLU B 1 105 ? 14.414 59.625 15.234 1 83.62 105 GLU B O 1
ATOM 6156 N N . LYS B 1 106 ? 12.961 57.875 15.219 1 87.62 106 LYS B N 1
ATOM 6157 C CA . LYS B 1 106 ? 13.43 57.406 13.922 1 87.62 106 LYS B CA 1
ATOM 6158 C C . LYS B 1 106 ? 12.258 57.094 12.992 1 87.62 106 LYS B C 1
ATOM 6160 O O . LYS B 1 106 ? 11.992 55.906 12.695 1 87.62 106 LYS B O 1
ATOM 6165 N N . PRO B 1 107 ? 11.664 58.094 12.469 1 91.25 107 PRO B N 1
ATOM 6166 C CA . PRO B 1 107 ? 10.508 57.906 11.586 1 91.25 107 PRO B CA 1
ATOM 6167 C C . PRO B 1 107 ? 10.906 57.375 10.203 1 91.25 107 PRO B C 1
ATOM 6169 O O . PRO B 1 107 ? 12.078 57.469 9.828 1 91.25 107 PRO B O 1
ATOM 6172 N N . GLU B 1 108 ? 9.992 56.812 9.586 1 90.25 108 GLU B N 1
ATOM 6173 C CA . GLU B 1 108 ? 10.18 56.375 8.203 1 90.25 108 GLU B CA 1
ATOM 6174 C C . GLU B 1 108 ? 9.758 57.469 7.223 1 90.25 108 GLU B C 1
ATOM 6176 O O . GLU B 1 108 ? 8.812 58.219 7.48 1 90.25 108 GLU B O 1
ATOM 6181 N N . ASP B 1 109 ? 10.562 57.531 6.168 1 91.31 109 ASP B N 1
ATOM 6182 C CA . ASP B 1 109 ? 10.258 58.5 5.113 1 91.31 109 ASP B CA 1
ATOM 6183 C C . ASP B 1 109 ? 9.414 57.844 4.016 1 91.31 109 ASP B C 1
ATOM 6185 O O . ASP B 1 109 ? 9.781 56.781 3.48 1 91.31 109 ASP B O 1
ATOM 6189 N N . VAL B 1 110 ? 8.312 58.469 3.736 1 89.5 110 VAL B N 1
ATOM 6190 C CA . VAL B 1 110 ? 7.352 57.906 2.793 1 89.5 110 VAL B CA 1
ATOM 6191 C C . VAL B 1 110 ? 7.996 57.781 1.414 1 89.5 110 VAL B C 1
ATOM 6193 O O . VAL B 1 110 ? 7.723 56.812 0.68 1 89.5 110 VAL B O 1
ATOM 6196 N N . ASP B 1 111 ? 8.844 58.625 1.034 1 85.5 111 ASP B N 1
ATOM 6197 C CA . ASP B 1 111 ? 9.516 58.594 -0.26 1 85.5 111 ASP B CA 1
ATOM 6198 C C . ASP B 1 111 ? 10.508 57.438 -0.325 1 85.5 111 ASP B C 1
ATOM 6200 O O . ASP B 1 111 ? 10.633 56.781 -1.358 1 85.5 111 ASP B O 1
ATOM 6204 N N . GLU B 1 112 ? 11.125 57.312 0.747 1 85.88 112 GLU B N 1
ATOM 6205 C CA . GLU B 1 112 ? 12.078 56.188 0.818 1 85.88 112 GLU B CA 1
ATOM 6206 C C . GLU B 1 112 ? 11.359 54.844 0.743 1 85.88 112 GLU B C 1
ATOM 6208 O O . GLU B 1 112 ? 11.867 53.906 0.134 1 85.88 112 GLU B O 1
ATOM 6213 N N . LEU B 1 113 ? 10.281 54.781 1.472 1 86.12 113 LEU B N 1
ATOM 6214 C CA . LEU B 1 113 ? 9.492 53.562 1.45 1 86.12 113 LEU B CA 1
ATOM 6215 C C . LEU B 1 113 ? 9.016 53.25 0.038 1 86.12 113 LEU B C 1
ATOM 6217 O O . LEU B 1 113 ? 9 52.094 -0.376 1 86.12 113 LEU B O 1
ATOM 6221 N N . GLU B 1 114 ? 8.57 54.25 -0.633 1 80.94 114 GLU B N 1
ATOM 6222 C CA . GLU B 1 114 ? 8.109 54.094 -2.012 1 80.94 114 GLU B CA 1
ATOM 6223 C C . GLU B 1 114 ? 9.203 53.531 -2.912 1 80.94 114 GLU B C 1
ATOM 6225 O O . GLU B 1 114 ? 8.953 52.656 -3.734 1 80.94 114 GLU B O 1
ATOM 6230 N N . GLU B 1 115 ? 10.336 54.062 -2.785 1 75.62 115 GLU B N 1
ATOM 6231 C CA . GLU B 1 115 ? 11.469 53.625 -3.602 1 75.62 115 GLU B CA 1
ATOM 6232 C C . GLU B 1 115 ? 11.906 52.219 -3.262 1 75.62 115 GLU B C 1
ATOM 6234 O O . GLU B 1 115 ? 12.164 51.406 -4.16 1 75.62 115 GLU B O 1
ATOM 6239 N N . GLU B 1 116 ? 11.969 51.938 -2.025 1 75.44 116 GLU B N 1
ATOM 6240 C CA . GLU B 1 116 ? 12.469 50.656 -1.572 1 75.44 116 GLU B CA 1
ATOM 6241 C C . GLU B 1 116 ? 11.492 49.531 -1.907 1 75.44 116 GLU B C 1
ATOM 6243 O O . GLU B 1 116 ? 11.906 48.406 -2.203 1 75.44 116 GLU B O 1
ATOM 6248 N N . MET B 1 117 ? 10.227 49.875 -1.771 1 76.62 117 MET B N 1
ATOM 6249 C CA . MET B 1 117 ? 9.211 48.844 -1.991 1 76.62 117 MET B CA 1
ATOM 6250 C C . MET B 1 117 ? 8.805 48.781 -3.459 1 76.62 117 MET B C 1
ATOM 6252 O O . MET B 1 117 ? 8.078 47.875 -3.873 1 76.62 117 MET B O 1
ATOM 6256 N N . PHE B 1 118 ? 9.195 49.781 -4.219 1 70.56 118 PHE B N 1
ATOM 6257 C CA . PHE B 1 118 ? 8.945 49.844 -5.652 1 70.56 118 PHE B CA 1
ATOM 6258 C C . PHE B 1 118 ? 7.445 49.875 -5.938 1 70.56 118 PHE B C 1
ATOM 6260 O O . PHE B 1 118 ? 6.957 49.062 -6.746 1 70.56 118 PHE B O 1
ATOM 6267 N N . VAL B 1 119 ? 6.758 50.625 -5.215 1 75.19 119 VAL B N 1
ATOM 6268 C CA . VAL B 1 119 ? 5.32 50.75 -5.414 1 75.19 119 VAL B CA 1
ATOM 6269 C C . VAL B 1 119 ? 4.977 52.219 -5.641 1 75.19 119 VAL B C 1
ATOM 6271 O O . VAL B 1 119 ? 5.766 53.125 -5.301 1 75.19 119 VAL B O 1
ATOM 6274 N N . SER B 1 120 ? 3.844 52.469 -6.32 1 75.81 120 SER B N 1
ATOM 6275 C CA . SER B 1 120 ? 3.361 53.812 -6.523 1 75.81 120 SER B CA 1
ATOM 6276 C C . SER B 1 120 ? 2.924 54.438 -5.207 1 75.81 120 SER B C 1
ATOM 6278 O O . SER B 1 120 ? 2.656 53.75 -4.23 1 75.81 120 SER B O 1
ATOM 6280 N N . ARG B 1 121 ? 2.859 55.719 -5.219 1 82.62 121 ARG B N 1
ATOM 6281 C CA . ARG B 1 121 ? 2.447 56.469 -4.027 1 82.62 121 ARG B CA 1
ATOM 6282 C C . ARG B 1 121 ? 1.021 56.094 -3.625 1 82.62 121 ARG B C 1
ATOM 6284 O O . ARG B 1 121 ? 0.725 55.938 -2.438 1 82.62 121 ARG B O 1
ATOM 6291 N N . THR B 1 122 ? 0.248 55.844 -4.602 1 80.25 122 THR B N 1
ATOM 6292 C CA . THR B 1 122 ? -1.145 55.5 -4.34 1 80.25 122 THR B CA 1
ATOM 6293 C C . THR B 1 122 ? -1.242 54.125 -3.654 1 80.25 122 THR B C 1
ATOM 6295 O O . THR B 1 122 ? -2.004 53.969 -2.699 1 80.25 122 THR B O 1
ATOM 6298 N N . THR B 1 123 ? -0.435 53.25 -4.094 1 79.31 123 THR B N 1
ATOM 6299 C CA . THR B 1 123 ? -0.417 51.906 -3.521 1 79.31 123 THR B CA 1
ATOM 6300 C C . THR B 1 123 ? 0.138 51.938 -2.1 1 79.31 123 THR B C 1
ATOM 6302 O O . THR B 1 123 ? -0.378 51.25 -1.214 1 79.31 123 THR B O 1
ATOM 6305 N N . LEU B 1 124 ? 1.127 52.688 -1.992 1 85.69 124 LEU B N 1
ATOM 6306 C CA . LEU B 1 124 ? 1.747 52.812 -0.677 1 85.69 124 LEU B CA 1
ATOM 6307 C C . LEU B 1 124 ? 0.775 53.406 0.333 1 85.69 124 LEU B C 1
ATOM 6309 O O . LEU B 1 124 ? 0.639 52.906 1.448 1 85.69 124 LEU B O 1
ATOM 6313 N N . GLU B 1 125 ? 0.091 54.469 -0.143 1 87.06 125 GLU B N 1
ATOM 6314 C CA . GLU B 1 125 ? -0.846 55.125 0.753 1 87.06 125 GLU B CA 1
ATOM 6315 C C . GLU B 1 125 ? -2.023 54.219 1.1 1 87.06 125 GLU B C 1
ATOM 6317 O O . GLU B 1 125 ? -2.523 54.25 2.227 1 87.06 125 GLU B O 1
ATOM 6322 N N . SER B 1 126 ? -2.418 53.531 0.188 1 83.88 126 SER B N 1
ATOM 6323 C CA . SER B 1 126 ? -3.48 52.562 0.438 1 83.88 126 SER B CA 1
ATOM 6324 C C . SER B 1 126 ? -3.037 51.5 1.437 1 83.88 126 SER B C 1
ATOM 6326 O O . SER B 1 126 ? -3.818 51.062 2.297 1 83.88 126 SER B O 1
ATOM 6328 N N . GLY B 1 127 ? -1.808 51.031 1.307 1 84.5 127 GLY B N 1
ATOM 6329 C CA . GLY B 1 127 ? -1.247 50.062 2.246 1 84.5 127 GLY B CA 1
ATOM 6330 C C . GLY B 1 127 ? -1.14 50.594 3.658 1 84.5 127 GLY B C 1
ATOM 6331 O O . GLY B 1 127 ? -1.487 49.906 4.621 1 84.5 127 GLY B O 1
ATOM 6332 N N . ILE B 1 128 ? -0.703 51.844 3.721 1 87.38 128 ILE B N 1
ATOM 6333 C CA . ILE B 1 128 ? -0.556 52.5 5.02 1 87.38 128 ILE B CA 1
ATOM 6334 C C . ILE B 1 128 ? -1.923 52.625 5.688 1 87.38 128 ILE B C 1
ATOM 6336 O O . ILE B 1 128 ? -2.051 52.406 6.898 1 87.38 128 ILE B O 1
ATOM 6340 N N . PHE B 1 129 ? -2.861 52.875 4.848 1 86.69 129 PHE B N 1
ATOM 6341 C CA . PHE B 1 129 ? -4.219 53.031 5.359 1 86.69 129 PHE B CA 1
ATOM 6342 C C . PHE B 1 129 ? -4.734 51.719 5.91 1 86.69 129 PHE B C 1
ATOM 6344 O O . PHE B 1 129 ? -5.355 51.656 6.977 1 86.69 129 PHE B O 1
ATOM 6351 N N . LYS B 1 130 ? -4.453 50.688 5.266 1 84.88 130 LYS B N 1
ATOM 6352 C CA . LYS B 1 130 ? -4.898 49.375 5.688 1 84.88 130 LYS B CA 1
ATOM 6353 C C . LYS B 1 130 ? -4.191 48.938 6.969 1 84.88 130 LYS B C 1
ATOM 6355 O O . LYS B 1 130 ? -4.816 48.375 7.871 1 84.88 130 LYS B O 1
ATOM 6360 N N . ILE B 1 131 ? -2.971 49.219 7.023 1 85.44 131 ILE B N 1
ATOM 6361 C CA . ILE B 1 131 ? -2.188 48.844 8.195 1 85.44 131 ILE B CA 1
ATOM 6362 C C . ILE B 1 131 ? -2.645 49.688 9.398 1 85.44 131 ILE B C 1
ATOM 6364 O O . ILE B 1 131 ? -2.736 49.156 10.516 1 85.44 131 ILE B O 1
ATOM 6368 N N . LYS B 1 132 ? -2.91 50.875 9.094 1 87.25 132 LYS B N 1
ATOM 6369 C CA . LYS B 1 132 ? -3.416 51.781 10.141 1 87.25 132 LYS B CA 1
ATOM 6370 C C . LYS B 1 132 ? -4.719 51.219 10.734 1 87.25 132 LYS B C 1
ATOM 6372 O O . LYS B 1 132 ? -4.875 51.156 11.953 1 87.25 132 LYS B O 1
ATOM 6377 N N . ALA B 1 133 ? -5.52 50.844 9.891 1 83.88 133 ALA B N 1
ATOM 6378 C CA . ALA B 1 133 ? -6.805 50.281 10.32 1 83.88 133 ALA B CA 1
ATOM 6379 C C . ALA B 1 133 ? -6.609 49.031 11.141 1 83.88 133 ALA B C 1
ATOM 6381 O O . ALA B 1 133 ? -7.281 48.812 12.156 1 83.88 133 ALA B O 1
ATOM 6382 N N . MET B 1 134 ? -5.738 48.25 10.766 1 80.62 134 MET B N 1
ATOM 6383 C CA . MET B 1 134 ? -5.465 47 11.445 1 80.62 134 MET B CA 1
ATOM 6384 C C . MET B 1 134 ? -4.855 47.25 12.82 1 80.62 134 MET B C 1
ATOM 6386 O O . MET B 1 134 ? -5.199 46.562 13.789 1 80.62 134 MET B O 1
ATOM 6390 N N . LEU B 1 135 ? -4.023 48.188 12.961 1 83.88 135 LEU B N 1
ATOM 6391 C CA . LEU B 1 135 ? -3.316 48.469 14.203 1 83.88 135 LEU B CA 1
ATOM 6392 C C . LEU B 1 135 ? -4.234 49.156 15.211 1 83.88 135 LEU B C 1
ATOM 6394 O O . LEU B 1 135 ? -4.176 48.875 16.406 1 83.88 135 LEU B O 1
ATOM 6398 N N . GLU B 1 136 ? -5.105 49.906 14.656 1 83.31 136 GLU B N 1
ATOM 6399 C CA . GLU B 1 136 ? -5.938 50.719 15.539 1 83.31 136 GLU B CA 1
ATOM 6400 C C . GLU B 1 136 ? -7.176 49.938 15.992 1 83.31 136 GLU B C 1
ATOM 6402 O O . GLU B 1 136 ? -7.801 50.312 17 1 83.31 136 GLU B O 1
ATOM 6407 N N . SER B 1 137 ? -7.5 48.938 15.297 1 78.25 137 SER B N 1
ATOM 6408 C CA . SER B 1 137 ? -8.703 48.156 15.602 1 78.25 137 SER B CA 1
ATOM 6409 C C . SER B 1 137 ? -8.438 47.125 16.688 1 78.25 137 SER B C 1
ATOM 6411 O O . SER B 1 137 ? -9.367 46.5 17.203 1 78.25 137 SER B O 1
ATOM 6413 N N . ARG B 1 138 ? -7.289 47.062 17.172 1 76.88 138 ARG B N 1
ATOM 6414 C CA . ARG B 1 138 ? -6.934 46.062 18.172 1 76.88 138 ARG B CA 1
ATOM 6415 C C . ARG B 1 138 ? -7.355 46.5 19.562 1 76.88 138 ARG B C 1
ATOM 6417 O O . ARG B 1 138 ? -7.664 47.656 19.781 1 76.88 138 ARG B O 1
ATOM 6424 N N . THR B 1 139 ? -7.48 45.562 20.531 1 72.69 139 THR B N 1
ATOM 6425 C CA . THR B 1 139 ? -7.82 45.875 21.906 1 72.69 139 THR B CA 1
ATOM 6426 C C . THR B 1 139 ? -6.832 46.875 22.5 1 72.69 139 THR B C 1
ATOM 6428 O O . THR B 1 139 ? -7.234 47.844 23.172 1 72.69 139 THR B O 1
ATOM 6431 N N . THR B 1 140 ? -5.516 46.594 22.312 1 80.25 140 THR B N 1
ATOM 6432 C CA . THR B 1 140 ? -4.477 47.562 22.625 1 80.25 140 THR B CA 1
ATOM 6433 C C . THR B 1 140 ? -3.936 48.188 21.344 1 80.25 140 THR B C 1
ATOM 6435 O O . THR B 1 140 ? -3.057 47.625 20.688 1 80.25 140 THR B O 1
ATOM 6438 N N . PRO B 1 141 ? -4.445 49.281 21.031 1 83 141 PRO B N 1
ATOM 6439 C CA . PRO B 1 141 ? -4.195 49.844 19.703 1 83 141 PRO B CA 1
ATOM 6440 C C . PRO B 1 141 ? -2.791 50.406 19.562 1 83 141 PRO B C 1
ATOM 6442 O O . PRO B 1 141 ? -2.162 50.781 20.562 1 83 141 PRO B O 1
ATOM 6445 N N . MET B 1 142 ? -2.256 50.406 18.375 1 88.44 142 MET B N 1
ATOM 6446 C CA . MET B 1 142 ? -1.109 51.188 17.891 1 88.44 142 MET B CA 1
ATOM 6447 C C . MET B 1 142 ? -1.552 52.281 16.938 1 88.44 142 MET B C 1
ATOM 6449 O O . MET B 1 142 ? -2.436 52.062 16.094 1 88.44 142 MET B O 1
ATOM 6453 N N . TYR B 1 143 ? -0.979 53.406 17.078 1 91.69 143 TYR B N 1
ATOM 6454 C CA . TYR B 1 143 ? -1.405 54.531 16.25 1 91.69 143 TYR B CA 1
ATOM 6455 C C . TYR B 1 143 ? -0.311 54.938 15.266 1 91.69 143 TYR B C 1
ATOM 6457 O O . TYR B 1 143 ? 0.876 54.875 15.602 1 91.69 143 TYR B O 1
ATOM 6465 N N . VAL B 1 144 ? -0.744 55.281 14.117 1 91.5 144 VAL B N 1
ATOM 6466 C CA . VAL B 1 144 ? 0.171 55.75 13.086 1 91.5 144 VAL B CA 1
ATOM 6467 C C . VAL B 1 144 ? 0.118 57.281 13.031 1 91.5 144 VAL B C 1
ATOM 6469 O O . VAL B 1 144 ? -0.955 57.875 12.867 1 91.5 144 VAL B O 1
ATOM 6472 N N . LYS B 1 145 ? 1.244 57.906 13.203 1 91.44 145 LYS B N 1
ATOM 6473 C CA . LYS B 1 145 ? 1.353 59.344 13.125 1 91.44 145 LYS B CA 1
ATOM 6474 C C . LYS B 1 145 ? 2.191 59.781 11.93 1 91.44 145 LYS B C 1
ATOM 6476 O O . LYS B 1 145 ? 3.086 59.062 11.492 1 91.44 145 LYS B O 1
ATOM 6481 N N . ARG B 1 146 ? 1.78 60.875 11.422 1 90.5 146 ARG B N 1
ATOM 6482 C CA . ARG B 1 146 ? 2.471 61.375 10.234 1 90.5 146 ARG B CA 1
ATOM 6483 C C . ARG B 1 146 ? 2.703 62.875 10.328 1 90.5 146 ARG B C 1
ATOM 6485 O O . ARG B 1 146 ? 1.832 63.625 10.789 1 90.5 146 ARG B O 1
ATOM 6492 N N . ASN B 1 147 ? 3.881 63.344 10.094 1 91.25 147 ASN B N 1
ATOM 6493 C CA . ASN B 1 147 ? 4.258 64.75 9.945 1 91.25 147 ASN B CA 1
ATOM 6494 C C . ASN B 1 147 ? 4.949 65 8.609 1 91.25 147 ASN B C 1
ATOM 6496 O O . ASN B 1 147 ? 6.148 64.75 8.469 1 91.25 147 ASN B O 1
ATOM 6500 N N . GLY B 1 148 ? 4.172 65.5 7.617 1 87.31 148 GLY B N 1
ATOM 6501 C CA . GLY B 1 148 ? 4.711 65.688 6.277 1 87.31 148 GLY B CA 1
ATOM 6502 C C . GLY B 1 148 ? 5.07 64.375 5.594 1 87.31 148 GLY B C 1
ATOM 6503 O O . GLY B 1 148 ? 4.207 63.5 5.391 1 87.31 148 GLY B O 1
ATOM 6504 N N . ARG B 1 149 ? 6.34 64.125 5.465 1 89.5 149 ARG B N 1
ATOM 6505 C CA . ARG B 1 149 ? 6.793 62.938 4.766 1 89.5 149 ARG B CA 1
ATOM 6506 C C . ARG B 1 149 ? 7.273 61.875 5.75 1 89.5 149 ARG B C 1
ATOM 6508 O O . ARG B 1 149 ? 7.621 60.781 5.352 1 89.5 149 ARG B O 1
ATOM 6515 N N . LYS B 1 150 ? 7.227 62.219 6.992 1 93.06 150 LYS B N 1
ATOM 6516 C CA . LYS B 1 150 ? 7.699 61.312 8.023 1 93.06 150 LYS B CA 1
ATOM 6517 C C . LYS B 1 150 ? 6.535 60.594 8.688 1 93.06 150 LYS B C 1
ATOM 6519 O O . LYS B 1 150 ? 5.535 61.188 9.055 1 93.06 150 LYS B O 1
ATOM 6524 N N . ILE B 1 151 ? 6.621 59.312 8.742 1 93.12 151 ILE B N 1
ATOM 6525 C CA . ILE B 1 151 ? 5.57 58.5 9.32 1 93.12 151 ILE B CA 1
ATOM 6526 C C . ILE B 1 151 ? 6.156 57.594 10.406 1 93.12 151 ILE B C 1
ATOM 6528 O O . ILE B 1 151 ? 7.27 57.094 10.258 1 93.12 151 ILE B O 1
ATOM 6532 N N . TRP B 1 152 ? 5.539 57.438 11.539 1 92.25 152 TRP B N 1
ATOM 6533 C CA . TRP B 1 152 ? 5.984 56.531 12.609 1 92.25 152 TRP B CA 1
ATOM 6534 C C . TRP B 1 152 ? 4.793 56.031 13.406 1 92.25 152 TRP B C 1
ATOM 6536 O O . TRP B 1 152 ? 3.656 56.438 13.188 1 92.25 152 TRP B O 1
ATOM 6546 N N . THR B 1 153 ? 5.023 55.031 14.25 1 92.56 153 THR B N 1
ATOM 6547 C CA . THR B 1 153 ? 3.967 54.438 15.062 1 92.56 153 THR B CA 1
ATOM 6548 C C . THR B 1 153 ? 4.191 54.75 16.547 1 92.56 153 THR B C 1
ATOM 6550 O O . THR B 1 153 ? 5.324 55 16.969 1 92.56 153 THR B O 1
ATOM 6553 N N . TYR B 1 154 ? 3.107 54.906 17.203 1 91.06 154 TYR B N 1
ATOM 6554 C CA . TYR B 1 154 ? 3.168 55.156 18.641 1 91.06 154 TYR B CA 1
ATOM 6555 C C . TYR B 1 154 ? 2.15 54.281 19.375 1 91.06 154 TYR B C 1
ATOM 6557 O O . TYR B 1 154 ? 1.062 54.031 18.859 1 91.06 154 TYR B O 1
ATOM 6565 N N . GLY B 1 155 ? 2.525 53.719 20.516 1 88.69 155 GLY B N 1
ATOM 6566 C CA . GLY B 1 155 ? 1.688 52.844 21.328 1 88.69 155 GLY B CA 1
ATOM 6567 C C . GLY B 1 155 ? 2.461 52.094 22.406 1 88.69 155 GLY B C 1
ATOM 6568 O O . GLY B 1 155 ? 3.607 52.438 22.688 1 88.69 155 GLY B O 1
ATOM 6569 N N . GLU B 1 156 ? 1.782 51.125 23 1 87.94 156 GLU B N 1
ATOM 6570 C CA . GLU B 1 156 ? 2.428 50.344 24.062 1 87.94 156 GLU B CA 1
ATOM 6571 C C . GLU B 1 156 ? 3.521 49.438 23.484 1 87.94 156 GLU B C 1
ATOM 6573 O O . GLU B 1 156 ? 3.348 48.844 22.422 1 87.94 156 GLU B O 1
ATOM 6578 N N . GLU B 1 157 ? 4.617 49.438 24.141 1 89.25 157 GLU B N 1
ATOM 6579 C CA . GLU B 1 157 ? 5.758 48.625 23.672 1 89.25 157 GLU B CA 1
ATOM 6580 C C . GLU B 1 157 ? 5.414 47.156 23.594 1 89.25 157 GLU B C 1
ATOM 6582 O O . GLU B 1 157 ? 5.875 46.469 22.688 1 89.25 157 GLU B O 1
ATOM 6587 N N . GLU B 1 158 ? 4.625 46.688 24.516 1 86.44 158 GLU B N 1
ATOM 6588 C CA . GLU B 1 158 ? 4.227 45.281 24.531 1 86.44 158 GLU B CA 1
ATOM 6589 C C . GLU B 1 158 ? 3.451 44.938 23.266 1 86.44 158 GLU B C 1
ATOM 6591 O O . GLU B 1 158 ? 3.66 43.875 22.688 1 86.44 158 GLU B O 1
ATOM 6596 N N . THR B 1 159 ? 2.57 45.781 22.891 1 86.38 159 THR B N 1
ATOM 6597 C CA . THR B 1 159 ? 1.776 45.562 21.688 1 86.38 159 THR B CA 1
ATOM 6598 C C . THR B 1 159 ? 2.66 45.625 20.438 1 86.38 159 THR B C 1
ATOM 6600 O O . THR B 1 159 ? 2.467 44.844 19.516 1 86.38 159 THR B O 1
ATOM 6603 N N . ARG B 1 160 ? 3.578 46.562 20.453 1 89.62 160 ARG B N 1
ATOM 6604 C CA . ARG B 1 160 ? 4.512 46.688 19.344 1 89.62 160 ARG B CA 1
ATOM 6605 C C . ARG B 1 160 ? 5.309 45.406 19.141 1 89.62 160 ARG B C 1
ATOM 6607 O O . ARG B 1 160 ? 5.387 44.875 18.031 1 89.62 160 ARG B O 1
ATOM 6614 N N . ARG B 1 161 ? 5.836 44.844 20.188 1 89.44 161 ARG B N 1
ATOM 6615 C CA . ARG B 1 161 ? 6.645 43.656 20.125 1 89.44 161 ARG B CA 1
ATOM 6616 C C . ARG B 1 161 ? 5.805 42.438 19.672 1 89.44 161 ARG B C 1
ATOM 6618 O O . ARG B 1 161 ? 6.273 41.625 18.875 1 89.44 161 ARG B O 1
ATOM 6625 N N . PHE B 1 162 ? 4.664 42.438 20.156 1 85.31 162 PHE B N 1
ATOM 6626 C CA . PHE B 1 162 ? 3.752 41.375 19.797 1 85.31 162 PHE B CA 1
ATOM 6627 C C . PHE B 1 162 ? 3.443 41.406 18.297 1 85.31 162 PHE B C 1
ATOM 6629 O O . PHE B 1 162 ? 3.502 40.375 17.625 1 85.31 162 PHE B O 1
ATOM 6636 N N . LEU B 1 163 ? 3.092 42.531 17.812 1 86.12 163 LEU B N 1
ATOM 6637 C CA . LEU B 1 163 ? 2.703 42.656 16.406 1 86.12 163 LEU B CA 1
ATOM 6638 C C . LEU B 1 163 ? 3.887 42.406 15.484 1 86.12 163 LEU B C 1
ATOM 6640 O O . LEU B 1 163 ? 3.721 41.812 14.414 1 86.12 163 LEU B O 1
ATOM 6644 N N . LEU B 1 164 ? 5.035 42.844 15.898 1 89.31 164 LEU B N 1
ATOM 6645 C CA . LEU B 1 164 ? 6.242 42.562 15.125 1 89.31 164 LEU B CA 1
ATOM 6646 C C . LEU B 1 164 ? 6.469 41.062 14.992 1 89.31 164 LEU B C 1
ATOM 6648 O O . LEU B 1 164 ? 6.773 40.562 13.906 1 89.31 164 LEU B O 1
ATOM 6652 N N . LYS B 1 165 ? 6.375 40.375 16.062 1 88.19 165 LYS B N 1
ATOM 6653 C CA . LYS B 1 165 ? 6.555 38.938 16.047 1 88.19 165 LYS B CA 1
ATOM 6654 C C . LYS B 1 165 ? 5.543 38.281 15.117 1 88.19 165 LYS B C 1
ATOM 6656 O O . LYS B 1 165 ? 5.898 37.406 14.32 1 88.19 165 LYS B O 1
ATOM 6661 N N . GLU B 1 166 ? 4.309 38.656 15.164 1 80.5 166 GLU B N 1
ATOM 6662 C CA . GLU B 1 166 ? 3.234 38.062 14.375 1 80.5 166 GLU B CA 1
ATOM 6663 C C . GLU B 1 166 ? 3.455 38.281 12.883 1 80.5 166 GLU B C 1
ATOM 6665 O O . GLU B 1 166 ? 3.088 37.469 12.055 1 80.5 166 GLU B O 1
ATOM 6670 N N . LEU B 1 167 ? 3.941 39.406 12.586 1 83.88 167 LEU B N 1
ATOM 6671 C CA . LEU B 1 167 ? 4.145 39.781 11.18 1 83.88 167 LEU B CA 1
ATOM 6672 C C . LEU B 1 167 ? 5.395 39.094 10.625 1 83.88 167 LEU B C 1
ATOM 6674 O O . LEU B 1 167 ? 5.434 38.719 9.453 1 83.88 167 LEU B O 1
ATOM 6678 N N . MET B 1 168 ? 6.352 38.938 11.461 1 86.19 168 MET B N 1
ATOM 6679 C CA . MET B 1 168 ? 7.617 38.375 11 1 86.19 168 MET B CA 1
ATOM 6680 C C . MET B 1 168 ? 7.484 36.875 10.75 1 86.19 168 MET B C 1
ATOM 6682 O O . MET B 1 168 ? 8.07 36.344 9.805 1 86.19 168 MET B O 1
ATOM 6686 N N . VAL B 1 169 ? 6.762 36.25 11.672 1 84.44 169 VAL B N 1
ATOM 6687 C CA . VAL B 1 169 ? 6.613 34.781 11.555 1 84.44 169 VAL B CA 1
ATOM 6688 C C . VAL B 1 169 ? 5.438 34.469 10.633 1 84.44 169 VAL B C 1
ATOM 6690 O O . VAL B 1 169 ? 4.281 34.469 11.062 1 84.44 169 VAL B O 1
ATOM 6693 N N . ASP B 1 170 ? 5.738 34.156 9.391 1 74.75 170 ASP B N 1
ATOM 6694 C CA . ASP B 1 170 ? 4.723 33.812 8.406 1 74.75 170 ASP B CA 1
ATOM 6695 C C . ASP B 1 170 ? 4.59 32.281 8.273 1 74.75 170 ASP B C 1
ATOM 6697 O O . ASP B 1 170 ? 5.348 31.656 7.543 1 74.75 170 ASP B O 1
ATOM 6701 N N . ARG B 1 171 ? 3.607 31.734 8.797 1 69.75 171 ARG B N 1
ATOM 6702 C CA . ARG B 1 171 ? 3.396 30.281 8.82 1 69.75 171 ARG B CA 1
ATOM 6703 C C . ARG B 1 171 ? 2.994 29.781 7.438 1 69.75 171 ARG B C 1
ATOM 6705 O O . ARG B 1 171 ? 3.043 28.562 7.176 1 69.75 171 ARG B O 1
ATOM 6712 N N . THR B 1 172 ? 2.59 30.703 6.578 1 64.88 172 THR B N 1
ATOM 6713 C CA . THR B 1 172 ? 2.191 30.281 5.238 1 64.88 172 THR B CA 1
ATOM 6714 C C . THR B 1 172 ? 3.418 29.969 4.387 1 64.88 172 THR B C 1
ATOM 6716 O O . THR B 1 172 ? 3.309 29.312 3.352 1 64.88 172 THR B O 1
ATOM 6719 N N . ASP B 1 173 ? 4.531 30.422 4.918 1 67.62 173 ASP B N 1
ATOM 6720 C CA . ASP B 1 173 ? 5.793 30.109 4.262 1 67.62 173 ASP B CA 1
ATOM 6721 C C . ASP B 1 173 ? 6.25 28.688 4.613 1 67.62 173 ASP B C 1
ATOM 6723 O O . ASP B 1 173 ? 6.395 28.344 5.789 1 67.62 173 ASP B O 1
ATOM 6727 N N . PRO B 1 174 ? 6.469 27.859 3.594 1 66.06 174 PRO B N 1
ATOM 6728 C CA . PRO B 1 174 ? 6.895 26.5 3.877 1 66.06 174 PRO B CA 1
ATOM 6729 C C . PRO B 1 174 ? 8.242 26.438 4.594 1 66.06 174 PRO B C 1
ATOM 6731 O O . PRO B 1 174 ? 8.539 25.438 5.273 1 66.06 174 PRO B O 1
ATOM 6734 N N . ASP B 1 175 ? 9 27.484 4.461 1 72 175 ASP B N 1
ATOM 6735 C CA . ASP B 1 175 ? 10.336 27.484 5.059 1 72 175 ASP B CA 1
ATOM 6736 C C . ASP B 1 175 ? 10.398 28.422 6.262 1 72 175 ASP B C 1
ATOM 6738 O O . ASP B 1 175 ? 11.469 28.953 6.582 1 72 175 ASP B O 1
ATOM 6742 N N . TYR B 1 176 ? 9.297 28.641 6.855 1 77.5 176 TYR B N 1
ATOM 6743 C CA . TYR B 1 176 ? 9.266 29.641 7.918 1 77.5 176 TYR B CA 1
ATOM 6744 C C . TYR B 1 176 ? 10.086 29.172 9.125 1 77.5 176 TYR B C 1
ATOM 6746 O O . TYR B 1 176 ? 10.477 29.984 9.961 1 77.5 176 TYR B O 1
ATOM 6754 N N . LEU B 1 177 ? 10.453 27.938 9.109 1 81.12 177 LEU B N 1
ATOM 6755 C CA . LEU B 1 177 ? 11.211 27.422 10.25 1 81.12 177 LEU B CA 1
ATOM 6756 C C . LEU B 1 177 ? 12.711 27.625 10.039 1 81.12 177 LEU B C 1
ATOM 6758 O O . LEU B 1 177 ? 13.492 27.438 10.977 1 81.12 177 LEU B O 1
ATOM 6762 N N . MET B 1 178 ? 13.055 28.078 8.883 1 81.06 178 MET B N 1
ATOM 6763 C CA . MET B 1 178 ? 14.461 28.359 8.617 1 81.06 178 MET B CA 1
ATOM 6764 C C . MET B 1 178 ? 14.891 29.656 9.266 1 81.06 178 MET B C 1
ATOM 6766 O O . MET B 1 178 ? 14.469 30.734 8.844 1 81.06 178 MET B O 1
ATOM 6770 N N . ILE B 1 179 ? 15.781 29.562 10.094 1 84.06 179 ILE B N 1
ATOM 6771 C CA . ILE B 1 179 ? 16.172 30.703 10.914 1 84.06 179 ILE B CA 1
ATOM 6772 C C . ILE B 1 179 ? 16.828 31.781 10.031 1 84.06 179 ILE B C 1
ATOM 6774 O O . ILE B 1 179 ? 16.734 32.969 10.312 1 84.06 179 ILE B O 1
ATOM 6778 N N . GLU B 1 180 ? 17.438 31.281 8.977 1 79.25 180 GLU B N 1
ATOM 6779 C CA . GLU B 1 180 ? 18.141 32.188 8.078 1 79.25 180 GLU B CA 1
ATOM 6780 C C . GLU B 1 180 ? 17.188 33.156 7.398 1 79.25 180 GLU B C 1
ATOM 6782 O O . GLU B 1 180 ? 17.578 34.25 6.988 1 79.25 180 GLU B O 1
ATOM 6787 N N . ASN B 1 181 ? 15.945 32.812 7.344 1 78.69 181 ASN B N 1
ATOM 6788 C CA . ASN B 1 181 ? 14.93 33.625 6.695 1 78.69 181 ASN B CA 1
ATOM 6789 C C . ASN B 1 181 ? 14.688 34.938 7.457 1 78.69 181 ASN B C 1
ATOM 6791 O O . ASN B 1 181 ? 14.117 35.875 6.914 1 78.69 181 ASN B O 1
ATOM 6795 N N . TYR B 1 182 ? 15.164 34.969 8.695 1 86.75 182 TYR B N 1
ATOM 6796 C CA . TYR B 1 182 ? 14.844 36.094 9.547 1 86.75 182 TYR B CA 1
ATOM 6797 C C . TYR B 1 182 ? 16.047 37.031 9.68 1 86.75 182 TYR B C 1
ATOM 6799 O O . TYR B 1 182 ? 15.977 38.031 10.391 1 86.75 182 TYR B O 1
ATOM 6807 N N . ASP B 1 183 ? 17.094 36.781 8.984 1 83.12 183 ASP B N 1
ATOM 6808 C CA . ASP B 1 183 ? 18.312 37.594 9.023 1 83.12 183 ASP B CA 1
ATOM 6809 C C . ASP B 1 183 ? 18.031 39 8.539 1 83.12 183 ASP B C 1
ATOM 6811 O O . ASP B 1 183 ? 18.609 39.969 9.055 1 83.12 183 ASP B O 1
ATOM 6815 N N . ASP B 1 184 ? 17.156 39.094 7.645 1 77.25 184 ASP B N 1
ATOM 6816 C CA . ASP B 1 184 ? 16.875 40.375 7.023 1 77.25 184 ASP B CA 1
ATOM 6817 C C . ASP B 1 184 ? 16.234 41.344 8.023 1 77.25 184 ASP B C 1
ATOM 6819 O O . ASP B 1 184 ? 16.312 42.562 7.863 1 77.25 184 ASP B O 1
ATOM 6823 N N . TYR B 1 185 ? 15.641 40.812 8.992 1 82.44 185 TYR B N 1
ATOM 6824 C CA . TYR B 1 185 ? 14.93 41.656 9.938 1 82.44 185 TYR B CA 1
ATOM 6825 C C . TYR B 1 185 ? 15.859 42.125 11.047 1 82.44 185 TYR B C 1
ATOM 6827 O O . TYR B 1 185 ? 15.648 43.188 11.625 1 82.44 185 TYR B O 1
ATOM 6835 N N . PHE B 1 186 ? 16.781 41.375 11.445 1 86.06 186 PHE B N 1
ATOM 6836 C CA . PHE B 1 186 ? 17.562 41.688 12.648 1 86.06 186 PHE B CA 1
ATOM 6837 C C . PHE B 1 186 ? 19.031 41.875 12.312 1 86.06 186 PHE B C 1
ATOM 6839 O O . PHE B 1 186 ? 19.781 42.469 13.094 1 86.06 186 PHE B O 1
ATOM 6846 N N . GLY B 1 187 ? 19.484 41.531 11.219 1 77.88 187 GLY B N 1
ATOM 6847 C CA . GLY B 1 187 ? 20.891 41.5 10.867 1 77.88 187 GLY B CA 1
ATOM 6848 C C . GLY B 1 187 ? 21.453 40.094 10.766 1 77.88 187 GLY B C 1
ATOM 6849 O O . GLY B 1 187 ? 20.906 39.156 11.352 1 77.88 187 GLY B O 1
ATOM 6850 N N . ALA B 1 188 ? 22.578 40.125 10.141 1 77.12 188 ALA B N 1
ATOM 6851 C CA . ALA B 1 188 ? 23.188 38.812 9.875 1 77.12 188 ALA B CA 1
ATOM 6852 C C . ALA B 1 188 ? 23.656 38.156 11.164 1 77.12 188 ALA B C 1
ATOM 6854 O O . ALA B 1 188 ? 24.172 38.844 12.062 1 77.12 188 ALA B O 1
ATOM 6855 N N . ASP B 1 189 ? 23.281 36.875 11.562 1 84.31 189 ASP B N 1
ATOM 6856 C CA . ASP B 1 189 ? 23.812 35.969 12.578 1 84.31 189 ASP B CA 1
ATOM 6857 C C . ASP B 1 189 ? 23.047 36.094 13.891 1 84.31 189 ASP B C 1
ATOM 6859 O O . ASP B 1 189 ? 23.219 35.281 14.797 1 84.31 189 ASP B O 1
ATOM 6863 N N . ILE B 1 190 ? 22.172 37.281 14 1 90.88 190 ILE B N 1
ATOM 6864 C CA . ILE B 1 190 ? 21.5 37.469 15.281 1 90.88 190 ILE B CA 1
ATOM 6865 C C . ILE B 1 190 ? 20.531 36.312 15.531 1 90.88 190 ILE B C 1
ATOM 6867 O O . ILE B 1 190 ? 20.562 35.688 16.594 1 90.88 190 ILE B O 1
ATOM 6871 N N . PRO B 1 191 ? 19.703 36.062 14.578 1 92.25 191 PRO B N 1
ATOM 6872 C CA . PRO B 1 191 ? 18.766 34.969 14.836 1 92.25 191 PRO B CA 1
ATOM 6873 C C . PRO B 1 191 ? 19.469 33.656 15.109 1 92.25 191 PRO B C 1
ATOM 6875 O O . PRO B 1 191 ? 19.047 32.906 15.984 1 92.25 191 PRO B O 1
ATOM 6878 N N . GLU B 1 192 ? 20.5 33.438 14.398 1 90.44 192 GLU B N 1
ATOM 6879 C CA . GLU B 1 192 ? 21.234 32.188 14.578 1 90.44 192 GLU B CA 1
ATOM 6880 C C . GLU B 1 192 ? 21.891 32.125 15.953 1 90.44 192 GLU B C 1
ATOM 6882 O O . GLU B 1 192 ? 21.844 31.078 16.625 1 90.44 192 GLU B O 1
ATOM 6887 N N . LYS B 1 193 ? 22.531 33.188 16.312 1 94.19 193 LYS B N 1
ATOM 6888 C CA . LYS B 1 193 ? 23.156 33.281 17.625 1 94.19 193 LYS B CA 1
ATOM 6889 C C . LYS B 1 193 ? 22.125 33.156 18.75 1 94.19 193 LYS B C 1
ATOM 6891 O O . LYS B 1 193 ? 22.375 32.469 19.75 1 94.19 193 LYS B O 1
ATOM 6896 N N . MET B 1 194 ? 21.031 33.812 18.562 1 95.12 194 MET B N 1
ATOM 6897 C CA . MET B 1 194 ? 19.953 33.719 19.531 1 95.12 194 MET B CA 1
ATOM 6898 C C . MET B 1 194 ? 19.422 32.312 19.672 1 95.12 194 MET B C 1
ATOM 6900 O O . MET B 1 194 ? 19.125 31.844 20.766 1 95.12 194 MET B O 1
ATOM 6904 N N . MET B 1 195 ? 19.328 31.672 18.562 1 93.12 195 MET B N 1
ATOM 6905 C CA . MET B 1 195 ? 18.906 30.281 18.531 1 93.12 195 MET B CA 1
ATOM 6906 C C . MET B 1 195 ? 19.828 29.422 19.375 1 93.12 195 MET B C 1
ATOM 6908 O O . MET B 1 195 ? 19.375 28.594 20.172 1 93.12 195 MET B O 1
ATOM 6912 N N . ASN B 1 196 ? 21.031 29.625 19.188 1 91.81 196 ASN B N 1
ATOM 6913 C CA . ASN B 1 196 ? 22.016 28.875 19.953 1 91.81 196 ASN B CA 1
ATOM 6914 C C . ASN B 1 196 ? 21.891 29.141 21.453 1 91.81 196 ASN B C 1
ATOM 6916 O O . ASN B 1 196 ? 22.047 28.219 22.266 1 91.81 196 ASN B O 1
ATOM 6920 N N . CYS B 1 197 ? 21.609 30.375 21.781 1 95 197 CYS B N 1
ATOM 6921 C CA . CYS B 1 197 ? 21.406 30.719 23.188 1 95 197 CYS B CA 1
ATOM 6922 C C . CYS B 1 197 ? 20.219 29.969 23.766 1 95 197 CYS B C 1
ATOM 6924 O O . CYS B 1 197 ? 20.312 29.391 24.844 1 95 197 CYS B O 1
ATOM 6926 N N . VAL B 1 198 ? 19.156 29.922 22.984 1 94.62 198 VAL B N 1
ATOM 6927 C CA . VAL B 1 198 ? 17.922 29.281 23.438 1 94.62 198 VAL B CA 1
ATOM 6928 C C . VAL B 1 198 ? 18.125 27.766 23.547 1 94.62 198 VAL B C 1
ATOM 6930 O O . VAL B 1 198 ? 17.781 27.172 24.562 1 94.62 198 VAL B O 1
ATOM 6933 N N . LEU B 1 199 ? 18.734 27.203 22.562 1 91.75 199 LEU B N 1
ATOM 6934 C CA . LEU B 1 199 ? 18.938 25.75 22.531 1 91.75 199 LEU B CA 1
ATOM 6935 C C . LEU B 1 199 ? 19.844 25.312 23.688 1 91.75 199 LEU B C 1
ATOM 6937 O O . LEU B 1 199 ? 19.578 24.297 24.328 1 91.75 199 LEU B O 1
ATOM 6941 N N . ASN B 1 200 ? 20.859 26.031 23.906 1 93 200 ASN B N 1
ATOM 6942 C CA . ASN B 1 200 ? 21.766 25.719 25 1 93 200 ASN B CA 1
ATOM 6943 C C . ASN B 1 200 ? 21.078 25.844 26.359 1 93 200 ASN B C 1
ATOM 6945 O O . ASN B 1 200 ? 21.312 25.047 27.25 1 93 200 ASN B O 1
ATOM 6949 N N . ALA B 1 201 ? 20.297 26.859 26.484 1 94.25 201 ALA B N 1
ATOM 6950 C CA . ALA B 1 201 ? 19.562 27.062 27.734 1 94.25 201 ALA B CA 1
ATOM 6951 C C . ALA B 1 201 ? 18.578 25.906 27.969 1 94.25 201 ALA B C 1
ATOM 6953 O O . ALA B 1 201 ? 18.422 25.453 29.109 1 94.25 201 ALA B O 1
ATOM 6954 N N . LEU B 1 202 ? 17.906 25.484 26.922 1 90.94 202 LEU B N 1
ATOM 6955 C CA . LEU B 1 202 ? 16.984 24.359 27.031 1 90.94 202 LEU B CA 1
ATOM 6956 C C . LEU B 1 202 ? 17.719 23.078 27.406 1 90.94 202 LEU B C 1
ATOM 6958 O O . LEU B 1 202 ? 17.25 22.312 28.25 1 90.94 202 LEU B O 1
ATOM 6962 N N . ALA B 1 203 ? 18.812 22.875 26.781 1 87.94 203 ALA B N 1
ATOM 6963 C CA . ALA B 1 203 ? 19.625 21.703 27.062 1 87.94 203 ALA B CA 1
ATOM 6964 C C . ALA B 1 203 ? 20.094 21.688 28.516 1 87.94 203 ALA B C 1
ATOM 6966 O O . ALA B 1 203 ? 20.047 20.656 29.188 1 87.94 203 ALA B O 1
ATOM 6967 N N . ASP B 1 204 ? 20.5 22.828 28.969 1 90.69 204 ASP B N 1
ATOM 6968 C CA . ASP B 1 204 ? 21 22.984 30.328 1 90.69 204 ASP B CA 1
ATOM 6969 C C . ASP B 1 204 ? 19.922 22.656 31.359 1 90.69 204 ASP B C 1
ATOM 6971 O O . ASP B 1 204 ? 20.219 22.156 32.438 1 90.69 204 ASP B O 1
ATOM 6975 N N . ASN B 1 205 ? 18.719 22.922 31 1 89.62 205 ASN B N 1
ATOM 6976 C CA . ASN B 1 205 ? 17.609 22.719 31.922 1 89.62 205 ASN B CA 1
ATOM 6977 C C . ASN B 1 205 ? 16.828 21.453 31.594 1 89.62 205 ASN B C 1
ATOM 6979 O O . ASN B 1 205 ? 15.781 21.188 32.188 1 89.62 205 ASN B O 1
ATOM 6983 N N . GLU B 1 206 ? 17.281 20.672 30.594 1 86.62 206 GLU B N 1
ATOM 6984 C CA . GLU B 1 206 ? 16.672 19.422 30.156 1 86.62 206 GLU B CA 1
ATOM 6985 C C . GLU B 1 206 ? 15.211 19.609 29.781 1 86.62 206 GLU B C 1
ATOM 6987 O O . GLU B 1 206 ? 14.336 18.875 30.25 1 86.62 206 GLU B O 1
ATOM 6992 N N . ILE B 1 207 ? 14.977 20.688 29.156 1 85.69 207 ILE B N 1
ATOM 6993 C CA . ILE B 1 207 ? 13.641 21.016 28.672 1 85.69 207 ILE B CA 1
ATOM 6994 C C . ILE B 1 207 ? 13.586 20.859 27.156 1 85.69 207 ILE B C 1
ATOM 6996 O O . ILE B 1 207 ? 14.57 21.125 26.469 1 85.69 207 ILE B O 1
ATOM 7000 N N . SER B 1 208 ? 12.492 20.359 26.719 1 82.19 208 SER B N 1
ATOM 7001 C CA . SER B 1 208 ? 12.281 20.266 25.266 1 82.19 208 SER B CA 1
ATOM 7002 C C . SER B 1 208 ? 11.086 21.109 24.828 1 82.19 208 SER B C 1
ATOM 7004 O O . SER B 1 208 ? 10.141 21.297 25.609 1 82.19 208 SER B O 1
ATOM 7006 N N . MET B 1 209 ? 11.234 21.703 23.656 1 85.25 209 MET B N 1
ATOM 7007 C CA . MET B 1 209 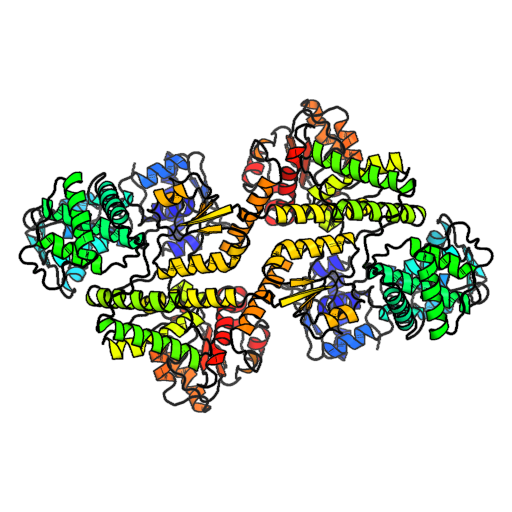? 10.164 22.469 23.047 1 85.25 209 MET B CA 1
ATOM 7008 C C . MET B 1 209 ? 9.977 22.078 21.578 1 85.25 209 MET B C 1
ATOM 7010 O O . MET B 1 209 ? 10.867 21.484 20.969 1 85.25 209 MET B O 1
ATOM 7014 N N . THR B 1 210 ? 8.844 22.453 21.109 1 81.94 210 THR B N 1
ATOM 7015 C CA . THR B 1 210 ? 8.617 22.219 19.688 1 81.94 210 THR B CA 1
ATOM 7016 C C . THR B 1 210 ? 9.422 23.203 18.844 1 81.94 210 THR B C 1
ATOM 7018 O O . THR B 1 210 ? 9.828 24.266 19.344 1 81.94 210 THR B O 1
ATOM 7021 N N . ALA B 1 211 ? 9.602 22.875 17.641 1 84.75 211 ALA B N 1
ATOM 7022 C CA . ALA B 1 211 ? 10.336 23.75 16.734 1 84.75 211 ALA B CA 1
ATOM 7023 C C . ALA B 1 211 ? 9.641 25.109 16.594 1 84.75 211 ALA B C 1
ATOM 7025 O O . ALA B 1 211 ? 10.297 26.141 16.562 1 84.75 211 ALA B O 1
ATOM 7026 N N . GLU B 1 212 ? 8.391 25.031 16.562 1 82.31 212 GLU B N 1
ATOM 7027 C CA . GLU B 1 212 ? 7.633 26.281 16.438 1 82.31 212 GLU B CA 1
ATOM 7028 C C . GLU B 1 212 ? 7.797 27.156 17.656 1 82.31 212 GLU B C 1
ATOM 7030 O O . GLU B 1 212 ? 7.934 28.375 17.531 1 82.31 212 GLU B O 1
ATOM 7035 N N . ASP B 1 213 ? 7.723 26.531 18.75 1 85.94 213 ASP B N 1
ATOM 7036 C CA . ASP B 1 213 ? 7.875 27.297 19.984 1 85.94 213 ASP B CA 1
ATOM 7037 C C . ASP B 1 213 ? 9.273 27.891 20.094 1 85.94 213 ASP B C 1
ATOM 7039 O O . ASP B 1 213 ? 9.438 29.031 20.547 1 85.94 213 ASP B O 1
ATOM 7043 N N . ILE B 1 214 ? 10.188 27.141 19.688 1 90.25 214 ILE B N 1
ATOM 7044 C CA . ILE B 1 214 ? 11.57 27.609 19.719 1 90.25 214 ILE B CA 1
ATOM 7045 C C . ILE B 1 214 ? 11.719 28.812 18.797 1 90.25 214 ILE B C 1
ATOM 7047 O O . ILE B 1 214 ? 12.32 29.828 19.172 1 90.25 214 ILE B O 1
ATOM 7051 N N . LEU B 1 215 ? 11.211 28.656 17.656 1 90 215 LEU B N 1
ATOM 7052 C CA . LEU B 1 215 ? 11.281 29.75 16.703 1 90 215 LEU B CA 1
ATOM 7053 C C . LEU B 1 215 ? 10.617 31 17.25 1 90 215 LEU B C 1
ATOM 7055 O O . LEU B 1 215 ? 11.172 32.094 17.172 1 90 215 LEU B O 1
ATOM 7059 N N . HIS B 1 216 ? 9.445 30.828 17.797 1 88.12 216 HIS B N 1
ATOM 7060 C CA . HIS B 1 216 ? 8.734 31.953 18.391 1 88.12 216 HIS B CA 1
ATOM 7061 C C . HIS B 1 216 ? 9.555 32.625 19.484 1 88.12 216 HIS B C 1
ATOM 7063 O O . HIS B 1 216 ? 9.602 33.844 19.578 1 88.12 216 HIS B O 1
ATOM 7069 N N . LEU B 1 217 ? 10.109 31.812 20.234 1 92.12 217 LEU B N 1
ATOM 7070 C CA . LEU B 1 217 ? 10.922 32.344 21.328 1 92.12 217 LEU B CA 1
ATOM 7071 C C . LEU B 1 217 ? 12.141 33.094 20.797 1 92.12 217 LEU B C 1
ATOM 7073 O O . LEU B 1 217 ? 12.5 34.156 21.312 1 92.12 217 LEU B O 1
ATOM 7077 N N . VAL B 1 218 ? 12.766 32.562 19.797 1 94.56 218 VAL B N 1
ATOM 7078 C CA . VAL B 1 218 ? 13.953 33.156 19.203 1 94.56 218 VAL B CA 1
ATOM 7079 C C . VAL B 1 218 ? 13.602 34.5 18.594 1 94.56 218 VAL B C 1
ATOM 7081 O O . VAL B 1 218 ? 14.328 35.5 18.781 1 94.56 218 VAL B O 1
ATOM 7084 N N . ILE B 1 219 ? 12.492 34.531 17.906 1 93.31 219 ILE B N 1
ATOM 7085 C CA . ILE B 1 219 ? 12.07 35.781 17.281 1 93.31 219 ILE B CA 1
ATOM 7086 C C . ILE B 1 219 ? 11.68 36.781 18.359 1 93.31 219 ILE B C 1
ATOM 7088 O O . ILE B 1 219 ? 12.016 37.969 18.266 1 93.31 219 ILE B O 1
ATOM 7092 N N . TYR B 1 220 ? 10.992 36.312 19.328 1 93.19 220 TYR B N 1
ATOM 7093 C CA . TYR B 1 220 ? 10.617 37.188 20.453 1 93.19 220 TYR B CA 1
ATOM 7094 C C . TYR B 1 220 ? 11.852 37.781 21.109 1 93.19 220 TYR B C 1
ATOM 7096 O O . TYR B 1 220 ? 11.891 39 21.359 1 93.19 220 TYR B O 1
ATOM 7104 N N . LEU B 1 221 ? 12.797 37.031 21.344 1 95.38 221 LEU B N 1
ATOM 7105 C CA . LEU B 1 221 ? 14.008 37.469 22 1 95.38 221 LEU B CA 1
ATOM 7106 C C . LEU B 1 221 ? 14.82 38.406 21.094 1 95.38 221 LEU B C 1
ATOM 7108 O O . LEU B 1 221 ? 15.461 39.344 21.578 1 95.38 221 LEU B O 1
ATOM 7112 N N . SER B 1 222 ? 14.836 38.094 19.812 1 94.81 222 SER B N 1
ATOM 7113 C CA . SER B 1 222 ? 15.531 38.938 18.875 1 94.81 222 SER B CA 1
ATOM 7114 C C . SER B 1 222 ? 14.906 40.312 18.812 1 94.81 222 SER B C 1
ATOM 7116 O O . SER B 1 222 ? 15.617 41.344 18.75 1 94.81 222 SER B O 1
ATOM 7118 N N . ILE B 1 223 ? 13.594 40.344 18.797 1 93.56 223 ILE B N 1
ATOM 7119 C CA . ILE B 1 223 ? 12.883 41.625 18.844 1 93.56 223 ILE B CA 1
ATOM 7120 C C . ILE B 1 223 ? 13.203 42.344 20.141 1 93.56 223 ILE B C 1
ATOM 7122 O O . ILE B 1 223 ? 13.508 43.531 20.141 1 93.56 223 ILE B O 1
ATOM 7126 N N . LYS B 1 224 ? 13.086 41.625 21.25 1 93.44 224 LYS B N 1
ATOM 7127 C CA . LYS B 1 224 ? 13.383 42.188 22.562 1 93.44 224 LYS B CA 1
ATOM 7128 C C . LYS B 1 224 ? 14.789 42.781 22.594 1 93.44 224 LYS B C 1
ATOM 7130 O O . LYS B 1 224 ? 14.977 43.906 23.078 1 93.44 224 LYS B O 1
ATOM 7135 N N . LEU B 1 225 ? 15.773 42.062 22.109 1 93.5 225 LEU B N 1
ATOM 7136 C CA . LEU B 1 225 ? 17.156 42.531 22.078 1 93.5 225 LEU B CA 1
ATOM 7137 C C . LEU B 1 225 ? 17.297 43.812 21.281 1 93.5 225 LEU B C 1
ATOM 7139 O O . LEU B 1 225 ? 17.938 44.75 21.734 1 93.5 225 LEU B O 1
ATOM 7143 N N . THR B 1 226 ? 16.688 43.812 20.094 1 90.12 226 THR B N 1
ATOM 7144 C CA . THR B 1 226 ? 16.766 44.969 19.219 1 90.12 226 THR B CA 1
ATOM 7145 C C . THR B 1 226 ? 16.109 46.188 19.891 1 90.12 226 THR B C 1
ATOM 7147 O O . THR B 1 226 ? 16.656 47.281 19.844 1 90.12 226 THR B O 1
ATOM 7150 N N . ARG B 1 227 ? 15 46.031 20.547 1 90.06 227 ARG B N 1
ATOM 7151 C CA . ARG B 1 227 ? 14.258 47.094 21.188 1 90.06 227 ARG B CA 1
ATOM 7152 C C . ARG B 1 227 ? 15 47.625 22.422 1 90.06 227 ARG B C 1
ATOM 7154 O O . ARG B 1 227 ? 15.031 48.844 22.656 1 90.06 227 ARG B O 1
ATOM 7161 N N . VAL B 1 228 ? 15.555 46.781 23.172 1 91.31 228 VAL B N 1
ATOM 7162 C CA . VAL B 1 228 ? 16.344 47.188 24.328 1 91.31 228 VAL B CA 1
ATOM 7163 C C . VAL B 1 228 ? 17.547 48 23.875 1 91.31 228 VAL B C 1
ATOM 7165 O O . VAL B 1 228 ? 17.875 49 24.516 1 91.31 228 VAL B O 1
ATOM 7168 N N . HIS B 1 229 ? 18.188 47.594 22.766 1 88.88 229 HIS B N 1
ATOM 7169 C CA . HIS B 1 229 ? 19.328 48.312 22.219 1 88.88 229 HIS B CA 1
ATOM 7170 C C . HIS B 1 229 ? 18.938 49.719 21.734 1 88.88 229 HIS B C 1
ATOM 7172 O O . HIS B 1 229 ? 19.75 50.625 21.75 1 88.88 229 HIS B O 1
ATOM 7178 N N . MET B 1 230 ? 17.656 49.812 21.391 1 86.5 230 MET B N 1
ATOM 7179 C CA . MET B 1 230 ? 17.141 51.125 20.922 1 86.5 230 MET B CA 1
ATOM 7180 C C . MET B 1 230 ? 16.688 51.969 22.109 1 86.5 230 MET B C 1
ATOM 7182 O O . MET B 1 230 ? 16.281 53.125 21.922 1 86.5 230 MET B O 1
ATOM 7186 N N . GLY B 1 231 ? 16.656 51.344 23.297 1 86.38 231 GLY B N 1
ATOM 7187 C CA . GLY B 1 231 ? 16.344 52.094 24.5 1 86.38 231 GLY B CA 1
ATOM 7188 C C . GLY B 1 231 ? 14.922 51.906 24.984 1 86.38 231 GLY B C 1
ATOM 7189 O O . GLY B 1 231 ? 14.477 52.594 25.906 1 86.38 231 GLY B O 1
ATOM 7190 N N . TYR B 1 232 ? 14.188 51 24.453 1 87.81 232 TYR B N 1
ATOM 7191 C CA . TYR B 1 232 ? 12.797 50.781 24.828 1 87.81 232 TYR B CA 1
ATOM 7192 C C . TYR B 1 232 ? 12.672 49.656 25.828 1 87.81 232 TYR B C 1
ATOM 7194 O O . TYR B 1 232 ? 11.906 48.688 25.609 1 87.81 232 TYR B O 1
ATOM 7202 N N . GLU B 1 233 ? 13.273 49.688 26.922 1 89 233 GLU B N 1
ATOM 7203 C CA . GLU B 1 233 ? 13.203 48.656 27.969 1 89 233 GLU B CA 1
ATOM 7204 C C . GLU B 1 233 ? 11.938 48.844 28.812 1 89 233 GLU B C 1
ATOM 7206 O O . GLU B 1 233 ? 11.438 49.938 28.984 1 89 233 GLU B O 1
ATOM 7211 N N . TYR B 1 234 ? 11.367 47.75 29.172 1 87.94 234 TYR B N 1
ATOM 7212 C CA . TYR B 1 234 ? 10.195 47.781 30.047 1 87.94 234 TYR B CA 1
ATOM 7213 C C . TYR B 1 234 ? 10.539 48.406 31.391 1 87.94 234 TYR B C 1
ATOM 7215 O O . TYR B 1 234 ? 11.625 48.188 31.938 1 87.94 234 TYR B O 1
ATOM 7223 N N . LYS B 1 235 ? 9.492 49.375 31.688 1 80.19 235 LYS B N 1
ATOM 7224 C CA . LYS B 1 235 ? 9.625 50.031 33 1 80.19 235 LYS B CA 1
ATOM 7225 C C . LYS B 1 235 ? 8.422 49.719 33.875 1 80.19 235 LYS B C 1
ATOM 7227 O O . LYS B 1 235 ? 7.289 49.656 33.406 1 80.19 235 LYS B O 1
ATOM 7232 N N . ASN B 1 236 ? 8.406 49 35 1 66.88 236 ASN B N 1
ATOM 7233 C CA . ASN B 1 236 ? 7.371 48.875 36.031 1 66.88 236 ASN B CA 1
ATOM 7234 C C . ASN B 1 236 ? 6.594 47.562 35.875 1 66.88 236 ASN B C 1
ATOM 7236 O O . ASN B 1 236 ? 5.383 47.531 36.094 1 66.88 236 ASN B O 1
ATOM 7240 N N . LYS B 1 237 ? 7.219 46.625 35.25 1 73.12 237 LYS B N 1
ATOM 7241 C CA . LYS B 1 237 ? 6.551 45.312 35.25 1 73.12 237 LYS B CA 1
ATOM 7242 C C . LYS B 1 237 ? 6.789 44.562 36.562 1 73.12 237 LYS B C 1
ATOM 7244 O O . LYS B 1 237 ? 7.91 44.562 37.094 1 73.12 237 LYS B O 1
ATOM 7249 N N . THR B 1 238 ? 5.637 44.375 37.438 1 65 238 THR B N 1
ATOM 7250 C CA . THR B 1 238 ? 5.762 43.719 38.75 1 65 238 THR B CA 1
ATOM 7251 C C . THR B 1 238 ? 5.73 42.188 38.625 1 65 238 THR B C 1
ATOM 7253 O O . THR B 1 238 ? 5.105 41.656 37.688 1 65 238 THR B O 1
ATOM 7256 N N . LYS B 1 239 ? 6.648 41.438 39.438 1 63 239 LYS B N 1
ATOM 7257 C CA . LYS B 1 239 ? 6.852 40 39.531 1 63 239 LYS B CA 1
ATOM 7258 C C . LYS B 1 239 ? 5.617 39.312 40.094 1 63 239 LYS B C 1
ATOM 7260 O O . LYS B 1 239 ? 5.637 38.094 40.344 1 63 239 LYS B O 1
ATOM 7265 N N . ASP B 1 240 ? 4.547 39.906 40.25 1 55.16 240 ASP B N 1
ATOM 7266 C CA . ASP B 1 240 ? 3.51 39.344 41.094 1 55.16 240 ASP B CA 1
ATOM 7267 C C . ASP B 1 240 ? 3.1 37.938 40.594 1 55.16 240 ASP B C 1
ATOM 7269 O O . ASP B 1 240 ? 2.707 37.094 41.375 1 55.16 240 ASP B O 1
ATOM 7273 N N . ILE B 1 241 ? 3.143 37.688 39.406 1 54.66 241 ILE B N 1
ATOM 7274 C CA . ILE B 1 241 ? 2.432 36.5 38.969 1 54.66 241 ILE B CA 1
ATOM 7275 C C . ILE B 1 241 ? 3.373 35.312 38.969 1 54.66 241 ILE B C 1
ATOM 7277 O O . ILE B 1 241 ? 2.928 34.156 38.844 1 54.66 241 ILE B O 1
ATOM 7281 N N . LEU B 1 242 ? 4.66 35.438 39.25 1 57.41 242 LEU B N 1
ATOM 7282 C CA . LEU B 1 242 ? 5.508 34.281 39.031 1 57.41 242 LEU B CA 1
ATOM 7283 C C . LEU B 1 242 ? 6.23 33.906 40.312 1 57.41 242 LEU B C 1
ATOM 7285 O O . LEU B 1 242 ? 6.738 34.781 41.031 1 57.41 242 LEU B O 1
ATOM 7289 N N . THR B 1 243 ? 5.879 32.812 40.938 1 51.19 243 THR B N 1
ATOM 7290 C CA . THR B 1 243 ? 6.656 32.312 42.094 1 51.19 243 THR B CA 1
ATOM 7291 C C . THR B 1 243 ? 8.047 31.875 41.625 1 51.19 243 THR B C 1
ATOM 7293 O O . THR 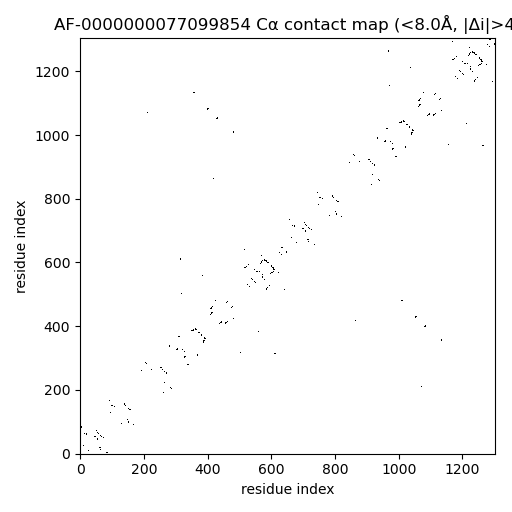B 1 243 ? 8.242 31.484 40.5 1 51.19 243 THR B O 1
ATOM 7296 N N . SER B 1 244 ? 9.156 32.188 42.375 1 48.34 244 SER B N 1
ATOM 7297 C CA . SER B 1 244 ? 10.57 31.906 42.125 1 48.34 244 SER B CA 1
ATOM 7298 C C . SER B 1 244 ? 10.781 30.438 41.781 1 48.34 244 SER B C 1
ATOM 7300 O O . SER B 1 244 ? 11.75 30.109 41.094 1 48.34 244 SER B O 1
ATOM 7302 N N . GLU B 1 245 ? 10.008 29.531 42.188 1 56 245 GLU B N 1
ATOM 7303 C CA . GLU B 1 245 ? 10.195 28.094 41.969 1 56 245 GLU B CA 1
ATOM 7304 C C . GLU B 1 245 ? 9.555 27.656 40.656 1 56 245 GLU B C 1
ATOM 7306 O O . GLU B 1 245 ? 9.492 26.469 40.344 1 56 245 GLU B O 1
ATOM 7311 N N . ASP B 1 246 ? 9.43 28.672 39.812 1 74.06 246 ASP B N 1
ATOM 7312 C CA . ASP B 1 246 ? 8.75 28.438 38.531 1 74.06 246 ASP B CA 1
ATOM 7313 C C . ASP B 1 246 ? 9.75 28.094 37.438 1 74.06 246 ASP B C 1
ATOM 7315 O O . ASP B 1 246 ? 10.773 28.766 37.312 1 74.06 246 ASP B O 1
ATOM 7319 N N . ILE B 1 247 ? 9.719 26.984 36.875 1 81.06 247 ILE B N 1
ATOM 7320 C CA . ILE B 1 247 ? 10.578 26.516 35.812 1 81.06 247 ILE B CA 1
ATOM 7321 C C . ILE B 1 247 ? 10.727 27.594 34.75 1 81.06 247 ILE B C 1
ATOM 7323 O O . ILE B 1 247 ? 11.797 27.734 34.125 1 81.06 247 ILE B O 1
ATOM 7327 N N . ASN B 1 248 ? 9.781 28.484 34.625 1 86.75 248 ASN B N 1
ATOM 7328 C CA . ASN B 1 248 ? 9.836 29.547 33.656 1 86.75 248 ASN B CA 1
ATOM 7329 C C . ASN B 1 248 ? 10.828 30.641 34.062 1 86.75 248 ASN B C 1
ATOM 7331 O O . ASN B 1 248 ? 11.523 31.188 33.188 1 86.75 248 ASN B O 1
ATOM 7335 N N . TRP B 1 249 ? 10.852 30.875 35.375 1 86.69 249 TRP B N 1
ATOM 7336 C CA . TRP B 1 249 ? 11.789 31.875 35.844 1 86.69 249 TRP B CA 1
ATOM 7337 C C . TRP B 1 249 ? 13.234 31.406 35.719 1 86.69 249 TRP B C 1
ATOM 7339 O O . TRP B 1 249 ? 14.102 32.156 35.25 1 86.69 249 TRP B O 1
ATOM 7349 N N . THR B 1 250 ? 13.414 30.109 36.094 1 89.31 250 THR B N 1
ATOM 7350 C CA . THR B 1 250 ? 14.75 29.531 36 1 89.31 250 THR B CA 1
ATOM 7351 C C . THR B 1 250 ? 15.227 29.547 34.562 1 89.31 250 THR B C 1
ATOM 7353 O O . THR B 1 250 ? 16.375 29.875 34.281 1 89.31 250 THR B O 1
ATOM 7356 N N . LEU B 1 251 ? 14.391 29.203 33.688 1 92 251 LEU B N 1
ATOM 7357 C CA . LEU B 1 251 ? 14.742 29.188 32.281 1 92 251 LEU B CA 1
ATOM 7358 C C . LEU B 1 251 ? 14.992 30.594 31.766 1 92 251 LEU B C 1
ATOM 7360 O O . LEU B 1 251 ? 15.898 30.812 30.953 1 92 251 LEU B O 1
ATOM 7364 N N . ALA B 1 252 ? 14.188 31.562 32.219 1 92.94 252 ALA B N 1
ATOM 7365 C CA . ALA B 1 252 ? 14.367 32.938 31.812 1 92.94 252 ALA B CA 1
ATOM 7366 C C . ALA B 1 252 ? 15.742 33.469 32.25 1 92.94 252 ALA B C 1
ATOM 7368 O O . ALA B 1 252 ? 16.406 34.188 31.469 1 92.94 252 ALA B O 1
ATOM 7369 N N . GLU B 1 253 ? 16.094 33.094 33.406 1 93.25 253 GLU B N 1
ATOM 7370 C CA . GLU B 1 253 ? 17.391 33.531 33.938 1 93.25 253 GLU B CA 1
ATOM 7371 C C . GLU B 1 253 ? 18.531 32.906 33.125 1 93.25 253 GLU B C 1
ATOM 7373 O O . GLU B 1 253 ? 19.531 33.562 32.812 1 93.25 253 GLU B O 1
ATOM 7378 N N . THR B 1 254 ? 18.359 31.641 32.844 1 95.44 254 THR B N 1
ATOM 7379 C CA . THR B 1 254 ? 19.375 30.938 32.094 1 95.44 254 THR B CA 1
ATOM 7380 C C . THR B 1 254 ? 19.531 31.562 30.703 1 95.44 254 THR B C 1
ATOM 7382 O O . THR B 1 254 ? 20.641 31.781 30.234 1 95.44 254 THR B O 1
ATOM 7385 N N . ILE B 1 255 ? 18.438 31.844 30.047 1 96.06 255 ILE B N 1
ATOM 7386 C CA . ILE B 1 255 ? 18.469 32.438 28.703 1 96.06 255 ILE B CA 1
ATOM 7387 C C . ILE B 1 255 ? 19.094 33.812 28.781 1 96.06 255 ILE B C 1
ATOM 7389 O O . ILE B 1 255 ? 19.922 34.188 27.922 1 96.06 255 ILE B O 1
ATOM 7393 N N . SER B 1 256 ? 18.688 34.594 29.766 1 95.5 256 SER B N 1
ATOM 7394 C CA . SER B 1 256 ? 19.234 35.938 29.938 1 95.5 256 SER B CA 1
ATOM 7395 C C . SER B 1 256 ? 20.75 35.906 30.125 1 95.5 256 SER B C 1
ATOM 7397 O O . SER B 1 256 ? 21.453 36.781 29.609 1 95.5 256 SER B O 1
ATOM 7399 N N . GLY B 1 257 ? 21.188 34.938 30.922 1 95.56 257 GLY B N 1
ATOM 7400 C CA . GLY B 1 257 ? 22.625 34.75 31.094 1 95.56 257 GLY B CA 1
ATOM 7401 C C . GLY B 1 257 ? 23.359 34.5 29.797 1 95.56 257 GLY B C 1
ATOM 7402 O O . GLY B 1 257 ? 24.422 35.062 29.547 1 95.56 257 GLY B O 1
ATOM 7403 N N . LYS B 1 258 ? 22.812 33.656 28.969 1 96.31 258 LYS B N 1
ATOM 7404 C CA . LYS B 1 258 ? 23.422 33.312 27.688 1 96.31 258 LYS B CA 1
ATOM 7405 C C . LYS B 1 258 ? 23.391 34.5 26.734 1 96.31 258 LYS B C 1
ATOM 7407 O O . LYS B 1 258 ? 24.312 34.719 25.953 1 96.31 258 LYS B O 1
ATOM 7412 N N . VAL B 1 259 ? 22.312 35.188 26.75 1 95.38 259 VAL B N 1
ATOM 7413 C CA . VAL B 1 259 ? 22.172 36.375 25.922 1 95.38 259 VAL B CA 1
ATOM 7414 C C . VAL B 1 259 ? 23.203 37.438 26.328 1 95.38 259 VAL B C 1
ATOM 7416 O O . VAL B 1 259 ? 23.781 38.125 25.469 1 95.38 259 VAL B O 1
ATOM 7419 N N . ARG B 1 260 ? 23.391 37.531 27.609 1 95.25 260 ARG B N 1
ATOM 7420 C CA . ARG B 1 260 ? 24.391 38.469 28.109 1 95.25 260 ARG B CA 1
ATOM 7421 C C . ARG B 1 260 ? 25.781 38.125 27.594 1 95.25 260 ARG B C 1
ATOM 7423 O O . ARG B 1 260 ? 26.531 39 27.156 1 95.25 260 ARG B O 1
ATOM 7430 N N . GLU B 1 261 ? 26.109 36.938 27.609 1 95.12 261 GLU B N 1
ATOM 7431 C CA . GLU B 1 261 ? 27.406 36.438 27.172 1 95.12 261 GLU B CA 1
ATOM 7432 C C . GLU B 1 261 ? 27.594 36.625 25.656 1 95.12 261 GLU B C 1
ATOM 7434 O O . GLU B 1 261 ? 28.656 37.062 25.203 1 95.12 261 GLU B O 1
ATOM 7439 N N . GLU B 1 262 ? 26.578 36.312 24.891 1 94.75 262 GLU B N 1
ATOM 7440 C CA . GLU B 1 262 ? 26.688 36.281 23.438 1 94.75 262 GLU B CA 1
ATOM 7441 C C . GLU B 1 262 ? 26.547 37.688 22.844 1 94.75 262 GLU B C 1
ATOM 7443 O O . GLU B 1 262 ? 27.219 38 21.859 1 94.75 262 GLU B O 1
ATOM 7448 N N . PHE B 1 263 ? 25.672 38.5 23.438 1 94.25 263 PHE B N 1
ATOM 7449 C CA . PHE B 1 263 ? 25.344 39.781 22.812 1 94.25 263 PHE B CA 1
ATOM 7450 C C . PHE B 1 263 ? 25.812 40.938 23.688 1 94.25 263 PHE B C 1
ATOM 7452 O O . PHE B 1 263 ? 25.641 42.094 23.328 1 94.25 263 PHE B O 1
ATOM 7459 N N . SER B 1 264 ? 26.328 40.688 24.859 1 92.19 264 SER B N 1
ATOM 7460 C CA . SER B 1 264 ? 26.797 41.719 25.812 1 92.19 264 SER B CA 1
ATOM 7461 C C . SER B 1 264 ? 25.672 42.656 26.219 1 92.19 264 SER B C 1
ATOM 7463 O O . SER B 1 264 ? 25.859 43.844 26.297 1 92.19 264 SER B O 1
ATOM 7465 N N . THR B 1 265 ? 24.531 42.094 26.281 1 92 265 THR B N 1
ATOM 7466 C CA . THR B 1 265 ? 23.359 42.844 26.688 1 92 265 THR B CA 1
ATOM 7467 C C . THR B 1 265 ? 22.75 42.281 27.969 1 92 265 THR B C 1
ATOM 7469 O O . THR B 1 265 ? 22.469 41.094 28.047 1 92 265 THR B O 1
ATOM 7472 N N . GLU B 1 266 ? 22.562 43.125 28.953 1 91.38 266 GLU B N 1
ATOM 7473 C CA . GLU B 1 266 ? 21.953 42.719 30.203 1 91.38 266 GLU B CA 1
ATOM 7474 C C . GLU B 1 266 ? 20.469 43.094 30.25 1 91.38 266 GLU B C 1
ATOM 7476 O O . GLU B 1 266 ? 20.125 44.281 30.062 1 91.38 266 GLU B O 1
ATOM 7481 N N . LEU B 1 267 ? 19.609 42.156 30.453 1 91.5 267 LEU B N 1
ATOM 7482 C CA . LEU B 1 267 ? 18.188 42.406 30.594 1 91.5 267 LEU B CA 1
ATOM 7483 C C . LEU B 1 267 ? 17.828 42.812 32.031 1 91.5 267 LEU B C 1
ATOM 7485 O O . LEU B 1 267 ? 18.297 42.156 32.969 1 91.5 267 LEU B O 1
ATOM 7489 N N . ASN B 1 268 ? 17.141 43.875 32.156 1 90.62 268 ASN B N 1
ATOM 7490 C CA . ASN B 1 268 ? 16.719 44.281 33.5 1 90.62 268 ASN B CA 1
ATOM 7491 C C . ASN B 1 268 ? 15.648 43.344 34.062 1 90.62 268 ASN B C 1
ATOM 7493 O O . ASN B 1 268 ? 15.203 42.438 33.375 1 90.62 268 ASN B O 1
ATOM 7497 N N . GLU B 1 269 ? 15.234 43.5 35.25 1 88.56 269 GLU B N 1
ATOM 7498 C CA . GLU B 1 269 ? 14.312 42.625 35.938 1 88.56 269 GLU B CA 1
ATOM 7499 C C . GLU B 1 269 ? 12.945 42.594 35.281 1 88.56 269 GLU B C 1
ATOM 7501 O O . GLU B 1 269 ? 12.289 41.562 35.219 1 88.56 269 GLU B O 1
ATOM 7506 N N . GLU B 1 270 ? 12.547 43.75 34.812 1 90.19 270 GLU B N 1
ATOM 7507 C CA . GLU B 1 270 ? 11.25 43.844 34.156 1 90.19 270 GLU B CA 1
ATOM 7508 C C . GLU B 1 270 ? 11.242 43.031 32.844 1 90.19 270 GLU B C 1
ATOM 7510 O O . GLU B 1 270 ? 10.242 42.375 32.531 1 90.19 270 GLU B O 1
ATOM 7515 N N . GLU B 1 271 ? 12.352 43.125 32.156 1 92.44 271 GLU B N 1
ATOM 7516 C CA . GLU B 1 271 ? 12.484 42.312 30.938 1 92.44 271 GLU B CA 1
ATOM 7517 C C . GLU B 1 271 ? 12.492 40.844 31.25 1 92.44 271 GLU B C 1
ATOM 7519 O O . GLU B 1 271 ? 11.992 40.031 30.453 1 92.44 271 GLU B O 1
ATOM 7524 N N . LEU B 1 272 ? 13.078 40.469 32.344 1 91.12 272 LEU B N 1
ATOM 7525 C CA . LEU B 1 272 ? 13.117 39.062 32.75 1 91.12 272 LEU B CA 1
ATOM 7526 C C . LEU B 1 272 ? 11.719 38.562 33.094 1 91.12 272 LEU B C 1
ATOM 7528 O O . LEU B 1 272 ? 11.375 37.406 32.812 1 91.12 272 LEU B O 1
ATOM 7532 N N . VAL B 1 273 ? 10.984 39.406 33.781 1 89.06 273 VAL B N 1
ATOM 7533 C CA . VAL B 1 273 ? 9.609 39.062 34.125 1 89.06 273 VAL B CA 1
ATOM 7534 C C . VAL B 1 273 ? 8.805 38.844 32.844 1 89.06 273 VAL B C 1
ATOM 7536 O O . VAL B 1 273 ? 8.031 37.875 32.75 1 89.06 273 VAL B O 1
ATOM 7539 N N . ASP B 1 274 ? 9.008 39.688 31.906 1 89.94 274 ASP B N 1
ATOM 7540 C CA . ASP B 1 274 ? 8.305 39.562 30.641 1 89.94 274 ASP B CA 1
ATOM 7541 C C . ASP B 1 274 ? 8.68 38.281 29.922 1 89.94 274 ASP B C 1
ATOM 7543 O O . ASP B 1 274 ? 7.824 37.625 29.328 1 89.94 274 ASP B O 1
ATOM 7547 N N . LEU B 1 275 ? 9.93 37.938 30 1 91.44 275 LEU B N 1
ATOM 7548 C CA . LEU B 1 275 ? 10.398 36.719 29.391 1 91.44 275 LEU B CA 1
ATOM 7549 C C . LEU B 1 275 ? 9.797 35.5 30.078 1 91.44 275 LEU B C 1
ATOM 7551 O O . LEU B 1 275 ? 9.383 34.531 29.438 1 91.44 275 LEU B O 1
ATOM 7555 N N . ALA B 1 276 ? 9.758 35.469 31.328 1 88.75 276 ALA B N 1
ATOM 7556 C CA . ALA B 1 276 ? 9.18 34.375 32.094 1 88.75 276 ALA B CA 1
ATOM 7557 C C . ALA B 1 276 ? 7.703 34.188 31.781 1 88.75 276 ALA B C 1
ATOM 7559 O O . ALA B 1 276 ? 7.207 33.062 31.703 1 88.75 276 ALA B O 1
ATOM 7560 N N . VAL B 1 277 ? 7.062 35.312 31.656 1 83.31 277 VAL B N 1
ATOM 7561 C CA . VAL B 1 277 ? 5.652 35.25 31.281 1 83.31 277 VAL B CA 1
ATOM 7562 C C . VAL B 1 277 ? 5.504 34.656 29.891 1 83.31 277 VAL B C 1
ATOM 7564 O O . VAL B 1 277 ? 4.625 33.812 29.656 1 83.31 277 VAL B O 1
ATOM 7567 N N . GLN B 1 278 ? 6.301 35.062 28.984 1 85.12 278 GLN B N 1
ATOM 7568 C CA . GLN B 1 278 ? 6.258 34.5 27.641 1 85.12 278 GLN B CA 1
ATOM 7569 C C . GLN B 1 278 ? 6.527 33 27.656 1 85.12 278 GLN B C 1
ATOM 7571 O O . GLN B 1 278 ? 5.891 32.219 26.922 1 85.12 278 GLN B O 1
ATOM 7576 N N . LEU B 1 279 ? 7.477 32.625 28.422 1 87.88 279 LEU B N 1
ATOM 7577 C CA . LEU B 1 279 ? 7.836 31.219 28.531 1 87.88 279 LEU B CA 1
ATOM 7578 C C . LEU B 1 279 ? 6.676 30.406 29.094 1 87.88 279 LEU B C 1
ATOM 7580 O O . LEU B 1 279 ? 6.508 29.234 28.734 1 87.88 279 LEU B O 1
ATOM 7584 N N . SER B 1 280 ? 5.902 31 29.922 1 79.94 280 SER B N 1
ATOM 7585 C CA . SER B 1 280 ? 4.77 30.297 30.531 1 79.94 280 SER B CA 1
ATOM 7586 C C . SER B 1 280 ? 3.686 30 29.5 1 79.94 280 SER B C 1
ATOM 7588 O O . SER B 1 280 ? 2.812 29.172 29.734 1 79.94 280 SER B O 1
ATOM 7590 N N . LEU B 1 281 ? 3.818 30.625 28.359 1 76.75 281 LEU B N 1
ATOM 7591 C CA . LEU B 1 281 ? 2.834 30.438 27.312 1 76.75 281 LEU B CA 1
ATOM 7592 C C . LEU B 1 281 ? 3.199 29.234 26.438 1 76.75 281 LEU B C 1
ATOM 7594 O O . LEU B 1 281 ? 2.369 28.734 25.672 1 76.75 281 LEU B O 1
ATOM 7598 N N . PHE B 1 282 ? 4.41 28.828 26.625 1 80.38 282 PHE B N 1
ATOM 7599 C CA . PHE B 1 282 ? 4.871 27.688 25.828 1 80.38 282 PHE B CA 1
ATOM 7600 C C . PHE B 1 282 ? 4.746 26.406 26.625 1 80.38 282 PHE B C 1
ATOM 7602 O O . PHE B 1 282 ? 4.742 26.422 27.859 1 80.38 282 PHE B O 1
ATOM 7609 N N . ARG B 1 283 ? 4.641 25.344 25.844 1 75.19 283 ARG B N 1
ATOM 7610 C CA . ARG B 1 283 ? 4.672 24.016 26.469 1 75.19 283 ARG B CA 1
ATOM 7611 C C . ARG B 1 283 ? 6.105 23.531 26.656 1 75.19 283 ARG B C 1
ATOM 7613 O O . ARG B 1 283 ? 6.812 23.281 25.688 1 75.19 283 ARG B O 1
ATOM 7620 N N . LEU B 1 284 ? 6.551 23.531 27.891 1 74.06 284 LEU B N 1
ATOM 7621 C CA . LEU B 1 284 ? 7.883 23.031 28.219 1 74.06 284 LEU B CA 1
ATOM 7622 C C . LEU B 1 284 ? 7.844 21.547 28.531 1 74.06 284 LEU B C 1
ATOM 7624 O O . LEU B 1 284 ? 7.035 21.109 29.359 1 74.06 284 LEU B O 1
ATOM 7628 N N . ILE B 1 285 ? 8.5 20.688 27.594 1 67.38 285 ILE B N 1
ATOM 7629 C CA . ILE B 1 285 ? 8.531 19.25 27.797 1 67.38 285 ILE B CA 1
ATOM 7630 C C . ILE B 1 285 ? 9.828 18.844 28.484 1 67.38 285 ILE B C 1
ATOM 7632 O O . ILE B 1 285 ? 10.922 19.188 28.016 1 67.38 285 ILE B O 1
ATOM 7636 N N . GLY B 1 286 ? 10.094 18.391 29.547 1 59.03 286 GLY B N 1
ATOM 7637 C CA . GLY B 1 286 ? 11.32 18 30.234 1 59.03 286 GLY B CA 1
ATOM 7638 C C . GLY B 1 286 ? 11.391 16.516 30.531 1 59.03 286 GLY B C 1
ATOM 7639 O O . GLY B 1 286 ? 10.398 15.789 30.359 1 59.03 286 GLY B O 1
ATOM 7640 N N . SER B 1 287 ? 12.727 15.719 30.328 1 46.28 287 SER B N 1
ATOM 7641 C CA . SER B 1 287 ? 13.031 14.328 30.641 1 46.28 287 SER B CA 1
ATOM 7642 C C . SER B 1 287 ? 12.273 13.859 31.875 1 46.28 287 SER B C 1
ATOM 7644 O O . SER B 1 287 ? 12.25 12.664 32.188 1 46.28 287 SER B O 1
ATOM 7646 N N . GLU B 1 288 ? 12.648 14.367 33 1 40.66 288 GLU B N 1
ATOM 7647 C CA . GLU B 1 288 ? 12.172 13.625 34.188 1 40.66 288 GLU B CA 1
ATOM 7648 C C . GLU B 1 288 ? 10.727 13.164 33.969 1 40.66 288 GLU B C 1
ATOM 7650 O O . GLU B 1 288 ? 10.031 13.648 33.094 1 40.66 288 GLU B O 1
ATOM 7655 N N . ALA B 1 289 ? 10.086 12.555 35.188 1 34.84 289 ALA B N 1
ATOM 7656 C CA . ALA B 1 289 ? 8.758 12.391 35.781 1 34.84 289 ALA B CA 1
ATOM 7657 C C . ALA B 1 289 ? 7.816 13.508 35.312 1 34.84 289 ALA B C 1
ATOM 7659 O O . ALA B 1 289 ? 8.141 14.695 35.438 1 34.84 289 ALA B O 1
ATOM 7660 N N . GLU B 1 290 ? 7.133 13.477 34.156 1 40.44 290 GLU B N 1
ATOM 7661 C CA . GLU B 1 290 ? 5.922 14.297 34.125 1 40.44 290 GLU B CA 1
ATOM 7662 C C . GLU B 1 290 ? 5.676 14.953 35.469 1 40.44 290 GLU B C 1
ATOM 7664 O O . GLU B 1 290 ? 5.375 14.266 36.469 1 40.44 290 GLU B O 1
ATOM 7669 N N . VAL B 1 291 ? 6.457 15.766 35.938 1 35.59 291 VAL B N 1
ATOM 7670 C CA . VAL B 1 291 ? 6.246 16.469 37.188 1 35.59 291 VAL B CA 1
ATOM 7671 C C . VAL B 1 291 ? 4.754 16.5 37.531 1 35.59 291 VAL B C 1
ATOM 7673 O O . VAL B 1 291 ? 3.959 17.062 36.75 1 35.59 291 VAL B O 1
ATOM 7676 N N . ARG B 1 292 ? 4.418 15.516 38.094 1 41.25 292 ARG B N 1
ATOM 7677 C CA . ARG B 1 292 ? 3.125 15.664 38.781 1 41.25 292 ARG B CA 1
ATOM 7678 C C . ARG B 1 292 ? 2.883 17.109 39.188 1 41.25 292 ARG B C 1
ATOM 7680 O O . ARG B 1 292 ? 3.576 17.625 40.062 1 41.25 292 ARG B O 1
ATOM 7687 N N . PRO B 1 293 ? 2.596 17.812 38.25 1 35.88 293 PRO B N 1
ATOM 7688 C CA . PRO B 1 293 ? 2.33 19.125 38.844 1 35.88 293 PRO B CA 1
ATOM 7689 C C . PRO B 1 293 ? 1.812 19.016 40.281 1 35.88 293 PRO B C 1
ATOM 7691 O O . PRO B 1 293 ? 1.154 18.031 40.625 1 35.88 293 PRO B O 1
ATOM 7694 N N . ALA B 1 294 ? 2.479 19.594 41.156 1 34.03 294 ALA B N 1
ATOM 7695 C CA . ALA B 1 294 ? 1.825 19.734 42.438 1 34.03 294 ALA B CA 1
ATOM 7696 C C . ALA B 1 294 ? 0.323 19.953 42.281 1 34.03 294 ALA B C 1
ATOM 7698 O O . ALA B 1 294 ? -0.114 20.672 41.375 1 34.03 294 ALA B O 1
ATOM 7699 N N . PRO B 1 295 ? -0.441 18.984 42.75 1 38.53 295 PRO B N 1
ATOM 7700 C CA . PRO B 1 295 ? -1.875 19.281 42.781 1 38.53 295 PRO B CA 1
ATOM 7701 C C . PRO B 1 295 ? -2.17 20.75 43.062 1 38.53 295 PRO B C 1
ATOM 7703 O O . PRO B 1 295 ? -1.905 21.25 44.156 1 38.53 295 PRO B O 1
ATOM 7706 N N . ILE B 1 296 ? -1.777 21.609 42.25 1 42.97 296 ILE B N 1
ATOM 7707 C CA . ILE B 1 296 ? -2.332 22.922 42.531 1 42.97 296 ILE B CA 1
ATOM 7708 C C . ILE B 1 296 ? -3.857 22.859 42.531 1 42.97 296 ILE B C 1
ATOM 7710 O O . ILE B 1 296 ? -4.449 22.203 41.688 1 42.97 296 ILE B O 1
ATOM 7714 N N . PRO B 1 297 ? -4.418 23.359 43.531 1 46.78 297 PRO B N 1
ATOM 7715 C CA . PRO B 1 297 ? -5.879 23.391 43.594 1 46.78 297 PRO B CA 1
ATOM 7716 C C . PRO B 1 297 ? -6.527 23.562 42.219 1 46.78 297 PRO B C 1
ATOM 7718 O O . PRO B 1 297 ? -7.602 23 41.969 1 46.78 297 PRO B O 1
ATOM 7721 N N . GLU B 1 298 ? -5.867 24.234 41.25 1 49.31 298 GLU B N 1
ATOM 7722 C CA . GLU B 1 298 ? -6.352 24.531 39.906 1 49.31 298 GLU B CA 1
ATOM 7723 C C . GLU B 1 298 ? -6.223 23.328 39 1 49.31 298 GLU B C 1
ATOM 7725 O O . GLU B 1 298 ? -6.941 23.219 38 1 49.31 298 GLU B O 1
ATOM 7730 N N . GLN B 1 299 ? -5.289 22.422 39.281 1 56.62 299 GLN B N 1
ATOM 7731 C CA . GLN B 1 299 ? -5.105 21.203 38.5 1 56.62 299 GLN B CA 1
ATOM 7732 C C . GLN B 1 299 ? -6.363 20.328 38.5 1 56.62 299 GLN B C 1
ATOM 7734 O O . GLN B 1 299 ? -6.652 19.625 37.562 1 56.62 299 GLN B O 1
ATOM 7739 N N . SER B 1 300 ? -7.129 20.719 39.469 1 73.75 300 SER B N 1
ATOM 7740 C CA . SER B 1 300 ? -8.32 19.922 39.719 1 73.75 300 SER B CA 1
ATOM 7741 C C . SER B 1 300 ? -9.398 20.188 38.656 1 73.75 300 SER B C 1
ATOM 7743 O O . SER B 1 300 ? -10.039 19.25 38.188 1 73.75 300 SER B O 1
ATOM 7745 N N . HIS B 1 301 ? -9.328 21.453 38.094 1 87 301 HIS B N 1
ATOM 7746 C CA . HIS B 1 301 ? -10.359 21.766 37.094 1 87 301 HIS B CA 1
ATOM 7747 C C . HIS B 1 301 ? -10.016 21.203 35.719 1 87 301 HIS B C 1
ATOM 7749 O O . HIS B 1 301 ? -10.898 20.734 35 1 87 301 HIS B O 1
ATOM 7755 N N . TYR B 1 302 ? -8.695 21.172 35.531 1 89.5 302 TYR B N 1
ATOM 7756 C CA . TYR B 1 302 ? -8.258 20.641 34.25 1 89.5 302 TYR B CA 1
ATOM 7757 C C . TYR B 1 302 ? -8.516 19.141 34.156 1 89.5 302 TYR B C 1
ATOM 7759 O O . TYR B 1 302 ? -9.031 18.656 33.125 1 89.5 302 TYR B O 1
ATOM 7767 N N . GLU B 1 303 ? -8.133 18.484 35.219 1 90.69 303 GLU B N 1
ATOM 7768 C CA . GLU B 1 303 ? -8.359 17.031 35.281 1 90.69 303 GLU B CA 1
ATOM 7769 C C . GLU B 1 303 ? -9.852 16.703 35.188 1 90.69 303 GLU B C 1
ATOM 7771 O O . GLU B 1 303 ? -10.234 15.711 34.562 1 90.69 303 GLU B O 1
ATOM 7776 N N . PHE B 1 304 ? -10.586 17.562 35.844 1 92.25 304 PHE B N 1
ATOM 7777 C CA . PHE B 1 304 ? -12.031 17.375 35.844 1 92.25 304 PHE B CA 1
ATOM 7778 C C . PHE B 1 304 ? -12.57 17.438 34.406 1 92.25 304 PHE B C 1
ATOM 7780 O O . PHE B 1 304 ? -13.328 16.562 34 1 92.25 304 PHE B O 1
ATOM 7787 N N . VAL B 1 305 ? -12.172 18.406 33.656 1 93.19 305 VAL B N 1
ATOM 7788 C CA . VAL B 1 305 ? -12.656 18.609 32.312 1 93.19 305 VAL B CA 1
ATOM 7789 C C . VAL B 1 305 ? -12.227 17.453 31.406 1 93.19 305 VAL B C 1
ATOM 7791 O O . VAL B 1 305 ? -13.016 16.953 30.594 1 93.19 305 VAL B O 1
ATOM 7794 N N . VAL B 1 306 ? -11.008 16.984 31.578 1 94.88 306 VAL B N 1
ATOM 7795 C CA . VAL B 1 306 ? -10.477 15.883 30.766 1 94.88 306 VAL B CA 1
ATOM 7796 C C . VAL B 1 306 ? -11.219 14.586 31.109 1 94.88 306 VAL B C 1
ATOM 7798 O O . VAL B 1 306 ? -11.617 13.844 30.203 1 94.88 306 VAL B O 1
ATOM 7801 N N . ASN B 1 307 ? -11.398 14.328 32.375 1 94.31 307 ASN B N 1
ATOM 7802 C CA . ASN B 1 307 ? -12.094 13.117 32.781 1 94.31 307 ASN B CA 1
ATOM 7803 C C . ASN B 1 307 ? -13.539 13.102 32.281 1 94.31 307 ASN B C 1
ATOM 7805 O O . ASN B 1 307 ? -14.055 12.047 31.891 1 94.31 307 ASN B O 1
ATOM 7809 N N . GLU B 1 308 ? -14.148 14.234 32.344 1 93.75 308 GLU B N 1
ATOM 7810 C CA . GLU B 1 308 ? -15.523 14.32 31.859 1 93.75 308 GLU B CA 1
ATOM 7811 C C . GLU B 1 308 ? -15.594 14.047 30.359 1 93.75 308 GLU B C 1
ATOM 7813 O O . GLU B 1 308 ? -16.531 13.406 29.891 1 93.75 308 GLU B O 1
ATOM 7818 N N . LEU B 1 309 ? -14.648 14.609 29.656 1 94.69 309 LEU B N 1
ATOM 7819 C CA . LEU B 1 309 ? -14.586 14.352 28.219 1 94.69 309 LEU B CA 1
ATOM 7820 C C . LEU B 1 309 ? -14.445 12.859 27.938 1 94.69 309 LEU B C 1
ATOM 7822 O O . LEU B 1 309 ? -15.172 12.297 27.125 1 94.69 309 LEU B O 1
ATOM 7826 N N . LEU B 1 310 ? -13.508 12.219 28.625 1 96.19 310 LEU B N 1
ATOM 7827 C CA . LEU B 1 310 ? -13.234 10.805 28.406 1 96.19 310 LEU B CA 1
ATOM 7828 C C . LEU B 1 310 ? -14.43 9.953 28.812 1 96.19 310 LEU B C 1
ATOM 7830 O O . LEU B 1 310 ? -14.719 8.938 28.172 1 96.19 310 LEU B O 1
ATOM 7834 N N . ASN B 1 311 ? -15.109 10.383 29.844 1 95.19 311 ASN B N 1
ATOM 7835 C CA . ASN B 1 311 ? -16.312 9.672 30.266 1 95.19 311 ASN B CA 1
ATOM 7836 C C . ASN B 1 311 ? -17.422 9.812 29.219 1 95.19 311 ASN B C 1
ATOM 7838 O O . ASN B 1 311 ? -18.172 8.859 28.969 1 95.19 311 ASN B O 1
ATOM 7842 N N . ASP B 1 312 ? -17.562 10.961 28.719 1 93.88 312 ASP B N 1
ATOM 7843 C CA . ASP B 1 312 ? -18.547 11.164 27.656 1 93.88 312 ASP B CA 1
ATOM 7844 C C . ASP B 1 312 ? -18.266 10.266 26.469 1 93.88 312 ASP B C 1
ATOM 7846 O O . ASP B 1 312 ? -19.188 9.648 25.922 1 93.88 312 ASP B O 1
ATOM 7850 N N . ILE B 1 313 ? -17.031 10.219 26.062 1 94.44 313 ILE B N 1
ATOM 7851 C CA . ILE B 1 313 ? -16.625 9.398 24.922 1 94.44 313 ILE B CA 1
ATOM 7852 C C . ILE B 1 313 ? -16.938 7.934 25.219 1 94.44 313 ILE B C 1
ATOM 7854 O O . ILE B 1 313 ? -17.469 7.227 24.359 1 94.44 313 ILE B O 1
ATOM 7858 N N . LYS B 1 314 ? -16.641 7.504 26.422 1 95.06 314 LYS B N 1
ATOM 7859 C CA . LYS B 1 314 ? -16.891 6.125 26.828 1 95.06 314 LYS B CA 1
ATOM 7860 C C . LYS B 1 314 ? -18.375 5.809 26.828 1 95.06 314 LYS B C 1
ATOM 7862 O O . LYS B 1 314 ? -18.797 4.785 26.281 1 95.06 314 LYS B O 1
ATOM 7867 N N . ASN B 1 315 ? -19.156 6.664 27.312 1 93.56 315 ASN B N 1
ATOM 7868 C CA . ASN B 1 315 ? -20.594 6.414 27.484 1 93.56 315 ASN B CA 1
ATOM 7869 C C . ASN B 1 315 ? -21.344 6.551 26.172 1 93.56 315 ASN B C 1
ATOM 7871 O O . ASN B 1 315 ? -22.266 5.777 25.906 1 93.56 315 ASN B O 1
ATOM 7875 N N . LYS B 1 316 ? -20.984 7.5 25.406 1 92.38 316 LYS B N 1
ATOM 7876 C CA . LYS B 1 316 ? -21.75 7.797 24.203 1 92.38 316 LYS B CA 1
ATOM 7877 C C . LYS B 1 316 ? -21.266 6.941 23.016 1 92.38 316 LYS B C 1
ATOM 7879 O O . LYS B 1 316 ? -22.078 6.492 22.203 1 92.38 316 LYS B O 1
ATOM 7884 N N . PHE B 1 317 ? -19.984 6.762 22.922 1 92.75 317 PHE B N 1
ATOM 7885 C CA . PHE B 1 317 ? -19.438 6.098 21.75 1 92.75 317 PHE B CA 1
ATOM 7886 C C . PHE B 1 317 ? -18.922 4.703 22.094 1 92.75 317 PHE B C 1
ATOM 7888 O O . PHE B 1 317 ? -18.484 3.955 21.219 1 92.75 317 PHE B O 1
ATOM 7895 N N . HIS B 1 318 ? -18.859 4.297 23.344 1 92 318 HIS B N 1
ATOM 7896 C CA . HIS B 1 318 ? -18.375 3.014 23.844 1 92 318 HIS B CA 1
ATOM 7897 C C . HIS B 1 318 ? -16.891 2.824 23.531 1 92 318 HIS B C 1
ATOM 7899 O O . HIS B 1 318 ? -16.469 1.72 23.188 1 92 318 HIS B O 1
ATOM 7905 N N . LEU B 1 319 ? -16.219 3.859 23.453 1 92.06 319 LEU B N 1
ATOM 7906 C CA . LEU B 1 319 ? -14.758 3.857 23.297 1 92.06 319 LEU B CA 1
ATOM 7907 C C . LEU B 1 319 ? -14.07 4.262 24.594 1 92.06 319 LEU B C 1
ATOM 7909 O O . LEU B 1 319 ? -14.086 5.438 24.969 1 92.06 319 LEU B O 1
ATOM 7913 N N . ASP B 1 320 ? -13.5 3.336 25.25 1 93.44 320 ASP B N 1
ATOM 7914 C CA . ASP B 1 320 ? -12.945 3.588 26.578 1 93.44 320 ASP B CA 1
ATOM 7915 C C . ASP B 1 320 ? -11.477 3.992 26.484 1 93.44 320 ASP B C 1
ATOM 7917 O O . ASP B 1 320 ? -10.594 3.135 26.375 1 93.44 320 ASP B O 1
ATOM 7921 N N . LEU B 1 321 ? -11.156 5.23 26.641 1 94.25 321 LEU B N 1
ATOM 7922 C CA . LEU B 1 321 ? -9.797 5.758 26.594 1 94.25 321 LEU B CA 1
ATOM 7923 C C . LEU B 1 321 ? -9.336 6.176 27.984 1 94.25 321 LEU B C 1
ATOM 7925 O O . LEU B 1 321 ? -8.297 6.832 28.125 1 94.25 321 LEU B O 1
ATOM 7929 N N . THR B 1 322 ? -10.078 5.816 28.984 1 93.88 322 THR B N 1
ATOM 7930 C CA . THR B 1 322 ? -9.844 6.316 30.328 1 93.88 322 THR B CA 1
ATOM 7931 C C . THR B 1 322 ? -8.562 5.723 30.922 1 93.88 322 THR B C 1
ATOM 7933 O O . THR B 1 322 ? -7.969 6.297 31.828 1 93.88 322 THR B O 1
ATOM 7936 N N . ASP B 1 323 ? -8.086 4.652 30.344 1 91.5 323 ASP B N 1
ATOM 7937 C CA . ASP B 1 323 ? -6.902 3.984 30.875 1 91.5 323 ASP B CA 1
ATOM 7938 C C . ASP B 1 323 ? -5.629 4.523 30.234 1 91.5 323 ASP B C 1
ATOM 7940 O O . ASP B 1 323 ? -4.52 4.145 30.625 1 91.5 323 ASP B O 1
ATOM 7944 N N . ASP B 1 324 ? -5.738 5.387 29.328 1 93.5 324 ASP B N 1
ATOM 7945 C CA . ASP B 1 324 ? -4.574 5.941 28.641 1 93.5 324 ASP B CA 1
ATOM 7946 C C . ASP B 1 324 ? -3.982 7.109 29.422 1 93.5 324 ASP B C 1
ATOM 7948 O O . ASP B 1 324 ? -4.379 8.258 29.234 1 93.5 324 ASP B O 1
ATOM 7952 N N . GLN B 1 325 ? -2.955 6.938 30.156 1 91.44 325 GLN B N 1
ATOM 7953 C CA . GLN B 1 325 ? -2.35 7.945 31.031 1 91.44 325 GLN B CA 1
ATOM 7954 C C . GLN B 1 325 ? -1.64 9.023 30.203 1 91.44 325 GLN B C 1
ATOM 7956 O O . GLN B 1 325 ? -1.606 10.188 30.594 1 91.44 325 GLN B O 1
ATOM 7961 N N . GLU B 1 326 ? -1.079 8.602 29.172 1 89.44 326 GLU B N 1
ATOM 7962 C CA . GLU B 1 326 ? -0.418 9.562 28.297 1 89.44 326 GLU B CA 1
ATOM 7963 C C . GLU B 1 326 ? -1.413 10.578 27.734 1 89.44 326 GLU B C 1
ATOM 7965 O O . GLU B 1 326 ? -1.108 11.766 27.656 1 89.44 326 GLU B O 1
ATOM 7970 N N . LEU B 1 327 ? -2.57 10.086 27.375 1 94.31 327 LEU B N 1
ATOM 7971 C CA . LEU B 1 327 ? -3.625 10.961 26.891 1 94.31 327 LEU B CA 1
ATOM 7972 C C . LEU B 1 327 ? -4.051 11.953 27.969 1 94.31 327 LEU B C 1
ATOM 7974 O O . LEU B 1 327 ? -4.141 13.156 27.703 1 94.31 327 LEU B O 1
ATOM 7978 N N . LYS B 1 328 ? -4.328 11.469 29.156 1 93.44 328 LYS B N 1
ATOM 7979 C CA . LYS B 1 328 ? -4.805 12.305 30.25 1 93.44 328 LYS B CA 1
ATOM 7980 C C . LYS B 1 328 ? -3.789 13.391 30.594 1 93.44 328 LYS B C 1
ATOM 7982 O O . LYS B 1 328 ? -4.137 14.57 30.656 1 93.44 328 LYS B O 1
ATOM 7987 N N . ALA B 1 329 ? -2.541 12.977 30.734 1 87.38 329 ALA B N 1
ATOM 7988 C CA . ALA B 1 329 ? -1.481 13.93 31.062 1 87.38 329 ALA B CA 1
ATOM 7989 C C . ALA B 1 329 ? -1.283 14.938 29.938 1 87.38 329 ALA B C 1
ATOM 7991 O O . ALA B 1 329 ? -1.106 16.141 30.203 1 87.38 329 ALA B O 1
ATOM 7992 N N . GLY B 1 330 ? -1.333 14.461 28.75 1 87.56 330 GLY B N 1
ATOM 7993 C CA . GLY B 1 330 ? -1.152 15.328 27.594 1 87.56 330 GLY B CA 1
ATOM 7994 C C . GLY B 1 330 ? -2.252 16.359 27.438 1 87.56 330 GLY B C 1
ATOM 7995 O O . GLY B 1 330 ? -1.975 17.531 27.188 1 87.56 330 GLY B O 1
ATOM 7996 N N . LEU B 1 331 ? -3.467 15.977 27.641 1 91.94 331 LEU B N 1
ATOM 7997 C CA . LEU B 1 331 ? -4.605 16.875 27.484 1 91.94 331 LEU B CA 1
ATOM 7998 C C . LEU B 1 331 ? -4.641 17.906 28.609 1 91.94 331 LEU B C 1
ATOM 8000 O O . LEU B 1 331 ? -4.969 19.062 28.391 1 91.94 331 LEU B O 1
ATOM 8004 N N . VAL B 1 332 ? -4.391 17.406 29.797 1 89.25 332 VAL B N 1
ATOM 8005 C CA . VAL B 1 332 ? -4.383 18.312 30.938 1 89.25 332 VAL B CA 1
ATOM 8006 C C . VAL B 1 332 ? -3.367 19.422 30.703 1 89.25 332 VAL B C 1
ATOM 8008 O O . VAL B 1 332 ? -3.676 20.609 30.891 1 89.25 332 VAL B O 1
ATOM 8011 N N . THR B 1 333 ? -2.211 19.031 30.281 1 84.06 333 THR B N 1
ATOM 8012 C CA . THR B 1 333 ? -1.155 20 30.016 1 84.06 333 THR B CA 1
ATOM 8013 C C . THR B 1 333 ? -1.55 20.906 28.859 1 84.06 333 THR B C 1
ATOM 8015 O O . THR B 1 333 ? -1.342 22.125 28.922 1 84.06 333 THR B O 1
ATOM 8018 N N . HIS B 1 334 ? -2.113 20.375 27.844 1 87.56 334 HIS B N 1
ATOM 8019 C CA . HIS B 1 334 ? -2.52 21.141 26.672 1 87.56 334 HIS B CA 1
ATOM 8020 C C . HIS B 1 334 ? -3.586 22.172 27.031 1 87.56 334 HIS B C 1
ATOM 8022 O O . HIS B 1 334 ? -3.518 23.328 26.594 1 87.56 334 HIS B O 1
ATOM 8028 N N . ILE B 1 335 ? -4.551 21.75 27.797 1 88.56 335 ILE B N 1
ATOM 8029 C CA . ILE B 1 335 ? -5.648 22.641 28.188 1 88.56 335 ILE B CA 1
ATOM 8030 C C . ILE B 1 335 ? -5.121 23.781 29.031 1 88.56 335 ILE B C 1
ATOM 8032 O O . ILE B 1 335 ? -5.539 24.938 28.875 1 88.56 335 ILE B O 1
ATOM 8036 N N . ARG B 1 336 ? -4.215 23.438 29.875 1 82.62 336 ARG B N 1
ATOM 8037 C CA . ARG B 1 336 ? -3.605 24.453 30.719 1 82.62 336 ARG B CA 1
ATOM 8038 C C . ARG B 1 336 ? -2.928 25.531 29.875 1 82.62 336 ARG B C 1
ATOM 8040 O O . ARG B 1 336 ? -3.146 26.719 30.094 1 82.62 336 ARG B O 1
ATOM 8047 N N . TYR B 1 337 ? -2.217 25.094 28.922 1 78.38 337 TYR B N 1
ATOM 8048 C CA . TYR B 1 337 ? -1.485 26.016 28.078 1 78.38 337 TYR B CA 1
ATOM 8049 C C . TYR B 1 337 ? -2.432 26.766 27.141 1 78.38 337 TYR B C 1
ATOM 8051 O O . TYR B 1 337 ? -2.25 27.953 26.891 1 78.38 337 TYR B O 1
ATOM 8059 N N . THR B 1 338 ? -3.406 26.125 26.656 1 84.69 338 THR B N 1
ATOM 8060 C CA . THR B 1 338 ? -4.371 26.734 25.75 1 84.69 338 THR B CA 1
ATOM 8061 C C . THR B 1 338 ? -5.148 27.844 26.438 1 84.69 338 THR B C 1
ATOM 8063 O O . THR B 1 338 ? -5.391 28.891 25.844 1 84.69 338 THR B O 1
ATOM 8066 N N . LEU B 1 339 ? -5.512 27.562 27.656 1 83.81 339 LEU B N 1
ATOM 8067 C CA . LEU B 1 339 ? -6.273 28.547 28.406 1 83.81 339 LEU B CA 1
ATOM 8068 C C . LEU B 1 339 ? -5.465 29.828 28.609 1 83.81 339 LEU B C 1
ATOM 8070 O O . LEU B 1 339 ? -5.98 30.922 28.406 1 83.81 339 LEU B O 1
ATOM 8074 N N . LYS B 1 340 ? -4.234 29.641 28.953 1 76.19 340 LYS B N 1
ATOM 8075 C CA . LYS B 1 340 ? -3.352 30.781 29.141 1 76.19 340 LYS B CA 1
ATOM 8076 C C . LYS B 1 340 ? -3.145 31.531 27.828 1 76.19 340 LYS B C 1
ATOM 8078 O O . LYS B 1 340 ? -3.139 32.781 27.797 1 76.19 340 LYS B O 1
ATOM 8083 N N . ARG B 1 341 ? -3.016 30.812 26.844 1 76.62 341 ARG B N 1
ATOM 8084 C CA . ARG B 1 341 ? -2.754 31.391 25.531 1 76.62 341 ARG B CA 1
ATOM 8085 C C . ARG B 1 341 ? -3.973 32.156 25.016 1 76.62 341 ARG B C 1
ATOM 8087 O O . ARG B 1 341 ? -3.846 33.25 24.484 1 76.62 341 ARG B O 1
ATOM 8094 N N . ILE B 1 342 ? -5.152 31.562 25.094 1 81.12 342 ILE B N 1
ATOM 8095 C CA . ILE B 1 342 ? -6.375 32.156 24.562 1 81.12 342 ILE B CA 1
ATOM 8096 C C . ILE B 1 342 ? -6.648 33.5 25.25 1 81.12 342 ILE B C 1
ATOM 8098 O O . ILE B 1 342 ? -7.137 34.438 24.609 1 81.12 342 ILE B O 1
ATOM 8102 N N . ARG B 1 343 ? -6.266 33.531 26.453 1 73.12 343 ARG B N 1
ATOM 8103 C CA . ARG B 1 343 ? -6.488 34.75 27.203 1 73.12 343 ARG B CA 1
ATOM 8104 C C . ARG B 1 343 ? -5.578 35.875 26.703 1 73.12 343 ARG B C 1
ATOM 8106 O O . ARG B 1 343 ? -5.961 37.062 26.719 1 73.12 343 ARG B O 1
ATOM 8113 N N . MET B 1 344 ? -4.477 35.406 26.172 1 66.19 344 MET B N 1
ATOM 8114 C CA . MET B 1 344 ? -3.51 36.406 25.703 1 66.19 344 MET B CA 1
ATOM 8115 C C . MET B 1 344 ? -3.658 36.625 24.203 1 66.19 344 MET B C 1
ATOM 8117 O O . MET B 1 344 ? -3.496 37.75 23.719 1 66.19 344 MET B O 1
ATOM 8121 N N . GLU B 1 345 ? -3.805 35.469 23.516 1 66.06 345 GLU B N 1
ATOM 8122 C CA . GLU B 1 345 ? -3.928 35.5 22.047 1 66.06 345 GLU B CA 1
ATOM 8123 C C . GLU B 1 345 ? -5.121 34.656 21.594 1 66.06 345 GLU B C 1
ATOM 8125 O O . GLU B 1 345 ? -4.98 33.469 21.312 1 66.06 345 GLU B O 1
ATOM 8130 N N . PRO B 1 346 ? -6.16 35.344 21.359 1 61.91 346 PRO B N 1
ATOM 8131 C CA . PRO B 1 346 ? -7.379 34.562 21.078 1 61.91 346 PRO B CA 1
ATOM 8132 C C . PRO B 1 346 ? -7.363 33.906 19.703 1 61.91 346 PRO B C 1
ATOM 8134 O O . PRO B 1 346 ? -8.008 32.875 19.516 1 61.91 346 PRO B O 1
ATOM 8137 N N . GLU B 1 347 ? -6.637 34.469 18.75 1 67.5 347 GLU B N 1
ATOM 8138 C CA . GLU B 1 347 ? -6.688 33.875 17.406 1 67.5 347 GLU B CA 1
ATOM 8139 C C . GLU B 1 347 ? -5.617 32.812 17.219 1 67.5 347 GLU B C 1
ATOM 8141 O O . GLU B 1 347 ? -4.504 32.938 17.734 1 67.5 347 GLU B O 1
ATOM 8146 N N . SER B 1 348 ? -6.105 31.641 16.891 1 73 348 SER B N 1
ATOM 8147 C CA . SER B 1 348 ? -5.172 30.547 16.609 1 73 348 SER B CA 1
ATOM 8148 C C . SER B 1 348 ? -5.449 29.922 15.25 1 73 348 SER B C 1
ATOM 8150 O O . SER B 1 348 ? -6.57 29.984 14.742 1 73 348 SER B O 1
ATOM 8152 N N . THR B 1 349 ? -4.379 29.516 14.586 1 76.56 349 THR B N 1
ATOM 8153 C CA . THR B 1 349 ? -4.504 28.766 13.344 1 76.56 349 THR B CA 1
ATOM 8154 C C . THR B 1 349 ? -3.945 27.359 13.5 1 76.56 349 THR B C 1
ATOM 8156 O O . THR B 1 349 ? -3.047 27.125 14.312 1 76.56 349 THR B O 1
ATOM 8159 N N . ASN B 1 350 ? -4.688 26.406 12.891 1 82.69 350 ASN B N 1
ATOM 8160 C CA . ASN B 1 350 ? -4.285 25 12.891 1 82.69 350 ASN B CA 1
ATOM 8161 C C . ASN B 1 350 ? -4.035 24.5 11.469 1 82.69 350 ASN B C 1
ATOM 8163 O O . ASN B 1 350 ? -4.98 24.172 10.75 1 82.69 350 ASN B O 1
ATOM 8167 N N . PRO B 1 351 ? -2.801 24.328 11.156 1 78.38 351 PRO B N 1
ATOM 8168 C CA . PRO B 1 351 ? -2.459 23.969 9.781 1 78.38 351 PRO B CA 1
ATOM 8169 C C . PRO B 1 351 ? -2.945 22.562 9.398 1 78.38 351 PRO B C 1
ATOM 8171 O O . PRO B 1 351 ? -3.098 22.266 8.211 1 78.38 351 PRO B O 1
ATOM 8174 N N . VAL B 1 352 ? -3.275 21.719 10.375 1 86 352 VAL B N 1
ATOM 8175 C CA . VAL B 1 352 ? -3.625 20.344 10.039 1 86 352 VAL B CA 1
ATOM 8176 C C . VAL B 1 352 ? -5.117 20.109 10.273 1 86 352 VAL B C 1
ATOM 8178 O O . VAL B 1 352 ? -5.59 18.969 10.242 1 86 352 VAL B O 1
ATOM 8181 N N . LEU B 1 353 ? -5.82 21.141 10.469 1 88.25 353 LEU B N 1
ATOM 8182 C CA . LEU B 1 353 ? -7.234 21.031 10.805 1 88.25 353 LEU B CA 1
ATOM 8183 C C . LEU B 1 353 ? -7.992 20.281 9.719 1 88.25 353 LEU B C 1
ATOM 8185 O O . LEU B 1 353 ? -8.719 19.312 10.008 1 88.25 353 LEU B O 1
ATOM 8189 N N . MET B 1 354 ? -7.801 20.688 8.484 1 84.5 354 MET B N 1
ATOM 8190 C CA . MET B 1 354 ? -8.539 20.078 7.379 1 84.5 354 MET B CA 1
ATOM 8191 C C . MET B 1 354 ? -8.148 18.609 7.215 1 84.5 354 MET B C 1
ATOM 8193 O O . MET B 1 354 ? -9 17.766 6.902 1 84.5 354 MET B O 1
ATOM 8197 N N . LEU B 1 355 ? -6.941 18.344 7.41 1 85.44 355 LEU B N 1
ATOM 8198 C CA . LEU B 1 355 ? -6.477 16.969 7.312 1 85.44 355 LEU B CA 1
ATOM 8199 C C . LEU B 1 355 ? -7.09 16.109 8.406 1 85.44 355 LEU B C 1
ATOM 8201 O O . LEU B 1 355 ? -7.461 14.953 8.164 1 85.44 355 LEU B O 1
ATOM 8205 N N . LEU B 1 356 ? -7.184 16.641 9.562 1 89.75 356 LEU B N 1
ATOM 8206 C CA . LEU B 1 356 ? -7.789 15.914 10.68 1 89.75 356 LEU B CA 1
ATOM 8207 C C . LEU B 1 356 ? -9.266 15.625 10.406 1 89.75 356 LEU B C 1
ATOM 8209 O O . LEU B 1 356 ? -9.742 14.516 10.664 1 89.75 356 LEU B O 1
ATOM 8213 N N . LYS B 1 357 ? -9.891 16.562 9.828 1 89.25 357 LYS B N 1
ATOM 8214 C CA . LYS B 1 357 ? -11.32 16.422 9.547 1 89.25 357 LYS B CA 1
ATOM 8215 C C . LYS B 1 357 ? -11.562 15.406 8.445 1 89.25 357 LYS B C 1
ATOM 8217 O O . LYS B 1 357 ? -12.586 14.719 8.445 1 89.25 357 LYS B O 1
ATOM 8222 N N . THR B 1 358 ? -10.641 15.266 7.633 1 86 358 THR B N 1
ATOM 8223 C CA . THR B 1 358 ? -10.828 14.383 6.488 1 86 358 THR B CA 1
ATOM 8224 C C . THR B 1 358 ? -10.352 12.969 6.809 1 86 358 THR B C 1
ATOM 8226 O O . THR B 1 358 ? -10.992 11.992 6.41 1 86 358 THR B O 1
ATOM 8229 N N . GLU B 1 359 ? -9.336 12.875 7.57 1 85.06 359 GLU B N 1
ATOM 8230 C CA . GLU B 1 359 ? -8.742 11.562 7.816 1 85.06 359 GLU B CA 1
ATOM 8231 C C . GLU B 1 359 ? -9.227 10.977 9.133 1 85.06 359 GLU B C 1
ATOM 8233 O O . GLU B 1 359 ? -9.305 9.75 9.281 1 85.06 359 GLU B O 1
ATOM 8238 N N . TYR B 1 360 ? -9.523 11.891 10.055 1 89.56 360 TYR B N 1
ATOM 8239 C CA . TYR B 1 360 ? -10 11.461 11.367 1 89.56 360 TYR B CA 1
ATOM 8240 C C . TYR B 1 360 ? -11.297 12.164 11.734 1 89.56 360 TYR B C 1
ATOM 8242 O O . TYR B 1 360 ? -11.414 12.75 12.82 1 89.56 360 TYR B O 1
ATOM 8250 N N . PRO B 1 361 ? -12.242 12.039 10.898 1 91.62 361 PRO B N 1
ATOM 8251 C CA . PRO B 1 361 ? -13.461 12.805 11.156 1 91.62 361 PRO B CA 1
ATOM 8252 C C . PRO B 1 361 ? -14.148 12.406 12.453 1 91.62 361 PRO B C 1
ATOM 8254 O O . PRO B 1 361 ? -14.641 13.266 13.188 1 91.62 361 PRO B O 1
ATOM 8257 N N . PHE B 1 362 ? -14.156 11.125 12.781 1 92.75 362 PHE B N 1
ATOM 8258 C CA . PHE B 1 362 ? -14.773 10.648 14.008 1 92.75 362 PHE B CA 1
ATOM 8259 C C . PHE B 1 362 ? -14.023 11.164 15.227 1 92.75 362 PHE B C 1
ATOM 8261 O O . PHE B 1 362 ? -14.633 11.594 16.203 1 92.75 362 PHE B O 1
ATOM 8268 N N . VAL B 1 363 ? -12.758 11.109 15.18 1 93.44 363 VAL B N 1
ATOM 8269 C CA . VAL B 1 363 ? -11.906 11.578 16.266 1 93.44 363 VAL B CA 1
ATOM 8270 C C . VAL B 1 363 ? -12.125 13.078 16.484 1 93.44 363 VAL B C 1
ATOM 8272 O O . VAL B 1 363 ? -12.188 13.547 17.625 1 93.44 363 VAL B O 1
ATOM 8275 N N . PHE B 1 364 ? -12.211 13.82 15.453 1 94.31 364 PHE B N 1
ATOM 8276 C CA . PHE B 1 364 ? -12.477 15.25 15.562 1 94.31 364 PHE B CA 1
ATOM 8277 C C . PHE B 1 364 ? -13.82 15.5 16.234 1 94.31 364 PHE B C 1
ATOM 8279 O O . PHE B 1 364 ? -13.938 16.391 17.094 1 94.31 364 PHE B O 1
ATOM 8286 N N . ASP B 1 365 ? -14.75 14.719 15.797 1 93.38 365 ASP B N 1
ATOM 8287 C CA . ASP B 1 365 ? -16.078 14.875 16.359 1 93.38 365 ASP B CA 1
ATOM 8288 C C . ASP B 1 365 ? -16.078 14.625 17.875 1 93.38 365 ASP B C 1
ATOM 8290 O O . ASP B 1 365 ? -16.812 15.266 18.625 1 93.38 365 ASP B O 1
ATOM 8294 N N . MET B 1 366 ? -15.328 13.75 18.312 1 94.38 366 MET B N 1
ATOM 8295 C CA . MET B 1 366 ? -15.188 13.477 19.734 1 94.38 366 MET B CA 1
ATOM 8296 C C . MET B 1 366 ? -14.688 14.703 20.484 1 94.38 366 MET B C 1
ATOM 8298 O O . MET B 1 366 ? -15.102 14.961 21.609 1 94.38 366 MET B O 1
ATOM 8302 N N . SER B 1 367 ? -13.812 15.438 19.859 1 95.06 367 SER B N 1
ATOM 8303 C CA . SER B 1 367 ? -13.227 16.609 20.516 1 95.06 367 SER B CA 1
ATOM 8304 C C . SER B 1 367 ? -14.281 17.672 20.812 1 95.06 367 SER B C 1
ATOM 8306 O O . SER B 1 367 ? -14.117 18.484 21.719 1 95.06 367 SER B O 1
ATOM 8308 N N . LEU B 1 368 ? -15.398 17.656 20.078 1 92.81 368 LEU B N 1
ATOM 8309 C CA . LEU B 1 368 ? -16.469 18.641 20.219 1 92.81 368 LEU B CA 1
ATOM 8310 C C . LEU B 1 368 ? -17.125 18.516 21.594 1 92.81 368 LEU B C 1
ATOM 8312 O O . LEU B 1 368 ? -17.75 19.469 22.078 1 92.81 368 LEU B O 1
ATOM 8316 N N . PHE B 1 369 ? -17.031 17.453 22.156 1 91.25 369 PHE B N 1
ATOM 8317 C CA . PHE B 1 369 ? -17.672 17.219 23.453 1 91.25 369 PHE B CA 1
ATOM 8318 C C . PHE B 1 369 ? -16.984 18.031 24.547 1 91.25 369 PHE B C 1
ATOM 8320 O O . PHE B 1 369 ? -17.531 18.188 25.641 1 91.25 369 PHE B O 1
ATOM 8327 N N . LEU B 1 370 ? -15.852 18.531 24.188 1 90.69 370 LEU B N 1
ATOM 8328 C CA . LEU B 1 370 ? -15.133 19.391 25.125 1 90.69 370 LEU B CA 1
ATOM 8329 C C . LEU B 1 370 ? -15.68 20.812 25.078 1 90.69 370 LEU B C 1
ATOM 8331 O O . LEU B 1 370 ? -15.5 21.594 26.016 1 90.69 370 LEU B O 1
ATOM 8335 N N . TYR B 1 371 ? -16.328 21.188 24.047 1 89.75 371 TYR B N 1
ATOM 8336 C CA . TYR B 1 371 ? -16.703 22.562 23.734 1 89.75 371 TYR B CA 1
ATOM 8337 C C . TYR B 1 371 ? -17.547 23.156 24.859 1 89.75 371 TYR B C 1
ATOM 8339 O O . TYR B 1 371 ? -17.188 24.188 25.438 1 89.75 371 TYR B O 1
ATOM 8347 N N . GLU B 1 372 ? -18.609 22.469 25.188 1 85.88 372 GLU B N 1
ATOM 8348 C CA . GLU B 1 372 ? -19.531 23.016 26.172 1 85.88 372 GLU B CA 1
ATOM 8349 C C . GLU B 1 372 ? -18.938 22.969 27.578 1 85.88 372 GLU B C 1
ATOM 8351 O O . GLU B 1 372 ? -19.047 23.938 28.328 1 85.88 372 GLU B O 1
ATOM 8356 N N . ARG B 1 373 ? -18.359 21.891 27.875 1 87.5 373 ARG B N 1
ATOM 8357 C CA . ARG B 1 373 ? -17.781 21.719 29.203 1 87.5 373 ARG B CA 1
ATOM 8358 C C . ARG B 1 373 ? -16.641 22.703 29.438 1 87.5 373 ARG B C 1
ATOM 8360 O O . ARG B 1 373 ? -16.469 23.203 30.562 1 87.5 373 ARG B O 1
ATOM 8367 N N . PHE B 1 374 ? -15.875 22.969 28.5 1 90.94 374 PHE B N 1
ATOM 8368 C CA . PHE B 1 374 ? -14.773 23.906 28.578 1 90.94 374 PHE B CA 1
ATOM 8369 C C . PHE B 1 374 ? -15.289 25.312 28.906 1 90.94 374 PHE B C 1
ATOM 8371 O O . PHE B 1 374 ? -14.719 26 29.75 1 90.94 374 PHE B O 1
ATOM 8378 N N . TYR B 1 375 ? -16.359 25.703 28.25 1 90 375 TYR B N 1
ATOM 8379 C CA . TYR B 1 375 ? -16.953 27 28.5 1 90 375 TYR B CA 1
ATOM 8380 C C . TYR B 1 375 ? -17.547 27.078 29.906 1 90 375 TYR B C 1
ATOM 8382 O O . TYR B 1 375 ? -17.406 28.078 30.594 1 90 375 TYR B O 1
ATOM 8390 N N . ASP B 1 376 ? -18.156 26.062 30.328 1 90.19 376 ASP B N 1
ATOM 8391 C CA . ASP B 1 376 ? -18.828 26.031 31.625 1 90.19 376 ASP B CA 1
ATOM 8392 C C . ASP B 1 376 ? -17.812 26.172 32.75 1 90.19 376 ASP B C 1
ATOM 8394 O O . ASP B 1 376 ? -18.094 26.844 33.75 1 90.19 376 ASP B O 1
ATOM 8398 N N . VAL B 1 377 ? -16.703 25.547 32.562 1 90.56 377 VAL B N 1
ATOM 8399 C CA . VAL B 1 377 ? -15.742 25.469 33.656 1 90.56 377 VAL B CA 1
ATOM 8400 C C . VAL B 1 377 ? -14.805 26.688 33.594 1 90.56 377 VAL B C 1
ATOM 8402 O O . VAL B 1 377 ? -14.453 27.266 34.625 1 90.56 377 VAL B O 1
ATOM 8405 N N . PHE B 1 378 ? -14.43 27.125 32.375 1 90.06 378 PHE B N 1
ATOM 8406 C CA . PHE B 1 378 ? -13.367 28.125 32.281 1 90.06 378 PHE B CA 1
ATOM 8407 C C . PHE B 1 378 ? -13.906 29.438 31.734 1 90.06 378 PHE B C 1
ATOM 8409 O O . PHE B 1 378 ? -13.219 30.453 31.766 1 90.06 378 PHE B O 1
ATOM 8416 N N . GLY B 1 379 ? -15.078 29.453 31.141 1 88.44 379 GLY B N 1
ATOM 8417 C CA . GLY B 1 379 ? -15.688 30.672 30.625 1 88.44 379 GLY B CA 1
ATOM 8418 C C . GLY B 1 379 ? -15.125 31.109 29.297 1 88.44 379 GLY B C 1
ATOM 8419 O O . GLY B 1 379 ? -15.258 32.281 28.906 1 88.44 379 GLY B O 1
ATOM 8420 N N . VAL B 1 380 ? -14.398 30.297 28.672 1 87.88 380 VAL B N 1
ATOM 8421 C CA . VAL B 1 380 ? -13.797 30.594 27.375 1 87.88 380 VAL B CA 1
ATOM 8422 C C . VAL B 1 380 ? -14.312 29.609 26.328 1 87.88 380 VAL B C 1
ATOM 8424 O O . VAL B 1 380 ? -14.477 28.422 26.609 1 87.88 380 VAL B O 1
ATOM 8427 N N . ARG B 1 381 ? -14.594 30.125 25.141 1 87.44 381 ARG B N 1
ATOM 8428 C CA . ARG B 1 381 ? -15.062 29.281 24.062 1 87.44 381 ARG B CA 1
ATOM 8429 C C . ARG B 1 381 ? -13.898 28.828 23.172 1 87.44 381 ARG B C 1
ATOM 8431 O O . ARG B 1 381 ? -13.031 29.641 22.828 1 87.44 381 ARG B O 1
ATOM 8438 N N . LEU B 1 382 ? -13.93 27.594 22.938 1 89.56 382 LEU B N 1
ATOM 8439 C CA . LEU B 1 382 ? -12.938 27.047 22.031 1 89.56 382 LEU B CA 1
ATOM 8440 C C . LEU B 1 382 ? -13.391 27.188 20.578 1 89.56 382 LEU B C 1
ATOM 8442 O O . LEU B 1 382 ? -14.578 27.047 20.281 1 89.56 382 LEU B O 1
ATOM 8446 N N . ASN B 1 383 ? -12.477 27.547 19.719 1 89.5 383 ASN B N 1
ATOM 8447 C CA . ASN B 1 383 ? -12.789 27.547 18.297 1 89.5 383 ASN B CA 1
ATOM 8448 C C . ASN B 1 383 ? -12.375 26.234 17.625 1 89.5 383 ASN B C 1
ATOM 8450 O O . ASN B 1 383 ? -11.867 25.328 18.281 1 89.5 383 ASN B O 1
ATOM 8454 N N . GLU B 1 384 ? -12.641 26.078 16.391 1 91.38 384 GLU B N 1
ATOM 8455 C CA . GLU B 1 384 ? -12.422 24.828 15.664 1 91.38 384 GLU B CA 1
ATOM 8456 C C . GLU B 1 384 ? -10.945 24.469 15.633 1 91.38 384 GLU B C 1
ATOM 8458 O O . GLU B 1 384 ? -10.594 23.281 15.664 1 91.38 384 GLU B O 1
ATOM 8463 N N . ASN B 1 385 ? -10.078 25.406 15.555 1 90.25 385 ASN B N 1
ATOM 8464 C CA . ASN B 1 385 ? -8.641 25.156 15.539 1 90.25 385 ASN B CA 1
ATOM 8465 C C . ASN B 1 385 ? -8.164 24.516 16.828 1 90.25 385 ASN B C 1
ATOM 8467 O O . ASN B 1 385 ? -7.398 23.547 16.812 1 90.25 385 ASN B O 1
ATOM 8471 N N . GLU B 1 386 ? -8.68 25.047 17.938 1 91.19 386 GLU B N 1
ATOM 8472 C CA . GLU B 1 386 ? -8.328 24.5 19.25 1 91.19 386 GLU B CA 1
ATOM 8473 C C . GLU B 1 386 ? -8.852 23.078 19.406 1 91.19 386 GLU B C 1
ATOM 8475 O O . GLU B 1 386 ? -8.164 22.219 19.969 1 91.19 386 GLU B O 1
ATOM 8480 N N . LEU B 1 387 ? -10.031 22.891 18.922 1 93.75 387 LEU B N 1
ATOM 8481 C CA . LEU B 1 387 ? -10.609 21.547 18.984 1 93.75 387 LEU B CA 1
ATOM 8482 C C . LEU B 1 387 ? -9.797 20.578 18.125 1 93.75 387 LEU B C 1
ATOM 8484 O O . LEU B 1 387 ? -9.68 19.391 18.469 1 93.75 387 LEU B O 1
ATOM 8488 N N . GLY B 1 388 ? -9.297 21.047 17.031 1 93.56 388 GLY B N 1
ATOM 8489 C CA . GLY B 1 388 ? -8.406 20.234 16.203 1 93.56 388 GLY B CA 1
ATOM 8490 C C . GLY B 1 388 ? -7.184 19.75 16.953 1 93.56 388 GLY B C 1
ATOM 8491 O O . GLY B 1 388 ? -6.773 18.594 16.797 1 93.56 388 GLY B O 1
ATOM 8492 N N . TYR B 1 389 ? -6.637 20.594 17.797 1 92.38 389 TYR B N 1
ATOM 8493 C CA . TYR B 1 389 ? -5.473 20.188 18.578 1 92.38 389 TYR B CA 1
ATOM 8494 C C . TYR B 1 389 ? -5.844 19.141 19.594 1 92.38 389 TYR B C 1
ATOM 8496 O O . TYR B 1 389 ? -5.066 18.203 19.859 1 92.38 389 TYR B O 1
ATOM 8504 N N . VAL B 1 390 ? -6.996 19.25 20.156 1 94.19 390 VAL B N 1
ATOM 8505 C CA . VAL B 1 390 ? -7.492 18.234 21.078 1 94.19 390 VAL B CA 1
ATOM 8506 C C . VAL B 1 390 ? -7.652 16.906 20.344 1 94.19 390 VAL B C 1
ATOM 8508 O O . VAL B 1 390 ? -7.312 15.852 20.891 1 94.19 390 VAL B O 1
ATOM 8511 N N . ALA B 1 391 ? -8.141 17.016 19.141 1 95.44 391 ALA B N 1
ATOM 8512 C CA . ALA B 1 391 ? -8.367 15.82 18.328 1 95.44 391 ALA B CA 1
ATOM 8513 C C . ALA B 1 391 ? -7.062 15.062 18.094 1 95.44 391 ALA B C 1
ATOM 8515 O O . ALA B 1 391 ? -7.062 13.836 17.984 1 95.44 391 ALA B O 1
ATOM 8516 N N . THR B 1 392 ? -5.969 15.734 18.016 1 94.62 392 THR B N 1
ATOM 8517 C CA . THR B 1 392 ? -4.691 15.07 17.781 1 94.62 392 THR B CA 1
ATOM 8518 C C . THR B 1 392 ? -4.324 14.172 18.953 1 94.62 392 THR B C 1
ATOM 8520 O O . THR B 1 392 ? -3.771 13.086 18.766 1 94.62 392 THR B O 1
ATOM 8523 N N . TYR B 1 393 ? -4.605 14.633 20.203 1 94.5 393 TYR B N 1
ATOM 8524 C CA . TYR B 1 393 ? -4.348 13.812 21.375 1 94.5 393 TYR B CA 1
ATOM 8525 C C . TYR B 1 393 ? -5.258 12.586 21.391 1 94.5 393 TYR B C 1
ATOM 8527 O O . TYR B 1 393 ? -4.809 11.477 21.703 1 94.5 393 TYR B O 1
ATOM 8535 N N . LEU B 1 394 ? -6.484 12.859 21.047 1 95.81 394 LEU B N 1
ATOM 8536 C CA . LEU B 1 394 ? -7.438 11.75 20.984 1 95.81 394 LEU B CA 1
ATOM 8537 C C . LEU B 1 394 ? -7.043 10.758 19.891 1 95.81 394 LEU B C 1
ATOM 8539 O O . LEU B 1 394 ? -7.141 9.539 20.094 1 95.81 394 LEU B O 1
ATOM 8543 N N . GLY B 1 395 ? -6.637 11.305 18.766 1 93.75 395 GLY B N 1
ATOM 8544 C CA . GLY B 1 395 ? -6.18 10.453 17.688 1 93.75 395 GLY B CA 1
ATOM 8545 C C . GLY B 1 395 ? -5.02 9.562 18.078 1 93.75 395 GLY B C 1
ATOM 8546 O O . GLY B 1 395 ? -5 8.375 17.75 1 93.75 395 GLY B O 1
ATOM 8547 N N . SER B 1 396 ? -4.074 10.094 18.812 1 93.25 396 SER B N 1
ATOM 8548 C CA . SER B 1 396 ? -2.938 9.312 19.297 1 93.25 396 SER B CA 1
ATOM 8549 C C . SER B 1 396 ? -3.389 8.18 20.219 1 93.25 396 SER B C 1
ATOM 8551 O O . SER B 1 396 ? -2.861 7.07 20.141 1 93.25 396 SER B O 1
ATOM 8553 N N . ALA B 1 397 ? -4.324 8.508 21.047 1 93.94 397 ALA B N 1
ATOM 8554 C CA . ALA B 1 397 ? -4.84 7.512 21.984 1 93.94 397 ALA B CA 1
ATOM 8555 C C . ALA B 1 397 ? -5.547 6.383 21.25 1 93.94 397 ALA B C 1
ATOM 8557 O O . ALA B 1 397 ? -5.402 5.211 21.609 1 93.94 397 ALA B O 1
ATOM 8558 N N . VAL B 1 398 ? -6.281 6.758 20.25 1 91.44 398 VAL B N 1
ATOM 8559 C CA . VAL B 1 398 ? -7 5.773 19.453 1 91.44 398 VAL B CA 1
ATOM 8560 C C . VAL B 1 398 ? -6 4.875 18.719 1 91.44 398 VAL B C 1
ATOM 8562 O O . VAL B 1 398 ? -6.184 3.66 18.656 1 91.44 398 VAL B O 1
ATOM 8565 N N . GLU B 1 399 ? -4.996 5.477 18.188 1 86.75 399 GLU B N 1
ATOM 8566 C CA . GLU B 1 399 ? -3.961 4.711 17.5 1 86.75 399 GLU B CA 1
ATOM 8567 C C . GLU B 1 399 ? -3.285 3.723 18.453 1 86.75 399 GLU B C 1
ATOM 8569 O O . GLU B 1 399 ? -3 2.586 18.062 1 86.75 399 GLU B O 1
ATOM 8574 N N . ARG B 1 400 ? -3 4.203 19.672 1 86.94 400 ARG B N 1
ATOM 8575 C CA . ARG B 1 400 ? -2.379 3.338 20.672 1 86.94 400 ARG B CA 1
ATOM 8576 C C . ARG B 1 400 ? -3.305 2.186 21.047 1 86.94 400 ARG B C 1
ATOM 8578 O O . ARG B 1 400 ? -2.852 1.054 21.234 1 86.94 400 ARG B O 1
ATOM 8585 N N . MET B 1 401 ? -4.555 2.523 21.141 1 86.56 401 MET B N 1
ATOM 8586 C CA . MET B 1 401 ? -5.539 1.494 21.469 1 86.56 401 MET B CA 1
ATOM 8587 C C . MET B 1 401 ? -5.633 0.453 20.359 1 86.56 401 MET B C 1
ATOM 8589 O O . MET B 1 401 ? -5.734 -0.744 20.625 1 86.56 401 MET B O 1
ATOM 8593 N N . GLU B 1 402 ? -5.57 0.917 19.141 1 78.44 402 GLU B N 1
ATOM 8594 C CA . GLU B 1 402 ? -5.629 0.022 17.984 1 78.44 402 GLU B CA 1
ATOM 8595 C C . GLU B 1 402 ? -4.434 -0.926 17.969 1 78.44 402 GLU B C 1
ATOM 8597 O O . GLU B 1 402 ? -4.566 -2.096 17.609 1 78.44 402 GLU B O 1
ATOM 8602 N N . ARG B 1 403 ? -3.33 -0.407 18.281 1 74.31 403 ARG B N 1
ATOM 8603 C CA . ARG B 1 403 ? -2.115 -1.217 18.297 1 74.31 403 ARG B CA 1
ATOM 8604 C C . ARG B 1 403 ? -2.182 -2.283 19.375 1 74.31 403 ARG B C 1
ATOM 8606 O O . ARG B 1 403 ? -1.7 -3.402 19.188 1 74.31 403 ARG B O 1
ATOM 8613 N N . LYS B 1 404 ? -2.66 -1.839 20.469 1 73.56 404 LYS B N 1
ATOM 8614 C CA . LYS B 1 404 ? -2.75 -2.771 21.594 1 73.56 404 LYS B CA 1
ATOM 8615 C C . LYS B 1 404 ? -3.715 -3.91 21.281 1 73.56 404 LYS B C 1
ATOM 8617 O O . LYS B 1 404 ? -3.494 -5.051 21.703 1 73.56 404 LYS B O 1
ATOM 8622 N N . LYS B 1 405 ? -4.75 -3.469 20.688 1 65.38 405 LYS B N 1
ATOM 8623 C CA . LYS B 1 405 ? -5.715 -4.516 20.359 1 65.38 405 LYS B CA 1
ATOM 8624 C C . LYS B 1 405 ? -5.238 -5.359 19.188 1 65.38 405 LYS B C 1
ATOM 8626 O O . LYS B 1 405 ? -5.918 -6.305 18.781 1 65.38 405 LYS B O 1
ATOM 8631 N N . SER B 1 406 ? -3.85 -5.145 18.828 1 57.56 406 SER B N 1
ATOM 8632 C CA . SER B 1 406 ? -3.225 -5.84 17.719 1 57.56 406 SER B CA 1
ATOM 8633 C C . SER B 1 406 ? -3.447 -7.348 17.812 1 57.56 406 SER B C 1
ATOM 8635 O O . SER B 1 406 ? -3.422 -7.918 18.891 1 57.56 406 SER B O 1
ATOM 8637 N N . PRO B 1 407 ? -3.961 -7.938 16.734 1 54.88 407 PRO B N 1
ATOM 8638 C CA . PRO B 1 407 ? -4.602 -9.172 16.266 1 54.88 407 PRO B CA 1
ATOM 8639 C C . PRO B 1 407 ? -3.701 -10.391 16.422 1 54.88 407 PRO B C 1
ATOM 8641 O O . PRO B 1 407 ? -3.912 -11.406 15.75 1 54.88 407 PRO B O 1
ATOM 8644 N N . LYS B 1 408 ? -2.506 -10.328 17.156 1 60.19 408 LYS B N 1
ATOM 8645 C CA . LYS B 1 408 ? -2.115 -11.734 17.156 1 60.19 408 LYS B CA 1
ATOM 8646 C C . LYS B 1 408 ? -3.309 -12.641 17.453 1 60.19 408 LYS B C 1
ATOM 8648 O O . LYS B 1 408 ? -3.193 -13.867 17.406 1 60.19 408 LYS B O 1
ATOM 8653 N N . ASP B 1 409 ? -4.438 -11.883 17.422 1 67.25 409 ASP B N 1
ATOM 8654 C CA . ASP B 1 409 ? -5.668 -12.602 17.719 1 67.25 409 ASP B CA 1
ATOM 8655 C C . ASP B 1 409 ? -6.355 -13.078 16.453 1 67.25 409 ASP B C 1
ATOM 8657 O O . ASP B 1 409 ? -7.305 -13.859 16.5 1 67.25 409 ASP B O 1
ATOM 8661 N N . PHE B 1 410 ? -5.762 -12.531 15.398 1 78.38 410 PHE B N 1
ATOM 8662 C CA . PHE B 1 410 ? -6.363 -12.961 14.141 1 78.38 410 PHE B CA 1
ATOM 8663 C C . PHE B 1 410 ? -5.582 -14.125 13.539 1 78.38 410 PHE B C 1
ATOM 8665 O O . PHE B 1 410 ? -4.367 -14.031 13.359 1 78.38 410 PHE B O 1
ATOM 8672 N N . THR B 1 411 ? -6.289 -15.211 13.422 1 89 411 THR B N 1
ATOM 8673 C CA . THR B 1 411 ? -5.688 -16.344 12.734 1 89 411 THR B CA 1
ATOM 8674 C C . THR B 1 411 ? -6.141 -16.406 11.273 1 89 411 THR B C 1
ATOM 8676 O O . THR B 1 411 ? -7.344 -16.422 11 1 89 411 THR B O 1
ATOM 8679 N N . ILE B 1 412 ? -5.199 -16.344 10.469 1 90.75 412 ILE B N 1
ATOM 8680 C CA . ILE B 1 412 ? -5.48 -16.391 9.031 1 90.75 412 ILE B CA 1
ATOM 8681 C C . ILE B 1 412 ? -5.02 -17.734 8.477 1 90.75 412 ILE B C 1
ATOM 8683 O O . ILE B 1 412 ? -3.881 -18.156 8.703 1 90.75 412 ILE B O 1
ATOM 8687 N N . ALA B 1 413 ? -5.895 -18.391 7.777 1 93.69 413 ALA B N 1
ATOM 8688 C CA . ALA B 1 413 ? -5.543 -19.656 7.145 1 93.69 413 ALA B CA 1
ATOM 8689 C C . ALA B 1 413 ? -5.301 -19.469 5.648 1 93.69 413 ALA B C 1
ATOM 8691 O O . ALA B 1 413 ? -6.129 -18.875 4.949 1 93.69 413 ALA B O 1
ATOM 8692 N N . VAL B 1 414 ? -4.156 -19.938 5.18 1 94.06 414 VAL B N 1
ATOM 8693 C CA . VAL B 1 414 ? -3.832 -19.875 3.76 1 94.06 414 VAL B CA 1
ATOM 8694 C C . VAL B 1 414 ? -4.227 -21.188 3.084 1 94.06 414 VAL B C 1
ATOM 8696 O O . VAL B 1 414 ? -3.705 -22.25 3.426 1 94.06 414 VAL B O 1
ATOM 8699 N N . VAL B 1 415 ? -5.168 -21.125 2.168 1 91.62 415 VAL B N 1
ATOM 8700 C CA . VAL B 1 415 ? -5.668 -22.297 1.459 1 91.62 415 VAL B CA 1
ATOM 8701 C C . VAL B 1 415 ? -5.344 -22.172 -0.029 1 91.62 415 VAL B C 1
ATOM 8703 O O . VAL B 1 415 ? -5.754 -21.219 -0.686 1 91.62 415 VAL B O 1
ATOM 8706 N N . THR B 1 416 ? -4.594 -23.094 -0.523 1 88.19 416 THR B N 1
ATOM 8707 C CA . THR B 1 416 ? -4.188 -23 -1.921 1 88.19 416 THR B CA 1
ATOM 8708 C C . THR B 1 416 ? -4.203 -24.375 -2.582 1 88.19 416 THR B C 1
ATOM 8710 O O . THR B 1 416 ? -4.074 -25.391 -1.902 1 88.19 416 THR B O 1
ATOM 8713 N N . GLY B 1 417 ? -4.477 -24.344 -3.846 1 84.62 417 GLY B N 1
ATOM 8714 C CA . GLY B 1 417 ? -4.398 -25.562 -4.641 1 84.62 417 GLY B CA 1
ATOM 8715 C C . GLY B 1 417 ? -3.137 -25.641 -5.477 1 84.62 417 GLY B C 1
ATOM 8716 O O . GLY B 1 417 ? -2.994 -26.547 -6.301 1 84.62 417 GLY B O 1
ATOM 8717 N N . MET B 1 418 ? -2.145 -24.859 -5.137 1 83.12 418 MET B N 1
ATOM 8718 C CA . MET B 1 418 ? -0.933 -24.781 -5.945 1 83.12 418 MET B CA 1
ATOM 8719 C C . MET B 1 418 ? 0.075 -25.844 -5.516 1 83.12 418 MET B C 1
ATOM 8721 O O . MET B 1 418 ? -0.147 -26.547 -4.535 1 83.12 418 MET B O 1
ATOM 8725 N N . ASN B 1 419 ? 1.136 -25.953 -6.305 1 82.88 419 ASN B N 1
ATOM 8726 C CA . ASN B 1 419 ? 2.191 -26.906 -5.973 1 82.88 419 ASN B CA 1
ATOM 8727 C C . ASN B 1 419 ? 2.906 -26.531 -4.68 1 82.88 419 ASN B C 1
ATOM 8729 O O . ASN B 1 419 ? 2.811 -25.391 -4.227 1 82.88 419 ASN B O 1
ATOM 8733 N N . TYR B 1 420 ? 3.555 -27.453 -4.164 1 82.94 420 TYR B N 1
ATOM 8734 C CA . TYR B 1 420 ? 4.164 -27.297 -2.846 1 82.94 420 TYR B CA 1
ATOM 8735 C C . TYR B 1 420 ? 5.105 -26.109 -2.811 1 82.94 420 TYR B C 1
ATOM 8737 O O . TYR B 1 420 ? 5.031 -25.281 -1.901 1 82.94 420 TYR B O 1
ATOM 8745 N N . GLY B 1 421 ? 5.98 -26.031 -3.773 1 85.44 421 GLY B N 1
ATOM 8746 C CA . GLY B 1 421 ? 6.953 -24.953 -3.805 1 85.44 421 GLY B CA 1
ATOM 8747 C C . GLY B 1 421 ? 6.316 -23.578 -3.844 1 85.44 421 GLY B C 1
ATOM 8748 O O . GLY B 1 421 ? 6.719 -22.688 -3.1 1 85.44 421 GLY B O 1
ATOM 8749 N N . THR B 1 422 ? 5.352 -23.422 -4.652 1 89 422 THR B N 1
ATOM 8750 C CA . THR B 1 422 ? 4.664 -22.141 -4.809 1 89 422 THR B CA 1
ATOM 8751 C C . THR B 1 422 ? 3.871 -21.797 -3.551 1 89 422 THR B C 1
ATOM 8753 O O . THR B 1 422 ? 3.838 -20.641 -3.131 1 89 422 THR B O 1
ATOM 8756 N N . SER B 1 423 ? 3.287 -22.766 -3.037 1 89.5 423 SER B N 1
ATOM 8757 C CA . SER B 1 423 ? 2.51 -22.562 -1.819 1 89.5 423 SER B CA 1
ATOM 8758 C C . SER B 1 423 ? 3.398 -22.094 -0.668 1 89.5 423 SER B C 1
ATOM 8760 O O . SER B 1 423 ? 3.004 -21.234 0.122 1 89.5 423 SER B O 1
ATOM 8762 N N . ARG B 1 424 ? 4.488 -22.688 -0.625 1 88.31 424 ARG B N 1
ATOM 8763 C CA . ARG B 1 424 ? 5.414 -22.328 0.439 1 88.31 424 ARG B CA 1
ATOM 8764 C C . ARG B 1 424 ? 5.945 -20.906 0.234 1 88.31 424 ARG B C 1
ATOM 8766 O O . ARG B 1 424 ? 6.137 -20.156 1.199 1 88.31 424 ARG B O 1
ATOM 8773 N N . LEU B 1 425 ? 6.246 -20.625 -1.002 1 91.19 425 LEU B N 1
ATOM 8774 C CA . LEU B 1 425 ? 6.691 -19.266 -1.309 1 91.19 425 LEU B CA 1
ATOM 8775 C C . LEU B 1 425 ? 5.633 -18.234 -0.909 1 91.19 425 LEU B C 1
ATOM 8777 O O . LEU B 1 425 ? 5.945 -17.234 -0.269 1 91.19 425 LEU B O 1
ATOM 8781 N N . LEU B 1 426 ? 4.434 -18.531 -1.236 1 92.5 426 LEU B N 1
ATOM 8782 C CA . LEU B 1 426 ? 3.32 -17.641 -0.899 1 92.5 426 LEU B CA 1
ATOM 8783 C C . LEU B 1 426 ? 3.191 -17.484 0.612 1 92.5 426 LEU B C 1
ATOM 8785 O O . LEU B 1 426 ? 3.084 -16.359 1.115 1 92.5 426 LEU B O 1
ATOM 8789 N N . THR B 1 427 ? 3.242 -18.578 1.302 1 92.06 427 THR B N 1
ATOM 8790 C CA . THR B 1 427 ? 3.061 -18.547 2.75 1 92.06 427 THR B CA 1
ATOM 8791 C C . THR B 1 427 ? 4.223 -17.828 3.43 1 92.06 427 THR B C 1
ATOM 8793 O O . THR B 1 427 ? 4.023 -17.078 4.391 1 92.06 427 THR B O 1
ATOM 8796 N N . THR B 1 428 ? 5.379 -18.094 2.918 1 90.12 428 THR B N 1
ATOM 8797 C CA . THR B 1 428 ? 6.555 -17.438 3.479 1 90.12 428 THR B CA 1
ATOM 8798 C C . THR B 1 428 ? 6.484 -15.938 3.262 1 90.12 428 THR B C 1
ATOM 8800 O O . THR B 1 428 ? 6.832 -15.156 4.152 1 90.12 428 THR B O 1
ATOM 8803 N N . ARG B 1 429 ? 6.094 -15.594 2.158 1 89.31 429 ARG B N 1
ATOM 8804 C CA . ARG B 1 429 ? 5.945 -14.172 1.854 1 89.31 429 ARG B CA 1
ATOM 8805 C C . ARG B 1 429 ? 4.879 -13.531 2.736 1 89.31 429 ARG B C 1
ATOM 8807 O O . ARG B 1 429 ? 5.07 -12.422 3.244 1 89.31 429 ARG B O 1
ATOM 8814 N N . LEU B 1 430 ? 3.809 -14.203 2.918 1 91 430 LEU B N 1
ATOM 8815 C CA . LEU B 1 430 ? 2.742 -13.719 3.789 1 91 430 LEU B CA 1
ATOM 8816 C C . LEU B 1 430 ? 3.242 -13.555 5.219 1 91 430 LEU B C 1
ATOM 8818 O O . LEU B 1 430 ? 2.932 -12.562 5.879 1 91 430 LEU B O 1
ATOM 8822 N N . LYS B 1 431 ? 4.016 -14.492 5.609 1 87.69 431 LYS B N 1
ATOM 8823 C CA . LYS B 1 431 ? 4.555 -14.438 6.961 1 87.69 431 LYS B CA 1
ATOM 8824 C C . LYS B 1 431 ? 5.578 -13.312 7.098 1 87.69 431 LYS B C 1
ATOM 8826 O O . LYS B 1 431 ? 5.68 -12.68 8.148 1 87.69 431 LYS B O 1
ATOM 8831 N N .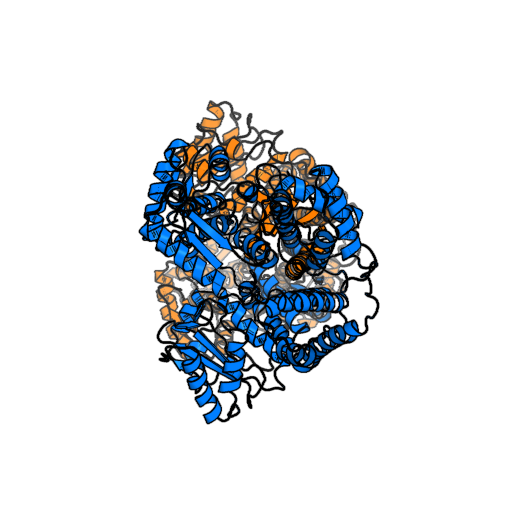 ALA B 1 432 ? 6.273 -13.094 6.07 1 80.25 432 ALA B N 1
ATOM 8832 C CA . ALA B 1 432 ? 7.262 -12.023 6.082 1 80.25 432 ALA B CA 1
ATOM 8833 C C . ALA B 1 432 ? 6.594 -10.656 6.203 1 80.25 432 ALA B C 1
ATOM 8835 O O . ALA B 1 432 ? 7.105 -9.766 6.891 1 80.25 432 ALA B O 1
ATOM 8836 N N . ILE B 1 433 ? 5.477 -10.516 5.582 1 80.06 433 ILE B N 1
ATOM 8837 C CA . ILE B 1 433 ? 4.816 -9.211 5.531 1 80.06 433 ILE B CA 1
ATOM 8838 C C . ILE B 1 433 ? 3.873 -9.07 6.723 1 80.06 433 ILE B C 1
ATOM 8840 O O . ILE B 1 433 ? 3.824 -8.016 7.363 1 80.06 433 ILE B O 1
ATOM 8844 N N . TYR B 1 434 ? 3.145 -10.117 7.117 1 82.12 434 TYR B N 1
ATOM 8845 C CA . TYR B 1 434 ? 2.041 -9.977 8.062 1 82.12 434 TYR B CA 1
ATOM 8846 C C . TYR B 1 434 ? 2.295 -10.797 9.32 1 82.12 434 TYR B C 1
ATOM 8848 O O . TYR B 1 434 ? 1.497 -10.766 10.258 1 82.12 434 TYR B O 1
ATOM 8856 N N . GLY B 1 435 ? 3.357 -11.547 9.391 1 78.75 435 GLY B N 1
ATOM 8857 C CA . GLY B 1 435 ? 3.621 -12.469 10.484 1 78.75 435 GLY B CA 1
ATOM 8858 C C . GLY B 1 435 ? 3.67 -11.781 11.844 1 78.75 435 GLY B C 1
ATOM 8859 O O . GLY B 1 435 ? 3.375 -12.406 12.867 1 78.75 435 GLY B O 1
ATOM 8860 N N . ASP B 1 436 ? 4.031 -10.547 11.82 1 73.69 436 ASP B N 1
ATOM 8861 C CA . ASP B 1 436 ? 4.133 -9.812 13.086 1 73.69 436 ASP B CA 1
ATOM 8862 C C . ASP B 1 436 ? 2.783 -9.227 13.484 1 73.69 436 ASP B C 1
ATOM 8864 O O . ASP B 1 436 ? 2.588 -8.828 14.633 1 73.69 436 ASP B O 1
ATOM 8868 N N . ILE B 1 437 ? 1.871 -9.172 12.586 1 73.62 437 ILE B N 1
ATOM 8869 C CA . ILE B 1 437 ? 0.589 -8.516 12.82 1 73.62 437 ILE B CA 1
ATOM 8870 C C . ILE B 1 437 ? -0.486 -9.57 13.086 1 73.62 437 ILE B C 1
ATOM 8872 O O . ILE B 1 437 ? -1.421 -9.328 13.852 1 73.62 437 ILE B O 1
ATOM 8876 N N . CYS B 1 438 ? -0.364 -10.695 12.43 1 81.38 438 CYS B N 1
ATOM 8877 C CA . CYS B 1 438 ? -1.357 -11.758 12.578 1 81.38 438 CYS B CA 1
ATOM 8878 C C . CYS B 1 438 ? -0.701 -13.133 12.539 1 81.38 438 CYS B C 1
ATOM 8880 O O . CYS B 1 438 ? 0.473 -13.25 12.188 1 81.38 438 CYS B O 1
ATOM 8882 N N . ASN B 1 439 ? -1.49 -14.094 13 1 88.44 439 ASN B N 1
ATOM 8883 C CA . ASN B 1 439 ? -1.041 -15.477 12.922 1 88.44 439 ASN B CA 1
ATOM 8884 C C . ASN B 1 439 ? -1.403 -16.109 11.586 1 88.44 439 ASN B C 1
ATOM 8886 O O . ASN B 1 439 ? -2.582 -16.297 11.281 1 88.44 439 ASN B O 1
ATOM 8890 N N . ILE B 1 440 ? -0.401 -16.375 10.875 1 90.88 440 ILE B N 1
ATOM 8891 C CA . ILE B 1 440 ? -0.621 -16.984 9.562 1 90.88 440 ILE B CA 1
ATOM 8892 C C . ILE B 1 440 ? -0.366 -18.484 9.641 1 90.88 440 ILE B C 1
ATOM 8894 O O . ILE B 1 440 ? 0.725 -18.922 10.023 1 90.88 440 ILE B O 1
ATOM 8898 N N . GLU B 1 441 ? -1.385 -19.266 9.281 1 91.94 441 GLU B N 1
ATOM 8899 C CA . GLU B 1 441 ? -1.271 -20.719 9.305 1 91.94 441 GLU B CA 1
ATOM 8900 C C . GLU B 1 441 ? -1.463 -21.297 7.906 1 91.94 441 GLU B C 1
ATOM 8902 O O . GLU B 1 441 ? -2.271 -20.797 7.121 1 91.94 441 GLU B O 1
ATOM 8907 N N . GLY B 1 442 ? -0.814 -22.359 7.715 1 88.12 442 GLY B N 1
ATOM 8908 C CA . GLY B 1 442 ? -0.851 -23.031 6.426 1 88.12 442 GLY B CA 1
ATOM 8909 C C . GLY B 1 442 ? 0.523 -23.219 5.809 1 88.12 442 GLY B C 1
ATOM 8910 O O . GLY B 1 442 ? 1.539 -23.109 6.5 1 88.12 442 GLY B O 1
ATOM 8911 N N . PRO B 1 443 ? 0.54 -23.531 4.535 1 89.25 443 PRO B N 1
ATOM 8912 C CA . PRO B 1 443 ? -0.544 -23.672 3.559 1 89.25 443 PRO B CA 1
ATOM 8913 C C . PRO B 1 443 ? -1.369 -24.938 3.758 1 89.25 443 PRO B C 1
ATOM 8915 O O . PRO B 1 443 ? -0.82 -25.984 4.098 1 89.25 443 PRO B O 1
ATOM 8918 N N . PHE B 1 444 ? -2.686 -24.781 3.557 1 89.12 444 PHE B N 1
ATOM 8919 C CA . PHE B 1 444 ? -3.609 -25.922 3.598 1 89.12 444 PHE B CA 1
ATOM 8920 C C . PHE B 1 444 ? -4.117 -26.25 2.201 1 89.12 444 PHE B C 1
ATOM 8922 O O . PHE B 1 444 ? -4.312 -25.359 1.375 1 89.12 444 PHE B O 1
ATOM 8929 N N . SER B 1 445 ? -4.266 -27.531 2.016 1 86.81 445 SER B N 1
ATOM 8930 C CA . SER B 1 445 ? -4.965 -27.953 0.807 1 86.81 445 SER B CA 1
ATOM 8931 C C . SER B 1 445 ? -6.438 -27.547 0.85 1 86.81 445 SER B C 1
ATOM 8933 O O . SER B 1 445 ? -7.027 -27.438 1.927 1 86.81 445 SER B O 1
ATOM 8935 N N . ILE B 1 446 ? -7 -27.344 -0.269 1 85.19 446 ILE B N 1
ATOM 8936 C CA . ILE B 1 446 ? -8.414 -27 -0.344 1 85.19 446 ILE B CA 1
ATOM 8937 C C . ILE B 1 446 ? -9.266 -28.141 0.209 1 85.19 446 ILE B C 1
ATOM 8939 O O . ILE B 1 446 ? -10.406 -27.922 0.612 1 85.19 446 ILE B O 1
ATOM 8943 N N . TYR B 1 447 ? -8.641 -29.297 0.249 1 85.94 447 TYR B N 1
ATOM 8944 C CA . TYR B 1 447 ? -9.391 -30.484 0.677 1 85.94 447 TYR B CA 1
ATOM 8945 C C . TYR B 1 447 ? -9.227 -30.719 2.174 1 85.94 447 TYR B C 1
ATOM 8947 O O . TYR B 1 447 ? -9.883 -31.594 2.746 1 85.94 447 TYR B O 1
ATOM 8955 N N . ALA B 1 448 ? -8.336 -29.953 2.801 1 83.31 448 ALA B N 1
ATOM 8956 C CA . ALA B 1 448 ? -8.094 -30.109 4.23 1 83.31 448 ALA B CA 1
ATOM 8957 C C . ALA B 1 448 ? -9.133 -29.344 5.051 1 83.31 448 ALA B C 1
ATOM 8959 O O . ALA B 1 448 ? -8.789 -28.547 5.922 1 83.31 448 ALA B O 1
ATOM 8960 N N . VAL B 1 449 ? -10.359 -29.688 4.902 1 83.31 449 VAL B N 1
ATOM 8961 C CA . VAL B 1 449 ? -11.477 -28.953 5.473 1 83.31 449 VAL B CA 1
ATOM 8962 C C . VAL B 1 449 ? -11.477 -29.109 6.992 1 83.31 449 VAL B C 1
ATOM 8964 O O . VAL B 1 449 ? -11.633 -28.125 7.719 1 83.31 449 VAL B O 1
ATOM 8967 N N . ASN B 1 450 ? -11.234 -30.297 7.438 1 82.69 450 ASN B N 1
ATOM 8968 C CA . ASN B 1 450 ? -11.266 -30.562 8.875 1 82.69 450 ASN B CA 1
ATOM 8969 C C . ASN B 1 450 ? -10.164 -29.812 9.609 1 82.69 450 ASN B C 1
ATOM 8971 O O . ASN B 1 450 ? -10.391 -29.266 10.695 1 82.69 450 ASN B O 1
ATOM 8975 N N . GLU B 1 451 ? -9.039 -29.797 9.055 1 84.81 451 GLU B N 1
ATOM 8976 C CA . GLU B 1 451 ? -7.906 -29.109 9.664 1 84.81 451 GLU B CA 1
ATOM 8977 C C . GLU B 1 451 ? -8.148 -27.609 9.727 1 84.81 451 GLU B C 1
ATOM 8979 O O . GLU B 1 451 ? -7.809 -26.953 10.719 1 84.81 451 GLU B O 1
ATOM 8984 N N . ILE B 1 452 ? -8.758 -27.078 8.773 1 88.69 452 ILE B N 1
ATOM 8985 C CA . ILE B 1 452 ? -9.016 -25.641 8.68 1 88.69 452 ILE B CA 1
ATOM 8986 C C . ILE B 1 452 ? -10.094 -25.25 9.68 1 88.69 452 ILE B C 1
ATOM 8988 O O . ILE B 1 452 ? -9.992 -24.203 10.336 1 88.69 452 ILE B O 1
ATOM 8992 N N . GLU B 1 453 ? -11.094 -26.109 9.727 1 87.75 453 GLU B N 1
ATOM 8993 C CA . GLU B 1 453 ? -12.188 -25.812 10.641 1 87.75 453 GLU B CA 1
ATOM 8994 C C . GLU B 1 453 ? -11.719 -25.844 12.094 1 87.75 453 GLU B C 1
ATOM 8996 O O . GLU B 1 453 ? -12.18 -25.047 12.914 1 87.75 453 GLU B O 1
ATOM 9001 N N . LYS B 1 454 ? -10.797 -26.781 12.336 1 88.31 454 LYS B N 1
ATOM 9002 C CA . LYS B 1 454 ? -10.273 -26.891 13.695 1 88.31 454 LYS B CA 1
ATOM 9003 C C . LYS B 1 454 ? -9.492 -25.625 14.086 1 88.31 454 LYS B C 1
ATOM 9005 O O . LYS B 1 454 ? -9.469 -25.25 15.258 1 88.31 454 LYS B O 1
ATOM 9010 N N . LEU B 1 455 ? -8.922 -25 13.188 1 88.69 455 LEU B N 1
ATOM 9011 C CA . LEU B 1 455 ? -8.125 -23.797 13.438 1 88.69 455 LEU B CA 1
ATOM 9012 C C . LEU B 1 455 ? -9.016 -22.609 13.766 1 88.69 455 LEU B C 1
ATOM 9014 O O . LEU B 1 455 ? -8.578 -21.672 14.43 1 88.69 455 LEU B O 1
ATOM 9018 N N . LYS B 1 456 ? -10.266 -22.641 13.359 1 88.44 456 LYS B N 1
ATOM 9019 C CA . LYS B 1 456 ? -11.203 -21.531 13.523 1 88.44 456 LYS B CA 1
ATOM 9020 C C . LYS B 1 456 ? -10.594 -20.219 13.047 1 88.44 456 LYS B C 1
ATOM 9022 O O . LYS B 1 456 ? -10.5 -19.266 13.812 1 88.44 456 LYS B O 1
ATOM 9027 N N . PRO B 1 457 ? -10.242 -20.172 11.789 1 90.88 457 PRO B N 1
ATOM 9028 C CA . PRO B 1 457 ? -9.609 -18.953 11.281 1 90.88 457 PRO B CA 1
ATOM 9029 C C . PRO B 1 457 ? -10.57 -17.766 11.203 1 90.88 457 PRO B C 1
ATOM 9031 O O . PRO B 1 457 ? -11.781 -17.969 11.055 1 90.88 457 PRO B O 1
ATOM 9034 N N . THR B 1 458 ? -10.055 -16.594 11.375 1 86.5 458 THR B N 1
ATOM 9035 C CA . THR B 1 458 ? -10.836 -15.375 11.227 1 86.5 458 THR B CA 1
ATOM 9036 C C . THR B 1 458 ? -11.164 -15.117 9.758 1 86.5 458 THR B C 1
ATOM 9038 O O . THR B 1 458 ? -12.266 -14.664 9.438 1 86.5 458 THR B O 1
ATOM 9041 N N . PHE B 1 459 ? -10.289 -15.281 8.969 1 87.25 459 PHE B N 1
ATOM 9042 C CA . PHE B 1 459 ? -10.578 -15.25 7.543 1 87.25 459 PHE B CA 1
ATOM 9043 C C . PHE B 1 459 ? -9.617 -16.156 6.777 1 87.25 459 PHE B C 1
ATOM 9045 O O . PHE B 1 459 ? -8.609 -16.594 7.324 1 87.25 459 PHE B O 1
ATOM 9052 N N . LEU B 1 460 ? -9.977 -16.453 5.512 1 92.12 460 LEU B N 1
ATOM 9053 C CA . LEU B 1 460 ? -9.211 -17.328 4.645 1 92.12 460 LEU B CA 1
ATOM 9054 C C . LEU B 1 460 ? -8.586 -16.547 3.492 1 92.12 460 LEU B C 1
ATOM 9056 O O . LEU B 1 460 ? -9.211 -15.648 2.936 1 92.12 460 LEU B O 1
ATOM 9060 N N . ILE B 1 461 ? -7.34 -16.859 3.25 1 92.62 461 ILE B N 1
ATOM 9061 C CA . ILE B 1 461 ? -6.684 -16.375 2.041 1 92.62 461 ILE B CA 1
ATOM 9062 C C . ILE B 1 461 ? -6.496 -17.531 1.057 1 92.62 461 ILE B C 1
ATOM 9064 O O . ILE B 1 461 ? -5.969 -18.578 1.42 1 92.62 461 ILE B O 1
ATOM 9068 N N . THR B 1 462 ? -6.965 -17.328 -0.145 1 91.12 462 THR B N 1
ATOM 9069 C CA . THR B 1 462 ? -6.902 -18.422 -1.092 1 91.12 462 THR B CA 1
ATOM 9070 C C . THR B 1 462 ? -6.488 -17.938 -2.475 1 91.12 462 THR B C 1
ATOM 9072 O O . THR B 1 462 ? -6.688 -16.766 -2.809 1 91.12 462 THR B O 1
ATOM 9075 N N . THR B 1 463 ? -5.832 -18.781 -3.184 1 88.06 463 THR B N 1
ATOM 9076 C CA . THR B 1 463 ? -5.492 -18.484 -4.57 1 88.06 463 THR B CA 1
ATOM 9077 C C . THR B 1 463 ? -6.57 -19.016 -5.516 1 88.06 463 THR B C 1
ATOM 9079 O O . THR B 1 463 ? -6.527 -18.766 -6.719 1 88.06 463 THR B O 1
ATOM 9082 N N . GLU B 1 464 ? -7.531 -19.719 -4.945 1 83.06 464 GLU B N 1
ATOM 9083 C CA . GLU B 1 464 ? -8.57 -20.344 -5.75 1 83.06 464 GLU B CA 1
ATOM 9084 C C . GLU B 1 464 ? -9.852 -19.516 -5.754 1 83.06 464 GLU B C 1
ATOM 9086 O O . GLU B 1 464 ? -9.969 -18.547 -5.012 1 83.06 464 GLU B O 1
ATOM 9091 N N . SER B 1 465 ? -10.727 -19.953 -6.648 1 77.88 465 SER B N 1
ATOM 9092 C CA . SER B 1 465 ? -12.008 -19.266 -6.703 1 77.88 465 SER B CA 1
ATOM 9093 C C . SER B 1 465 ? -12.797 -19.453 -5.41 1 77.88 465 SER B C 1
ATOM 9095 O O . SER B 1 465 ? -12.656 -20.484 -4.742 1 77.88 465 SER B O 1
ATOM 9097 N N . LYS B 1 466 ? -13.57 -18.5 -5.109 1 71.75 466 LYS B N 1
ATOM 9098 C CA . LYS B 1 466 ? -14.344 -18.531 -3.873 1 71.75 466 LYS B CA 1
ATOM 9099 C C . LYS B 1 466 ? -15.352 -19.672 -3.873 1 71.75 466 LYS B C 1
ATOM 9101 O O . LYS B 1 466 ? -15.734 -20.172 -2.812 1 71.75 466 LYS B O 1
ATOM 9106 N N . GLN B 1 467 ? -15.602 -20.156 -4.957 1 67 467 GLN B N 1
ATOM 9107 C CA . GLN B 1 467 ? -16.594 -21.219 -5.086 1 67 467 GLN B CA 1
ATOM 9108 C C . GLN B 1 467 ? -16.047 -22.547 -4.578 1 67 467 GLN B C 1
ATOM 9110 O O . GLN B 1 467 ? -16.797 -23.375 -4.066 1 67 467 GLN B O 1
ATOM 9115 N N . VAL B 1 468 ? -14.766 -22.625 -4.711 1 71.19 468 VAL B N 1
ATOM 9116 C CA . VAL B 1 468 ? -14.117 -23.859 -4.285 1 71.19 468 VAL B CA 1
ATOM 9117 C C . VAL B 1 468 ? -14.211 -24 -2.766 1 71.19 468 VAL B C 1
ATOM 9119 O O . VAL B 1 468 ? -14.25 -25.109 -2.236 1 71.19 468 VAL B O 1
ATOM 9122 N N . LEU B 1 469 ? -14.328 -22.859 -2.164 1 77.25 469 LEU B N 1
ATOM 9123 C CA . LEU B 1 469 ? -14.359 -22.844 -0.706 1 77.25 469 LEU B CA 1
ATOM 9124 C C . LEU B 1 469 ? -15.742 -22.453 -0.191 1 77.25 469 LEU B C 1
ATOM 9126 O O . LEU B 1 469 ? -15.859 -21.875 0.886 1 77.25 469 LEU B O 1
ATOM 9130 N N . LYS B 1 470 ? -16.734 -22.719 -0.87 1 74.94 470 LYS B N 1
ATOM 9131 C CA . LYS B 1 470 ? -18.094 -22.297 -0.545 1 74.94 470 LYS B CA 1
ATOM 9132 C C . LYS B 1 470 ? -18.531 -22.844 0.809 1 74.94 470 LYS B C 1
ATOM 9134 O O . LYS B 1 470 ? -19.344 -22.234 1.501 1 74.94 470 LYS B O 1
ATOM 9139 N N . ASN B 1 471 ? -17.891 -23.891 1.241 1 74.75 471 ASN B N 1
ATOM 9140 C CA . ASN B 1 471 ? -18.312 -24.578 2.461 1 74.75 471 ASN B CA 1
ATOM 9141 C C . ASN B 1 471 ? -17.812 -23.844 3.709 1 74.75 471 ASN B C 1
ATOM 9143 O O . ASN B 1 471 ? -18.25 -24.141 4.82 1 74.75 471 ASN B O 1
ATOM 9147 N N . PHE B 1 472 ? -16.984 -22.906 3.52 1 82.06 472 PHE B N 1
ATOM 9148 C CA . PHE B 1 472 ? -16.453 -22.172 4.66 1 82.06 472 PHE B CA 1
ATOM 9149 C C . PHE B 1 472 ? -17.234 -20.875 4.879 1 82.06 472 PHE B C 1
ATOM 9151 O O . PHE B 1 472 ? -17.484 -20.125 3.934 1 82.06 472 PHE B O 1
ATOM 9158 N N . GLN B 1 473 ? -17.703 -20.609 6.102 1 80.44 473 GLN B N 1
ATOM 9159 C CA . GLN B 1 473 ? -18.531 -19.453 6.418 1 80.44 473 GLN B CA 1
ATOM 9160 C C . GLN B 1 473 ? -17.672 -18.25 6.797 1 80.44 473 GLN B C 1
ATOM 9162 O O . GLN B 1 473 ? -18.203 -17.156 7.008 1 80.44 473 GLN B O 1
ATOM 9167 N N . VAL B 1 474 ? -16.484 -18.438 6.797 1 85.31 474 VAL B N 1
ATOM 9168 C CA . VAL B 1 474 ? -15.578 -17.344 7.145 1 85.31 474 VAL B CA 1
ATOM 9169 C C . VAL B 1 474 ? -15.273 -16.516 5.902 1 85.31 474 VAL B C 1
ATOM 9171 O O . VAL B 1 474 ? -15.328 -17.016 4.777 1 85.31 474 VAL B O 1
ATOM 9174 N N . PRO B 1 475 ? -15.031 -15.188 6.141 1 85.38 475 PRO B N 1
ATOM 9175 C CA . PRO B 1 475 ? -14.68 -14.352 4.992 1 85.38 475 PRO B CA 1
ATOM 9176 C C . PRO B 1 475 ? -13.461 -14.867 4.238 1 85.38 475 PRO B C 1
ATOM 9178 O O . PRO B 1 475 ? -12.508 -15.367 4.852 1 85.38 475 PRO B O 1
ATOM 9181 N N . LYS B 1 476 ? -13.57 -14.758 2.949 1 89.5 476 LYS B N 1
ATOM 9182 C CA . LYS B 1 476 ? -12.508 -15.266 2.086 1 89.5 476 LYS B CA 1
ATOM 9183 C C . LYS B 1 476 ? -11.945 -14.156 1.199 1 89.5 476 LYS B C 1
ATOM 9185 O O . LYS B 1 476 ? -12.695 -13.32 0.687 1 89.5 476 LYS B O 1
ATOM 9190 N N . ILE B 1 477 ? -10.594 -14.148 1.101 1 88.81 477 ILE B N 1
ATOM 9191 C CA . ILE B 1 477 ? -9.922 -13.211 0.202 1 88.81 477 ILE B CA 1
ATOM 9192 C C . ILE B 1 477 ? -9.164 -13.992 -0.876 1 88.81 477 ILE B C 1
ATOM 9194 O O . ILE B 1 477 ? -8.352 -14.859 -0.567 1 88.81 477 ILE B O 1
ATOM 9198 N N . GLN B 1 478 ? -9.5 -13.75 -2.055 1 89 478 GLN B N 1
ATOM 9199 C CA . GLN B 1 478 ? -8.781 -14.367 -3.164 1 89 478 GLN B CA 1
ATOM 9200 C C . GLN B 1 478 ? -7.578 -13.523 -3.58 1 89 478 GLN B C 1
ATOM 9202 O O . GLN B 1 478 ? -7.703 -12.32 -3.781 1 89 478 GLN B O 1
ATOM 9207 N N . ILE B 1 479 ? -6.418 -14.172 -3.676 1 90.19 479 ILE B N 1
ATOM 9208 C CA . ILE B 1 479 ? -5.207 -13.445 -4.035 1 90.19 479 ILE B CA 1
ATOM 9209 C C . ILE B 1 479 ? -4.484 -14.172 -5.168 1 90.19 479 ILE B C 1
ATOM 9211 O O . ILE B 1 479 ? -4.801 -15.328 -5.477 1 90.19 479 ILE B O 1
ATOM 9215 N N . SER B 1 480 ? -3.527 -13.469 -5.727 1 87.19 480 SER B N 1
ATOM 9216 C CA . SER B 1 480 ? -2.652 -14.07 -6.727 1 87.19 480 SER B CA 1
ATOM 9217 C C . SER B 1 480 ? -1.566 -14.914 -6.07 1 87.19 480 SER B C 1
ATOM 9219 O O . SER B 1 480 ? -1.255 -14.734 -4.891 1 87.19 480 SER B O 1
ATOM 9221 N N . PRO B 1 481 ? -1.005 -15.805 -6.777 1 87.06 481 PRO B N 1
ATOM 9222 C CA . PRO B 1 481 ? -0.047 -16.766 -6.219 1 87.06 481 PRO B CA 1
ATOM 9223 C C . PRO B 1 481 ? 1.185 -16.078 -5.621 1 87.06 481 PRO B C 1
ATOM 9225 O O . PRO B 1 481 ? 1.82 -16.641 -4.723 1 87.06 481 PRO B O 1
ATOM 9228 N N . LEU B 1 482 ? 1.56 -14.984 -6.078 1 86.88 482 LEU B N 1
ATOM 9229 C CA . LEU B 1 482 ? 2.805 -14.391 -5.602 1 86.88 482 LEU B CA 1
ATOM 9230 C C . LEU B 1 482 ? 2.535 -13.102 -4.836 1 86.88 482 LEU B C 1
ATOM 9232 O O . LEU B 1 482 ? 3.467 -12.367 -4.5 1 86.88 482 LEU B O 1
ATOM 9236 N N . LEU B 1 483 ? 1.324 -12.914 -4.5 1 88 483 LEU B N 1
ATOM 9237 C CA . LEU B 1 483 ? 0.943 -11.82 -3.615 1 88 483 LEU B CA 1
ATOM 9238 C C . LEU B 1 483 ? 1.433 -10.484 -4.164 1 88 483 LEU B C 1
ATOM 9240 O O . LEU B 1 483 ? 2.324 -9.859 -3.586 1 88 483 LEU B O 1
ATOM 9244 N N . ASN B 1 484 ? 0.813 -10 -5.109 1 81 484 ASN B N 1
ATOM 9245 C CA . ASN B 1 484 ? 1.217 -8.727 -5.711 1 81 484 ASN B CA 1
ATOM 9246 C C . ASN B 1 484 ? 0.723 -7.539 -4.891 1 81 484 ASN B C 1
ATOM 9248 O O . ASN B 1 484 ? 0.139 -7.719 -3.82 1 81 484 ASN B O 1
ATOM 9252 N N . GLU B 1 485 ? 0.92 -6.328 -5.281 1 74.19 485 GLU B N 1
ATOM 9253 C CA . GLU B 1 485 ? 0.591 -5.125 -4.527 1 74.19 485 GLU B CA 1
ATOM 9254 C C . GLU B 1 485 ? -0.918 -4.973 -4.355 1 74.19 485 GLU B C 1
ATOM 9256 O O . GLU B 1 485 ? -1.389 -4.52 -3.312 1 74.19 485 GLU B O 1
ATOM 9261 N N . LYS B 1 486 ? -1.538 -5.273 -5.406 1 78.25 486 LYS B N 1
ATOM 9262 C CA . LYS B 1 486 ? -2.994 -5.195 -5.332 1 78.25 486 LYS B CA 1
ATOM 9263 C C . LYS B 1 486 ? -3.539 -6.129 -4.254 1 78.25 486 LYS B C 1
ATOM 9265 O O . LYS B 1 486 ? -4.445 -5.762 -3.506 1 78.25 486 LYS B O 1
ATOM 9270 N N . ASP B 1 487 ? -2.975 -7.355 -4.242 1 88.31 487 ASP B N 1
ATOM 9271 C CA . ASP B 1 487 ? -3.375 -8.328 -3.23 1 88.31 487 ASP B CA 1
ATOM 9272 C C . ASP B 1 487 ? -3.096 -7.801 -1.824 1 88.31 487 ASP B C 1
ATOM 9274 O O . ASP B 1 487 ? -3.926 -7.949 -0.925 1 88.31 487 ASP B O 1
ATOM 9278 N N . GLN B 1 488 ? -2.002 -7.215 -1.686 1 85.25 488 GLN B N 1
ATOM 9279 C CA . GLN B 1 488 ? -1.61 -6.688 -0.381 1 85.25 488 GLN B CA 1
ATOM 9280 C C . GLN B 1 488 ? -2.555 -5.578 0.07 1 85.25 488 GLN B C 1
ATOM 9282 O O . GLN B 1 488 ? -2.908 -5.496 1.248 1 85.25 488 GLN B O 1
ATOM 9287 N N . ARG B 1 489 ? -2.924 -4.773 -0.782 1 79.69 489 ARG B N 1
ATOM 9288 C CA . ARG B 1 489 ? -3.863 -3.699 -0.471 1 79.69 489 ARG B CA 1
ATOM 9289 C C . ARG B 1 489 ? -5.195 -4.262 0.02 1 79.69 489 ARG B C 1
ATOM 9291 O O . ARG B 1 489 ? -5.785 -3.734 0.964 1 79.69 489 ARG B O 1
ATOM 9298 N N . GLU B 1 490 ? -5.594 -5.262 -0.648 1 81.94 490 GLU B N 1
ATOM 9299 C CA . GLU B 1 490 ? -6.852 -5.895 -0.263 1 81.94 490 GLU B CA 1
ATOM 9300 C C . GLU B 1 490 ? -6.754 -6.512 1.129 1 81.94 490 GLU B C 1
ATOM 9302 O O . GLU B 1 490 ? -7.68 -6.387 1.934 1 81.94 490 GLU B O 1
ATOM 9307 N N . ILE B 1 491 ? -5.707 -7.199 1.33 1 86.69 491 ILE B N 1
ATOM 9308 C CA . ILE B 1 491 ? -5.504 -7.82 2.633 1 86.69 491 ILE B CA 1
ATOM 9309 C C . ILE B 1 491 ? -5.445 -6.746 3.717 1 86.69 491 ILE B C 1
ATOM 9311 O O . ILE B 1 491 ? -6.059 -6.891 4.777 1 86.69 491 ILE B O 1
ATOM 9315 N N . ASN B 1 492 ? -4.73 -5.68 3.428 1 80.44 492 ASN B N 1
ATOM 9316 C CA . ASN B 1 492 ? -4.609 -4.586 4.383 1 80.44 492 ASN B CA 1
ATOM 9317 C C . ASN B 1 492 ? -5.965 -3.957 4.691 1 80.44 492 ASN B C 1
ATOM 9319 O O . ASN B 1 492 ? -6.242 -3.598 5.836 1 80.44 492 ASN B O 1
ATOM 9323 N N . LYS B 1 493 ? -6.703 -3.727 3.682 1 76.69 493 LYS B N 1
ATOM 9324 C CA . LYS B 1 493 ? -8.047 -3.193 3.861 1 76.69 493 LYS B CA 1
ATOM 9325 C C . LYS B 1 493 ? -8.875 -4.078 4.793 1 76.69 493 LYS B C 1
ATOM 9327 O O . LYS B 1 493 ? -9.578 -3.578 5.672 1 76.69 493 LYS B O 1
ATOM 9332 N N . TRP B 1 494 ? -8.773 -5.359 4.559 1 79.75 494 TRP B N 1
ATOM 9333 C CA . TRP B 1 494 ? -9.508 -6.309 5.387 1 79.75 494 TRP B CA 1
ATOM 9334 C C . TRP B 1 494 ? -9.008 -6.277 6.828 1 79.75 494 TRP B C 1
ATOM 9336 O O . TRP B 1 494 ? -9.797 -6.355 7.77 1 79.75 494 TRP B O 1
ATOM 9346 N N . LEU B 1 495 ? -7.766 -6.246 7 1 78.81 495 LEU B N 1
ATOM 9347 C CA . LEU B 1 495 ? -7.176 -6.203 8.336 1 78.81 495 LEU B CA 1
ATOM 9348 C C . LEU B 1 495 ? -7.605 -4.941 9.078 1 78.81 495 LEU B C 1
ATOM 9350 O O . LEU B 1 495 ? -7.895 -4.988 10.273 1 78.81 495 LEU B O 1
ATOM 9354 N N . LEU B 1 496 ? -7.586 -3.855 8.344 1 74.56 496 LEU B N 1
ATOM 9355 C CA . LEU B 1 496 ? -8.031 -2.596 8.93 1 74.56 496 LEU B CA 1
ATOM 9356 C C . LEU B 1 496 ? -9.484 -2.68 9.367 1 74.56 496 LEU B C 1
ATOM 9358 O O . LEU B 1 496 ? -9.852 -2.197 10.438 1 74.56 496 LEU B O 1
ATOM 9362 N N . GLN B 1 497 ? -10.281 -3.203 8.539 1 75.81 497 GLN B N 1
ATOM 9363 C CA . GLN B 1 497 ? -11.703 -3.35 8.844 1 75.81 497 GLN B CA 1
ATOM 9364 C C . GLN B 1 497 ? -11.914 -4.234 10.062 1 75.81 497 GLN B C 1
ATOM 9366 O O . GLN B 1 497 ? -12.766 -3.939 10.906 1 75.81 497 GLN B O 1
ATOM 9371 N N . MET B 1 498 ? -11.195 -5.27 10.164 1 76.56 498 MET B N 1
ATOM 9372 C CA . MET B 1 498 ? -11.312 -6.184 11.297 1 76.56 498 MET B CA 1
ATOM 9373 C C . MET B 1 498 ? -10.898 -5.496 12.594 1 76.56 498 MET B C 1
ATOM 9375 O O . MET B 1 498 ? -11.516 -5.719 13.641 1 76.56 498 MET B O 1
ATOM 9379 N N . ARG B 1 499 ? -9.906 -4.758 12.5 1 75.38 499 ARG B N 1
ATOM 9380 C CA . ARG B 1 499 ? -9.453 -4.027 13.68 1 75.38 499 ARG B CA 1
ATOM 9381 C C . ARG B 1 499 ? -10.508 -3.021 14.141 1 75.38 499 ARG B C 1
ATOM 9383 O O . ARG B 1 499 ? -10.727 -2.85 15.336 1 75.38 499 ARG B O 1
ATOM 9390 N N . LYS B 1 500 ? -11.055 -2.391 13.188 1 76.19 500 LYS B N 1
ATOM 9391 C CA . LYS B 1 500 ? -12.109 -1.425 13.5 1 76.19 500 LYS B CA 1
ATOM 9392 C C . LYS B 1 500 ? -13.305 -2.105 14.156 1 76.19 500 LYS B C 1
ATOM 9394 O O . LYS B 1 500 ? -13.938 -1.537 15.047 1 76.19 500 LYS B O 1
ATOM 9399 N N . GLU B 1 501 ? -13.562 -3.314 13.719 1 77.44 501 GLU B N 1
ATOM 9400 C CA . GLU B 1 501 ? -14.711 -4.047 14.242 1 77.44 501 GLU B CA 1
ATOM 9401 C C . GLU B 1 501 ? -14.492 -4.453 15.695 1 77.44 501 GLU B C 1
ATOM 9403 O O . GLU B 1 501 ? -15.445 -4.637 16.453 1 77.44 501 GLU B O 1
ATOM 9408 N N . LEU B 1 502 ? -13.32 -4.598 16.031 1 77.25 502 LEU B N 1
ATOM 9409 C CA . LEU B 1 502 ? -13.008 -4.941 17.406 1 77.25 502 LEU B CA 1
ATOM 9410 C C . LEU B 1 502 ? -13.086 -3.707 18.312 1 77.25 502 LEU B C 1
ATOM 9412 O O . LEU B 1 502 ? -13.305 -3.826 19.516 1 77.25 502 LEU B O 1
ATOM 9416 N N . MET B 1 503 ? -12.969 -2.555 17.688 1 80.94 503 MET B N 1
ATOM 9417 C CA . MET B 1 503 ? -12.859 -1.319 18.453 1 80.94 503 MET B CA 1
ATOM 9418 C C . MET B 1 503 ? -14.211 -0.62 18.562 1 80.94 503 MET B C 1
ATOM 9420 O O . MET B 1 503 ? -14.523 -0.01 19.578 1 80.94 503 MET B O 1
ATOM 9424 N N . TYR B 1 504 ? -14.93 -0.672 17.5 1 86.62 504 TYR B N 1
ATOM 9425 C CA . TYR B 1 504 ? -16.156 0.106 17.406 1 86.62 504 TYR B CA 1
ATOM 9426 C C . TYR B 1 504 ? -17.375 -0.806 17.297 1 86.62 504 TYR B C 1
ATOM 9428 O O . TYR B 1 504 ? -17.281 -1.904 16.734 1 86.62 504 TYR B O 1
ATOM 9436 N N . ASP B 1 505 ? -18.453 -0.353 17.859 1 88.12 505 ASP B N 1
ATOM 9437 C CA . ASP B 1 505 ? -19.703 -1.054 17.641 1 88.12 505 ASP B CA 1
ATOM 9438 C C . ASP B 1 505 ? -20.109 -1.004 16.172 1 88.12 505 ASP B C 1
ATOM 9440 O O . ASP B 1 505 ? -19.922 0.017 15.508 1 88.12 505 ASP B O 1
ATOM 9444 N N . GLN B 1 506 ? -20.562 -2.129 15.727 1 84.88 506 GLN B N 1
ATOM 9445 C CA . GLN B 1 506 ? -20.953 -2.195 14.32 1 84.88 506 GLN B CA 1
ATOM 9446 C C . GLN B 1 506 ? -22.438 -1.87 14.141 1 84.88 506 GLN B C 1
ATOM 9448 O O . GLN B 1 506 ? -23.25 -2.164 15.016 1 84.88 506 GLN B O 1
ATOM 9453 N N . LEU B 1 507 ? -22.672 -1.25 13.016 1 87.81 507 LEU B N 1
ATOM 9454 C CA . LEU B 1 507 ? -24.062 -1.01 12.656 1 87.81 507 LEU B CA 1
ATOM 9455 C C . LEU B 1 507 ? -24.844 -2.318 12.594 1 87.81 507 LEU B C 1
ATOM 9457 O O . LEU B 1 507 ? -24.359 -3.314 12.055 1 87.81 507 LEU B O 1
ATOM 9461 N N . PRO B 1 508 ? -25.969 -2.35 13.141 1 86.81 508 PRO B N 1
ATOM 9462 C CA . PRO B 1 508 ? -26.781 -3.572 13.078 1 86.81 508 PRO B CA 1
ATOM 9463 C C . PRO B 1 508 ? -27.172 -3.951 11.656 1 86.81 508 PRO B C 1
ATOM 9465 O O . PRO B 1 508 ? -27.391 -5.129 11.359 1 86.81 508 PRO B O 1
ATOM 9468 N N . ARG B 1 509 ? -27.375 -2.953 10.852 1 86.75 509 ARG B N 1
ATOM 9469 C CA . ARG B 1 509 ? -27.719 -3.158 9.445 1 86.75 509 ARG B CA 1
ATOM 9470 C C . ARG B 1 509 ? -26.656 -2.535 8.531 1 86.75 509 ARG B C 1
ATOM 9472 O O . ARG B 1 509 ? -25.734 -1.885 9.008 1 86.75 509 ARG B O 1
ATOM 9479 N N . SER B 1 510 ? -26.797 -2.783 7.176 1 85.75 510 SER B N 1
ATOM 9480 C CA . SER B 1 510 ? -25.922 -2.123 6.211 1 85.75 510 SER B CA 1
ATOM 9481 C C . SER B 1 510 ? -26.172 -0.617 6.188 1 85.75 510 SER B C 1
ATOM 9483 O O . SER B 1 510 ? -27.281 -0.157 6.445 1 85.75 510 SER B O 1
ATOM 9485 N N . ILE B 1 511 ? -25.172 0.091 5.918 1 88.31 511 ILE B N 1
ATOM 9486 C CA . ILE B 1 511 ? -25.266 1.546 5.867 1 88.31 511 ILE B CA 1
ATOM 9487 C C . ILE B 1 511 ? -26.328 1.965 4.859 1 88.31 511 ILE B C 1
ATOM 9489 O O . ILE B 1 511 ? -27 2.988 5.043 1 88.31 511 ILE B O 1
ATOM 9493 N N . LYS B 1 512 ? -26.578 1.135 3.811 1 88.75 512 LYS B N 1
ATOM 9494 C CA . LYS B 1 512 ? -27.531 1.439 2.76 1 88.75 512 LYS B CA 1
ATOM 9495 C C . LYS B 1 512 ? -28.969 1.43 3.303 1 88.75 512 LYS B C 1
ATOM 9497 O O . LYS B 1 512 ? -29.859 2.061 2.73 1 88.75 512 LYS B O 1
ATOM 9502 N N . ASP B 1 513 ? -29.125 0.754 4.387 1 91.31 513 ASP B N 1
ATOM 9503 C CA . ASP B 1 513 ? -30.453 0.626 4.984 1 91.31 513 ASP B CA 1
ATOM 9504 C C . ASP B 1 513 ? -30.828 1.882 5.77 1 91.31 513 ASP B C 1
ATOM 9506 O O . ASP B 1 513 ? -31.984 2.062 6.145 1 91.31 513 ASP B O 1
ATOM 9510 N N . TYR B 1 514 ? -29.969 2.777 5.941 1 94.25 514 TYR B N 1
ATOM 9511 C CA . TYR B 1 514 ? -30.234 3.969 6.742 1 94.25 514 TYR B CA 1
ATOM 9512 C C . TYR B 1 514 ? -30.609 5.148 5.855 1 94.25 514 TYR B C 1
ATOM 9514 O O . TYR B 1 514 ? -30.922 6.23 6.355 1 94.25 514 TYR B O 1
ATOM 9522 N N . PHE B 1 515 ? -30.625 4.871 4.613 1 94.94 515 PHE B N 1
ATOM 9523 C CA . PHE B 1 515 ? -31.156 5.867 3.689 1 94.94 515 PHE B CA 1
ATOM 9524 C C . PHE B 1 515 ? -32.656 5.742 3.57 1 94.94 515 PHE B C 1
ATOM 9526 O O . PHE B 1 515 ? -33.219 4.652 3.727 1 94.94 515 PHE B O 1
ATOM 9533 N N . HIS B 1 516 ? -33.344 6.832 3.352 1 93.81 516 HIS B N 1
ATOM 9534 C CA . HIS B 1 516 ? -34.812 6.867 3.227 1 93.81 516 HIS B CA 1
ATOM 9535 C C . HIS B 1 516 ? -35.219 7.602 1.958 1 93.81 516 HIS B C 1
ATOM 9537 O O . HIS B 1 516 ? -34.719 8.68 1.66 1 93.81 516 HIS B O 1
ATOM 9543 N N . ARG B 1 517 ? -36.156 7.074 1.288 1 93.69 517 ARG B N 1
ATOM 9544 C CA . ARG B 1 517 ? -36.594 7.57 -0.017 1 93.69 517 ARG B CA 1
ATOM 9545 C C . ARG B 1 517 ? -37.062 9.016 0.077 1 93.69 517 ARG B C 1
ATOM 9547 O O . ARG B 1 517 ? -36.781 9.836 -0.792 1 93.69 517 ARG B O 1
ATOM 9554 N N . GLU B 1 518 ? -37.781 9.32 1.084 1 95.31 518 GLU B N 1
ATOM 9555 C CA . GLU B 1 518 ? -38.406 10.648 1.238 1 95.31 518 GLU B CA 1
ATOM 9556 C C . GLU B 1 518 ? -37.344 11.672 1.681 1 95.31 518 GLU B C 1
ATOM 9558 O O . GLU B 1 518 ? -37.625 12.875 1.699 1 95.31 518 GLU B O 1
ATOM 9563 N N . LEU B 1 519 ? -36.188 11.188 2.01 1 97.25 519 LEU B N 1
ATOM 9564 C CA . LEU B 1 519 ? -35.156 12.07 2.488 1 97.25 519 LEU B CA 1
ATOM 9565 C C . LEU B 1 519 ? -34.031 12.188 1.462 1 97.25 519 LEU B C 1
ATOM 9567 O O . LEU B 1 519 ? -32.875 12.461 1.819 1 97.25 519 LEU B O 1
ATOM 9571 N N . PHE B 1 520 ? -34.375 11.898 0.281 1 97.5 520 PHE B N 1
ATOM 9572 C CA . PHE B 1 520 ? -33.438 12.062 -0.835 1 97.5 520 PHE B CA 1
ATOM 9573 C C . PHE B 1 520 ? -33.812 13.281 -1.678 1 97.5 520 PHE B C 1
ATOM 9575 O O . PHE B 1 520 ? -34.906 13.328 -2.244 1 97.5 520 PHE B O 1
ATOM 9582 N N . PHE B 1 521 ? -32.938 14.203 -1.771 1 97.31 521 PHE B N 1
ATOM 9583 C CA . PHE B 1 521 ? -33.188 15.453 -2.486 1 97.31 521 PHE B CA 1
ATOM 9584 C C . PHE B 1 521 ? -32.281 15.586 -3.695 1 97.31 521 PHE B C 1
ATOM 9586 O O . PHE B 1 521 ? -31.078 15.766 -3.547 1 97.31 521 PHE B O 1
ATOM 9593 N N . TYR B 1 522 ? -32.844 15.531 -4.797 1 96.25 522 TYR B N 1
ATOM 9594 C CA . TYR B 1 522 ? -32.094 15.719 -6.027 1 96.25 522 TYR B CA 1
ATOM 9595 C C . TYR B 1 522 ? -32.281 17.125 -6.57 1 96.25 522 TYR B C 1
ATOM 9597 O O . TYR B 1 522 ? -33.375 17.688 -6.512 1 96.25 522 TYR B O 1
ATOM 9605 N N . ASN B 1 523 ? -31.234 17.734 -7.074 1 95.5 523 ASN B N 1
ATOM 9606 C CA . ASN B 1 523 ? -31.25 19.078 -7.66 1 95.5 523 ASN B CA 1
ATOM 9607 C C . ASN B 1 523 ? -31.797 20.109 -6.691 1 95.5 523 ASN B C 1
ATOM 9609 O O . ASN B 1 523 ? -32.688 20.891 -7.047 1 95.5 523 ASN B O 1
ATOM 9613 N N . LEU B 1 524 ? -31.359 19.938 -5.457 1 95.5 524 LEU B N 1
ATOM 9614 C CA . LEU B 1 524 ? -31.797 20.844 -4.414 1 95.5 524 LEU B CA 1
ATOM 9615 C C . LEU B 1 524 ? -31.281 22.266 -4.676 1 95.5 524 LEU B C 1
ATOM 9617 O O . LEU B 1 524 ? -30.078 22.453 -4.871 1 95.5 524 LEU B O 1
ATOM 9621 N N . LYS B 1 525 ? -32.156 23.172 -4.695 1 95 525 LYS B N 1
ATOM 9622 C CA . LYS B 1 525 ? -31.781 24.578 -4.941 1 95 525 LYS B CA 1
ATOM 9623 C C . LYS B 1 525 ? -31.641 25.344 -3.629 1 95 525 LYS B C 1
ATOM 9625 O O . LYS B 1 525 ? -32.625 25.609 -2.949 1 95 525 LYS B O 1
ATOM 9630 N N . ALA B 1 526 ? -30.484 25.609 -3.221 1 93.69 526 ALA B N 1
ATOM 9631 C CA . ALA B 1 526 ? -30.125 26.391 -2.037 1 93.69 526 ALA B CA 1
ATOM 9632 C C . ALA B 1 526 ? -28.766 27.047 -2.205 1 93.69 526 ALA B C 1
ATOM 9634 O O . ALA B 1 526 ? -27.844 26.453 -2.766 1 93.69 526 ALA B O 1
ATOM 9635 N N . GLU B 1 527 ? -28.625 28.25 -1.689 1 93.25 527 GLU B N 1
ATOM 9636 C CA . GLU B 1 527 ? -27.422 29.031 -1.963 1 93.25 527 GLU B CA 1
ATOM 9637 C C . GLU B 1 527 ? -26.516 29.094 -0.739 1 93.25 527 GLU B C 1
ATOM 9639 O O . GLU B 1 527 ? -25.359 29.531 -0.833 1 93.25 527 GLU B O 1
ATOM 9644 N N . THR B 1 528 ? -27.062 28.719 0.408 1 95.56 528 THR B N 1
ATOM 9645 C CA . THR B 1 528 ? -26.281 28.781 1.631 1 95.56 528 THR B CA 1
ATOM 9646 C C . THR B 1 528 ? -26.438 27.484 2.432 1 95.56 528 THR B C 1
ATOM 9648 O O . THR B 1 528 ? -27.469 26.812 2.334 1 95.56 528 THR B O 1
ATOM 9651 N N . PRO B 1 529 ? -25.438 27.188 3.221 1 96.56 529 PRO B N 1
ATOM 9652 C CA . PRO B 1 529 ? -25.547 26.016 4.078 1 96.56 529 PRO B CA 1
ATOM 9653 C C . PRO B 1 529 ? -26.75 26.062 5.008 1 96.56 529 PRO B C 1
ATOM 9655 O O . PRO B 1 529 ? -27.391 25.031 5.25 1 96.56 529 PRO B O 1
ATOM 9658 N N . GLU B 1 530 ? -27.078 27.25 5.535 1 97.12 530 GLU B N 1
ATOM 9659 C CA . GLU B 1 530 ? -28.219 27.422 6.441 1 97.12 530 GLU B CA 1
ATOM 9660 C C . GLU B 1 530 ? -29.516 27.016 5.762 1 97.12 530 GLU B C 1
ATOM 9662 O O . GLU B 1 530 ? -30.328 26.297 6.352 1 97.12 530 GLU B O 1
ATOM 9667 N N . LYS B 1 531 ? -29.703 27.438 4.555 1 97.25 531 LYS B N 1
ATOM 9668 C CA . LYS B 1 531 ? -30.906 27.109 3.812 1 97.25 531 LYS B CA 1
ATOM 9669 C C . LYS B 1 531 ? -31 25.609 3.541 1 97.25 531 LYS B C 1
ATOM 9671 O O . LYS B 1 531 ? -32.094 25.031 3.598 1 97.25 531 LYS B O 1
ATOM 9676 N N . VAL B 1 532 ? -29.875 25.016 3.176 1 97.88 532 VAL B N 1
ATOM 9677 C CA . VAL B 1 532 ? -29.812 23.578 2.924 1 97.88 532 VAL B CA 1
ATOM 9678 C C . VAL B 1 532 ? -30.219 22.812 4.188 1 97.88 532 VAL B C 1
ATOM 9680 O O . VAL B 1 532 ? -31.078 21.938 4.145 1 97.88 532 VAL B O 1
ATOM 9683 N N . ILE B 1 533 ? -29.609 23.172 5.336 1 98.25 533 ILE B N 1
ATOM 9684 C CA . ILE B 1 533 ? -29.828 22.5 6.609 1 98.25 533 ILE B CA 1
ATOM 9685 C C . ILE B 1 533 ? -31.281 22.625 7.027 1 98.25 533 ILE B C 1
ATOM 9687 O O . ILE B 1 533 ? -31.906 21.641 7.445 1 98.25 533 ILE B O 1
ATOM 9691 N N . ARG B 1 534 ? -31.875 23.797 6.867 1 97.56 534 ARG B N 1
ATOM 9692 C CA . ARG B 1 534 ? -33.25 24.016 7.266 1 97.56 534 ARG B CA 1
ATOM 9693 C C . ARG B 1 534 ? -34.219 23.234 6.375 1 97.56 534 ARG B C 1
ATOM 9695 O O . ARG B 1 534 ? -35.156 22.625 6.867 1 97.56 534 ARG B O 1
ATOM 9702 N N . THR B 1 535 ? -33.969 23.266 5.062 1 97.19 535 THR B N 1
ATOM 9703 C CA . THR B 1 535 ? -34.844 22.562 4.117 1 97.19 535 THR B CA 1
ATOM 9704 C C . THR B 1 535 ? -34.844 21.062 4.395 1 97.19 535 THR B C 1
ATOM 9706 O O . THR B 1 535 ? -35.906 20.438 4.48 1 97.19 535 THR B O 1
ATOM 9709 N N . MET B 1 536 ? -33.688 20.5 4.543 1 97.56 536 MET B N 1
ATOM 9710 C CA . MET B 1 536 ? -33.562 19.062 4.762 1 97.56 536 MET B CA 1
ATOM 9711 C C . MET B 1 536 ? -34.094 18.672 6.141 1 97.56 536 MET B C 1
ATOM 9713 O O . MET B 1 536 ? -34.719 17.625 6.297 1 97.56 536 MET B O 1
ATOM 9717 N N . SER B 1 537 ? -33.906 19.547 7.125 1 97.69 537 SER B N 1
ATOM 9718 C CA . SER B 1 537 ? -34.375 19.297 8.477 1 97.69 537 SER B CA 1
ATOM 9719 C C . SER B 1 537 ? -35.906 19.297 8.531 1 97.69 537 SER B C 1
ATOM 9721 O O . SER B 1 537 ? -36.5 18.531 9.297 1 97.69 537 SER B O 1
ATOM 9723 N N . GLU B 1 538 ? -36.5 20.141 7.785 1 96.81 538 GLU B N 1
ATOM 9724 C CA . GLU B 1 538 ? -37.938 20.234 7.746 1 96.81 538 GLU B CA 1
ATOM 9725 C C . GLU B 1 538 ? -38.562 18.891 7.371 1 96.81 538 GLU B C 1
ATOM 9727 O O . GLU B 1 538 ? -39.594 18.516 7.922 1 96.81 538 GLU B O 1
ATOM 9732 N N . HIS B 1 539 ? -37.969 18.234 6.473 1 96.25 539 HIS B N 1
ATOM 9733 C CA . HIS B 1 539 ? -38.5 16.938 6.035 1 96.25 539 HIS B CA 1
ATOM 9734 C C . HIS B 1 539 ? -38.312 15.883 7.113 1 96.25 539 HIS B C 1
ATOM 9736 O O . HIS B 1 539 ? -39.188 15.023 7.293 1 96.25 539 HIS B O 1
ATOM 9742 N N . LEU B 1 540 ? -37.25 15.945 7.836 1 97.12 540 LEU B N 1
ATOM 9743 C CA . LEU B 1 540 ? -37 15.023 8.945 1 97.12 540 LEU B CA 1
ATOM 9744 C C . LEU B 1 540 ? -38.062 15.203 10.031 1 97.12 540 LEU B C 1
ATOM 9746 O O . LEU B 1 540 ? -38.594 14.227 10.57 1 97.12 540 LEU B O 1
ATOM 9750 N N . ILE B 1 541 ? -38.375 16.469 10.281 1 96.5 541 ILE B N 1
ATOM 9751 C CA . ILE B 1 541 ? -39.344 16.812 11.328 1 96.5 541 ILE B CA 1
ATOM 9752 C C . ILE B 1 541 ? -40.75 16.406 10.898 1 96.5 541 ILE B C 1
ATOM 9754 O O . ILE B 1 541 ? -41.5 15.844 11.688 1 96.5 541 ILE B O 1
ATOM 9758 N N . ARG B 1 542 ? -41.031 16.609 9.648 1 95.94 542 ARG B N 1
ATOM 9759 C CA . ARG B 1 542 ? -42.344 16.266 9.102 1 95.94 542 ARG B CA 1
ATOM 9760 C C . ARG B 1 542 ? -42.594 14.766 9.203 1 95.94 542 ARG B C 1
ATOM 9762 O O . ARG B 1 542 ? -43.719 14.336 9.477 1 95.94 542 ARG B O 1
ATOM 9769 N N . LEU B 1 543 ? -41.5 14.016 9.039 1 96.38 543 LEU B N 1
ATOM 9770 C CA . LEU B 1 543 ? -41.625 12.555 9.07 1 96.38 543 LEU B CA 1
ATOM 9771 C C . LEU B 1 543 ? -41.5 12.031 10.5 1 96.38 543 LEU B C 1
ATOM 9773 O O . LEU B 1 543 ? -41.531 10.82 10.719 1 96.38 543 LEU B O 1
ATOM 9777 N N . ASP B 1 544 ? -41.281 12.953 11.445 1 96.56 544 ASP B N 1
ATOM 9778 C CA . ASP B 1 544 ? -41.156 12.648 12.867 1 96.56 544 ASP B CA 1
ATOM 9779 C C . ASP B 1 544 ? -39.906 11.828 13.141 1 96.56 544 ASP B C 1
ATOM 9781 O O . ASP B 1 544 ? -39.906 10.953 14.008 1 96.56 544 ASP B O 1
ATOM 9785 N N . PHE B 1 545 ? -38.906 12.047 12.328 1 97.19 545 PHE B N 1
ATOM 9786 C CA . PHE B 1 545 ? -37.625 11.367 12.516 1 97.19 545 PHE B CA 1
ATOM 9787 C C . PHE B 1 545 ? -36.719 12.18 13.438 1 97.19 545 PHE B C 1
ATOM 9789 O O . PHE B 1 545 ? -35.719 11.656 13.945 1 97.19 545 PHE B O 1
ATOM 9796 N N . ALA B 1 546 ? -37.062 13.43 13.656 1 96.62 546 ALA B N 1
ATOM 9797 C CA . ALA B 1 546 ? -36.25 14.297 14.516 1 96.62 546 ALA B CA 1
ATOM 9798 C C . ALA B 1 546 ? -37.125 15.305 15.25 1 96.62 546 ALA B C 1
ATOM 9800 O O . ALA B 1 546 ? -38.281 15.523 14.867 1 96.62 546 ALA B O 1
ATOM 9801 N N . GLY B 1 547 ? -36.562 15.891 16.297 1 94.31 547 GLY B N 1
ATOM 9802 C CA . GLY B 1 547 ? -37.281 16.906 17.062 1 94.31 547 GLY B CA 1
ATOM 9803 C C . GLY B 1 547 ? -37.281 18.266 16.375 1 94.31 547 GLY B C 1
ATOM 9804 O O . GLY B 1 547 ? -36.562 18.469 15.391 1 94.31 547 GLY B O 1
ATOM 9805 N N . GLU B 1 548 ? -38.062 19.172 16.906 1 94.25 548 GLU B N 1
ATOM 9806 C CA . GLU B 1 548 ? -38.219 20.516 16.328 1 94.25 548 GLU B CA 1
ATOM 9807 C C . GLU B 1 548 ? -36.906 21.312 16.422 1 94.25 548 GLU B C 1
ATOM 9809 O O . GLU B 1 548 ? -36.719 22.25 15.656 1 94.25 548 GLU B O 1
ATOM 9814 N N . ASP B 1 549 ? -36.062 20.891 17.25 1 95.25 549 ASP B N 1
ATOM 9815 C CA . ASP B 1 549 ? -34.844 21.641 17.469 1 95.25 549 ASP B CA 1
ATOM 9816 C C . ASP B 1 549 ? -33.719 21.109 16.609 1 95.25 549 ASP B C 1
ATOM 9818 O O . ASP B 1 549 ? -32.562 21.531 16.75 1 95.25 549 ASP B O 1
ATOM 9822 N N . PHE B 1 550 ? -34 20.203 15.75 1 97.44 550 PHE B N 1
ATOM 9823 C CA . PHE B 1 550 ? -32.969 19.547 14.953 1 97.44 550 PHE B CA 1
ATOM 9824 C C . PHE B 1 550 ? -32.188 20.562 14.117 1 97.44 550 PHE B C 1
ATOM 9826 O O . PHE B 1 550 ? -30.953 20.547 14.086 1 97.44 550 PHE B O 1
ATOM 9833 N N . ALA B 1 551 ? -32.906 21.422 13.422 1 97.44 551 ALA B N 1
ATOM 9834 C CA . ALA B 1 551 ? -32.25 22.422 12.562 1 97.44 551 ALA B CA 1
ATOM 9835 C C . ALA B 1 551 ? -31.359 23.344 13.367 1 97.44 551 ALA B C 1
ATOM 9837 O O . ALA B 1 551 ? -30.234 23.641 12.961 1 97.44 551 ALA B O 1
ATOM 9838 N N . GLU B 1 552 ? -31.828 23.797 14.469 1 96.69 552 GLU B N 1
ATOM 9839 C CA . GLU B 1 552 ? -31.078 24.734 15.305 1 96.69 552 GLU B CA 1
ATOM 9840 C C . GLU B 1 552 ? -29.812 24.078 15.867 1 96.69 552 GLU B C 1
ATOM 9842 O O . GLU B 1 552 ? -28.75 24.703 15.906 1 96.69 552 GLU B O 1
ATOM 9847 N N . LYS B 1 553 ? -29.938 22.906 16.312 1 95.81 553 LYS B N 1
ATOM 9848 C CA . LYS B 1 553 ? -28.797 22.203 16.875 1 95.81 553 LYS B CA 1
ATOM 9849 C C . LYS B 1 553 ? -27.75 21.906 15.797 1 95.81 553 LYS B C 1
ATOM 9851 O O . LYS B 1 553 ? -26.547 21.906 16.078 1 95.81 553 LYS B O 1
ATOM 9856 N N . THR B 1 554 ? -28.266 21.625 14.602 1 97.31 554 THR B N 1
ATOM 9857 C CA . THR B 1 554 ? -27.359 21.375 13.484 1 97.31 554 THR B CA 1
ATOM 9858 C C . THR B 1 554 ? -26.625 22.656 13.094 1 97.31 554 THR B C 1
ATOM 9860 O O . THR B 1 554 ? -25.438 22.625 12.805 1 97.31 554 THR B O 1
ATOM 9863 N N . LEU B 1 555 ? -27.328 23.719 13.094 1 97 555 LEU B N 1
ATOM 9864 C CA . LEU B 1 555 ? -26.719 25.016 12.773 1 97 555 LEU B CA 1
ATOM 9865 C C . LEU B 1 555 ? -25.703 25.406 13.844 1 97 555 LEU B C 1
ATOM 9867 O O . LEU B 1 555 ? -24.672 26.016 13.539 1 97 555 LEU B O 1
ATOM 9871 N N . MET B 1 556 ? -26.016 25.078 15.039 1 93.5 556 MET B N 1
ATOM 9872 C CA . MET B 1 556 ? -25.078 25.328 16.125 1 93.5 556 MET B CA 1
ATOM 9873 C C . MET B 1 556 ? -23.781 24.562 15.914 1 93.5 556 MET B C 1
ATOM 9875 O O . MET B 1 556 ? -22.688 25.094 16.109 1 93.5 556 MET B O 1
ATOM 9879 N N . ARG B 1 557 ? -23.938 23.266 15.57 1 93.94 557 ARG B N 1
ATOM 9880 C CA . ARG B 1 557 ? -22.781 22.438 15.25 1 93.94 557 ARG B CA 1
ATOM 9881 C C . ARG B 1 557 ? -21.953 23.078 14.125 1 93.94 557 ARG B C 1
ATOM 9883 O O . ARG B 1 557 ? -20.734 23.109 14.195 1 93.94 557 ARG B O 1
ATOM 9890 N N . GLU B 1 558 ? -22.562 23.594 13.141 1 94.06 558 GLU B N 1
ATOM 9891 C CA . GLU B 1 558 ? -21.922 24.219 11.984 1 94.06 558 GLU B CA 1
ATOM 9892 C C . GLU B 1 558 ? -21.188 25.5 12.383 1 94.06 558 GLU B C 1
ATOM 9894 O O . GLU B 1 558 ? -20.172 25.844 11.781 1 94.06 558 GLU B O 1
ATOM 9899 N N . GLN B 1 559 ? -21.688 26.094 13.359 1 91.12 559 GLN B N 1
ATOM 9900 C CA . GLN B 1 559 ? -21.078 27.328 13.836 1 91.12 559 GLN B CA 1
ATOM 9901 C C . GLN B 1 559 ? -19.812 27.031 14.641 1 91.12 559 GLN B C 1
ATOM 9903 O O . GLN B 1 559 ? -18.844 27.797 14.57 1 91.12 559 GLN B O 1
ATOM 9908 N N . VAL B 1 560 ? -19.922 26.031 15.406 1 91.44 560 VAL B N 1
ATOM 9909 C CA . VAL B 1 560 ? -18.766 25.641 16.203 1 91.44 560 VAL B CA 1
ATOM 9910 C C . VAL B 1 560 ? -17.641 25.141 15.305 1 91.44 560 VAL B C 1
ATOM 9912 O O . VAL B 1 560 ? -16.5 25.578 15.414 1 91.44 560 VAL B O 1
ATOM 9915 N N . ALA B 1 561 ? -18.016 24.266 14.461 1 92.62 561 ALA B N 1
ATOM 9916 C CA . ALA B 1 561 ? -17.078 23.688 13.492 1 92.62 561 ALA B CA 1
ATOM 9917 C C . ALA B 1 561 ? -17.812 23.234 12.227 1 92.62 561 ALA B C 1
ATOM 9919 O O . ALA B 1 561 ? -18.734 22.438 12.297 1 92.62 561 ALA B O 1
ATOM 9920 N N . SER B 1 562 ? -17.297 23.672 11.148 1 93.31 562 SER B N 1
ATOM 9921 C CA . SER B 1 562 ? -17.938 23.344 9.875 1 93.31 562 SER B CA 1
ATOM 9922 C C . SER B 1 562 ? -17.859 21.859 9.586 1 93.31 562 SER B C 1
ATOM 9924 O O . SER B 1 562 ? -16.922 21.172 10.008 1 93.31 562 SER B O 1
ATOM 9926 N N . THR B 1 563 ? -18.828 21.281 8.859 1 93.56 563 THR B N 1
ATOM 9927 C CA . THR B 1 563 ? -18.906 19.859 8.586 1 93.56 563 THR B CA 1
ATOM 9928 C C . THR B 1 563 ? -18.5 19.562 7.137 1 93.56 563 THR B C 1
ATOM 9930 O O . THR B 1 563 ? -18.953 18.578 6.551 1 93.56 563 THR B O 1
ATOM 9933 N N . ILE B 1 564 ? -17.703 20.469 6.637 1 92.12 564 ILE B N 1
ATOM 9934 C CA . ILE B 1 564 ? -17.156 20.25 5.297 1 92.12 564 ILE B CA 1
ATOM 9935 C C . ILE B 1 564 ? -16.016 19.25 5.352 1 92.12 564 ILE B C 1
ATOM 9937 O O . ILE B 1 564 ? -15.211 19.266 6.285 1 92.12 564 ILE B O 1
ATOM 9941 N N . PHE B 1 565 ? -15.867 18.219 4.414 1 87.31 565 PHE B N 1
ATOM 9942 C CA . PHE B 1 565 ? -14.852 17.172 4.445 1 87.31 565 PHE B CA 1
ATOM 9943 C C . PHE B 1 565 ? -13.977 17.234 3.195 1 87.31 565 PHE B C 1
ATOM 9945 O O . PHE B 1 565 ? -12.945 16.562 3.119 1 87.31 565 PHE B O 1
ATOM 9952 N N . GLY B 1 566 ? -14.305 17.953 2.234 1 84.19 566 GLY B N 1
ATOM 9953 C CA . GLY B 1 566 ? -13.578 18 0.977 1 84.19 566 GLY B CA 1
ATOM 9954 C C . GLY B 1 566 ? -14.289 17.25 -0.143 1 84.19 566 GLY B C 1
ATOM 9955 O O . GLY B 1 566 ? -15.32 16.609 0.082 1 84.19 566 GLY B O 1
ATOM 9956 N N . ASN B 1 567 ? -13.797 17.297 -1.277 1 89.75 567 ASN B N 1
ATOM 9957 C CA . ASN B 1 567 ? -14.375 16.656 -2.451 1 89.75 567 ASN B CA 1
ATOM 9958 C C . ASN B 1 567 ? -15.867 16.969 -2.588 1 89.75 567 ASN B C 1
ATOM 9960 O O . ASN B 1 567 ? -16.656 16.078 -2.904 1 89.75 567 ASN B O 1
ATOM 9964 N N . LYS B 1 568 ? -16.234 18.109 -2.135 1 93.88 568 LYS B N 1
ATOM 9965 C CA . LYS B 1 568 ? -17.562 18.672 -2.279 1 93.88 568 LYS B CA 1
ATOM 9966 C C . LYS B 1 568 ? -18.562 17.953 -1.364 1 93.88 568 LYS B C 1
ATOM 9968 O O . LYS B 1 568 ? -19.766 17.891 -1.665 1 93.88 568 LYS B O 1
ATOM 9973 N N . ILE B 1 569 ? -18.109 17.375 -0.313 1 95.06 569 ILE B N 1
ATOM 9974 C CA . ILE B 1 569 ? -18.969 16.625 0.589 1 95.06 569 ILE B CA 1
ATOM 9975 C C . ILE B 1 569 ? -19.109 17.375 1.915 1 95.06 569 ILE B C 1
ATOM 9977 O O . ILE B 1 569 ? -18.125 17.922 2.432 1 95.06 569 ILE B O 1
ATOM 9981 N N . ALA B 1 570 ? -20.312 17.469 2.395 1 95.81 570 ALA B N 1
ATOM 9982 C CA . ALA B 1 570 ? -20.578 17.953 3.744 1 95.81 570 ALA B CA 1
ATOM 9983 C C . ALA B 1 570 ? -21.484 16.984 4.504 1 95.81 570 ALA B C 1
ATOM 9985 O O . ALA B 1 570 ? -22.312 16.281 3.9 1 95.81 570 ALA B O 1
ATOM 9986 N N . MET B 1 571 ? -21.312 16.953 5.801 1 95.62 571 MET B N 1
ATOM 9987 C CA . MET B 1 571 ? -22.109 16.047 6.609 1 95.62 571 MET B CA 1
ATOM 9988 C C . MET B 1 571 ? -22.672 16.75 7.84 1 95.62 571 MET B C 1
ATOM 9990 O O . MET B 1 571 ? -22.359 16.391 8.969 1 95.62 571 MET B O 1
ATOM 9994 N N . PRO B 1 572 ? -23.594 17.609 7.59 1 96.75 572 PRO B N 1
ATOM 9995 C CA . PRO B 1 572 ? -24.188 18.297 8.734 1 96.75 572 PRO B CA 1
ATOM 9996 C C . PRO B 1 572 ? -24.953 17.359 9.664 1 96.75 572 PRO B C 1
ATOM 9998 O O . PRO B 1 572 ? -25.625 16.438 9.195 1 96.75 572 PRO B O 1
ATOM 10001 N N . HIS B 1 573 ? -24.75 17.469 10.906 1 95.94 573 HIS B N 1
ATOM 10002 C CA . HIS B 1 573 ? -25.422 16.734 11.977 1 95.94 573 HIS B CA 1
ATOM 10003 C C . HIS B 1 573 ? -25.453 17.562 13.258 1 95.94 573 HIS B C 1
ATOM 10005 O O . HIS B 1 573 ? -24.656 18.484 13.438 1 95.94 573 HIS B O 1
ATOM 10011 N N . PRO B 1 574 ? -26.391 17.344 14.094 1 94.94 574 PRO B N 1
ATOM 10012 C CA . PRO B 1 574 ? -26.562 18.188 15.281 1 94.94 574 PRO B CA 1
ATOM 10013 C C . PRO B 1 574 ? -25.406 18.031 16.281 1 94.94 574 PRO B C 1
ATOM 10015 O O . PRO B 1 574 ? -24.75 16.984 16.297 1 94.94 574 PRO B O 1
ATOM 10018 N N . ILE B 1 575 ? -25.188 19.016 17.047 1 89.44 575 ILE B N 1
ATOM 10019 C CA . ILE B 1 575 ? -24.141 19.016 18.062 1 89.44 575 ILE B CA 1
ATOM 10020 C C . ILE B 1 575 ? -24.469 18 19.156 1 89.44 575 ILE B C 1
ATOM 10022 O O . ILE B 1 575 ? -23.578 17.391 19.734 1 89.44 575 ILE B O 1
ATOM 10026 N N . GLU B 1 576 ? -25.75 17.875 19.406 1 89.69 576 GLU B N 1
ATOM 10027 C CA . GLU B 1 576 ? -26.266 16.859 20.312 1 89.69 576 GLU B CA 1
ATOM 10028 C C . GLU B 1 576 ? -27.344 16.016 19.641 1 89.69 576 GLU B C 1
ATOM 10030 O O . GLU B 1 576 ? -28.188 16.547 18.922 1 89.69 576 GLU B O 1
ATOM 10035 N N . ALA B 1 577 ? -27.266 14.797 19.984 1 90.69 577 ALA B N 1
ATOM 10036 C CA . ALA B 1 577 ? -28.219 13.883 19.344 1 90.69 577 ALA B CA 1
ATOM 10037 C C . ALA B 1 577 ? -29.656 14.25 19.719 1 90.69 577 ALA B C 1
ATOM 10039 O O . ALA B 1 577 ? -29.953 14.469 20.891 1 90.69 577 ALA B O 1
ATOM 10040 N N . CYS B 1 578 ? -30.531 14.391 18.703 1 91.69 578 CYS B N 1
ATOM 10041 C CA . CYS B 1 578 ? -31.922 14.758 18.938 1 91.69 578 CYS B CA 1
ATOM 10042 C C . CYS B 1 578 ? -32.844 14.102 17.922 1 91.69 578 CYS B C 1
ATOM 10044 O O . CYS B 1 578 ? -33.938 14.609 17.641 1 91.69 578 CYS B O 1
ATOM 10046 N N . ALA B 1 579 ? -32.344 13.07 17.328 1 95.44 579 ALA B N 1
ATOM 10047 C CA . ALA B 1 579 ? -33.156 12.344 16.359 1 95.44 579 ALA B CA 1
ATOM 10048 C C . ALA B 1 579 ? -34 11.258 17.047 1 95.44 579 ALA B C 1
ATOM 10050 O O . ALA B 1 579 ? -33.625 10.758 18.109 1 95.44 579 ALA B O 1
ATOM 10051 N N . LYS B 1 580 ? -35.125 11 16.484 1 96.25 580 LYS B N 1
ATOM 10052 C CA . LYS B 1 580 ? -36 9.922 16.969 1 96.25 580 LYS B CA 1
ATOM 10053 C C . LYS B 1 580 ? -35.688 8.609 16.234 1 96.25 580 LYS B C 1
ATOM 10055 O O . LYS B 1 580 ? -35.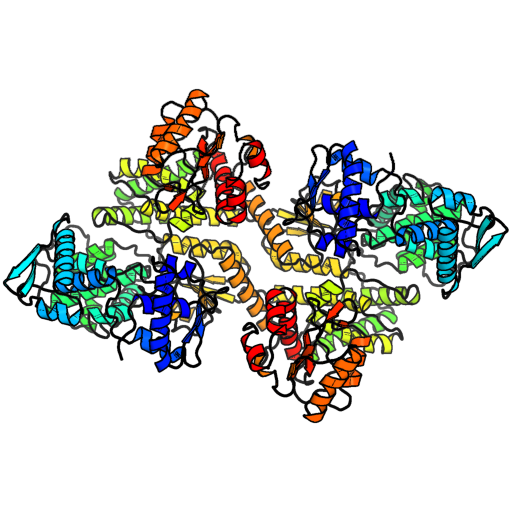969 7.531 16.766 1 96.25 580 LYS B O 1
ATOM 10060 N N . ARG B 1 581 ? -35.156 8.773 15.078 1 95.44 581 ARG B N 1
ATOM 10061 C CA . ARG B 1 581 ? -34.719 7.645 14.25 1 95.44 581 ARG B CA 1
ATOM 10062 C C . ARG B 1 581 ? -33.406 7.934 13.586 1 95.44 581 ARG B C 1
ATOM 10064 O O . ARG B 1 581 ? -33.156 9.055 13.148 1 95.44 581 ARG B O 1
ATOM 10071 N N . THR B 1 582 ? -32.562 6.855 13.578 1 96.25 582 THR B N 1
ATOM 10072 C CA . THR B 1 582 ? -31.281 7.016 12.922 1 96.25 582 THR B CA 1
ATOM 10073 C C . THR B 1 582 ? -31.422 6.867 11.406 1 96.25 582 THR B C 1
ATOM 10075 O O . THR B 1 582 ? -31.797 5.801 10.914 1 96.25 582 THR B O 1
ATOM 10078 N N . VAL B 1 583 ? -31.156 7.941 10.719 1 96.38 583 VAL B N 1
ATOM 10079 C CA . VAL B 1 583 ? -31.312 7.953 9.273 1 96.38 583 VAL B CA 1
ATOM 10080 C C . VAL B 1 583 ? -30.281 8.906 8.656 1 96.38 583 VAL B C 1
ATOM 10082 O O . VAL B 1 583 ? -29.734 9.766 9.344 1 96.38 583 VAL B O 1
ATOM 10085 N N . ILE B 1 584 ? -30 8.688 7.383 1 96.25 584 ILE B N 1
ATOM 10086 C CA . ILE B 1 584 ? -29.156 9.57 6.605 1 96.25 584 ILE B CA 1
ATOM 10087 C C . ILE B 1 584 ? -29.969 10.242 5.5 1 96.25 584 ILE B C 1
ATOM 10089 O O . ILE B 1 584 ? -30.562 9.562 4.664 1 96.25 584 ILE B O 1
ATOM 10093 N N . SER B 1 585 ? -30.094 11.516 5.551 1 97 585 SER B N 1
ATOM 10094 C CA . SER B 1 585 ? -30.703 12.297 4.473 1 97 585 SER B CA 1
ATOM 10095 C C . SER B 1 585 ? -29.656 12.719 3.443 1 97 585 SER B C 1
ATOM 10097 O O . SER B 1 585 ? -28.562 13.148 3.805 1 97 585 SER B O 1
ATOM 10099 N N . VAL B 1 586 ? -29.969 12.578 2.16 1 97.25 586 VAL B N 1
ATOM 10100 C CA . VAL B 1 586 ? -29 12.891 1.107 1 97.25 586 VAL B CA 1
ATOM 10101 C C . VAL B 1 586 ? -29.516 14.062 0.269 1 97.25 586 VAL B C 1
ATOM 10103 O O . VAL B 1 586 ? -30.656 14.047 -0.194 1 97.25 586 VAL B O 1
ATOM 10106 N N . GLY B 1 587 ? -28.75 15.062 0.157 1 97.62 587 GLY B N 1
ATOM 10107 C CA . GLY B 1 587 ? -29.062 16.188 -0.716 1 97.62 587 GLY B CA 1
ATOM 10108 C C . GLY B 1 587 ? -28.016 16.406 -1.794 1 97.62 587 GLY B C 1
ATOM 10109 O O . GLY B 1 587 ? -26.828 16.531 -1.499 1 97.62 587 GLY B O 1
ATOM 10110 N N . ILE B 1 588 ? -28.438 16.406 -3.029 1 97.81 588 ILE B N 1
ATOM 10111 C CA . ILE B 1 588 ? -27.578 16.766 -4.152 1 97.81 588 ILE B CA 1
ATOM 10112 C C . ILE B 1 588 ? -27.953 18.156 -4.672 1 97.81 588 ILE B C 1
ATOM 10114 O O . ILE B 1 588 ? -29.031 18.344 -5.25 1 97.81 588 ILE B O 1
ATOM 10118 N N . LEU B 1 589 ? -27.062 19.031 -4.473 1 97.31 589 LEU B N 1
ATOM 10119 C CA . LEU B 1 589 ? -27.328 20.406 -4.867 1 97.31 589 LEU B CA 1
ATOM 10120 C C . LEU B 1 589 ? -27.172 20.578 -6.375 1 97.31 589 LEU B C 1
ATOM 10122 O O . LEU B 1 589 ? -26.406 19.859 -7.012 1 97.31 589 LEU B O 1
ATOM 10126 N N . ASN B 1 590 ? -27.906 21.516 -6.926 1 95 590 ASN B N 1
ATOM 10127 C CA . ASN B 1 590 ? -27.828 21.781 -8.359 1 95 590 ASN B CA 1
ATOM 10128 C C . ASN B 1 590 ? -26.484 22.375 -8.742 1 95 590 ASN B C 1
ATOM 10130 O O . ASN B 1 590 ? -26.062 22.266 -9.898 1 95 590 ASN B O 1
ATOM 10134 N N . GLN B 1 591 ? -25.844 23.031 -7.801 1 94.06 591 GLN B N 1
ATOM 10135 C CA . GLN B 1 591 ? -24.516 23.609 -7.961 1 94.06 591 GLN B CA 1
ATOM 10136 C C . GLN B 1 591 ? -23.75 23.594 -6.641 1 94.06 591 GLN B C 1
ATOM 10138 O O . GLN B 1 591 ? -24.344 23.609 -5.566 1 94.06 591 GLN B O 1
ATOM 10143 N N . PRO B 1 592 ? -22.422 23.578 -6.816 1 95.44 592 PRO B N 1
ATOM 10144 C CA . PRO B 1 592 ? -21.641 23.656 -5.578 1 95.44 592 PRO B CA 1
ATOM 10145 C C . PRO B 1 592 ? -21.797 25 -4.863 1 95.44 592 PRO B C 1
ATOM 10147 O O . PRO B 1 592 ? -21.891 26.047 -5.512 1 95.44 592 PRO B O 1
ATOM 10150 N N . ILE B 1 593 ? -21.844 24.938 -3.559 1 96 593 ILE B N 1
ATOM 10151 C CA . ILE B 1 593 ? -21.953 26.172 -2.775 1 96 593 ILE B CA 1
ATOM 10152 C C . ILE B 1 593 ? -20.781 26.25 -1.789 1 96 593 ILE B C 1
ATOM 10154 O O . ILE B 1 593 ? -20.188 25.219 -1.446 1 96 593 ILE B O 1
ATOM 10158 N N . LEU B 1 594 ? -20.516 27.438 -1.336 1 94.19 594 LEU B N 1
ATOM 10159 C CA . LEU B 1 594 ? -19.484 27.625 -0.314 1 94.19 594 LEU B CA 1
ATOM 10160 C C . LEU B 1 594 ? -19.953 27.078 1.031 1 94.19 594 LEU B C 1
ATOM 10162 O O . LEU B 1 594 ? -21.062 27.391 1.483 1 94.19 594 LEU B O 1
ATOM 10166 N N . TRP B 1 595 ? -19.234 26.25 1.625 1 93.94 595 TRP B N 1
ATOM 10167 C CA . TRP B 1 595 ? -19.484 25.625 2.918 1 93.94 595 TRP B CA 1
ATOM 10168 C C . TRP B 1 595 ? -18.234 25.641 3.783 1 93.94 595 TRP B C 1
ATOM 10170 O O . TRP B 1 595 ? -17.297 24.859 3.562 1 93.94 595 TRP B O 1
ATOM 10180 N N . GLY B 1 596 ? -18.266 26.516 4.727 1 87.75 596 GLY B N 1
ATOM 10181 C CA . GLY B 1 596 ? -17.047 26.688 5.484 1 87.75 596 GLY B CA 1
ATOM 10182 C C . GLY B 1 596 ? -15.867 27.109 4.625 1 87.75 596 GLY B C 1
ATOM 10183 O O . GLY B 1 596 ? -15.938 28.125 3.922 1 87.75 596 GLY B O 1
ATOM 10184 N N . SER B 1 597 ? -14.781 26.344 4.605 1 82.88 597 SER B N 1
ATOM 10185 C CA . SER B 1 597 ? -13.562 26.703 3.887 1 82.88 597 SER B CA 1
ATOM 10186 C C . SER B 1 597 ? -13.531 26.062 2.502 1 82.88 597 SER B C 1
ATOM 10188 O O . SER B 1 597 ? -12.57 26.234 1.75 1 82.88 597 SER B O 1
ATOM 10190 N N . GLY B 1 598 ? -14.648 25.406 2.17 1 87.56 598 GLY B N 1
ATOM 10191 C CA . GLY B 1 598 ? -14.664 24.719 0.894 1 87.56 598 GLY B CA 1
ATOM 10192 C C . GLY B 1 598 ? -16.031 24.75 0.216 1 87.56 598 GLY B C 1
ATOM 10193 O O . GLY B 1 598 ? -16.891 25.547 0.587 1 87.56 598 GLY B O 1
ATOM 10194 N N . GLN B 1 599 ? -16.062 23.891 -0.812 1 93.06 599 GLN B N 1
ATOM 10195 C CA . GLN B 1 599 ? -17.328 23.797 -1.55 1 93.06 599 GLN B CA 1
ATOM 10196 C C . GLN B 1 599 ? -18 22.453 -1.296 1 93.06 599 GLN B C 1
ATOM 10198 O O . GLN B 1 599 ? -17.328 21.422 -1.164 1 93.06 599 GLN B O 1
ATOM 10203 N N . ALA B 1 600 ? -19.328 22.516 -1.229 1 96.12 600 ALA B N 1
ATOM 10204 C CA . ALA B 1 600 ? -20.094 21.281 -1.024 1 96.12 600 ALA B CA 1
ATOM 10205 C C . ALA B 1 600 ? -21.219 21.156 -2.053 1 96.12 600 ALA B C 1
ATOM 10207 O O . ALA B 1 600 ? -21.828 22.156 -2.436 1 96.12 600 ALA B O 1
ATOM 10208 N N . GLN B 1 601 ? -21.453 20 -2.516 1 97.19 601 GLN B N 1
ATOM 10209 C CA . GLN B 1 601 ? -22.531 19.734 -3.465 1 97.19 601 GLN B CA 1
ATOM 10210 C C . GLN B 1 601 ? -23.297 18.469 -3.098 1 97.19 601 GLN B C 1
ATOM 10212 O O . GLN B 1 601 ? -24.469 18.312 -3.445 1 97.19 601 GLN B O 1
ATOM 10217 N N . LEU B 1 602 ? -22.594 17.578 -2.494 1 97.19 602 LEU B N 1
ATOM 10218 C CA . LEU B 1 602 ? -23.188 16.344 -1.976 1 97.19 602 LEU B CA 1
ATOM 10219 C C . LEU B 1 602 ? -23.297 16.406 -0.456 1 97.19 602 LEU B C 1
ATOM 10221 O O . LEU B 1 602 ? -22.297 16.422 0.25 1 97.19 602 LEU B O 1
ATOM 10225 N N . ILE B 1 603 ? -24.531 16.375 0.043 1 97.38 603 ILE B N 1
ATOM 10226 C CA . ILE B 1 603 ? -24.766 16.578 1.468 1 97.38 603 ILE B CA 1
ATOM 10227 C C . ILE B 1 603 ? -25.312 15.289 2.088 1 97.38 603 ILE B C 1
ATOM 10229 O O . ILE B 1 603 ? -26.312 14.742 1.616 1 97.38 603 ILE B O 1
ATOM 10233 N N . PHE B 1 604 ? -24.641 14.82 3.096 1 96.69 604 PHE B N 1
ATOM 10234 C CA . PHE B 1 604 ? -25.141 13.734 3.936 1 96.69 604 PHE B CA 1
ATOM 10235 C C . PHE B 1 604 ? -25.562 14.258 5.305 1 96.69 604 PHE B C 1
ATOM 10237 O O . PHE B 1 604 ? -24.719 14.391 6.207 1 96.69 604 PHE B O 1
ATOM 10244 N N . MET B 1 605 ? -26.812 14.539 5.445 1 97.19 605 MET B N 1
ATOM 10245 C CA . MET B 1 605 ? -27.266 14.992 6.758 1 97.19 605 MET B CA 1
ATOM 10246 C C . MET B 1 605 ? -27.562 13.805 7.664 1 97.19 605 MET B C 1
ATOM 10248 O O . MET B 1 605 ? -28.422 12.977 7.348 1 97.19 605 MET B O 1
ATOM 10252 N N . LEU B 1 606 ? -26.875 13.758 8.75 1 96.38 606 LEU B N 1
ATOM 10253 C CA . LEU B 1 606 ? -26.969 12.609 9.641 1 96.38 606 LEU B CA 1
ATOM 10254 C C . LEU B 1 606 ? -27.922 12.891 10.805 1 96.38 606 LEU B C 1
ATOM 10256 O O . LEU B 1 606 ? -27.766 13.906 11.5 1 96.38 606 LEU B O 1
ATOM 10260 N N . ALA B 1 607 ? -28.922 12.117 10.961 1 96.81 607 ALA B N 1
ATOM 10261 C CA . ALA B 1 607 ? -29.797 12.094 12.125 1 96.81 607 ALA B CA 1
ATOM 10262 C C . ALA B 1 607 ? -29.625 10.805 12.93 1 96.81 607 ALA B C 1
ATOM 10264 O O . ALA B 1 607 ? -30.078 9.742 12.5 1 96.81 607 ALA B O 1
ATOM 10265 N N . VAL B 1 608 ? -28.984 10.93 14.062 1 95 608 VAL B N 1
ATOM 10266 C CA . VAL B 1 608 ? -28.641 9.75 14.852 1 95 608 VAL B CA 1
ATOM 10267 C C . VAL B 1 608 ? -29.344 9.812 16.203 1 95 608 VAL B C 1
ATOM 10269 O O . VAL B 1 608 ? -29.312 10.844 16.891 1 95 608 VAL B O 1
ATOM 10272 N N . LYS B 1 609 ? -29.938 8.719 16.547 1 94.38 609 LYS B N 1
ATOM 10273 C CA . LYS B 1 609 ? -30.531 8.617 17.875 1 94.38 609 LYS B CA 1
ATOM 10274 C C . LYS B 1 609 ? -29.469 8.555 18.969 1 94.38 609 LYS B C 1
ATOM 10276 O O . LYS B 1 609 ? -28.359 8.078 18.719 1 94.38 609 LYS B O 1
ATOM 10281 N N . LYS B 1 610 ? -29.828 9.023 20.125 1 92.62 610 LYS B N 1
ATOM 10282 C CA . LYS B 1 610 ? -28.891 9.062 21.25 1 92.62 610 LYS B CA 1
ATOM 10283 C C . LYS B 1 610 ? -28.312 7.68 21.516 1 92.62 610 LYS B C 1
ATOM 10285 O O . LYS B 1 610 ? -27.094 7.547 21.75 1 92.62 610 LYS B O 1
ATOM 10290 N N . GLU B 1 611 ? -29.062 6.656 21.422 1 92.06 611 GLU B N 1
ATOM 10291 C CA . GLU B 1 611 ? -28.641 5.293 21.719 1 92.06 611 GLU B CA 1
ATOM 10292 C C . GLU B 1 611 ? -27.734 4.742 20.609 1 92.06 611 GLU B C 1
ATOM 10294 O O . GLU B 1 611 ? -27 3.779 20.828 1 92.06 611 GLU B O 1
ATOM 10299 N N . ASP B 1 612 ? -27.812 5.422 19.469 1 93.81 612 ASP B N 1
ATOM 10300 C CA . ASP B 1 612 ? -27.094 4.91 18.312 1 93.81 612 ASP B CA 1
ATOM 10301 C C . ASP B 1 612 ? -25.766 5.664 18.125 1 93.81 612 ASP B C 1
ATOM 10303 O O . ASP B 1 612 ? -25.062 5.445 17.141 1 93.81 612 ASP B O 1
ATOM 10307 N N . MET B 1 613 ? -25.438 6.469 19.047 1 92.69 613 MET B N 1
ATOM 10308 C CA . MET B 1 613 ? -24.203 7.25 18.938 1 92.69 613 MET B CA 1
ATOM 10309 C C . MET B 1 613 ? -22.984 6.34 18.906 1 92.69 613 MET B C 1
ATOM 10311 O O . MET B 1 613 ? -21.953 6.703 18.344 1 92.69 613 MET B O 1
ATOM 10315 N N . LYS B 1 614 ? -23.141 5.199 19.453 1 92.44 614 LYS B N 1
ATOM 10316 C CA . LYS B 1 614 ? -22.062 4.215 19.453 1 92.44 614 LYS B CA 1
ATOM 10317 C C . LYS B 1 614 ? -21.703 3.768 18.047 1 92.44 614 LYS B C 1
ATOM 10319 O O . LYS B 1 614 ? -20.625 3.229 17.812 1 92.44 614 LYS B O 1
ATOM 10324 N N . TYR B 1 615 ? -22.609 4.055 17.047 1 91.88 615 TYR B N 1
ATOM 10325 C CA . TYR B 1 615 ? -22.375 3.643 15.672 1 91.88 615 TYR B CA 1
ATOM 10326 C C . TYR B 1 615 ? -21.859 4.805 14.828 1 91.88 615 TYR B C 1
ATOM 10328 O O . TYR B 1 615 ? -21.672 4.672 13.617 1 91.88 615 TYR B O 1
ATOM 10336 N N . LEU B 1 616 ? -21.641 5.91 15.398 1 90.56 616 LEU B N 1
ATOM 10337 C CA . LEU B 1 616 ? -21.328 7.133 14.664 1 90.56 616 LEU B CA 1
ATOM 10338 C C . LEU B 1 616 ? -20.109 6.949 13.773 1 90.56 616 LEU B C 1
ATOM 10340 O O . LEU B 1 616 ? -20.031 7.504 12.68 1 90.56 616 LEU B O 1
ATOM 10344 N N . ASN B 1 617 ? -19.125 6.219 14.281 1 89.75 617 ASN B N 1
ATOM 10345 C CA . ASN B 1 617 ? -17.891 5.984 13.547 1 89.75 617 ASN B CA 1
ATOM 10346 C C . ASN B 1 617 ? -18.172 5.395 12.164 1 89.75 617 ASN B C 1
ATOM 10348 O O . ASN B 1 617 ? -17.469 5.711 11.195 1 89.75 617 ASN B O 1
ATOM 10352 N N . SER B 1 618 ? -19.156 4.52 12.031 1 88.44 618 SER B N 1
ATOM 10353 C CA . SER B 1 618 ? -19.5 3.855 10.781 1 88.44 618 SER B CA 1
ATOM 10354 C C . SER B 1 618 ? -19.938 4.859 9.719 1 88.44 618 SER B C 1
ATOM 10356 O O . SER B 1 618 ? -19.641 4.688 8.531 1 88.44 618 SER B O 1
ATOM 10358 N N . PHE B 1 619 ? -20.594 5.844 10.133 1 88.19 619 PHE B N 1
ATOM 10359 C CA . PHE B 1 619 ? -21.062 6.867 9.211 1 88.19 619 PHE B CA 1
ATOM 10360 C C . PHE B 1 619 ? -19.891 7.703 8.688 1 88.19 619 PHE B C 1
ATOM 10362 O O . PHE B 1 619 ? -19.859 8.07 7.512 1 88.19 619 PHE B O 1
ATOM 10369 N N . PHE B 1 620 ? -18.969 7.945 9.57 1 89.06 620 PHE B N 1
ATOM 10370 C CA . PHE B 1 620 ? -17.812 8.727 9.172 1 89.06 620 PHE B CA 1
ATOM 10371 C C . PHE B 1 620 ? -16.906 7.922 8.242 1 89.06 620 PHE B C 1
ATOM 10373 O O . PHE B 1 620 ? -16.219 8.492 7.398 1 89.06 620 PHE B O 1
ATOM 10380 N N . ASP B 1 621 ? -16.953 6.633 8.375 1 84.31 621 ASP B N 1
ATOM 10381 C CA . ASP B 1 621 ? -16.188 5.781 7.469 1 84.31 621 ASP B CA 1
ATOM 10382 C C . ASP B 1 621 ? -16.625 5.996 6.02 1 84.31 621 ASP B C 1
ATOM 10384 O O . ASP B 1 621 ? -15.805 5.922 5.102 1 84.31 621 ASP B O 1
ATOM 10388 N N . LEU B 1 622 ? -17.859 6.172 5.863 1 82.12 622 LEU B N 1
ATOM 10389 C CA . LEU B 1 622 ? -18.391 6.453 4.531 1 82.12 622 LEU B CA 1
ATOM 10390 C C . LEU B 1 622 ? -17.75 7.711 3.947 1 82.12 622 LEU B C 1
ATOM 10392 O O . LEU B 1 622 ? -17.359 7.723 2.779 1 82.12 622 LEU B O 1
ATOM 10396 N N . THR B 1 623 ? -17.625 8.719 4.715 1 83.19 623 THR B N 1
ATOM 10397 C CA . THR B 1 623 ? -17.062 9.984 4.266 1 83.19 623 THR B CA 1
ATOM 10398 C C . THR B 1 623 ? -15.594 9.828 3.906 1 83.19 623 THR B C 1
ATOM 10400 O O . THR B 1 623 ? -15.125 10.398 2.92 1 83.19 623 THR B O 1
ATOM 10403 N N . VAL B 1 624 ? -14.867 9.148 4.734 1 80.75 624 VAL B N 1
ATOM 10404 C CA . VAL B 1 624 ? -13.438 8.945 4.512 1 80.75 624 VAL B CA 1
ATOM 10405 C C . VAL B 1 624 ? -13.219 8.266 3.162 1 80.75 624 VAL B C 1
ATOM 10407 O O . VAL B 1 624 ? -12.289 8.609 2.43 1 80.75 624 VAL B O 1
ATOM 10410 N N . ARG B 1 625 ? -14.047 7.34 2.842 1 80 625 ARG B N 1
ATOM 10411 C CA . ARG B 1 625 ? -13.945 6.609 1.583 1 80 625 ARG B CA 1
ATOM 10412 C C . ARG B 1 625 ? -14.266 7.512 0.397 1 80 625 ARG B C 1
ATOM 10414 O O . ARG B 1 625 ? -13.664 7.375 -0.672 1 80 625 ARG B O 1
ATOM 10421 N N . LEU B 1 626 ? -15.18 8.375 0.549 1 85.94 626 LEU B N 1
ATOM 10422 C CA . LEU B 1 626 ? -15.672 9.211 -0.542 1 85.94 626 LEU B CA 1
ATOM 10423 C C . LEU B 1 626 ? -14.734 10.383 -0.796 1 85.94 626 LEU B C 1
ATOM 10425 O O . LEU B 1 626 ? -14.594 10.836 -1.935 1 85.94 626 LEU B O 1
ATOM 10429 N N . VAL B 1 627 ? -14.086 10.852 0.176 1 84.44 627 VAL B N 1
ATOM 10430 C CA . VAL B 1 627 ? -13.25 12.047 0.069 1 84.44 627 VAL B CA 1
ATOM 10431 C C . VAL B 1 627 ? -12.086 11.781 -0.881 1 84.44 627 VAL B C 1
ATOM 10433 O O . VAL B 1 627 ? -11.656 12.68 -1.612 1 84.44 627 VAL B O 1
ATOM 10436 N N . ASP B 1 628 ? -11.586 10.555 -0.959 1 74.38 628 ASP B N 1
ATOM 10437 C CA . ASP B 1 628 ? -10.398 10.234 -1.749 1 74.38 628 ASP B CA 1
ATOM 10438 C C . ASP B 1 628 ? -10.781 9.703 -3.127 1 74.38 628 ASP B C 1
ATOM 10440 O O . ASP B 1 628 ? -9.914 9.406 -3.949 1 74.38 628 ASP B O 1
ATOM 10444 N N . ASP B 1 629 ? -12.086 9.664 -3.418 1 82.56 629 ASP B N 1
ATOM 10445 C CA . ASP B 1 629 ? -12.539 9.078 -4.676 1 82.56 629 ASP B CA 1
ATOM 10446 C C . ASP B 1 629 ? -13.375 10.07 -5.48 1 82.56 629 ASP B C 1
ATOM 10448 O O . ASP B 1 629 ? -14.602 10 -5.477 1 82.56 629 ASP B O 1
ATOM 10452 N N . GLU B 1 630 ? -12.703 10.82 -6.203 1 82.5 630 GLU B N 1
ATOM 10453 C CA . GLU B 1 630 ? -13.375 11.852 -6.984 1 82.5 630 GLU B CA 1
ATOM 10454 C C . GLU B 1 630 ? -14.32 11.242 -8.016 1 82.5 630 GLU B C 1
ATOM 10456 O O . GLU B 1 630 ? -15.398 11.781 -8.281 1 82.5 630 GLU B O 1
ATOM 10461 N N . GLY B 1 631 ? -13.883 10.133 -8.625 1 84.69 631 GLY B N 1
ATOM 10462 C CA . GLY B 1 631 ? -14.711 9.453 -9.609 1 84.69 631 GLY B CA 1
ATOM 10463 C C . GLY B 1 631 ? -16.016 8.945 -9.039 1 84.69 631 GLY B C 1
ATOM 10464 O O . GLY B 1 631 ? -17.078 9.086 -9.664 1 84.69 631 GLY B O 1
ATOM 10465 N N . LEU B 1 632 ? -15.945 8.43 -7.91 1 86.38 632 LEU B N 1
ATOM 10466 C CA . LEU B 1 632 ? -17.141 7.906 -7.258 1 86.38 632 LEU B CA 1
ATOM 10467 C C . LEU B 1 632 ? -18.109 9.031 -6.902 1 86.38 632 LEU B C 1
ATOM 10469 O O . LEU B 1 632 ? -19.312 8.891 -7.066 1 86.38 632 LEU B O 1
ATOM 10473 N N . VAL B 1 633 ? -17.625 10.18 -6.406 1 91.69 633 VAL B N 1
ATOM 10474 C CA . VAL B 1 633 ? -18.469 11.305 -6.016 1 91.69 633 VAL B CA 1
ATOM 10475 C C . VAL B 1 633 ? -19.156 11.875 -7.246 1 91.69 633 VAL B C 1
ATOM 10477 O O . VAL B 1 633 ? -20.344 12.219 -7.195 1 91.69 633 VAL B O 1
ATOM 10480 N N . ARG B 1 634 ? -18.453 11.93 -8.344 1 90 634 ARG B N 1
ATOM 10481 C CA . ARG B 1 634 ? -19.047 12.406 -9.586 1 90 634 ARG B CA 1
ATOM 10482 C C . ARG B 1 634 ? -20.203 11.516 -10.023 1 90 634 ARG B C 1
ATOM 10484 O O . ARG B 1 634 ? -21.219 12 -10.5 1 90 634 ARG B O 1
ATOM 10491 N N . LYS B 1 635 ? -20 10.234 -9.836 1 91.06 635 LYS B N 1
ATOM 10492 C CA . LYS B 1 635 ? -21.047 9.273 -10.172 1 91.06 635 LYS B CA 1
ATOM 10493 C C . LYS B 1 635 ? -22.266 9.461 -9.266 1 91.06 635 LYS B C 1
ATOM 10495 O O . LYS B 1 635 ? -23.406 9.406 -9.734 1 91.06 635 LYS B O 1
ATOM 10500 N N . LEU B 1 636 ? -22.016 9.656 -8.047 1 94 636 LEU B N 1
ATOM 10501 C CA . LEU B 1 636 ? -23.094 9.82 -7.078 1 94 636 LEU B CA 1
ATOM 10502 C C . LEU B 1 636 ? -23.875 11.102 -7.344 1 94 636 LEU B C 1
ATOM 10504 O O . LEU B 1 636 ? -25.094 11.133 -7.188 1 94 636 LEU B O 1
ATOM 10508 N N . LEU B 1 637 ? -23.172 12.164 -7.746 1 94.19 637 LEU B N 1
ATOM 10509 C CA . LEU B 1 637 ? -23.797 13.445 -8.047 1 94.19 637 LEU B CA 1
ATOM 10510 C C . LEU B 1 637 ? -24.781 13.32 -9.211 1 94.19 637 LEU B C 1
ATOM 10512 O O . LEU B 1 637 ? -25.734 14.094 -9.312 1 94.19 637 LEU B O 1
ATOM 10516 N N . GLY B 1 638 ? -24.578 12.312 -9.984 1 92.25 638 GLY B N 1
ATOM 10517 C CA . GLY B 1 638 ? -25.422 12.086 -11.141 1 92.25 638 GLY B CA 1
ATOM 10518 C C . GLY B 1 638 ? -26.641 11.219 -10.836 1 92.25 638 GLY B C 1
ATOM 10519 O O . GLY B 1 638 ? -27.469 10.977 -11.711 1 92.25 638 GLY B O 1
ATOM 10520 N N . SER B 1 639 ? -26.781 10.875 -9.609 1 93.56 639 SER B N 1
ATOM 10521 C CA . SER B 1 639 ? -27.922 10.031 -9.227 1 93.56 639 SER B CA 1
ATOM 10522 C C . SER B 1 639 ? -29.203 10.852 -9.102 1 93.56 639 SER B C 1
ATOM 10524 O O . SER B 1 639 ? -29.266 11.797 -8.32 1 93.56 639 SER B O 1
ATOM 10526 N N . GLU B 1 640 ? -30.266 10.383 -9.781 1 93.69 640 GLU B N 1
ATOM 10527 C CA . GLU B 1 640 ? -31.5 11.156 -9.812 1 93.69 640 GLU B CA 1
ATOM 10528 C C . GLU B 1 640 ? -32.5 10.664 -8.758 1 93.69 640 GLU B C 1
ATOM 10530 O O . GLU B 1 640 ? -33.469 11.352 -8.438 1 93.69 640 GLU B O 1
ATOM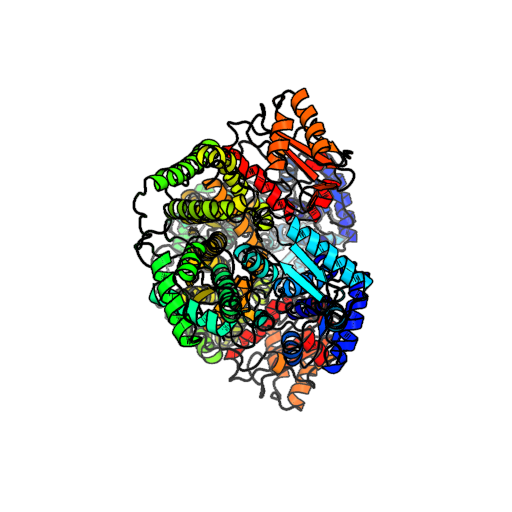 10535 N N . ASN B 1 641 ? -32.219 9.492 -8.273 1 93.56 641 ASN B N 1
ATOM 10536 C CA . ASN B 1 641 ? -33.062 8.93 -7.223 1 93.56 641 ASN B CA 1
ATOM 10537 C C . ASN B 1 641 ? -32.25 8.039 -6.281 1 93.56 641 ASN B C 1
ATOM 10539 O O . ASN B 1 641 ? -31.094 7.734 -6.547 1 93.56 641 ASN B O 1
ATOM 10543 N N . LEU B 1 642 ? -32.906 7.684 -5.223 1 94.12 642 LEU B N 1
ATOM 10544 C CA . LEU B 1 642 ? -32.219 6.941 -4.168 1 94.12 642 LEU B CA 1
ATOM 10545 C C . LEU B 1 642 ? -31.766 5.578 -4.668 1 94.12 642 LEU B C 1
ATOM 10547 O O . LEU B 1 642 ? -30.703 5.086 -4.266 1 94.12 642 LEU B O 1
ATOM 10551 N N . ALA B 1 643 ? -32.531 4.965 -5.438 1 91.25 643 ALA B N 1
ATOM 10552 C CA . ALA B 1 643 ? -32.188 3.645 -5.957 1 91.25 643 ALA B CA 1
ATOM 10553 C C . ALA B 1 643 ? -30.891 3.689 -6.75 1 91.25 643 ALA B C 1
ATOM 10555 O O . ALA B 1 643 ? -30.016 2.842 -6.566 1 91.25 643 ALA B O 1
ATOM 10556 N N . GLN B 1 644 ? -30.844 4.68 -7.574 1 91 644 GLN B N 1
ATOM 10557 C CA . GLN B 1 644 ? -29.625 4.871 -8.344 1 91 644 GLN B CA 1
ATOM 10558 C C . GLN B 1 644 ? -28.438 5.164 -7.426 1 91 644 GLN B C 1
ATOM 10560 O O . GLN B 1 644 ? -27.328 4.668 -7.656 1 91 644 GLN B O 1
ATOM 10565 N N . PHE B 1 645 ? -28.75 5.945 -6.516 1 94.56 645 PHE B N 1
ATOM 10566 C CA . PHE B 1 645 ? -27.734 6.348 -5.562 1 94.56 645 PHE B CA 1
ATOM 10567 C C . PHE B 1 645 ? -27.172 5.137 -4.82 1 94.56 645 PHE B C 1
ATOM 10569 O O . PHE B 1 645 ? -25.953 4.969 -4.715 1 94.56 645 PHE B O 1
ATOM 10576 N N . LYS B 1 646 ? -27.969 4.289 -4.293 1 91 646 LYS B N 1
ATOM 10577 C CA . LYS B 1 646 ? -27.578 3.104 -3.539 1 91 646 LYS B CA 1
ATOM 10578 C C . LYS B 1 646 ? -26.797 2.131 -4.41 1 91 646 LYS B C 1
ATOM 10580 O O . LYS B 1 646 ? -25.859 1.486 -3.936 1 91 646 LYS B O 1
ATOM 10585 N N . ASP B 1 647 ? -27.109 2.086 -5.582 1 84.62 647 ASP B N 1
ATOM 10586 C CA . ASP B 1 647 ? -26.438 1.186 -6.516 1 84.62 647 ASP B CA 1
ATOM 10587 C C . ASP B 1 647 ? -25 1.625 -6.758 1 84.62 647 ASP B C 1
ATOM 10589 O O . ASP B 1 647 ? -24.125 0.791 -7 1 84.62 647 ASP B O 1
ATOM 10593 N N . ARG B 1 648 ? -24.891 2.887 -6.754 1 86.06 648 ARG B N 1
ATOM 10594 C CA . ARG B 1 648 ? -23.578 3.445 -7.07 1 86.06 648 ARG B CA 1
ATOM 10595 C C . ARG B 1 648 ? -22.688 3.477 -5.84 1 86.06 648 ARG B C 1
ATOM 10597 O O . ARG B 1 648 ? -21.469 3.602 -5.953 1 86.06 648 ARG B O 1
ATOM 10604 N N . LEU B 1 649 ? -23.281 3.465 -4.805 1 85.88 649 LEU B N 1
ATOM 10605 C CA . LEU B 1 649 ? -22.516 3.496 -3.557 1 85.88 649 LEU B CA 1
ATOM 10606 C C . LEU B 1 649 ? -21.781 2.184 -3.338 1 85.88 649 LEU B C 1
ATOM 10608 O O . LEU B 1 649 ? -22.359 1.105 -3.482 1 85.88 649 LEU B O 1
ATOM 10612 N N . PRO B 1 650 ? -20.438 2.285 -3.254 1 66 650 PRO B N 1
ATOM 10613 C CA . PRO B 1 650 ? -19.688 1.041 -3.07 1 66 650 PRO B CA 1
ATOM 10614 C C . PRO B 1 650 ? -20.094 0.285 -1.809 1 66 650 PRO B C 1
ATOM 10616 O O . PRO B 1 650 ? -20.578 0.893 -0.849 1 66 650 PRO B O 1
ATOM 10619 N N . ILE B 1 651 ? -20.25 -0.99 -2.039 1 53.84 651 ILE B N 1
ATOM 10620 C CA . ILE B 1 651 ? -20.5 -1.808 -0.856 1 53.84 651 ILE B CA 1
ATOM 10621 C C . ILE B 1 651 ? -19.359 -1.619 0.147 1 53.84 651 ILE B C 1
ATOM 10623 O O . ILE B 1 651 ? -18.188 -1.668 -0.22 1 53.84 651 ILE B O 1
ATOM 10627 N N . LEU B 1 652 ? -19.688 -0.947 1.176 1 49.16 652 LEU B N 1
ATOM 10628 C CA . LEU B 1 652 ? -18.688 -0.834 2.244 1 49.16 652 LEU B CA 1
ATOM 10629 C C . LEU B 1 652 ? -18.312 -2.211 2.783 1 49.16 652 LEU B C 1
ATOM 10631 O O . LEU B 1 652 ? -19.172 -3.102 2.871 1 49.16 652 LEU B O 1
#

Secondary structure (DSSP, 8-state):
--PPPHHHHHHHHHHHHSSS-B-HHHHHHHTTS-HHHHHHHHHHHHHHHGGGTEEEEEETTTEEEEEES-HHHHHHHHHHS-----SHHHHHHHHHHHHHH--SSSPEEHHHHHHHHT--HHHHHHHHHHHHHHHHTSSS-EEEEEETTEEEEEE-HHHHHHHHHHHH--TTSTTTT-GGGGHHHH-TTHHHHHHHHHHHHHHHTTEE--HHHHHHHHHHHHHHHHHHHTT--------TT--TT-HHHHHHHHHHHHHHHHH-----HHHHHHHHHHHHTS--EESSS-------TTHHHHHHHHHHHHHHHHHHH----TT-HHHHHHHHHHHHHHHHHHHH------TTHHHHHHH-HHHHHHHTHHHHHHHHHHS----HHHHHHHHHHHHHHHHHHHHHT-STT-EEEEE--S-HHHHHHHHHHHHHHHTTTSEEEEEE-TT-HHHHHHH--SEEEESS-GGGGTT--S-EEE--TT--HHHHHHHHHHHHHHHHHHHSPPPSS-GGGGEEEEEEEEEE--SSHHHHHHHHHHHHHHTTSB-TTHHHHHHHHHHHS--EEETEEE----SS--BSS-EEEEEEEEEEEEETTEEEEEEEEEE-BGGGGGGHHHHHHHHHHHHT-HHHHHHHHT--SHHHHHHHS---/--PPPHHHHHHHHHHHHSSS-B-HHHHHHHTTS-HHHHHHHHHHHHHHHGGGTEEEEEETTTEEEEEES-HHHHHHHHHHS-----SHHHHHHHHHHHHHH--SSSPEEHHHHHHHHT--HHHHHHHHHHHHHHHHTSSS-EEEEEETTEEEEEE-HHHHHHHHHHHH--TTSTTTT-GGGGHHHH-TTHHHHHHHHHHHHHHHTTEE--HHHHHHHHHHHHHHHHHHHTT--------TT--TT-HHHHHHHHHHHHHHHHH-----HHHHHHHHHHHHTS--EESSS-------TTHHHHHHHHHHHHHHHHHHH----TT-HHHHHHHHHHHHHHHHHHHH------TTHHHHHHH-HHHHHHHTHHHHHHHHHHS----HHHHHHHHHHHHHHHHHHHHHT--TT-EEEEE--S-HHHHHHHHHHHHHHHTTTSEEEEEE-TT-HHHHHHH--SEEEESS-GGGGTT--S-EEE--TT--HHHHHHHHHHHHHHHHHHHSPPPSS-GGGGEEEEEEEEEE--SSHHHHHHHHHHHHHHTTSB-TTHHHHHHHHHHHS--EEETEEE----SS--BSS-EEEEEEEEEEEEETTEEEEEEEEEE-BGGGGGGHHHHHHHHHHHHT-HHHHHHHHT--SHHHHHHHS---